Protein AF-0000000087152005 (afdb_homodimer)

InterPro domains:
  IPR026888 Acetyl-CoA hydrolase/transferase, C-terminal domain [PF13336] (336-499)
  IPR037171 NagB/RpiA transferase-like [SSF100950] (225-525)
  IPR038460 Acetyl-CoA hydrolase/transferase, C-terminal domain superfamily [G3DSA:3.40.1080.20] (370-511)
  IPR046433 Acetyl-CoA hydrolase/transferase [PTHR21432] (14-505)

Radius of gyration: 32.98 Å; Cα contacts (8 Å, |Δi|>4): 2683; chains: 2; bounding box: 74×102×93 Å

Nearest PDB structures (foldseek):
  2oas-assembly1_A  TM=8.549E-01  e=1.086E-26  Shewanella oneidensis MR-1
  4n8j-assembly4_D  TM=8.643E-01  e=1.025E-24  Yersinia pestis
  3eh7-assembly1_A-2  TM=8.574E-01  e=2.125E-23  Porphyromonas gingivalis
  4eu9-assembly1_A  TM=6.964E-01  e=1.014E-20  Acetobacter aceti
  4eu8-assembly1_B  TM=6.775E-01  e=1.069E-20  Acetobacter aceti

Secondary structure (DSSP, 8-state):
-PEEESSHHHHHHHHHHHH-SEEEEEPPSGGGB-HHHHHHHHHHHHH-TTSEEEEEESS--------SHHHHHHHHHHHHHHHTTSPP-HHHHHHHHT---TTEEEEESSPPTTTTTT-HHHHHH----BHHHHHHHHHHTT--EEEEEEEEEEETTEEEEE-TTB-TTHHHHHHHHHTTS---EEEEEE-TTS----STTEEEGGG-SEEE--GGG--PPP-PPPPPPPHHHHHHHHHHHTTPPTT-EEEE-SSHHHHHHHHHHHHHHH-HHHHHHHHHHHSTT---TT---S--SS-BEEEEEEE-HHHHHHHHTT-B---BTTBSEEEEEE---HHHHHHHHHS-HHHHTTEEE--HHHHT-SSTTHHHHHHHSTTEEEEEE-SEEETTS-EE-SB-TTS-BSS--BTHHHHHHHHHHSTT-EEEEE--SEEEETTEEEESEES--S--SB-GGG--EEEETTEEEE-TT--HHHHHHHHHHTS-HHHHHHHHHHHHHTTSS-TT----GGGS---HHHHHHHHHHHHHTTSS-SSTT--SS-HHHHHHHHHHHHHHHHTT-HHHHHHHHHHHHHS---HHHHHHHHHTT-SS--SHHHHHHHHHHHHHHHHHS--/-PEEESSHHHHHHHHHHHH-SEEEEEPPSGGGB-HHHHHHHHHHHHH-TTSEEEEEESS--------SHHHHHHHHHHHHHHHTTSPP-HHHHHHHHT---TTEEEEESSPPTTTTTT-HHHHHH----BHHHHHHHHHHTT--EEEEEEEEEEETTEEEEE-TTB-TTHHHHHHHHHTTS---EEEEEE-TTS----STTEEEGGG-SEEE--GGG--PPP-PPPPPPPHHHHHHHHHHHTTPPTT-EEEE-SSHHHHHHHHHHHHHHH-HHHHHHHHHHHSTT---TT---S--SS-BEEEEEEE-HHHHHHHHTT-B---BTTBSEEEEEE---HHHHHHHHHS-HHHHTTEEE--HHHHS-SSTTHHHHHHHSTTEEEEEE-SEEETTS-EE-SB-TTS-BSS--BTHHHHHHHHHHSTT-EEEEE--SEEEETTEEEESEES--S--SB-GGG--EEEETTEEEE-TT--HHHHHHHHHHTS-HHHHHHHHHHHHHTTSS-TT----GGGS---HHHHHHHHHHHHHTTSS-SSTT--SS-HHHHHHHHHHHHHHHHTT-HHHHHHHHHHHHHS---HHHHHHHHHTT-SS--SHHHHHHHHHHHHHHHHHS--

Sequence (1238 aa):
MPNIFTDPEGIAEHVIRDVGTSLVVGLPLGLGKANHIVNALYARAVADRSIKLTLFSALTLEKPKPKSLLEQRFIGPVIDRLFGGYPDLVYADALRAGALPPNIDVIEFFFLAGQWLYRPVAQQNFISANYTHAASYLLSRGLNVVPQLVAKRVVDGATRYSLSCNTDTTLDVLRARAQGRASFKLIGQVNSELPFMPGAGDLPADEFAAVLDSPDTDFPLFAPPSEPISDTKYAIGLHAAGLVRDGGTLQIGIGQVGDALAQGLIVRHRDNAQFHGIMKRLAPGTEPAAAETAPFEKGLYGVSEMVFEAFLGLIDAGILKRDVDGVILHGAFFLGPQSFYRALREMPADQLARIRMMPVSFTNEIFADADSKRRARVDARFVNNAMMATLLGAAISDGLENGQVVSGVGGQYNFVAQAFALEGARSVLALEATRPSGKRRQSNIRWSYGHETIPRHLRDIFVTEYGVADVRGKSDADVIAAMLQVADSRFQSELMRQAKDAGKLPRNYELPAAYRENFPERIRDALKPAREAGLLPLFPFGSDFTDVEQRLIPALQILQQAQATPLQLASLLWQGMRHPPDVASRECLARLDLDKPTHFCERAYRALVNAALQRARPGMPNIFTDPEGIAEHVIRDVGTSLVVGLPLGLGKANHIVNALYARAVADRSIKLTLFSALTLEKPKPKSLLEQRFIGPVIDRLFGGYPDLVYADALRAGALPPNIDVIEFFFLAGQWLYRPVAQQNFISANYTHAASYLLSRGLNVVPQLVAKRVVDGATRYSLSCNTDTTLDVLRARAQGRASFKLIGQVNSELPFMPGAGDLPADEFAAVLDSPDTDFPLFAPPSEPISDTKYAIGLHAAGLVRDGGTLQIGIGQVGDALAQGLIVRHRDNAQFHGIMKRLAPGTEPAAAETAPFEKGLYGVSEMVFEAFLGLIDAGILKRDVDGVILHGAFFLGPQSFYRALREMPADQLARIRMMPVSFTNEIFADADSKRRARVDARFVNNAMMATLLGAAISDGLENGQVVSGVGGQYNFVAQAFALEGARSVLALEATRPSGKRRQSNIRWSYGHETIPRHLRDIFVTEYGVADVRGKSDADVIAAMLQVADSRFQSELMRQAKDAGKLPRNYELPAAYRENFPERIRDALKPAREAGLLPLFPFGSDFTDVEQRLIPALQILQQAQATPLQLASLLWQGMRHPPDVASRECLARLDLDKPTHFCERAYRALVNAALQRARPG

Organism: NCBI:txid2511166

Structure (mmCIF, N/CA/C/O backbone):
data_AF-0000000087152005-model_v1
#
loop_
_entity.id
_entity.type
_entity.pdbx_description
1 polymer 'Acetyl-CoA hydrolase/transferase C-terminal domain-containing protein'
#
loop_
_atom_site.group_PDB
_atom_site.id
_atom_site.type_symbol
_atom_site.label_atom_id
_atom_site.label_alt_id
_atom_site.label_comp_id
_atom_site.label_asym_id
_atom_site.label_entity_id
_atom_site.label_seq_id
_atom_site.pdbx_PDB_ins_code
_atom_site.Cartn_x
_atom_site.Cartn_y
_atom_site.Cartn_z
_atom_site.occupancy
_atom_site.B_iso_or_equiv
_atom_site.auth_seq_id
_atom_site.auth_comp_id
_atom_site.auth_asym_id
_atom_site.auth_atom_id
_atom_site.pdbx_PDB_model_num
ATOM 1 N N . MET A 1 1 ? 23.094 -12.352 -36.312 1 86.88 1 MET A N 1
ATOM 2 C CA . MET A 1 1 ? 22.609 -13.68 -35.969 1 86.88 1 MET A CA 1
ATOM 3 C C . MET A 1 1 ? 23.25 -14.18 -34.688 1 86.88 1 MET A C 1
ATOM 5 O O . MET A 1 1 ? 24.422 -13.891 -34.438 1 86.88 1 MET A O 1
ATOM 9 N N . PRO A 1 2 ? 22.469 -14.852 -33.844 1 96.06 2 PRO A N 1
ATOM 10 C CA . PRO A 1 2 ? 23.062 -15.359 -32.594 1 96.06 2 PRO A CA 1
ATOM 11 C C . PRO A 1 2 ? 24.062 -16.484 -32.844 1 96.06 2 PRO A C 1
ATOM 13 O O . PRO A 1 2 ? 24 -17.156 -33.875 1 96.06 2 PRO A O 1
ATOM 16 N N . ASN A 1 3 ? 25.031 -16.594 -31.953 1 97.75 3 ASN A N 1
ATOM 17 C CA . ASN A 1 3 ? 25.844 -17.797 -31.906 1 97.75 3 ASN A CA 1
ATOM 18 C C . ASN A 1 3 ? 25.031 -19.016 -31.469 1 97.75 3 ASN A C 1
ATOM 20 O O . ASN A 1 3 ? 24.391 -19 -30.422 1 97.75 3 ASN A O 1
ATOM 24 N N . ILE A 1 4 ? 25.062 -20.047 -32.312 1 98.31 4 ILE A N 1
ATOM 25 C CA . ILE A 1 4 ? 24.25 -21.234 -32.031 1 98.31 4 ILE A CA 1
ATOM 26 C C . ILE A 1 4 ? 25.141 -22.297 -31.375 1 98.31 4 ILE A C 1
ATOM 28 O O . ILE A 1 4 ? 26.234 -22.578 -31.859 1 98.31 4 ILE A O 1
ATOM 32 N N . PHE A 1 5 ? 24.641 -22.875 -30.328 1 98.69 5 PHE A N 1
ATOM 33 C CA . PHE A 1 5 ? 25.344 -23.922 -29.609 1 98.69 5 PHE A CA 1
ATOM 34 C C . PHE A 1 5 ? 24.484 -25.172 -29.453 1 98.69 5 PHE A C 1
ATOM 36 O O . PHE A 1 5 ? 23.25 -25.078 -29.484 1 98.69 5 PHE A O 1
ATOM 43 N N . THR A 1 6 ? 25.141 -26.375 -29.203 1 98.12 6 THR A N 1
ATOM 44 C CA . THR A 1 6 ? 24.406 -27.625 -29.031 1 98.12 6 THR A CA 1
ATOM 45 C C . THR A 1 6 ? 24.656 -28.203 -27.641 1 98.12 6 THR A C 1
ATOM 47 O O . THR A 1 6 ? 24 -29.172 -27.25 1 98.12 6 THR A O 1
ATOM 50 N N . ASP A 1 7 ? 25.5 -27.641 -26.938 1 97.5 7 ASP A N 1
ATOM 51 C CA . ASP A 1 7 ? 25.781 -28.156 -25.594 1 97.5 7 ASP A CA 1
ATOM 52 C C . ASP A 1 7 ? 25.797 -27.016 -24.578 1 97.5 7 ASP A C 1
ATOM 54 O O . ASP A 1 7 ? 26.312 -25.938 -24.859 1 97.5 7 ASP A O 1
ATOM 58 N N . PRO A 1 8 ? 25.359 -27.312 -23.391 1 98.5 8 PRO A N 1
ATOM 59 C CA . PRO A 1 8 ? 25.25 -26.297 -22.344 1 98.5 8 PRO A CA 1
ATOM 60 C C . PRO A 1 8 ? 26.609 -25.75 -21.891 1 98.5 8 PRO A C 1
ATOM 62 O O . PRO A 1 8 ? 26.75 -24.562 -21.594 1 98.5 8 PRO A O 1
ATOM 65 N N . GLU A 1 9 ? 27.641 -26.531 -21.859 1 98.19 9 GLU A N 1
ATOM 66 C CA . GLU A 1 9 ? 28.969 -26.094 -21.422 1 98.19 9 GLU A CA 1
ATOM 67 C C . GLU A 1 9 ? 29.547 -25.062 -22.391 1 98.19 9 GLU A C 1
ATOM 69 O O . GLU A 1 9 ? 30.156 -24.078 -21.969 1 98.19 9 GLU A O 1
ATOM 74 N N . GLY A 1 10 ? 29.391 -25.375 -23.656 1 98.31 10 GLY A N 1
ATOM 75 C CA . GLY A 1 10 ? 29.906 -24.469 -24.672 1 98.31 10 GLY A CA 1
ATOM 76 C C . GLY A 1 10 ? 29.281 -23.094 -24.609 1 98.31 10 GLY A C 1
ATOM 77 O O . GLY A 1 10 ? 29.984 -22.078 -24.719 1 98.31 10 GLY A O 1
ATOM 78 N N . ILE A 1 11 ? 28.016 -23.031 -24.453 1 98.62 11 ILE A N 1
ATOM 79 C CA . ILE A 1 11 ? 27.344 -21.734 -24.422 1 98.62 11 ILE A CA 1
ATOM 80 C C . ILE A 1 11 ? 27.688 -21 -23.125 1 98.62 11 ILE A C 1
ATOM 82 O O . ILE A 1 11 ? 27.812 -19.781 -23.125 1 98.62 11 ILE A O 1
ATOM 86 N N . ALA A 1 12 ? 27.812 -21.703 -22.031 1 98.75 12 ALA A N 1
ATOM 87 C CA . ALA A 1 12 ? 28.203 -21.078 -20.781 1 98.75 12 ALA A CA 1
ATOM 88 C C . ALA A 1 12 ? 29.594 -20.453 -20.891 1 98.75 12 ALA A C 1
ATOM 90 O O . ALA A 1 12 ? 29.828 -19.328 -20.438 1 98.75 12 ALA A O 1
ATOM 91 N N . GLU A 1 13 ? 30.516 -21.172 -21.5 1 98.25 13 GLU A N 1
ATOM 92 C CA . GLU A 1 13 ? 31.875 -20.672 -21.719 1 98.25 13 GLU A CA 1
ATOM 93 C C . GLU A 1 13 ? 31.844 -19.406 -22.594 1 98.25 13 GLU A C 1
ATOM 95 O O . GLU A 1 13 ? 32.562 -18.453 -22.328 1 98.25 13 GLU A O 1
ATOM 100 N N . HIS A 1 14 ? 31.078 -19.5 -23.594 1 98.5 14 HIS A N 1
ATOM 101 C CA . HIS A 1 14 ? 30.938 -18.344 -24.484 1 98.5 14 HIS A CA 1
ATOM 102 C C . HIS A 1 14 ? 30.422 -17.125 -23.75 1 98.5 14 HIS A C 1
ATOM 104 O O . HIS A 1 14 ? 30.953 -16.016 -23.906 1 98.5 14 HIS A O 1
ATOM 110 N N . VAL A 1 15 ? 29.391 -17.281 -22.906 1 98.56 15 VAL A N 1
ATOM 111 C CA . VAL A 1 15 ? 28.797 -16.188 -22.141 1 98.56 15 VAL A CA 1
ATOM 112 C C . VAL A 1 15 ? 29.844 -15.578 -21.203 1 98.56 15 VAL A C 1
ATOM 114 O O . VAL A 1 15 ? 29.984 -14.352 -21.141 1 98.56 15 VAL A O 1
ATOM 117 N N . ILE A 1 16 ? 30.578 -16.422 -20.531 1 98.56 16 ILE A N 1
ATOM 118 C CA . ILE A 1 16 ? 31.578 -15.945 -19.578 1 98.56 16 ILE A CA 1
ATOM 119 C C . ILE A 1 16 ? 32.688 -15.188 -20.328 1 98.56 16 ILE A C 1
ATOM 121 O O . ILE A 1 16 ? 33.156 -14.156 -19.844 1 98.56 16 ILE A O 1
ATOM 125 N N . ARG A 1 17 ? 33.094 -15.664 -21.484 1 97.81 17 ARG A N 1
ATOM 126 C CA . ARG A 1 17 ? 34.094 -15 -22.281 1 97.81 17 ARG A CA 1
ATOM 127 C C . ARG A 1 17 ? 33.594 -13.648 -22.781 1 97.81 17 ARG A C 1
ATOM 129 O O . ARG A 1 17 ? 34.375 -12.672 -22.828 1 97.81 17 ARG A O 1
ATOM 136 N N . ASP A 1 18 ? 32.406 -13.633 -23.141 1 97.62 18 ASP A N 1
ATOM 137 C CA . ASP A 1 18 ? 31.812 -12.453 -23.75 1 97.62 18 ASP A CA 1
ATOM 138 C C . ASP A 1 18 ? 31.5 -11.391 -22.719 1 97.62 18 ASP A C 1
ATOM 140 O O . ASP A 1 18 ? 31.766 -10.203 -22.922 1 97.62 18 ASP A O 1
ATOM 144 N N . VAL A 1 19 ? 30.922 -11.742 -21.562 1 97.5 19 VAL A N 1
ATOM 145 C CA . VAL A 1 19 ? 30.391 -10.82 -20.578 1 97.5 19 VAL A CA 1
ATOM 146 C C . VAL A 1 19 ? 31.422 -10.555 -19.484 1 97.5 19 VAL A C 1
ATOM 148 O O . VAL A 1 19 ? 31.453 -9.469 -18.906 1 97.5 19 VAL A O 1
ATOM 151 N N . GLY A 1 20 ? 32.219 -11.523 -19.188 1 97.56 20 GLY A N 1
ATOM 152 C CA . GLY A 1 20 ? 33.188 -11.438 -18.109 1 97.56 20 GLY A CA 1
ATOM 153 C C . GLY A 1 20 ? 32.875 -12.359 -16.953 1 97.56 20 GLY A C 1
ATOM 154 O O . GLY A 1 20 ? 31.906 -13.133 -17 1 97.56 20 GLY A O 1
ATOM 155 N N . THR A 1 21 ? 33.688 -12.289 -15.906 1 98.19 21 THR A N 1
ATOM 156 C CA . THR A 1 21 ? 33.594 -13.25 -14.812 1 98.19 21 THR A CA 1
ATOM 157 C C . THR A 1 21 ? 32.688 -12.742 -13.703 1 98.19 21 THR A C 1
ATOM 159 O O . THR A 1 21 ? 32.438 -13.438 -12.711 1 98.19 21 THR A O 1
ATOM 162 N N . SER A 1 22 ? 32.188 -11.523 -13.781 1 98.5 22 SER A N 1
ATOM 163 C CA . SER A 1 22 ? 31.156 -11.023 -12.875 1 98.5 22 SER A CA 1
ATOM 164 C C . SER A 1 22 ? 29.766 -11.109 -13.5 1 98.5 22 SER A C 1
ATOM 166 O O . SER A 1 22 ? 29.328 -10.18 -14.172 1 98.5 22 SER A O 1
ATOM 168 N N . LEU A 1 23 ? 29.109 -12.188 -13.219 1 98.69 23 LEU A N 1
ATOM 169 C CA . LEU A 1 23 ? 27.828 -12.469 -13.852 1 98.69 23 LEU A CA 1
ATOM 170 C C . LEU A 1 23 ? 26.672 -12.094 -12.938 1 98.69 23 LEU A C 1
ATOM 172 O O . LEU A 1 23 ? 26.578 -12.594 -11.812 1 98.69 23 LEU A O 1
ATOM 176 N N . VAL A 1 24 ? 25.844 -11.164 -13.312 1 98.69 24 VAL A N 1
ATOM 177 C CA . VAL A 1 24 ? 24.562 -10.836 -12.703 1 98.69 24 VAL A CA 1
ATOM 178 C C . VAL A 1 24 ? 23.422 -11.297 -13.609 1 98.69 24 VAL A C 1
ATOM 180 O O . VAL A 1 24 ? 23.031 -10.586 -14.539 1 98.69 24 VAL A O 1
ATOM 183 N N . VAL A 1 25 ? 22.859 -12.461 -13.266 1 98.81 25 VAL A N 1
ATOM 184 C CA . VAL A 1 25 ? 21.984 -13.211 -14.164 1 98.81 25 VAL A CA 1
ATOM 185 C C . VAL A 1 25 ? 20.531 -13.055 -13.727 1 98.81 25 VAL A C 1
ATOM 187 O O . VAL A 1 25 ? 20.188 -13.352 -12.586 1 98.81 25 VAL A O 1
ATOM 190 N N . GLY A 1 26 ? 19.703 -12.508 -14.617 1 98.56 26 GLY A N 1
ATOM 191 C CA . GLY A 1 26 ? 18.266 -12.453 -14.383 1 98.56 26 GLY A CA 1
ATOM 192 C C . GLY A 1 26 ? 17.531 -13.641 -14.969 1 98.56 26 GLY A C 1
ATOM 193 O O . GLY A 1 26 ? 17.516 -13.836 -16.188 1 98.56 26 GLY A O 1
ATOM 194 N N . LEU A 1 27 ? 16.938 -14.406 -14.102 1 98.31 27 LEU A N 1
ATOM 195 C CA . LEU A 1 27 ? 16.156 -15.57 -14.531 1 98.31 27 LEU A CA 1
ATOM 196 C C . LEU A 1 27 ? 14.672 -15.25 -14.57 1 98.31 27 LEU A C 1
ATOM 198 O O . LEU A 1 27 ? 14.141 -14.625 -13.648 1 98.31 27 LEU A O 1
ATOM 202 N N . PRO A 1 28 ? 13.977 -15.711 -15.664 1 96.88 28 PRO A N 1
ATOM 203 C CA . PRO A 1 28 ? 12.523 -15.562 -15.688 1 96.88 28 PRO A CA 1
ATOM 204 C C . PRO A 1 28 ? 11.836 -16.312 -14.539 1 96.88 28 PRO A C 1
ATOM 206 O O . PRO A 1 28 ? 12.422 -17.219 -13.953 1 96.88 28 PRO A O 1
ATOM 209 N N . LEU A 1 29 ? 10.648 -15.922 -14.32 1 95.62 29 LEU A N 1
ATOM 210 C CA . LEU A 1 29 ? 9.836 -16.547 -13.281 1 95.62 29 LEU A CA 1
ATOM 211 C C . LEU A 1 29 ? 9.391 -17.938 -13.703 1 95.62 29 LEU A C 1
ATOM 213 O O . LEU A 1 29 ? 8.969 -18.141 -14.844 1 95.62 29 LEU A O 1
ATOM 217 N N . GLY A 1 30 ? 9.516 -18.891 -12.797 1 95.69 30 GLY A N 1
ATOM 218 C CA . GLY A 1 30 ? 8.906 -20.188 -12.969 1 95.69 30 GLY A CA 1
ATOM 219 C C . GLY A 1 30 ? 9.43 -20.953 -14.172 1 95.69 30 GLY A C 1
ATOM 220 O O . GLY A 1 30 ? 10.633 -21.188 -14.297 1 95.69 30 GLY A O 1
ATOM 221 N N . LEU A 1 31 ? 8.648 -21.141 -15.172 1 96.94 31 LEU A N 1
ATOM 222 C CA . LEU A 1 31 ? 8.82 -22.078 -16.266 1 96.94 31 LEU A CA 1
ATOM 223 C C . LEU A 1 31 ? 9.836 -21.562 -17.281 1 96.94 31 LEU A C 1
ATOM 225 O O . LEU A 1 31 ? 10.492 -22.344 -17.969 1 96.94 31 LEU A O 1
ATOM 229 N N . GLY A 1 32 ? 10.062 -20.312 -17.312 1 97.94 32 GLY A N 1
ATOM 230 C CA . GLY A 1 32 ? 10.797 -19.688 -18.406 1 97.94 32 GLY A CA 1
ATOM 231 C C . GLY A 1 32 ? 12.305 -19.797 -18.25 1 97.94 32 GLY A C 1
ATOM 232 O O . GLY A 1 32 ? 13.055 -19.312 -19.094 1 97.94 32 GLY A O 1
ATOM 233 N N . LYS A 1 33 ? 12.828 -20.516 -17.266 1 98.44 33 LYS A N 1
ATOM 234 C CA . LYS A 1 33 ? 14.258 -20.594 -16.984 1 98.44 33 LYS A CA 1
ATOM 235 C C . LYS A 1 33 ? 14.961 -21.547 -17.938 1 98.44 33 LYS A C 1
ATOM 237 O O . LYS A 1 33 ? 14.461 -22.641 -18.234 1 98.44 33 LYS A O 1
ATOM 242 N N . ALA A 1 34 ? 16.094 -21.094 -18.453 1 98.69 34 ALA A N 1
ATOM 243 C CA . ALA A 1 34 ? 16.969 -21.938 -19.266 1 98.69 34 ALA A CA 1
ATOM 244 C C . ALA A 1 34 ? 17.812 -22.859 -18.375 1 98.69 34 ALA A C 1
ATOM 246 O O . ALA A 1 34 ? 19.031 -22.641 -18.25 1 98.69 34 ALA A O 1
ATOM 247 N N . ASN A 1 35 ? 17.234 -23.891 -17.906 1 98.56 35 ASN A N 1
ATOM 248 C CA . ASN A 1 35 ? 17.781 -24.688 -16.828 1 98.56 35 ASN A CA 1
ATOM 249 C C . ASN A 1 35 ? 19.172 -25.219 -17.156 1 98.56 35 ASN A C 1
ATOM 251 O O . ASN A 1 35 ? 20.062 -25.203 -16.328 1 98.56 35 ASN A O 1
ATOM 255 N N . HIS A 1 36 ? 19.359 -25.719 -18.422 1 98.75 36 HIS A N 1
ATOM 256 C CA . HIS A 1 36 ? 20.656 -26.281 -18.797 1 98.75 36 HIS A CA 1
ATOM 257 C C . HIS A 1 36 ? 21.734 -25.219 -18.797 1 98.75 36 HIS A C 1
ATOM 259 O O . HIS A 1 36 ? 22.859 -25.469 -18.359 1 98.75 36 HIS A O 1
ATOM 265 N N . ILE A 1 37 ? 21.422 -24.062 -19.281 1 98.88 37 ILE A N 1
ATOM 266 C CA . ILE A 1 37 ? 22.391 -22.969 -19.328 1 98.88 37 ILE A CA 1
ATOM 267 C C . ILE A 1 37 ? 22.703 -22.516 -17.922 1 98.88 37 ILE A C 1
ATOM 269 O O . ILE A 1 37 ? 23.875 -22.312 -17.562 1 98.88 37 ILE A O 1
ATOM 273 N N . VAL A 1 38 ? 21.672 -22.359 -17.078 1 98.81 38 VAL A N 1
ATOM 274 C CA . VAL A 1 38 ? 21.828 -21.906 -15.703 1 98.81 38 VAL A CA 1
ATOM 275 C C . VAL A 1 38 ? 22.703 -22.906 -14.938 1 98.81 38 VAL A C 1
ATOM 277 O O . VAL A 1 38 ? 23.609 -22.5 -14.195 1 98.81 38 VAL A O 1
ATOM 280 N N . ASN A 1 39 ? 22.391 -24.172 -15.117 1 98.75 39 ASN A N 1
ATOM 281 C CA . ASN A 1 39 ? 23.172 -25.219 -14.453 1 98.75 39 ASN A CA 1
ATOM 282 C C . ASN A 1 39 ? 24.625 -25.203 -14.914 1 98.75 39 ASN A C 1
ATOM 284 O O . ASN A 1 39 ? 25.531 -25.422 -14.109 1 98.75 39 ASN A O 1
ATOM 288 N N . ALA A 1 40 ? 24.828 -24.969 -16.203 1 98.81 40 ALA A N 1
ATOM 289 C CA . ALA A 1 40 ? 26.188 -24.922 -16.734 1 98.81 40 ALA A CA 1
ATOM 290 C C . ALA A 1 40 ? 26.953 -23.719 -16.156 1 98.81 40 ALA A C 1
ATOM 292 O O . ALA A 1 40 ? 28.125 -23.828 -15.805 1 98.81 40 ALA A O 1
ATOM 293 N N . LEU A 1 41 ? 26.328 -22.531 -16.125 1 98.81 41 LEU A N 1
ATOM 294 C CA . LEU A 1 41 ? 26.938 -21.359 -15.523 1 98.81 41 LEU A CA 1
ATOM 295 C C . LEU A 1 41 ? 27.266 -21.609 -14.055 1 98.81 41 LEU A C 1
ATOM 297 O O . LEU A 1 41 ? 28.344 -21.234 -13.586 1 98.81 41 LEU A O 1
ATOM 301 N N . TYR A 1 42 ? 26.328 -22.234 -13.336 1 98.69 42 TYR A N 1
ATOM 302 C CA . TYR A 1 42 ? 26.531 -22.578 -11.938 1 98.69 42 TYR A CA 1
ATOM 303 C C . TYR A 1 42 ? 27.734 -23.5 -11.773 1 98.69 42 TYR A C 1
ATOM 305 O O . TYR A 1 42 ? 28.578 -23.281 -10.906 1 98.69 42 TYR A O 1
ATOM 313 N N . ALA A 1 43 ? 27.781 -24.516 -12.617 1 98.56 43 ALA A N 1
ATOM 314 C CA . ALA A 1 43 ? 28.875 -25.484 -12.562 1 98.56 43 ALA A CA 1
ATOM 315 C C . ALA A 1 43 ? 30.219 -24.797 -12.805 1 98.56 43 ALA A C 1
ATOM 317 O O . ALA A 1 43 ? 31.203 -25.125 -12.156 1 98.56 43 ALA A O 1
ATOM 318 N N . ARG A 1 44 ? 30.266 -23.938 -13.742 1 98.56 44 ARG A N 1
ATOM 319 C CA . ARG A 1 44 ? 31.484 -23.203 -14.039 1 98.56 44 ARG A CA 1
ATOM 320 C C . ARG A 1 44 ? 31.922 -22.375 -12.844 1 98.56 44 ARG A C 1
ATOM 322 O O . ARG A 1 44 ? 33.125 -22.312 -12.523 1 98.56 44 ARG A O 1
ATOM 329 N N . ALA A 1 45 ? 31 -21.703 -12.188 1 98.62 45 ALA A N 1
ATOM 330 C CA . ALA A 1 45 ? 31.312 -20.844 -11.047 1 98.62 45 ALA A CA 1
ATOM 331 C C . ALA A 1 45 ? 31.766 -21.688 -9.852 1 98.62 45 ALA A C 1
ATOM 333 O O . ALA A 1 45 ? 32.594 -21.234 -9.062 1 98.62 45 ALA A O 1
ATOM 334 N N . VAL A 1 46 ? 31.156 -22.875 -9.68 1 98.38 46 VAL A N 1
ATOM 335 C CA . VAL A 1 46 ? 31.578 -23.797 -8.617 1 98.38 46 VAL A CA 1
ATOM 336 C C . VAL A 1 46 ? 33 -24.234 -8.859 1 98.38 46 VAL A C 1
ATOM 338 O O . VAL A 1 46 ? 33.812 -24.312 -7.922 1 98.38 46 VAL A O 1
ATOM 341 N N . ALA A 1 47 ? 33.312 -24.469 -10.094 1 98 47 ALA A N 1
ATOM 342 C CA . ALA A 1 47 ? 34.625 -25.016 -10.453 1 98 47 ALA A CA 1
ATOM 343 C C . ALA A 1 47 ? 35.719 -23.922 -10.422 1 98 47 ALA A C 1
ATOM 345 O O . ALA A 1 47 ? 36.875 -24.203 -10.203 1 98 47 ALA A O 1
ATOM 346 N N . ASP A 1 48 ? 35.375 -22.672 -10.672 1 98 48 ASP A N 1
ATOM 347 C CA . ASP A 1 48 ? 36.312 -21.531 -10.742 1 98 48 ASP A CA 1
ATOM 348 C C . ASP A 1 48 ? 35.781 -20.375 -9.898 1 98 48 ASP A C 1
ATOM 350 O O . ASP A 1 48 ? 34.969 -19.578 -10.352 1 98 48 ASP A O 1
ATOM 354 N N . ARG A 1 49 ? 36.469 -20.141 -8.844 1 97.19 49 ARG A N 1
ATOM 355 C CA . ARG A 1 49 ? 36 -19.172 -7.848 1 97.19 49 ARG A CA 1
ATOM 356 C C . ARG A 1 49 ? 36.219 -17.734 -8.32 1 97.19 49 ARG A C 1
ATOM 358 O O . ARG A 1 49 ? 35.688 -16.797 -7.754 1 97.19 49 ARG A O 1
ATOM 365 N N . SER A 1 50 ? 36.938 -17.594 -9.367 1 97.75 50 SER A N 1
ATOM 366 C CA . SER A 1 50 ? 37.094 -16.25 -9.914 1 97.75 50 SER A CA 1
ATOM 367 C C . SER A 1 50 ? 35.844 -15.766 -10.625 1 97.75 50 SER A C 1
ATOM 369 O O . SER A 1 50 ? 35.719 -14.57 -10.898 1 97.75 50 SER A O 1
ATOM 371 N N . ILE A 1 51 ? 35 -16.719 -10.906 1 98.56 51 ILE A N 1
ATOM 372 C CA . ILE A 1 51 ? 33.719 -16.375 -11.5 1 98.56 51 ILE A CA 1
ATOM 373 C C . ILE A 1 51 ? 32.719 -16.031 -10.406 1 98.56 51 ILE A C 1
ATOM 375 O O . ILE A 1 51 ? 32.344 -16.875 -9.586 1 98.56 51 ILE A O 1
ATOM 379 N N . LYS A 1 52 ? 32.312 -14.781 -10.32 1 98.62 52 LYS A N 1
ATOM 380 C CA . LYS A 1 52 ? 31.266 -14.344 -9.406 1 98.62 52 LYS A CA 1
ATOM 381 C C . LYS A 1 52 ? 29.891 -14.461 -10.062 1 98.62 52 LYS A C 1
ATOM 383 O O . LYS A 1 52 ? 29.641 -13.852 -11.109 1 98.62 52 LYS A O 1
ATOM 388 N N . LEU A 1 53 ? 29.016 -15.266 -9.492 1 98.75 53 LEU A N 1
ATOM 389 C CA . LEU A 1 53 ? 27.703 -15.539 -10.078 1 98.75 53 LEU A CA 1
ATOM 390 C C . LEU A 1 53 ? 26.594 -15.102 -9.133 1 98.75 53 LEU A C 1
ATOM 392 O O . LEU A 1 53 ? 26.469 -15.617 -8.023 1 98.75 53 LEU A O 1
ATOM 396 N N . THR A 1 54 ? 25.859 -14.102 -9.477 1 98.69 54 THR A N 1
ATOM 397 C CA . THR A 1 54 ? 24.641 -13.719 -8.781 1 98.69 54 THR A CA 1
ATOM 398 C C . THR A 1 54 ? 23.406 -14.086 -9.617 1 98.69 54 THR A C 1
ATOM 400 O O . THR A 1 54 ? 23.25 -13.602 -10.734 1 98.69 54 THR A O 1
ATOM 403 N N . LEU A 1 55 ? 22.578 -14.953 -9.102 1 98.69 55 LEU A N 1
ATOM 404 C CA . LEU A 1 55 ? 21.328 -15.336 -9.75 1 98.69 55 LEU A CA 1
ATOM 405 C C . LEU A 1 55 ? 20.156 -14.594 -9.133 1 98.69 55 LEU A C 1
ATOM 407 O O . LEU A 1 55 ? 19.891 -14.719 -7.938 1 98.69 55 LEU A O 1
ATOM 411 N N . PHE A 1 56 ? 19.516 -13.781 -9.93 1 98.25 56 PHE A N 1
ATOM 412 C CA . PHE A 1 56 ? 18.219 -13.227 -9.562 1 98.25 56 PHE A CA 1
ATOM 413 C C . PHE A 1 56 ? 17.078 -14.078 -10.125 1 98.25 56 PHE A C 1
ATOM 415 O O . PHE A 1 56 ? 17 -14.281 -11.344 1 98.25 56 PHE A O 1
ATOM 422 N N . SER A 1 57 ? 16.234 -14.547 -9.273 1 96.81 57 SER A N 1
ATOM 423 C CA . SER A 1 57 ? 15.211 -15.5 -9.695 1 96.81 57 SER A CA 1
ATOM 424 C C . SER A 1 57 ? 13.867 -15.203 -9.023 1 96.81 57 SER A C 1
ATOM 426 O O . SER A 1 57 ? 13.727 -14.195 -8.336 1 96.81 57 SER A O 1
ATOM 428 N N . ALA A 1 58 ? 12.844 -15.938 -9.398 1 96.75 58 ALA A N 1
ATOM 429 C CA . ALA A 1 58 ? 11.516 -15.953 -8.805 1 96.75 58 ALA A CA 1
ATOM 430 C C . ALA A 1 58 ? 10.812 -17.281 -9.078 1 96.75 58 ALA A C 1
ATOM 432 O O . ALA A 1 58 ? 10.82 -17.766 -10.211 1 96.75 58 ALA A O 1
ATOM 433 N N . LEU A 1 59 ? 10.281 -17.875 -7.996 1 95.69 59 LEU A N 1
ATOM 434 C CA . LEU A 1 59 ? 9.531 -19.125 -8.141 1 95.69 59 LEU A CA 1
ATOM 435 C C . LEU A 1 59 ? 10.398 -20.203 -8.758 1 95.69 59 LEU A C 1
ATOM 437 O O . LEU A 1 59 ? 10.07 -20.75 -9.812 1 95.69 59 LEU A O 1
ATOM 441 N N . THR A 1 60 ? 11.492 -20.531 -8.07 1 97.12 60 THR A N 1
ATOM 442 C CA . THR A 1 60 ? 12.32 -21.672 -8.477 1 97.12 60 THR A CA 1
ATOM 443 C C . THR A 1 60 ? 11.539 -22.969 -8.367 1 97.12 60 THR A C 1
ATOM 445 O O . THR A 1 60 ? 11.156 -23.391 -7.27 1 97.12 60 THR A O 1
ATOM 448 N N . LEU A 1 61 ? 11.312 -23.547 -9.508 1 95 61 LEU A N 1
ATOM 449 C CA . LEU A 1 61 ? 10.5 -24.75 -9.547 1 95 61 LEU A CA 1
ATOM 450 C C . LEU A 1 61 ? 11.305 -25.969 -9.094 1 95 61 LEU A C 1
ATOM 452 O O . LEU A 1 61 ? 12.422 -26.188 -9.57 1 95 61 LEU A O 1
ATOM 456 N N . GLU A 1 62 ? 10.758 -26.641 -8.156 1 92.62 62 GLU A N 1
ATOM 457 C CA . GLU A 1 62 ? 11.344 -27.875 -7.641 1 92.62 62 GLU A CA 1
ATOM 458 C C . GLU A 1 62 ? 10.336 -29.016 -7.672 1 92.62 62 GLU A C 1
ATOM 460 O O . GLU A 1 62 ? 9.148 -28.812 -7.387 1 92.62 62 GLU A O 1
ATOM 465 N N . LYS A 1 63 ? 10.852 -30.156 -8.047 1 89.56 63 LYS A N 1
ATOM 466 C CA . LYS A 1 63 ? 10 -31.344 -7.961 1 89.56 63 LYS A CA 1
ATOM 467 C C . LYS A 1 63 ? 9.594 -31.625 -6.52 1 89.56 63 LYS A C 1
ATOM 469 O O . LYS A 1 63 ? 10.383 -31.453 -5.598 1 89.56 63 LYS A O 1
ATOM 474 N N . PRO A 1 64 ? 8.297 -32 -6.418 1 85.31 64 PRO A N 1
ATOM 475 C CA . PRO A 1 64 ? 7.883 -32.344 -5.055 1 85.31 64 PRO A CA 1
ATOM 476 C C . PRO A 1 64 ? 8.688 -33.5 -4.461 1 85.31 64 PRO A C 1
ATOM 478 O O . PRO A 1 64 ? 9.07 -34.406 -5.18 1 85.31 64 PRO A O 1
ATOM 481 N N . LYS A 1 65 ? 8.984 -33.312 -3.186 1 83.06 65 LYS A N 1
ATOM 482 C CA . LYS A 1 65 ? 9.664 -34.406 -2.459 1 83.06 65 LYS A CA 1
ATOM 483 C C . LYS A 1 65 ? 8.766 -35 -1.388 1 83.06 65 LYS A C 1
ATOM 485 O O . LYS A 1 65 ? 8.461 -34.344 -0.385 1 83.06 65 LYS A O 1
ATOM 490 N N . PRO A 1 66 ? 8.297 -36.219 -1.652 1 82.38 66 PRO A N 1
ATOM 491 C CA . PRO A 1 66 ? 7.434 -36.844 -0.65 1 82.38 66 PRO A CA 1
ATOM 492 C C . PRO A 1 66 ? 8.148 -37.094 0.68 1 82.38 66 PRO A C 1
ATOM 494 O O . PRO A 1 66 ? 9.352 -37.375 0.7 1 82.38 66 PRO A O 1
ATOM 497 N N . LYS A 1 67 ? 7.477 -37.031 1.804 1 74.19 67 LYS A N 1
ATOM 498 C CA . LYS A 1 67 ? 8.07 -37.125 3.137 1 74.19 67 LYS A CA 1
ATOM 499 C C . LYS A 1 67 ? 7.816 -38.5 3.76 1 74.19 67 LYS A C 1
ATOM 501 O O . LYS A 1 67 ? 8.672 -39.031 4.469 1 74.19 67 LYS A O 1
ATOM 506 N N . SER A 1 68 ? 6.527 -39.062 3.557 1 76.81 68 SER A N 1
ATOM 507 C CA . SER A 1 68 ? 6.148 -40.344 4.133 1 76.81 68 SER A CA 1
ATOM 508 C C . SER A 1 68 ? 6.137 -41.438 3.076 1 76.81 68 SER A C 1
ATOM 510 O O . SER A 1 68 ? 6.121 -41.156 1.877 1 76.81 68 SER A O 1
ATOM 512 N N . LEU A 1 69 ? 6.227 -42.594 3.621 1 78.19 69 LEU A N 1
ATOM 513 C CA . LEU A 1 69 ? 6.207 -43.75 2.719 1 78.19 69 LEU A CA 1
ATOM 514 C C . LEU A 1 69 ? 4.93 -43.75 1.884 1 78.19 69 LEU A C 1
ATOM 516 O O . LEU A 1 69 ? 4.977 -44 0.677 1 78.19 69 LEU A O 1
ATOM 520 N N . LEU A 1 70 ? 3.82 -43.562 2.553 1 78.94 70 LEU A N 1
ATOM 521 C CA . LEU A 1 70 ? 2.539 -43.562 1.856 1 78.94 70 LEU A CA 1
ATOM 522 C C . LEU A 1 70 ? 2.494 -42.469 0.8 1 78.94 70 LEU A C 1
ATOM 524 O O . LEU A 1 70 ? 2.014 -42.688 -0.313 1 78.94 70 LEU A O 1
ATOM 528 N N . GLU A 1 71 ? 3.01 -41.312 1.146 1 79.5 71 GLU A N 1
ATOM 529 C CA . GLU A 1 71 ? 3.059 -40.219 0.192 1 79.5 71 GLU A CA 1
ATOM 530 C C . GLU A 1 71 ? 3.977 -40.531 -0.983 1 79.5 71 GLU A C 1
ATOM 532 O O . GLU A 1 71 ? 3.664 -40.219 -2.129 1 79.5 71 GLU A O 1
ATOM 537 N N . GLN A 1 72 ? 5.039 -41.156 -0.621 1 82.44 72 GLN A N 1
ATOM 538 C CA . GLN A 1 72 ? 5.992 -41.562 -1.654 1 82.44 72 GLN A CA 1
ATOM 539 C C . GLN A 1 72 ? 5.352 -42.531 -2.643 1 82.44 72 GLN A C 1
ATOM 541 O O . GLN A 1 72 ? 5.531 -42.406 -3.855 1 82.44 72 GLN A O 1
ATOM 546 N N . ARG A 1 73 ? 4.656 -43.406 -2.119 1 83 73 ARG A N 1
ATOM 547 C CA . ARG A 1 73 ? 4.043 -44.438 -2.971 1 83 73 ARG A CA 1
ATOM 548 C C . ARG A 1 73 ? 2.908 -43.844 -3.799 1 83 73 ARG A C 1
ATOM 550 O O . ARG A 1 73 ? 2.645 -44.281 -4.918 1 83 73 ARG A O 1
ATOM 557 N N . PHE A 1 74 ? 2.328 -42.906 -3.248 1 81.19 74 PHE A N 1
ATOM 558 C CA . PHE A 1 74 ? 1.259 -42.25 -3.994 1 81.19 74 PHE A CA 1
ATOM 559 C C . PHE A 1 74 ? 1.83 -41.281 -5.027 1 81.19 74 PHE A C 1
ATOM 561 O O . PHE A 1 74 ? 1.531 -41.406 -6.215 1 81.19 74 PHE A O 1
ATOM 568 N N . ILE A 1 75 ? 2.688 -40.375 -4.531 1 80.88 75 ILE A N 1
ATOM 569 C CA . ILE A 1 75 ? 3.029 -39.219 -5.379 1 80.88 75 ILE A CA 1
ATOM 570 C C . ILE A 1 75 ? 4.246 -39.562 -6.234 1 80.88 75 ILE A C 1
ATOM 572 O O . ILE A 1 75 ? 4.5 -38.906 -7.25 1 80.88 75 ILE A O 1
ATOM 576 N N . GLY A 1 76 ? 5.027 -40.531 -5.879 1 82.25 76 GLY A N 1
ATOM 577 C CA . GLY A 1 76 ? 6.223 -40.906 -6.613 1 82.25 76 GLY A CA 1
ATOM 578 C C . GLY A 1 76 ? 5.977 -41.094 -8.102 1 82.25 76 GLY A C 1
ATOM 579 O O . GLY A 1 76 ? 6.551 -40.375 -8.922 1 82.25 76 GLY A O 1
ATOM 580 N N . PRO A 1 77 ? 5.082 -42.031 -8.391 1 83.56 77 PRO A N 1
ATOM 581 C CA . PRO A 1 77 ? 4.777 -42.25 -9.805 1 83.56 77 PRO A CA 1
ATOM 582 C C . PRO A 1 77 ? 4.227 -41 -10.492 1 83.56 77 PRO A C 1
ATOM 584 O O . PRO A 1 77 ? 4.461 -40.781 -11.688 1 83.56 77 PRO A O 1
ATOM 587 N N . VAL A 1 78 ? 3.49 -40.281 -9.773 1 84.44 78 VAL A N 1
ATOM 588 C CA . VAL A 1 78 ? 2.949 -39.031 -10.32 1 84.44 78 VAL A CA 1
ATOM 589 C C . VAL A 1 78 ? 4.09 -38.062 -10.641 1 84.44 78 VAL A C 1
ATOM 591 O O . VAL A 1 78 ? 4.098 -37.438 -11.703 1 84.44 78 VAL A O 1
ATOM 594 N N . ILE A 1 79 ? 5.023 -37.969 -9.766 1 87 79 ILE A N 1
ATOM 595 C CA . ILE A 1 79 ? 6.188 -37.125 -9.945 1 87 79 ILE A CA 1
ATOM 596 C C . ILE A 1 79 ? 6.977 -37.562 -11.172 1 87 79 ILE A C 1
ATOM 598 O O . ILE A 1 79 ? 7.379 -36.75 -12 1 87 79 ILE A O 1
ATOM 602 N N . ASP A 1 80 ? 7.121 -38.844 -11.281 1 86.69 80 ASP A N 1
ATOM 603 C CA . ASP A 1 80 ? 7.867 -39.375 -12.414 1 86.69 80 ASP A CA 1
ATOM 604 C C . ASP A 1 80 ? 7.172 -39.062 -13.734 1 86.69 80 ASP A C 1
ATOM 606 O O . ASP A 1 80 ? 7.828 -38.719 -14.727 1 86.69 80 ASP A O 1
ATOM 610 N N . ARG A 1 81 ? 5.934 -39.156 -13.703 1 85.56 81 ARG A N 1
ATOM 611 C CA . ARG A 1 81 ? 5.156 -38.938 -14.914 1 85.56 81 ARG A CA 1
ATOM 612 C C . ARG A 1 81 ? 5.117 -37.469 -15.281 1 85.56 81 ARG A C 1
ATOM 614 O O . ARG A 1 81 ? 5.234 -37.094 -16.453 1 85.56 81 ARG A O 1
ATOM 621 N N . LEU A 1 82 ? 5.02 -36.656 -14.305 1 85.19 82 LEU A N 1
ATOM 622 C CA . LEU A 1 82 ? 4.742 -35.25 -14.57 1 85.19 82 LEU A CA 1
ATOM 623 C C . LEU A 1 82 ? 6.031 -34.438 -14.594 1 85.19 82 LEU A C 1
ATOM 625 O O . LEU A 1 82 ? 6.109 -33.406 -15.266 1 85.19 82 LEU A O 1
ATOM 629 N N . PHE A 1 83 ? 7.07 -34.906 -13.867 1 88.06 83 PHE A N 1
ATOM 630 C CA . PHE A 1 83 ? 8.25 -34.062 -13.695 1 88.06 83 PHE A CA 1
ATOM 631 C C . PHE A 1 83 ? 9.508 -34.812 -14.125 1 88.06 83 PHE A C 1
ATOM 633 O O . PHE A 1 83 ? 10.602 -34.25 -14.133 1 88.06 83 PHE A O 1
ATOM 640 N N . GLY A 1 84 ? 9.469 -36.094 -14.398 1 83.38 84 GLY A N 1
ATOM 641 C CA . GLY A 1 84 ? 10.625 -36.938 -14.609 1 83.38 84 GLY A CA 1
ATOM 642 C C . GLY A 1 84 ? 11.609 -36.375 -15.617 1 83.38 84 GLY A C 1
ATOM 643 O O . GLY A 1 84 ? 12.82 -36.469 -15.422 1 83.38 84 GLY A O 1
ATOM 644 N N . GLY A 1 85 ? 11.242 -35.781 -16.656 1 90.69 85 GLY A N 1
ATOM 645 C CA . GLY A 1 85 ? 12.141 -35.281 -17.688 1 90.69 85 GLY A CA 1
ATOM 646 C C . GLY A 1 85 ? 12.531 -33.844 -17.5 1 90.69 85 GLY A C 1
ATOM 647 O O . GLY A 1 85 ? 13.352 -33.312 -18.234 1 90.69 85 GLY A O 1
ATOM 648 N N . TYR A 1 86 ? 12.062 -33.188 -16.5 1 94.88 86 TYR A N 1
ATOM 649 C CA . TYR A 1 86 ? 12.367 -31.781 -16.234 1 94.88 86 TYR A CA 1
ATOM 650 C C . TYR A 1 86 ? 13.719 -31.641 -15.547 1 94.88 86 TYR A C 1
ATOM 652 O O . TYR A 1 86 ? 13.961 -32.25 -14.492 1 94.88 86 TYR A O 1
ATOM 660 N N . PRO A 1 87 ? 14.641 -30.906 -16.125 1 96.62 87 PRO A N 1
ATOM 661 C CA . PRO A 1 87 ? 15.953 -30.719 -15.492 1 96.62 87 PRO A CA 1
ATOM 662 C C . PRO A 1 87 ? 15.891 -29.875 -14.227 1 96.62 87 PRO A C 1
ATOM 664 O O . PRO A 1 87 ? 15.453 -28.734 -14.266 1 96.62 87 PRO A O 1
ATOM 667 N N . ASP A 1 88 ? 16.391 -30.438 -13.141 1 95.94 88 ASP A N 1
ATOM 668 C CA . ASP A 1 88 ? 16.406 -29.719 -11.875 1 95.94 88 ASP A CA 1
ATOM 669 C C . ASP A 1 88 ? 17.391 -28.531 -11.922 1 95.94 88 ASP A C 1
ATOM 671 O O . ASP A 1 88 ? 18.344 -28.547 -12.688 1 95.94 88 ASP A O 1
ATOM 675 N N . LEU A 1 89 ? 17.094 -27.516 -11.195 1 97.56 89 LEU A N 1
ATOM 676 C CA . LEU A 1 89 ? 18.047 -26.422 -10.984 1 97.56 89 LEU A CA 1
ATOM 677 C C . LEU A 1 89 ? 18.984 -26.734 -9.836 1 97.56 89 LEU A C 1
ATOM 679 O O . LEU A 1 89 ? 18.594 -26.688 -8.664 1 97.56 89 LEU A O 1
ATOM 683 N N . VAL A 1 90 ? 20.203 -26.891 -10.094 1 97.5 90 VAL A N 1
ATOM 684 C CA . VAL A 1 90 ? 21.188 -27.438 -9.164 1 97.5 90 VAL A CA 1
ATOM 685 C C . VAL A 1 90 ? 21.422 -26.438 -8.031 1 97.5 90 VAL A C 1
ATOM 687 O O . VAL A 1 90 ? 21.672 -26.844 -6.891 1 97.5 90 VAL A O 1
ATOM 690 N N . TYR A 1 91 ? 21.328 -25.172 -8.352 1 97.88 91 TYR A N 1
ATOM 691 C CA . TYR A 1 91 ? 21.578 -24.172 -7.316 1 97.88 91 TYR A CA 1
ATOM 692 C C . TYR A 1 91 ? 20.547 -24.266 -6.199 1 97.88 91 TYR A C 1
ATOM 694 O O . TYR A 1 91 ? 20.812 -23.875 -5.066 1 97.88 91 TYR A O 1
ATOM 702 N N . ALA A 1 92 ? 19.312 -24.75 -6.504 1 97.06 92 ALA A N 1
ATOM 703 C CA . ALA A 1 92 ? 18.25 -24.875 -5.504 1 97.06 92 ALA A CA 1
ATOM 704 C C . ALA A 1 92 ? 18.625 -25.875 -4.422 1 97.06 92 ALA A C 1
ATOM 706 O O . ALA A 1 92 ? 18.391 -25.656 -3.236 1 97.06 92 ALA A O 1
ATOM 707 N N . ASP A 1 93 ? 19.203 -26.969 -4.836 1 95.06 93 ASP A N 1
ATOM 708 C CA . ASP A 1 93 ? 19.656 -27.969 -3.891 1 95.06 93 ASP A CA 1
ATOM 709 C C . ASP A 1 93 ? 20.766 -27.422 -2.996 1 95.06 93 ASP A C 1
ATOM 711 O O . ASP A 1 93 ? 20.766 -27.672 -1.786 1 95.06 93 ASP A O 1
ATOM 715 N N . ALA A 1 94 ? 21.688 -26.75 -3.637 1 96.44 94 ALA A N 1
ATOM 716 C CA . ALA A 1 94 ? 22.797 -26.156 -2.887 1 96.44 94 ALA A CA 1
ATOM 717 C C . ALA A 1 94 ? 22.281 -25.109 -1.901 1 96.44 94 ALA A C 1
ATOM 719 O O . ALA A 1 94 ? 22.766 -25.031 -0.77 1 96.44 94 ALA A O 1
ATOM 720 N N . LEU A 1 95 ? 21.344 -24.312 -2.354 1 96.25 95 LEU A N 1
ATOM 721 C CA . LEU A 1 95 ? 20.734 -23.297 -1.507 1 96.25 95 LEU A CA 1
ATOM 722 C C . LEU A 1 95 ? 20.047 -23.922 -0.298 1 96.25 95 LEU A C 1
ATOM 724 O O . LEU A 1 95 ? 20.234 -23.453 0.831 1 96.25 95 LEU A O 1
ATOM 728 N N . ARG A 1 96 ? 19.297 -24.953 -0.499 1 93.81 96 ARG A N 1
ATOM 729 C CA . ARG A 1 96 ? 18.562 -25.641 0.563 1 93.81 96 ARG A CA 1
ATOM 730 C C . ARG A 1 96 ? 19.531 -26.234 1.58 1 93.81 96 ARG A C 1
ATOM 732 O O . ARG A 1 96 ? 19.25 -26.25 2.781 1 93.81 96 ARG A O 1
ATOM 739 N N . ALA A 1 97 ? 20.656 -26.703 1.078 1 93.81 97 ALA A N 1
ATOM 740 C CA . ALA A 1 97 ? 21.641 -27.375 1.928 1 93.81 97 ALA A CA 1
ATOM 741 C C . ALA A 1 97 ? 22.547 -26.344 2.605 1 93.81 97 ALA A C 1
ATOM 743 O O . ALA A 1 97 ? 23.359 -26.703 3.461 1 93.81 97 ALA A O 1
ATOM 744 N N . GLY A 1 98 ? 22.391 -25.109 2.242 1 92.06 98 GLY A N 1
ATOM 745 C CA . GLY A 1 98 ? 23.297 -24.094 2.758 1 92.06 98 GLY A CA 1
ATOM 746 C C . GLY A 1 98 ? 24.719 -24.266 2.275 1 92.06 98 GLY A C 1
ATOM 747 O O . GLY A 1 98 ? 25.672 -24 3.018 1 92.06 98 GLY A O 1
ATOM 748 N N . ALA A 1 99 ? 24.875 -24.781 1.012 1 94.44 99 ALA A N 1
ATOM 749 C CA . ALA A 1 99 ? 26.188 -25.188 0.51 1 94.44 99 ALA A CA 1
ATOM 750 C C . ALA A 1 99 ? 26.578 -24.344 -0.699 1 94.44 99 ALA A C 1
ATOM 752 O O . ALA A 1 99 ? 27.453 -24.75 -1.482 1 94.44 99 ALA A O 1
ATOM 753 N N . LEU A 1 100 ? 25.969 -23.234 -0.899 1 96.56 100 LEU A N 1
ATOM 754 C CA . LEU A 1 100 ? 26.375 -22.359 -1.987 1 96.56 100 LEU A CA 1
ATOM 755 C C . LEU A 1 100 ? 27.781 -21.812 -1.749 1 96.56 100 LEU A C 1
ATOM 757 O O . LEU A 1 100 ? 28.094 -21.344 -0.654 1 96.56 100 LEU A O 1
ATOM 761 N N . PRO A 1 101 ? 28.656 -21.891 -2.723 1 96.94 101 PRO A N 1
ATOM 762 C CA . PRO A 1 101 ? 29.969 -21.25 -2.574 1 96.94 101 PRO A CA 1
ATOM 763 C C . PRO A 1 101 ? 29.859 -19.734 -2.367 1 96.94 101 PRO A C 1
ATOM 765 O O . PRO A 1 101 ? 28.891 -19.125 -2.801 1 96.94 101 PRO A O 1
ATOM 768 N N . PRO A 1 102 ? 30.859 -19.125 -1.75 1 96.12 102 PRO A N 1
ATOM 769 C CA . PRO A 1 102 ? 30.797 -17.703 -1.396 1 96.12 102 PRO A CA 1
ATOM 770 C C . PRO A 1 102 ? 30.719 -16.797 -2.621 1 96.12 102 PRO A C 1
ATOM 772 O O . PRO A 1 102 ? 30.312 -15.633 -2.512 1 96.12 102 PRO A O 1
ATOM 775 N N . ASN A 1 103 ? 31.203 -17.328 -3.822 1 98.25 103 ASN A N 1
ATOM 776 C CA . ASN A 1 103 ? 31.188 -16.516 -5.031 1 98.25 103 ASN A CA 1
ATOM 777 C C . ASN A 1 103 ? 29.859 -16.625 -5.766 1 98.25 103 ASN A C 1
ATOM 779 O O . ASN A 1 103 ? 29.719 -16.094 -6.871 1 98.25 103 ASN A O 1
ATOM 783 N N . ILE A 1 104 ? 28.875 -17.328 -5.168 1 98.5 104 ILE A N 1
ATOM 784 C CA . ILE A 1 104 ? 27.562 -17.5 -5.805 1 98.5 104 ILE A CA 1
ATOM 785 C C . ILE A 1 104 ? 26.469 -17.016 -4.871 1 98.5 104 ILE A C 1
ATOM 787 O O . ILE A 1 104 ? 26.375 -17.438 -3.721 1 98.5 104 ILE A O 1
ATOM 791 N N . ASP A 1 105 ? 25.688 -16.078 -5.285 1 97.88 105 ASP A N 1
ATOM 792 C CA . ASP A 1 105 ? 24.516 -15.586 -4.57 1 97.88 105 ASP A CA 1
ATOM 793 C C . ASP A 1 105 ? 23.234 -15.906 -5.328 1 97.88 105 ASP A C 1
ATOM 795 O O . ASP A 1 105 ? 23.188 -15.805 -6.559 1 97.88 105 ASP A O 1
ATOM 799 N N . VAL A 1 106 ? 22.234 -16.328 -4.605 1 98.31 106 VAL A N 1
ATOM 800 C CA . VAL A 1 106 ? 20.906 -16.531 -5.156 1 98.31 106 VAL A CA 1
ATOM 801 C C . VAL A 1 106 ? 19.906 -15.617 -4.465 1 98.31 106 VAL A C 1
ATOM 803 O O . VAL A 1 106 ? 19.719 -15.695 -3.25 1 98.31 106 VAL A O 1
ATOM 806 N N . ILE A 1 107 ? 19.297 -14.75 -5.203 1 97.88 107 ILE A N 1
ATOM 807 C CA . ILE A 1 107 ? 18.344 -13.758 -4.723 1 97.88 107 ILE A CA 1
ATOM 808 C C . ILE A 1 107 ? 16.984 -13.969 -5.406 1 97.88 107 ILE A C 1
ATOM 810 O O . ILE A 1 107 ? 16.906 -14.031 -6.637 1 97.88 107 ILE A O 1
ATOM 814 N N . GLU A 1 108 ? 15.938 -14.086 -4.621 1 97.25 108 GLU A N 1
ATOM 815 C CA . GLU A 1 108 ? 14.617 -14.273 -5.219 1 97.25 108 GLU A CA 1
ATOM 816 C C . GLU A 1 108 ? 13.656 -13.156 -4.816 1 97.25 108 GLU A C 1
ATOM 818 O O . GLU A 1 108 ? 13.75 -12.625 -3.707 1 97.25 108 GLU A O 1
ATOM 823 N N . PHE A 1 109 ? 12.703 -12.883 -5.742 1 96.81 109 PHE A N 1
ATOM 824 C CA . PHE A 1 109 ? 11.672 -11.883 -5.531 1 96.81 109 PHE A CA 1
ATOM 825 C C . PHE A 1 109 ? 10.359 -12.539 -5.117 1 96.81 109 PHE A C 1
ATOM 827 O O . PHE A 1 109 ? 9.453 -11.867 -4.613 1 96.81 109 PHE A O 1
ATOM 834 N N . PHE A 1 110 ? 10.203 -13.789 -5.355 1 96.56 110 PHE A N 1
ATOM 835 C CA . PHE A 1 110 ? 9 -14.562 -5.09 1 96.56 110 PHE A CA 1
ATOM 836 C C . PHE A 1 110 ? 9.344 -16.031 -4.871 1 96.56 110 PHE A C 1
ATOM 838 O O . PHE A 1 110 ? 10 -16.656 -5.707 1 96.56 110 PHE A O 1
ATOM 845 N N . PHE A 1 111 ? 8.922 -16.578 -3.736 1 96.69 111 PHE A N 1
ATOM 846 C CA . PHE A 1 111 ? 9.203 -17.969 -3.396 1 96.69 111 PHE A CA 1
ATOM 847 C C . PHE A 1 111 ? 8.055 -18.875 -3.82 1 96.69 111 PHE A C 1
ATOM 849 O O . PHE A 1 111 ? 6.898 -18.438 -3.854 1 96.69 111 PHE A O 1
ATOM 856 N N . LEU A 1 112 ? 8.422 -20.047 -4.203 1 91.62 112 LEU A N 1
ATOM 857 C CA . LEU A 1 112 ? 7.402 -21.094 -4.109 1 91.62 112 LEU A CA 1
ATOM 858 C C . LEU A 1 112 ? 6.902 -21.234 -2.676 1 91.62 112 LEU A C 1
ATOM 860 O O . LEU A 1 112 ? 7.695 -21.406 -1.75 1 91.62 112 LEU A O 1
ATOM 864 N N . ALA A 1 113 ? 5.656 -21.125 -2.49 1 89.5 113 ALA A N 1
ATOM 865 C CA . ALA A 1 113 ? 5.047 -20.953 -1.176 1 89.5 113 ALA A CA 1
ATOM 866 C C . ALA A 1 113 ? 5.523 -22.016 -0.196 1 89.5 113 ALA A C 1
ATOM 868 O O . ALA A 1 113 ? 5.363 -23.219 -0.444 1 89.5 113 ALA A O 1
ATOM 869 N N . GLY A 1 114 ? 6.098 -21.578 0.853 1 91.38 114 GLY A N 1
ATOM 870 C CA . GLY A 1 114 ? 6.465 -22.391 2.002 1 91.38 114 GLY A CA 1
ATOM 871 C C . GLY A 1 114 ? 7.789 -23.109 1.824 1 91.38 114 GLY A C 1
ATOM 872 O O . GLY A 1 114 ? 8.367 -23.609 2.793 1 91.38 114 GLY A O 1
ATOM 873 N N . GLN A 1 115 ? 8.344 -23.047 0.599 1 91.38 115 GLN A N 1
ATOM 874 C CA . GLN A 1 115 ? 9.477 -23.906 0.26 1 91.38 115 GLN A CA 1
ATOM 875 C C . GLN A 1 115 ? 10.75 -23.438 0.952 1 91.38 115 GLN A C 1
ATOM 877 O O . GLN A 1 115 ? 11.648 -24.234 1.228 1 91.38 115 GLN A O 1
ATOM 882 N N . TRP A 1 116 ? 10.781 -22.172 1.214 1 95.62 116 TRP A N 1
ATOM 883 C CA . TRP A 1 116 ? 12.039 -21.625 1.724 1 95.62 116 TRP A CA 1
ATOM 884 C C . TRP A 1 116 ? 11.875 -21.125 3.158 1 95.62 116 TRP A C 1
ATOM 886 O O . TRP A 1 116 ? 12.719 -20.375 3.662 1 95.62 116 TRP A O 1
ATOM 896 N N . LEU A 1 117 ? 10.766 -21.5 3.822 1 95 117 LEU A N 1
ATOM 897 C CA . LEU A 1 117 ? 10.617 -21.172 5.238 1 95 117 LEU A CA 1
ATOM 898 C C . LEU A 1 117 ? 11.75 -21.781 6.059 1 95 117 LEU A C 1
ATOM 900 O O . LEU A 1 117 ? 12.172 -22.906 5.812 1 95 117 LEU A O 1
ATOM 904 N N . TYR A 1 118 ? 12.336 -21.031 6.953 1 93.25 118 TYR A N 1
ATOM 905 C CA . TYR A 1 118 ? 13.352 -21.422 7.922 1 93.25 118 TYR A CA 1
ATOM 906 C C . TYR A 1 118 ? 14.656 -21.766 7.227 1 93.25 118 TYR A C 1
ATOM 908 O O . TYR A 1 118 ? 15.461 -22.547 7.746 1 93.25 118 TYR A O 1
ATOM 916 N N . ARG A 1 119 ? 14.82 -21.297 6.016 1 96.06 119 ARG A N 1
ATOM 917 C CA . ARG A 1 119 ? 16.094 -21.359 5.316 1 96.06 119 ARG A CA 1
ATOM 918 C C . ARG A 1 119 ? 16.781 -20 5.328 1 96.06 119 ARG A C 1
ATOM 920 O O . ARG A 1 119 ? 16.547 -19.156 4.453 1 96.06 119 ARG A O 1
ATOM 927 N N . PRO A 1 120 ? 17.703 -19.828 6.227 1 95.62 120 PRO A N 1
ATOM 928 C CA . PRO A 1 120 ? 18.219 -18.5 6.52 1 95.62 120 PRO A CA 1
ATOM 929 C C . PRO A 1 120 ? 18.797 -17.797 5.289 1 95.62 120 PRO A C 1
ATOM 931 O O . PRO A 1 120 ? 18.5 -16.625 5.039 1 95.62 120 PRO A O 1
ATOM 934 N N . VAL A 1 121 ? 19.594 -18.516 4.461 1 96.44 121 VAL A N 1
ATOM 935 C CA . VAL A 1 121 ? 20.25 -17.875 3.328 1 96.44 121 VAL A CA 1
ATOM 936 C C . VAL A 1 121 ? 19.188 -17.359 2.35 1 96.44 121 VAL A C 1
ATOM 938 O O . VAL A 1 121 ? 19.281 -16.219 1.878 1 96.44 121 VAL A O 1
ATOM 941 N N . ALA A 1 122 ? 18.188 -18.156 2.057 1 97.56 122 ALA A N 1
ATOM 942 C CA . ALA A 1 122 ? 17.109 -17.75 1.164 1 97.56 122 ALA A CA 1
ATOM 943 C C . ALA A 1 122 ? 16.328 -16.578 1.752 1 97.56 122 ALA A C 1
ATOM 945 O O . ALA A 1 122 ? 16.031 -15.602 1.048 1 97.56 122 ALA A O 1
ATOM 946 N N . GLN A 1 123 ? 16.047 -16.688 3.059 1 98.12 123 GLN A N 1
ATOM 947 C CA . GLN A 1 123 ? 15.273 -15.648 3.748 1 98.12 123 GLN A CA 1
ATOM 948 C C . GLN A 1 123 ? 16.047 -14.336 3.801 1 98.12 123 GLN A C 1
ATOM 950 O O . GLN A 1 123 ? 15.469 -13.266 3.594 1 98.12 123 GLN A O 1
ATOM 955 N N . GLN A 1 124 ? 17.344 -14.406 4.062 1 98.25 124 GLN A N 1
ATOM 956 C CA . GLN A 1 124 ? 18.203 -13.234 4.188 1 98.25 124 GLN A CA 1
ATOM 957 C C . GLN A 1 124 ? 18.391 -12.539 2.844 1 98.25 124 GLN A C 1
ATOM 959 O O . GLN A 1 124 ? 18.438 -11.305 2.777 1 98.25 124 GLN A O 1
ATOM 964 N N . ASN A 1 125 ? 18.422 -13.266 1.74 1 98 125 ASN A N 1
ATOM 965 C CA . ASN A 1 125 ? 18.734 -12.727 0.421 1 98 125 ASN A CA 1
ATOM 966 C C . ASN A 1 125 ? 17.469 -12.336 -0.337 1 98 125 ASN A C 1
ATOM 968 O O . ASN A 1 125 ? 17.547 -11.812 -1.449 1 98 125 ASN A O 1
ATOM 972 N N . PHE A 1 126 ? 16.344 -12.508 0.285 1 98.25 126 PHE A N 1
ATOM 973 C CA . PHE A 1 126 ? 15.078 -12.195 -0.366 1 98.25 126 PHE A CA 1
ATOM 974 C C . PHE A 1 126 ? 14.93 -10.688 -0.559 1 98.25 126 PHE A C 1
ATOM 976 O O . PHE A 1 126 ? 15.242 -9.906 0.34 1 98.25 126 PHE A O 1
ATOM 983 N N . ILE A 1 127 ? 14.469 -10.227 -1.729 1 98.19 127 ILE A N 1
ATOM 984 C CA . ILE A 1 127 ? 14.102 -8.836 -1.984 1 98.19 127 ILE A CA 1
ATOM 985 C C . ILE A 1 127 ? 12.586 -8.719 -2.105 1 98.19 127 ILE A C 1
ATOM 987 O O . ILE A 1 127 ? 11.977 -9.297 -3.008 1 98.19 127 ILE A O 1
ATOM 991 N N . SER A 1 128 ? 11.969 -8.07 -1.171 1 97.88 128 SER A N 1
ATOM 992 C CA . SER A 1 128 ? 10.531 -7.824 -1.227 1 97.88 128 SER A CA 1
ATOM 993 C C . SER A 1 128 ? 10.188 -6.82 -2.318 1 97.88 128 SER A C 1
ATOM 995 O O . SER A 1 128 ? 10.602 -5.66 -2.262 1 97.88 128 SER A O 1
ATOM 997 N N . ALA A 1 129 ? 9.453 -7.266 -3.305 1 96.88 129 ALA A N 1
ATOM 998 C CA . ALA A 1 129 ? 9.133 -6.414 -4.445 1 96.88 129 ALA A CA 1
ATOM 999 C C . ALA A 1 129 ? 7.742 -6.719 -4.988 1 96.88 129 ALA A C 1
ATOM 1001 O O . ALA A 1 129 ? 7.305 -7.871 -4.984 1 96.88 129 ALA A O 1
ATOM 1002 N N . ASN A 1 130 ? 7.035 -5.609 -5.336 1 97.5 130 ASN A N 1
ATOM 1003 C CA . ASN A 1 130 ? 5.93 -5.836 -6.262 1 97.5 130 ASN A CA 1
ATOM 1004 C C . ASN A 1 130 ? 6.43 -6.297 -7.629 1 97.5 130 ASN A C 1
ATOM 1006 O O . ASN A 1 130 ? 7.523 -5.93 -8.055 1 97.5 130 ASN A O 1
ATOM 1010 N N . TYR A 1 131 ? 5.641 -7.047 -8.289 1 96.44 131 TYR A N 1
ATOM 1011 C CA . TYR A 1 131 ? 6.078 -7.68 -9.531 1 96.44 131 TYR A CA 1
ATOM 1012 C C . TYR A 1 131 ? 6.582 -6.641 -10.523 1 96.44 131 TYR A C 1
ATOM 1014 O O . TYR A 1 131 ? 7.605 -6.844 -11.18 1 96.44 131 TYR A O 1
ATOM 1022 N N . THR A 1 132 ? 5.992 -5.488 -10.648 1 95.5 132 THR A N 1
ATOM 1023 C CA . THR A 1 132 ? 6.312 -4.461 -11.641 1 95.5 132 THR A CA 1
ATOM 1024 C C . THR A 1 132 ? 7.605 -3.74 -11.266 1 95.5 132 THR A C 1
ATOM 1026 O O . THR A 1 132 ? 8.188 -3.029 -12.086 1 95.5 132 THR A O 1
ATOM 1029 N N . HIS A 1 133 ? 8.086 -3.941 -10.031 1 96.19 133 HIS A N 1
ATOM 1030 C CA . HIS A 1 133 ? 9.305 -3.283 -9.586 1 96.19 133 HIS A CA 1
ATOM 1031 C C . HIS A 1 133 ? 10.523 -4.188 -9.789 1 96.19 133 HIS A C 1
ATOM 1033 O O . HIS A 1 133 ? 11.656 -3.717 -9.758 1 96.19 133 HIS A O 1
ATOM 1039 N N . ALA A 1 134 ? 10.297 -5.445 -10.023 1 95.88 134 ALA A N 1
ATOM 1040 C CA . ALA A 1 134 ? 11.367 -6.434 -10.086 1 95.88 134 ALA A CA 1
ATOM 1041 C C . ALA A 1 134 ? 12.359 -6.09 -11.195 1 95.88 134 ALA A C 1
ATOM 1043 O O . ALA A 1 134 ? 13.578 -6.156 -10.984 1 95.88 134 ALA A O 1
ATOM 1044 N N . ALA A 1 135 ? 11.906 -5.707 -12.375 1 95.19 135 ALA A N 1
ATOM 1045 C CA . ALA A 1 135 ? 12.781 -5.398 -13.492 1 95.19 135 ALA A CA 1
ATOM 1046 C C . ALA A 1 135 ? 13.719 -4.238 -13.156 1 95.19 135 ALA A C 1
ATOM 1048 O O . ALA A 1 135 ? 14.906 -4.281 -13.477 1 95.19 135 ALA A O 1
ATOM 1049 N N . SER A 1 136 ? 13.141 -3.24 -12.516 1 95.06 136 SER A N 1
ATOM 1050 C CA . SER A 1 136 ? 13.953 -2.084 -12.141 1 95.06 136 SER A CA 1
ATOM 1051 C C . SER A 1 136 ? 15.031 -2.463 -11.133 1 95.06 136 SER A C 1
ATOM 1053 O O . SER A 1 136 ? 16.156 -1.951 -11.18 1 95.06 136 SER A O 1
ATOM 1055 N N . TYR A 1 137 ? 14.688 -3.338 -10.195 1 96.62 137 TYR A N 1
ATOM 1056 C CA . TYR A 1 137 ? 15.656 -3.779 -9.195 1 96.62 137 TYR A CA 1
ATOM 1057 C C . TYR A 1 137 ? 16.766 -4.59 -9.844 1 96.62 137 TYR A C 1
ATOM 1059 O O . TYR A 1 137 ? 17.938 -4.473 -9.453 1 96.62 137 TYR A O 1
ATOM 1067 N N . LEU A 1 138 ? 16.391 -5.367 -10.867 1 96 138 LEU A N 1
ATOM 1068 C CA . LEU A 1 138 ? 17.391 -6.137 -11.609 1 96 138 LEU A CA 1
ATOM 1069 C C . LEU A 1 138 ? 18.359 -5.211 -12.328 1 96 138 LEU A C 1
ATOM 1071 O O . LEU A 1 138 ? 19.578 -5.41 -12.266 1 96 138 LEU A O 1
ATOM 1075 N N . LEU A 1 139 ? 17.859 -4.254 -12.961 1 96.25 139 LEU A N 1
ATOM 1076 C CA . LEU A 1 139 ? 18.672 -3.33 -13.742 1 96.25 139 LEU A CA 1
ATOM 1077 C C . LEU A 1 139 ? 19.609 -2.533 -12.836 1 96.25 139 LEU A C 1
ATOM 1079 O O . LEU A 1 139 ? 20.781 -2.35 -13.156 1 96.25 139 LEU A O 1
ATOM 1083 N N . SER A 1 140 ? 19.078 -2.131 -11.703 1 93.62 140 SER A N 1
ATOM 1084 C CA . SER A 1 140 ? 19.859 -1.318 -10.789 1 93.62 140 SER A CA 1
ATOM 1085 C C . SER A 1 140 ? 21 -2.131 -10.172 1 93.62 140 SER A C 1
ATOM 1087 O O . SER A 1 140 ? 21.969 -1.563 -9.664 1 93.62 140 SER A O 1
ATOM 1089 N N . ARG A 1 141 ? 20.938 -3.451 -10.258 1 94.75 141 ARG A N 1
ATOM 1090 C CA . ARG A 1 141 ? 21.953 -4.312 -9.656 1 94.75 141 ARG A CA 1
ATOM 1091 C C . ARG A 1 141 ? 22.953 -4.801 -10.703 1 94.75 141 ARG A C 1
ATOM 1093 O O . ARG A 1 141 ? 23.75 -5.695 -10.43 1 94.75 141 ARG A O 1
ATOM 1100 N N . GLY A 1 142 ? 22.844 -4.328 -11.898 1 96.25 142 GLY A N 1
ATOM 1101 C CA . GLY A 1 142 ? 23.859 -4.582 -12.914 1 96.25 142 GLY A CA 1
ATOM 1102 C C . GLY A 1 142 ? 23.578 -5.82 -13.742 1 96.25 142 GLY A C 1
ATOM 1103 O O . GLY A 1 142 ? 24.5 -6.527 -14.156 1 96.25 142 GLY A O 1
ATOM 1104 N N . LEU A 1 143 ? 22.328 -6.086 -13.977 1 98 143 LEU A N 1
ATOM 1105 C CA . LEU A 1 143 ? 21.938 -7.188 -14.852 1 98 143 LEU A CA 1
ATOM 1106 C C . LEU A 1 143 ? 22.781 -7.203 -16.125 1 98 143 LEU A C 1
ATOM 1108 O O . LEU A 1 143 ? 22.906 -6.184 -16.797 1 98 143 LEU A O 1
ATOM 1112 N N . ASN A 1 144 ? 23.391 -8.422 -16.391 1 98.5 144 ASN A N 1
ATOM 1113 C CA . ASN A 1 144 ? 24.203 -8.406 -17.609 1 98.5 144 ASN A CA 1
ATOM 1114 C C . ASN A 1 144 ? 23.953 -9.656 -18.453 1 98.5 144 ASN A C 1
ATOM 1116 O O . ASN A 1 144 ? 24.375 -9.719 -19.609 1 98.5 144 ASN A O 1
ATOM 1120 N N . VAL A 1 145 ? 23.25 -10.664 -17.953 1 98.75 145 VAL A N 1
ATOM 1121 C CA . VAL A 1 145 ? 22.891 -11.844 -18.719 1 98.75 145 VAL A CA 1
ATOM 1122 C C . VAL A 1 145 ? 21.453 -12.25 -18.406 1 98.75 145 VAL A C 1
ATOM 1124 O O . VAL A 1 145 ? 21.031 -12.266 -17.25 1 98.75 145 VAL A O 1
ATOM 1127 N N . VAL A 1 146 ? 20.609 -12.586 -19.391 1 98.75 146 VAL A N 1
ATOM 1128 C CA . VAL A 1 146 ? 19.25 -13.102 -19.219 1 98.75 146 VAL A CA 1
ATOM 1129 C C . VAL A 1 146 ? 19.078 -14.375 -20.047 1 98.75 146 VAL A C 1
ATOM 1131 O O . VAL A 1 146 ? 18.75 -14.32 -21.234 1 98.75 146 VAL A O 1
ATOM 1134 N N . PRO A 1 147 ? 19.312 -15.523 -19.438 1 98.75 147 PRO A N 1
ATOM 1135 C CA . PRO A 1 147 ? 18.969 -16.781 -20.109 1 98.75 147 PRO A CA 1
ATOM 1136 C C . PRO A 1 147 ? 17.484 -17.109 -20.047 1 98.75 147 PRO A C 1
ATOM 1138 O O . PRO A 1 147 ? 16.875 -17.078 -18.969 1 98.75 147 PRO A O 1
ATOM 1141 N N . GLN A 1 148 ? 16.953 -17.469 -21.094 1 98.44 148 GLN A N 1
ATOM 1142 C CA . GLN A 1 148 ? 15.5 -17.672 -21.141 1 98.44 148 GLN A CA 1
ATOM 1143 C C . GLN A 1 148 ? 15.141 -18.859 -22.031 1 98.44 148 GLN A C 1
ATOM 1145 O O . GLN A 1 148 ? 15.75 -19.062 -23.094 1 98.44 148 GLN A O 1
ATOM 1150 N N . LEU A 1 149 ? 14.141 -19.625 -21.594 1 98.75 149 LEU A N 1
ATOM 1151 C CA . LEU A 1 149 ? 13.531 -20.688 -22.406 1 98.75 149 LEU A CA 1
ATOM 1152 C C . LEU A 1 149 ? 12.672 -20.078 -23.516 1 98.75 149 LEU A C 1
ATOM 1154 O O . LEU A 1 149 ? 11.883 -19.172 -23.266 1 98.75 149 LEU A O 1
ATOM 1158 N N . VAL A 1 150 ? 12.836 -20.594 -24.781 1 98.81 150 VAL A N 1
ATOM 1159 C CA . VAL A 1 150 ? 12.117 -19.984 -25.891 1 98.81 150 VAL A CA 1
ATOM 1160 C C . VAL A 1 150 ? 11.562 -21.062 -26.812 1 98.81 150 VAL A C 1
ATOM 1162 O O . VAL A 1 150 ? 12.062 -22.203 -26.828 1 98.81 150 VAL A O 1
ATOM 1165 N N . ALA A 1 151 ? 10.484 -20.766 -27.484 1 98.75 151 ALA A N 1
ATOM 1166 C CA . ALA A 1 151 ? 9.984 -21.562 -28.594 1 98.75 151 ALA A CA 1
ATOM 1167 C C . ALA A 1 151 ? 10.531 -21.047 -29.922 1 98.75 151 ALA A C 1
ATOM 1169 O O . ALA A 1 151 ? 10.727 -19.844 -30.109 1 98.75 151 ALA A O 1
ATOM 1170 N N . LYS A 1 152 ? 10.781 -21.938 -30.844 1 98.44 152 LYS A N 1
ATOM 1171 C CA . LYS A 1 152 ? 11.391 -21.594 -32.125 1 98.44 152 LYS A CA 1
ATOM 1172 C C . LYS A 1 152 ? 10.43 -21.875 -33.281 1 98.44 152 LYS A C 1
ATOM 1174 O O . LYS A 1 152 ? 9.719 -22.875 -33.281 1 98.44 152 LYS A O 1
ATOM 1179 N N . ARG A 1 153 ? 10.406 -20.891 -34.125 1 97 153 ARG A N 1
ATOM 1180 C CA . ARG A 1 153 ? 9.719 -21.062 -35.406 1 97 153 ARG A CA 1
ATOM 1181 C C . ARG A 1 153 ? 10.5 -20.406 -36.531 1 97 153 ARG A C 1
ATOM 1183 O O . ARG A 1 153 ? 11.203 -19.422 -36.312 1 97 153 ARG A O 1
ATOM 1190 N N . VAL A 1 154 ? 10.414 -21 -37.75 1 95.94 154 VAL A N 1
ATOM 1191 C CA . VAL A 1 154 ? 10.992 -20.391 -38.938 1 95.94 154 VAL A CA 1
ATOM 1192 C C . VAL A 1 154 ? 9.883 -19.828 -39.844 1 95.94 154 VAL A C 1
ATOM 1194 O O . VAL A 1 154 ? 8.969 -20.562 -40.219 1 95.94 154 VAL A O 1
ATOM 1197 N N . VAL A 1 155 ? 9.953 -18.609 -40.031 1 91.94 155 VAL A N 1
ATOM 1198 C CA . VAL A 1 155 ? 8.992 -17.922 -40.875 1 91.94 155 VAL A CA 1
ATOM 1199 C C . VAL A 1 155 ? 9.703 -17.297 -42.062 1 91.94 155 VAL A C 1
ATOM 1201 O O . VAL A 1 155 ? 10.586 -16.453 -41.906 1 91.94 155 VAL A O 1
ATOM 1204 N N . ASP A 1 156 ? 9.297 -17.672 -43.312 1 93 156 ASP A N 1
ATOM 1205 C CA . ASP A 1 156 ? 9.875 -17.172 -44.562 1 93 156 ASP A CA 1
ATOM 1206 C C . ASP A 1 156 ? 11.398 -17.266 -44.531 1 93 156 ASP A C 1
ATOM 1208 O O . ASP A 1 156 ? 12.094 -16.312 -44.844 1 93 156 ASP A O 1
ATOM 1212 N N . GLY A 1 157 ? 11.914 -18.297 -43.969 1 93.12 157 GLY A N 1
ATOM 1213 C CA . GLY A 1 157 ? 13.336 -18.578 -43.938 1 93.12 157 GLY A CA 1
ATOM 1214 C C . GLY A 1 157 ? 14.062 -17.906 -42.781 1 93.12 157 GLY A C 1
ATOM 1215 O O . GLY A 1 157 ? 15.258 -18.125 -42.594 1 93.12 157 GLY A O 1
ATOM 1216 N N . ALA A 1 158 ? 13.375 -17.141 -42.094 1 95.25 158 ALA A N 1
ATOM 1217 C CA . ALA A 1 158 ? 13.984 -16.453 -40.938 1 95.25 158 ALA A CA 1
ATOM 1218 C C . ALA A 1 158 ? 13.578 -17.094 -39.625 1 95.25 158 ALA A C 1
ATOM 1220 O O . ALA A 1 158 ? 12.414 -17.438 -39.438 1 95.25 158 ALA A O 1
ATOM 1221 N N . THR A 1 159 ? 14.562 -17.328 -38.75 1 97.31 159 THR A N 1
ATOM 1222 C CA . THR A 1 159 ? 14.297 -17.906 -37.438 1 97.31 159 THR A CA 1
ATOM 1223 C C . THR A 1 159 ? 13.773 -16.844 -36.469 1 97.31 159 THR A C 1
ATOM 1225 O O . THR A 1 159 ? 14.289 -15.734 -36.438 1 97.31 159 THR A O 1
ATOM 1228 N N . ARG A 1 160 ? 12.719 -17.219 -35.781 1 97.88 160 ARG A N 1
ATOM 1229 C CA . ARG A 1 160 ? 12.141 -16.391 -34.719 1 97.88 160 ARG A CA 1
ATOM 1230 C C . ARG A 1 160 ? 12.031 -17.172 -33.438 1 97.88 160 ARG A C 1
ATOM 1232 O O . ARG A 1 160 ? 11.891 -18.391 -33.438 1 97.88 160 ARG A O 1
ATOM 1239 N N . TYR A 1 161 ? 12.219 -16.516 -32.344 1 98.56 161 TYR A N 1
ATOM 1240 C CA . TYR A 1 161 ? 12.086 -17.109 -31.016 1 98.56 161 TYR A CA 1
ATOM 1241 C C . TYR A 1 161 ? 10.992 -16.422 -30.219 1 98.56 161 TYR A C 1
ATOM 1243 O O . TYR A 1 161 ? 10.961 -15.188 -30.109 1 98.56 161 TYR A O 1
ATOM 1251 N N . SER A 1 162 ? 10.039 -17.219 -29.719 1 98.69 162 SER A N 1
ATOM 1252 C CA . SER A 1 162 ? 9 -16.719 -28.828 1 98.69 162 SER A CA 1
ATOM 1253 C C . SER A 1 162 ? 9.414 -16.844 -27.375 1 98.69 162 SER A C 1
ATOM 1255 O O . SER A 1 162 ? 9.883 -17.906 -26.953 1 98.69 162 SER A O 1
ATOM 1257 N N . LEU A 1 163 ? 9.195 -15.734 -26.609 1 98.81 163 LEU A N 1
ATOM 1258 C CA . LEU A 1 163 ? 9.406 -15.797 -25.172 1 98.81 163 LEU A CA 1
ATOM 1259 C C . LEU A 1 163 ? 8.344 -16.672 -24.516 1 98.81 163 LEU A C 1
ATOM 1261 O O . LEU A 1 163 ? 8.484 -17.047 -23.344 1 98.81 163 LEU A O 1
ATOM 1265 N N . SER A 1 164 ? 7.305 -17.031 -25.219 1 98.44 164 SER A N 1
ATOM 1266 C CA . SER A 1 164 ? 6.273 -18 -24.906 1 98.44 164 SER A CA 1
ATOM 1267 C C . SER A 1 164 ? 5.723 -17.781 -23.5 1 98.44 164 SER A C 1
ATOM 1269 O O . SER A 1 164 ? 5.023 -16.797 -23.25 1 98.44 164 SER A O 1
ATOM 1271 N N . CYS A 1 165 ? 6.152 -18.531 -22.516 1 98.25 165 CYS A N 1
ATOM 1272 C CA . CYS A 1 165 ? 5.52 -18.625 -21.203 1 98.25 165 CYS A CA 1
ATOM 1273 C C . CYS A 1 165 ? 5.91 -17.453 -20.312 1 98.25 165 CYS A C 1
ATOM 1275 O O . CYS A 1 165 ? 5.273 -17.203 -19.297 1 98.25 165 CYS A O 1
ATOM 1277 N N . ASN A 1 166 ? 6.961 -16.672 -20.703 1 98.31 166 ASN A N 1
ATOM 1278 C CA . ASN A 1 166 ? 7.449 -15.648 -19.797 1 98.31 166 ASN A CA 1
ATOM 1279 C C . ASN A 1 166 ? 7.871 -14.391 -20.547 1 98.31 166 ASN A C 1
ATOM 1281 O O . ASN A 1 166 ? 9.062 -14.148 -20.75 1 98.31 166 ASN A O 1
ATOM 1285 N N . THR A 1 167 ? 6.926 -13.555 -20.812 1 98.25 167 THR A N 1
ATOM 1286 C CA . THR A 1 167 ? 7.203 -12.227 -21.344 1 98.25 167 THR A CA 1
ATOM 1287 C C . THR A 1 167 ? 7.309 -11.203 -20.219 1 98.25 167 THR A C 1
ATOM 1289 O O . THR A 1 167 ? 7.727 -10.062 -20.438 1 98.25 167 THR A O 1
ATOM 1292 N N . ASP A 1 168 ? 7.004 -11.562 -19.031 1 96.12 168 ASP A N 1
ATOM 1293 C CA . ASP A 1 168 ? 6.695 -10.75 -17.859 1 96.12 168 ASP A CA 1
ATOM 1294 C C . ASP A 1 168 ? 7.801 -9.727 -17.594 1 96.12 168 ASP A C 1
ATOM 1296 O O . ASP A 1 168 ? 7.586 -8.523 -17.734 1 96.12 168 ASP A O 1
ATOM 1300 N N . THR A 1 169 ? 9.016 -10.109 -17.281 1 97.06 169 THR A N 1
ATOM 1301 C CA . THR A 1 169 ? 10.078 -9.164 -16.953 1 97.06 169 THR A CA 1
ATOM 1302 C C . THR A 1 169 ? 11.016 -8.969 -18.141 1 97.06 169 THR A C 1
ATOM 1304 O O . THR A 1 169 ? 11.617 -7.906 -18.297 1 97.06 169 THR A O 1
ATOM 1307 N N . THR A 1 170 ? 11.117 -9.938 -19.031 1 98.25 170 THR A N 1
ATOM 1308 C CA . THR A 1 170 ? 12.07 -9.898 -20.125 1 98.25 170 THR A CA 1
ATOM 1309 C C . THR A 1 170 ? 11.742 -8.758 -21.094 1 98.25 170 THR A C 1
ATOM 1311 O O . THR A 1 170 ? 12.641 -8.016 -21.516 1 98.25 170 THR A O 1
ATOM 1314 N N . LEU A 1 171 ? 10.484 -8.586 -21.453 1 98 171 LEU A N 1
ATOM 1315 C CA . LEU A 1 171 ? 10.117 -7.508 -22.359 1 98 171 LEU A CA 1
ATOM 1316 C C . LEU A 1 171 ? 10.398 -6.145 -21.734 1 98 171 LEU A C 1
ATOM 1318 O O . LEU A 1 171 ? 10.758 -5.195 -22.438 1 98 171 LEU A O 1
ATOM 1322 N N . ASP A 1 172 ? 10.234 -6.02 -20.406 1 96.94 172 ASP A N 1
ATOM 1323 C CA . ASP A 1 172 ? 10.508 -4.762 -19.719 1 96.94 172 ASP A CA 1
ATOM 1324 C C . ASP A 1 172 ? 12 -4.426 -19.766 1 96.94 172 ASP A C 1
ATOM 1326 O O . ASP A 1 172 ? 12.375 -3.285 -20.031 1 96.94 172 ASP A O 1
ATOM 1330 N N . VAL A 1 173 ? 12.883 -5.422 -19.5 1 97.75 173 VAL A N 1
ATOM 1331 C CA . VAL A 1 173 ? 14.312 -5.133 -19.5 1 97.75 173 VAL A CA 1
ATOM 1332 C C . VAL A 1 173 ? 14.805 -4.93 -20.922 1 97.75 173 VAL A C 1
ATOM 1334 O O . VAL A 1 173 ? 15.711 -4.133 -21.172 1 97.75 173 VAL A O 1
ATOM 1337 N N . LEU A 1 174 ? 14.172 -5.605 -21.938 1 98.19 174 LEU A N 1
ATOM 1338 C CA . LEU A 1 174 ? 14.508 -5.379 -23.344 1 98.19 174 LEU A CA 1
ATOM 1339 C C . LEU A 1 174 ? 14.164 -3.955 -23.75 1 98.19 174 LEU A C 1
ATOM 1341 O O . LEU A 1 174 ? 14.898 -3.334 -24.531 1 98.19 174 LEU A O 1
ATOM 1345 N N . ARG A 1 175 ? 13.031 -3.518 -23.266 1 96.75 175 ARG A N 1
ATOM 1346 C CA . ARG A 1 175 ? 12.656 -2.131 -23.531 1 96.75 175 ARG A CA 1
ATOM 1347 C C . ARG A 1 175 ? 13.711 -1.169 -23 1 96.75 175 ARG A C 1
ATOM 1349 O O . ARG A 1 175 ? 14.094 -0.211 -23.672 1 96.75 175 ARG A O 1
ATOM 1356 N N . ALA A 1 176 ? 14.133 -1.426 -21.766 1 96.5 176 ALA A N 1
ATOM 1357 C CA . ALA A 1 176 ? 15.172 -0.592 -21.172 1 96.5 176 ALA A CA 1
ATOM 1358 C C . ALA A 1 176 ? 16.453 -0.632 -22 1 96.5 176 ALA A C 1
ATOM 1360 O O . ALA A 1 176 ? 17.109 0.394 -22.188 1 96.5 176 ALA A O 1
ATOM 1361 N N . ARG A 1 177 ? 16.844 -1.79 -22.469 1 97.38 177 ARG A N 1
ATOM 1362 C CA . ARG A 1 177 ? 18.016 -1.94 -23.328 1 97.38 177 ARG A CA 1
ATOM 1363 C C . ARG A 1 177 ? 17.859 -1.155 -24.625 1 97.38 177 ARG A C 1
ATOM 1365 O O . ARG A 1 177 ? 18.781 -0.46 -25.047 1 97.38 177 ARG A O 1
ATOM 1372 N N . ALA A 1 178 ? 16.719 -1.291 -25.219 1 97 178 ALA A N 1
ATOM 1373 C CA . ALA A 1 178 ? 16.438 -0.588 -26.469 1 97 178 ALA A CA 1
ATOM 1374 C C . ALA A 1 178 ? 16.531 0.923 -26.281 1 97 178 ALA A C 1
ATOM 1376 O O . ALA A 1 178 ? 16.922 1.648 -27.203 1 97 178 ALA A O 1
ATOM 1377 N N . GLN A 1 179 ? 16.219 1.386 -25.109 1 95.31 179 GLN A N 1
ATOM 1378 C CA . GLN A 1 179 ? 16.234 2.811 -24.781 1 95.31 179 GLN A CA 1
ATOM 1379 C C . GLN A 1 179 ? 17.625 3.258 -24.359 1 95.31 179 GLN A C 1
ATOM 1381 O O . GLN A 1 179 ? 17.844 4.426 -24.031 1 95.31 179 GLN A O 1
ATOM 1386 N N . GLY A 1 180 ? 18.578 2.383 -24.281 1 95.88 180 GLY A N 1
ATOM 1387 C CA . GLY A 1 180 ? 19.953 2.711 -23.906 1 95.88 180 GLY A CA 1
ATOM 1388 C C . GLY A 1 180 ? 20.156 2.787 -22.406 1 95.88 180 GLY A C 1
ATOM 1389 O O . GLY A 1 180 ? 21.188 3.27 -21.938 1 95.88 180 GLY A O 1
ATOM 1390 N N . ARG A 1 181 ? 19.188 2.236 -21.641 1 93.25 181 ARG A N 1
ATOM 1391 C CA . ARG A 1 181 ? 19.25 2.344 -20.188 1 93.25 181 ARG A CA 1
ATOM 1392 C C . ARG A 1 181 ? 19.781 1.062 -19.562 1 93.25 181 ARG A C 1
ATOM 1394 O O . ARG A 1 181 ? 20 0.999 -18.359 1 93.25 181 ARG A O 1
ATOM 1401 N N . ALA A 1 182 ? 20.094 0.044 -20.375 1 95.62 182 ALA A N 1
ATOM 1402 C CA . ALA A 1 182 ? 20.594 -1.238 -19.906 1 95.62 182 ALA A CA 1
ATOM 1403 C C . ALA A 1 182 ? 21.5 -1.899 -20.938 1 95.62 182 ALA A C 1
ATOM 1405 O O . ALA A 1 182 ? 21.391 -1.608 -22.125 1 95.62 182 ALA A O 1
ATOM 1406 N N . SER A 1 183 ? 22.375 -2.664 -20.469 1 96.88 183 SER A N 1
ATOM 1407 C CA . SER A 1 183 ? 23.266 -3.459 -21.312 1 96.88 183 SER A CA 1
ATOM 1408 C C . SER A 1 183 ? 23.406 -4.883 -20.797 1 96.88 183 SER A C 1
ATOM 1410 O O . SER A 1 183 ? 23.969 -5.098 -19.719 1 96.88 183 SER A O 1
ATOM 1412 N N . PHE A 1 184 ? 22.812 -5.789 -21.453 1 98.06 184 PHE A N 1
ATOM 1413 C CA . PHE A 1 184 ? 22.875 -7.195 -21.078 1 98.06 184 PHE A CA 1
ATOM 1414 C C . PHE A 1 184 ? 22.734 -8.086 -22.312 1 98.06 184 PHE A C 1
ATOM 1416 O O . PHE A 1 184 ? 22.344 -7.625 -23.375 1 98.06 184 PHE A O 1
ATOM 1423 N N . LYS A 1 185 ? 23.141 -9.359 -22.188 1 98.5 185 LYS A N 1
ATOM 1424 C CA . LYS A 1 185 ? 22.984 -10.352 -23.25 1 98.5 185 LYS A CA 1
ATOM 1425 C C . LYS A 1 185 ? 21.766 -11.234 -23.016 1 98.5 185 LYS A C 1
ATOM 1427 O O . LYS A 1 185 ? 21.625 -11.852 -21.953 1 98.5 185 LYS A O 1
ATOM 1432 N N . LEU A 1 186 ? 20.875 -11.227 -24 1 98.75 186 LEU A N 1
ATOM 1433 C CA . LEU A 1 186 ? 19.797 -12.195 -24 1 98.75 186 LEU A CA 1
ATOM 1434 C C . LEU A 1 186 ? 20.234 -13.523 -24.609 1 98.75 186 LEU A C 1
ATOM 1436 O O . LEU A 1 186 ? 20.766 -13.547 -25.719 1 98.75 186 LEU A O 1
ATOM 1440 N N . ILE A 1 187 ? 20.109 -14.609 -23.797 1 98.81 187 ILE A N 1
ATOM 1441 C CA . ILE A 1 187 ? 20.531 -15.938 -24.203 1 98.81 187 ILE A CA 1
ATOM 1442 C C . ILE A 1 187 ? 19.328 -16.875 -24.266 1 98.81 187 ILE A C 1
ATOM 1444 O O . ILE A 1 187 ? 18.547 -16.953 -23.312 1 98.81 187 ILE A O 1
ATOM 1448 N N . GLY A 1 188 ? 19.156 -17.609 -25.375 1 98.81 188 GLY A N 1
ATOM 1449 C CA . GLY A 1 188 ? 17.984 -18.469 -25.516 1 98.81 188 GLY A CA 1
ATOM 1450 C C . GLY A 1 188 ? 18.328 -19.938 -25.391 1 98.81 188 GLY A C 1
ATOM 1451 O O . GLY A 1 188 ? 19.391 -20.375 -25.828 1 98.81 188 GLY A O 1
ATOM 1452 N N . GLN A 1 189 ? 17.484 -20.656 -24.766 1 98.88 189 GLN A N 1
ATOM 1453 C CA . GLN A 1 189 ? 17.438 -22.125 -24.859 1 98.88 189 GLN A CA 1
ATOM 1454 C C . GLN A 1 189 ? 16.156 -22.594 -25.531 1 98.88 189 GLN A C 1
ATOM 1456 O O . GLN A 1 189 ? 15.062 -22.391 -25 1 98.88 189 GLN A O 1
ATOM 1461 N N . VAL A 1 190 ? 16.297 -23.266 -26.594 1 98.81 190 VAL A N 1
ATOM 1462 C CA . VAL A 1 190 ? 15.133 -23.703 -27.359 1 98.81 190 VAL A CA 1
ATOM 1463 C C . VAL A 1 190 ? 14.531 -24.953 -26.719 1 98.81 190 VAL A C 1
ATOM 1465 O O . VAL A 1 190 ? 15.258 -25.859 -26.312 1 98.81 190 VAL A O 1
ATOM 1468 N N . ASN A 1 191 ? 13.281 -24.953 -26.547 1 98.56 191 ASN A N 1
ATOM 1469 C CA . ASN A 1 191 ? 12.531 -26.141 -26.156 1 98.56 191 ASN A CA 1
ATOM 1470 C C . ASN A 1 191 ? 11.32 -26.375 -27.047 1 98.56 191 ASN A C 1
ATOM 1472 O O . ASN A 1 191 ? 10.453 -25.5 -27.156 1 98.56 191 ASN A O 1
ATOM 1476 N N . SER A 1 192 ? 11.242 -27.516 -27.594 1 97 192 SER A N 1
ATOM 1477 C CA . SER A 1 192 ? 10.227 -27.812 -28.609 1 97 192 SER A CA 1
ATOM 1478 C C . SER A 1 192 ? 8.852 -28 -27.969 1 97 192 SER A C 1
ATOM 1480 O O . SER A 1 192 ? 7.828 -27.922 -28.656 1 97 192 SER A O 1
ATOM 1482 N N . GLU A 1 193 ? 8.789 -28.234 -26.688 1 96 193 GLU A N 1
ATOM 1483 C CA . GLU A 1 193 ? 7.516 -28.438 -26 1 96 193 GLU A CA 1
ATOM 1484 C C . GLU A 1 193 ? 6.844 -27.109 -25.656 1 96 193 GLU A C 1
ATOM 1486 O O . GLU A 1 193 ? 5.656 -27.078 -25.328 1 96 193 GLU A O 1
ATOM 1491 N N . LEU A 1 194 ? 7.508 -26.047 -25.781 1 97.75 194 LEU A N 1
ATOM 1492 C CA . LEU A 1 194 ? 6.957 -24.734 -25.469 1 97.75 194 LEU A CA 1
ATOM 1493 C C . LEU A 1 194 ? 6.039 -24.25 -26.578 1 97.75 194 LEU A C 1
ATOM 1495 O O . LEU A 1 194 ? 6.406 -24.281 -27.766 1 97.75 194 LEU A O 1
ATOM 1499 N N . PRO A 1 195 ? 4.828 -23.781 -26.234 1 97.88 195 PRO A N 1
ATOM 1500 C CA . PRO A 1 195 ? 3.99 -23.172 -27.266 1 97.88 195 PRO A CA 1
ATOM 1501 C C . PRO A 1 195 ? 4.602 -21.906 -27.844 1 97.88 195 PRO A C 1
ATOM 1503 O O . PRO A 1 195 ? 5.145 -21.078 -27.109 1 97.88 195 PRO A O 1
ATOM 1506 N N . PHE A 1 196 ? 4.637 -21.797 -29.172 1 98.25 196 PHE A N 1
ATOM 1507 C CA . PHE A 1 196 ? 5.055 -20.531 -29.781 1 98.25 196 PHE A CA 1
ATOM 1508 C C . PHE A 1 196 ? 3.934 -19.5 -29.719 1 98.25 196 PHE A C 1
ATOM 1510 O O . PHE A 1 196 ? 2.957 -19.594 -30.469 1 98.25 196 PHE A O 1
ATOM 1517 N N . MET A 1 197 ? 3.994 -18.594 -28.828 1 98.5 197 MET A N 1
ATOM 1518 C CA . MET A 1 197 ? 2.996 -17.531 -28.672 1 98.5 197 MET A CA 1
ATOM 1519 C C . MET A 1 197 ? 3.336 -16.328 -29.562 1 98.5 197 MET A C 1
ATOM 1521 O O . MET A 1 197 ? 4.434 -15.773 -29.453 1 98.5 197 MET A O 1
ATOM 1525 N N . PRO A 1 198 ? 2.438 -15.883 -30.391 1 96.56 198 PRO A N 1
ATOM 1526 C CA . PRO A 1 19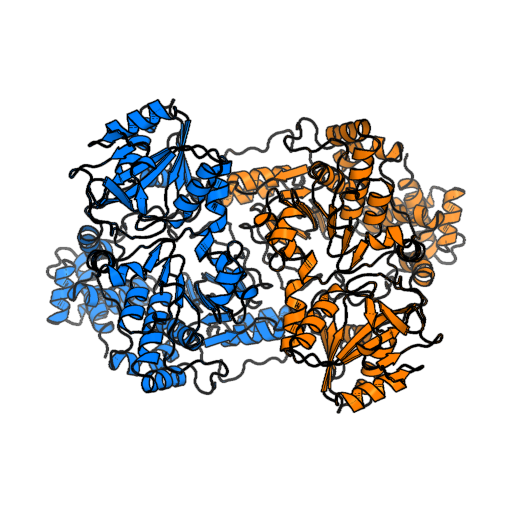8 ? 2.684 -14.68 -31.188 1 96.56 198 PRO A CA 1
ATOM 1527 C C . PRO A 1 198 ? 2.564 -13.391 -30.375 1 96.56 198 PRO A C 1
ATOM 1529 O O . PRO A 1 198 ? 2.121 -13.43 -29.219 1 96.56 198 PRO A O 1
ATOM 1532 N N . GLY A 1 199 ? 2.959 -12.289 -30.969 1 96.19 199 GLY A N 1
ATOM 1533 C CA . GLY A 1 199 ? 2.783 -11 -30.312 1 96.19 199 GLY A CA 1
ATOM 1534 C C . GLY A 1 199 ? 4.094 -10.367 -29.891 1 96.19 199 GLY A C 1
ATOM 1535 O O . GLY A 1 199 ? 5.113 -10.508 -30.562 1 96.19 199 GLY A O 1
ATOM 1536 N N . ALA A 1 200 ? 4.066 -9.664 -28.75 1 96.31 200 ALA A N 1
ATOM 1537 C CA . ALA A 1 200 ? 5.172 -8.82 -28.312 1 96.31 200 ALA A CA 1
ATOM 1538 C C . ALA A 1 200 ? 6.406 -9.656 -27.984 1 96.31 200 ALA A C 1
ATOM 1540 O O . ALA A 1 200 ? 7.539 -9.188 -28.141 1 96.31 200 ALA A O 1
ATOM 1541 N N . GLY A 1 201 ? 6.23 -10.938 -27.625 1 98 201 GLY A N 1
ATOM 1542 C CA . GLY A 1 201 ? 7.34 -11.805 -27.234 1 98 201 GLY A CA 1
ATOM 1543 C C . GLY A 1 201 ? 7.918 -12.586 -28.391 1 98 201 GLY A C 1
ATOM 1544 O O . GLY A 1 201 ? 8.852 -13.375 -28.219 1 98 201 GLY A O 1
ATOM 1545 N N . ASP A 1 202 ? 7.293 -12.461 -29.547 1 98.19 202 ASP A N 1
ATOM 1546 C CA . ASP A 1 202 ? 7.816 -13.031 -30.781 1 98.19 202 ASP A CA 1
ATOM 1547 C C . ASP A 1 202 ? 8.977 -12.195 -31.328 1 98.19 202 ASP A C 1
ATOM 1549 O O . ASP A 1 202 ? 8.758 -11.164 -31.969 1 98.19 202 ASP A O 1
ATOM 1553 N N . LEU A 1 203 ? 10.219 -12.68 -31.125 1 98.38 203 LEU A N 1
ATOM 1554 C CA . LEU A 1 203 ? 11.406 -11.867 -31.344 1 98.38 203 LEU A CA 1
ATOM 1555 C C . LEU A 1 203 ? 12.211 -12.383 -32.531 1 98.38 203 LEU A C 1
ATOM 1557 O O . LEU A 1 203 ? 12.297 -13.594 -32.75 1 98.38 203 LEU A O 1
ATOM 1561 N N . PRO A 1 204 ? 12.836 -11.445 -33.25 1 97.88 204 PRO A N 1
ATOM 1562 C CA . PRO A 1 204 ? 13.805 -11.898 -34.25 1 97.88 204 PRO A CA 1
ATOM 1563 C C . PRO A 1 204 ? 15.062 -12.508 -33.625 1 97.88 204 PRO A C 1
ATOM 1565 O O . PRO A 1 204 ? 15.43 -12.156 -32.5 1 97.88 204 PRO A O 1
ATOM 1568 N N . ALA A 1 205 ? 15.68 -13.359 -34.344 1 98 205 ALA A N 1
ATOM 1569 C CA . ALA A 1 205 ? 16.844 -14.094 -33.875 1 98 205 ALA A CA 1
ATOM 1570 C C . ALA A 1 205 ? 17.953 -13.148 -33.438 1 98 205 ALA A C 1
ATOM 1572 O O . ALA A 1 205 ? 18.703 -13.438 -32.5 1 98 205 ALA A O 1
ATOM 1573 N N . ASP A 1 206 ? 18.047 -12 -34.031 1 96.88 206 ASP A N 1
ATOM 1574 C CA . ASP A 1 206 ? 19.172 -11.094 -33.781 1 96.88 206 ASP A CA 1
ATOM 1575 C C . ASP A 1 206 ? 19.047 -10.43 -32.406 1 96.88 206 ASP A C 1
ATOM 1577 O O . ASP A 1 206 ? 20 -9.797 -31.953 1 96.88 206 ASP A O 1
ATOM 1581 N N . GLU A 1 207 ? 17.875 -10.547 -31.734 1 97.94 207 GLU A N 1
ATOM 1582 C CA . GLU A 1 207 ? 17.734 -10.055 -30.375 1 97.94 207 GLU A CA 1
ATOM 1583 C C . GLU A 1 207 ? 18.578 -10.883 -29.391 1 97.94 207 GLU A C 1
ATOM 1585 O O . GLU A 1 207 ? 18.859 -10.438 -28.281 1 97.94 207 GLU A O 1
ATOM 1590 N N . PHE A 1 208 ? 18.938 -12.07 -29.781 1 98.69 208 PHE A N 1
ATOM 1591 C CA . PHE A 1 208 ? 19.672 -13 -28.922 1 98.69 208 PHE A CA 1
ATOM 1592 C C . PHE A 1 208 ? 21.156 -12.992 -29.25 1 98.69 208 PHE A C 1
ATOM 1594 O O . PHE A 1 208 ? 21.547 -12.93 -30.422 1 98.69 208 PHE A O 1
ATOM 1601 N N . ALA A 1 209 ? 21.953 -13.016 -28.203 1 98.56 209 ALA A N 1
ATOM 1602 C CA . ALA A 1 209 ? 23.406 -13.078 -28.406 1 98.56 209 ALA A CA 1
ATOM 1603 C C . ALA A 1 209 ? 23.859 -14.508 -28.703 1 98.56 209 ALA A C 1
ATOM 1605 O O . ALA A 1 209 ? 24.781 -14.719 -29.5 1 98.56 209 ALA A O 1
ATOM 1606 N N . ALA A 1 210 ? 23.281 -15.43 -28.078 1 98.75 210 ALA A N 1
ATOM 1607 C CA . ALA A 1 210 ? 23.562 -16.844 -28.25 1 98.75 210 ALA A CA 1
ATOM 1608 C C . ALA A 1 210 ? 22.312 -17.688 -27.969 1 98.75 210 ALA A C 1
ATOM 1610 O O . ALA A 1 210 ? 21.422 -17.266 -27.25 1 98.75 210 ALA A O 1
ATOM 1611 N N . VAL A 1 211 ? 22.266 -18.859 -28.625 1 98.81 211 VAL A N 1
ATOM 1612 C CA . VAL A 1 211 ? 21.109 -19.75 -28.453 1 98.81 211 VAL A CA 1
ATOM 1613 C C . VAL A 1 211 ? 21.578 -21.188 -28.344 1 98.81 211 VAL A C 1
ATOM 1615 O O . VAL A 1 211 ? 22.438 -21.641 -29.109 1 98.81 211 VAL A O 1
ATOM 1618 N N . LEU A 1 212 ? 21.125 -21.844 -27.297 1 98.88 212 LEU A N 1
ATOM 1619 C CA . LEU A 1 212 ? 21.266 -23.297 -27.188 1 98.88 212 LEU A CA 1
ATOM 1620 C C . LEU A 1 212 ? 20.125 -24.016 -27.891 1 98.88 212 LEU A C 1
ATOM 1622 O O . LEU A 1 212 ? 18.969 -23.906 -27.469 1 98.88 212 LEU A O 1
ATOM 1626 N N . ASP A 1 213 ? 20.422 -24.719 -28.938 1 98.38 213 ASP A N 1
ATOM 1627 C CA . ASP A 1 213 ? 19.422 -25.406 -29.766 1 98.38 213 ASP A CA 1
ATOM 1628 C C . ASP A 1 213 ? 19.891 -26.812 -30.125 1 98.38 213 ASP A C 1
ATOM 1630 O O . ASP A 1 213 ? 20.672 -27 -31.047 1 98.38 213 ASP A O 1
ATOM 1634 N N . SER A 1 214 ? 19.406 -27.766 -29.312 1 97.31 214 SER A N 1
ATOM 1635 C CA . SER A 1 214 ? 19.797 -29.156 -29.5 1 97.31 214 SER A CA 1
ATOM 1636 C C . SER A 1 214 ? 18.688 -30.109 -29.047 1 97.31 214 SER A C 1
ATOM 1638 O O . SER A 1 214 ? 18.047 -29.875 -28.016 1 97.31 214 SER A O 1
ATOM 1640 N N . PRO A 1 215 ? 18.469 -31.25 -29.797 1 95.81 215 PRO A N 1
ATOM 1641 C CA . PRO A 1 215 ? 17.516 -32.25 -29.312 1 95.81 215 PRO A CA 1
ATOM 1642 C C . PRO A 1 215 ? 17.922 -32.844 -27.969 1 95.81 215 PRO A C 1
ATOM 1644 O O . PRO A 1 215 ? 17.062 -33.25 -27.188 1 95.81 215 PRO A O 1
ATOM 1647 N N . ASP A 1 216 ? 19.172 -32.75 -27.672 1 96.12 216 ASP A N 1
ATOM 1648 C CA . ASP A 1 216 ? 19.703 -33.344 -26.438 1 96.12 216 ASP A CA 1
ATOM 1649 C C . ASP A 1 216 ? 19.312 -32.469 -25.234 1 96.12 216 ASP A C 1
ATOM 1651 O O . ASP A 1 216 ? 19.406 -32.938 -24.094 1 96.12 216 ASP A O 1
ATOM 1655 N N . THR A 1 217 ? 18.922 -31.281 -25.484 1 96.94 217 THR A N 1
ATOM 1656 C CA . THR A 1 217 ? 18.594 -30.391 -24.375 1 96.94 217 THR A CA 1
ATOM 1657 C C . THR A 1 217 ? 17.094 -30.094 -24.359 1 96.94 217 THR A C 1
ATOM 1659 O O . THR A 1 217 ? 16.641 -29.203 -23.641 1 96.94 217 THR A O 1
ATOM 1662 N N . ASP A 1 218 ? 16.359 -30.781 -25.203 1 96.81 218 ASP A N 1
ATOM 1663 C CA . ASP A 1 218 ? 14.906 -30.719 -25.141 1 96.81 218 ASP A CA 1
ATOM 1664 C C . ASP A 1 218 ? 14.375 -31.5 -23.938 1 96.81 218 ASP A C 1
ATOM 1666 O O . ASP A 1 218 ? 14.969 -32.5 -23.516 1 96.81 218 ASP A O 1
ATOM 1670 N N . PHE A 1 219 ? 13.328 -31.062 -23.344 1 96.62 219 PHE A N 1
ATOM 1671 C CA . PHE A 1 219 ? 12.797 -31.734 -22.172 1 96.62 219 PHE A CA 1
ATOM 1672 C C . PHE A 1 219 ? 11.312 -31.422 -22 1 96.62 219 PHE A C 1
ATOM 1674 O O . PHE A 1 219 ? 10.82 -30.406 -22.5 1 96.62 219 PHE A O 1
ATOM 1681 N N . PRO A 1 220 ? 10.547 -32.375 -21.297 1 95.06 220 PRO A N 1
ATOM 1682 C CA . PRO A 1 220 ? 9.164 -32.031 -20.938 1 95.06 220 PRO A CA 1
ATOM 1683 C C . PRO A 1 220 ? 9.062 -30.875 -19.969 1 95.06 220 PRO A C 1
ATOM 1685 O O . PRO A 1 220 ? 9.883 -30.75 -19.047 1 95.06 220 PRO A O 1
ATOM 1688 N N . LEU A 1 221 ? 8.102 -30.016 -20.234 1 96.38 221 LEU A N 1
ATOM 1689 C CA . LEU A 1 221 ? 7.922 -28.828 -19.406 1 96.38 221 LEU A CA 1
ATOM 1690 C C . LEU A 1 221 ? 7.438 -29.203 -18 1 96.38 22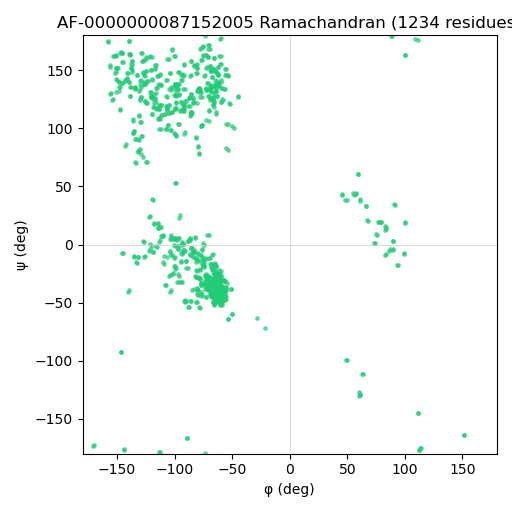1 LEU A C 1
ATOM 1692 O O . LEU A 1 221 ? 6.77 -30.219 -17.828 1 96.38 221 LEU A O 1
ATOM 1696 N N . PHE A 1 222 ? 7.852 -28.344 -16.984 1 95.38 222 PHE A N 1
ATOM 1697 C CA . PHE A 1 222 ? 7.328 -28.484 -15.633 1 95.38 222 PHE A CA 1
ATOM 1698 C C . PHE A 1 222 ? 5.812 -28.328 -15.617 1 95.38 222 PHE A C 1
ATOM 1700 O O . PHE A 1 222 ? 5.285 -27.312 -16.062 1 95.38 222 PHE A O 1
ATOM 1707 N N . ALA A 1 223 ? 5.113 -29.359 -15.109 1 92.44 223 ALA A N 1
ATOM 1708 C CA . ALA A 1 223 ? 3.652 -29.359 -15.18 1 92.44 223 ALA A CA 1
ATOM 1709 C C . ALA A 1 223 ? 3.045 -29.719 -13.82 1 92.44 223 ALA A C 1
ATOM 1711 O O . ALA A 1 223 ? 2.773 -30.875 -13.539 1 92.44 223 ALA A O 1
ATOM 1712 N N . PRO A 1 224 ? 2.795 -28.625 -13.008 1 88.88 224 PRO A N 1
ATOM 1713 C CA . PRO A 1 224 ? 2.102 -28.953 -11.758 1 88.88 224 PRO A CA 1
ATOM 1714 C C . PRO A 1 224 ? 0.715 -29.547 -11.992 1 88.88 224 PRO A C 1
ATOM 1716 O O . PRO A 1 224 ? -0.022 -29.094 -12.859 1 88.88 224 PRO A O 1
ATOM 1719 N N . PRO A 1 225 ? 0.453 -30.594 -11.188 1 85.12 225 PRO A N 1
ATOM 1720 C CA . PRO A 1 225 ? -0.883 -31.172 -11.359 1 85.12 225 PRO A CA 1
ATOM 1721 C C . PRO A 1 225 ? -1.986 -30.281 -10.797 1 85.12 225 PRO A C 1
ATOM 1723 O O . PRO A 1 225 ? -1.742 -29.5 -9.883 1 85.12 225 PRO A O 1
ATOM 1726 N N . SER A 1 226 ? -3.145 -30.422 -11.391 1 87.38 226 SER A N 1
ATOM 1727 C CA . SER A 1 226 ? -4.301 -29.719 -10.836 1 87.38 226 SER A CA 1
ATOM 1728 C C . SER A 1 226 ? -4.605 -30.188 -9.422 1 87.38 226 SER A C 1
ATOM 1730 O O . SER A 1 226 ? -4.375 -31.359 -9.086 1 87.38 226 SER A O 1
ATOM 1732 N N . GLU A 1 227 ? -5.051 -29.328 -8.625 1 86.38 227 GLU A N 1
ATOM 1733 C CA . GLU A 1 227 ? -5.469 -29.672 -7.27 1 86.38 227 GLU A CA 1
ATOM 1734 C C . GLU A 1 227 ? -6.984 -29.844 -7.188 1 86.38 227 GLU A C 1
ATOM 1736 O O . GLU A 1 227 ? -7.734 -29.109 -7.824 1 86.38 227 GLU A O 1
ATOM 1741 N N . PRO A 1 228 ? -7.367 -30.938 -6.41 1 91.44 228 PRO A N 1
ATOM 1742 C CA . PRO A 1 228 ? -8.812 -31.062 -6.23 1 91.44 228 PRO A CA 1
ATOM 1743 C C . PRO A 1 228 ? -9.422 -29.906 -5.449 1 91.44 228 PRO A C 1
ATOM 1745 O O . PRO A 1 228 ? -8.828 -29.438 -4.473 1 91.44 228 PRO A O 1
ATOM 1748 N N . ILE A 1 229 ? -10.586 -29.5 -5.848 1 95.62 229 ILE A N 1
ATOM 1749 C CA . ILE A 1 229 ? -11.227 -28.344 -5.227 1 95.62 229 ILE A CA 1
ATOM 1750 C C . ILE A 1 229 ? -12.141 -28.797 -4.094 1 95.62 229 ILE A C 1
ATOM 1752 O O . ILE A 1 229 ? -13.023 -29.641 -4.301 1 95.62 229 ILE A O 1
ATOM 1756 N N . SER A 1 230 ? -11.906 -28.359 -2.9 1 93.56 230 SER A N 1
ATOM 1757 C CA . SER A 1 230 ? -12.734 -28.688 -1.742 1 93.56 230 SER A CA 1
ATOM 1758 C C . SER A 1 230 ? -14.031 -27.891 -1.738 1 93.56 230 SER A C 1
ATOM 1760 O O . SER A 1 230 ? -14.18 -26.938 -2.512 1 93.56 230 SER A O 1
ATOM 1762 N N . ASP A 1 231 ? -14.938 -28.281 -0.868 1 96.81 231 ASP A N 1
ATOM 1763 C CA . ASP A 1 231 ? -16.188 -27.531 -0.708 1 96.81 231 ASP A CA 1
ATOM 1764 C C . ASP A 1 231 ? -15.922 -26.109 -0.242 1 96.81 231 ASP A C 1
ATOM 1766 O O . ASP A 1 231 ? -16.578 -25.172 -0.704 1 96.81 231 ASP A O 1
ATOM 1770 N N . THR A 1 232 ? -14.961 -25.969 0.652 1 97.19 232 THR A N 1
ATOM 1771 C CA . THR A 1 232 ? -14.586 -24.656 1.159 1 97.19 232 THR A CA 1
ATOM 1772 C C . THR A 1 232 ? -14.164 -23.734 0.018 1 97.19 232 THR A C 1
ATOM 1774 O O . THR A 1 232 ? -14.641 -22.609 -0.092 1 97.19 232 THR A O 1
ATOM 1777 N N . LYS A 1 233 ? -13.297 -24.266 -0.852 1 97.94 233 LYS A N 1
ATOM 1778 C CA . LYS A 1 233 ? -12.773 -23.469 -1.958 1 97.94 233 LYS A CA 1
ATOM 1779 C C . LYS A 1 233 ? -13.859 -23.203 -2.998 1 97.94 233 LYS A C 1
ATOM 1781 O O . LYS A 1 233 ? -13.891 -22.125 -3.596 1 97.94 233 LYS A O 1
ATOM 1786 N N . TYR A 1 234 ? -14.711 -24.141 -3.213 1 98.44 234 TYR A N 1
ATOM 1787 C CA . TYR A 1 234 ? -15.82 -23.891 -4.129 1 98.44 234 TYR A CA 1
ATOM 1788 C C . TYR A 1 234 ? -16.734 -22.812 -3.6 1 98.44 234 TYR A C 1
ATOM 1790 O O . TYR A 1 234 ? -17.203 -21.953 -4.359 1 98.44 234 TYR A O 1
ATOM 1798 N N . ALA A 1 235 ? -17.062 -22.875 -2.275 1 98.62 235 ALA A N 1
ATOM 1799 C CA . ALA A 1 235 ? -17.906 -21.828 -1.709 1 98.62 235 ALA A CA 1
ATOM 1800 C C . ALA A 1 235 ? -17.297 -20.453 -1.937 1 98.62 235 ALA A C 1
ATOM 1802 O O . ALA A 1 235 ? -18 -19.516 -2.328 1 98.62 235 ALA A O 1
ATOM 1803 N N . ILE A 1 236 ? -16.031 -20.312 -1.695 1 98.56 236 ILE A N 1
ATOM 1804 C CA . ILE A 1 236 ? -15.312 -19.062 -1.91 1 98.56 236 ILE A CA 1
ATOM 1805 C C . ILE A 1 236 ? -15.422 -18.656 -3.377 1 98.56 236 ILE A C 1
ATOM 1807 O O . ILE A 1 236 ? -15.781 -17.516 -3.684 1 98.56 236 ILE A O 1
ATOM 1811 N N . GLY A 1 237 ? -15.117 -19.609 -4.285 1 98.25 237 GLY A N 1
ATOM 1812 C CA . GLY A 1 237 ? -15.172 -19.328 -5.711 1 98.25 237 GLY A CA 1
ATOM 1813 C C . GLY A 1 237 ? -16.547 -18.922 -6.191 1 98.25 237 GLY A C 1
ATOM 1814 O O . GLY A 1 237 ? -16.672 -18.016 -7.027 1 98.25 237 GLY A O 1
ATOM 1815 N N . LEU A 1 238 ? -17.578 -19.562 -5.652 1 97.88 238 LEU A N 1
ATOM 1816 C CA . LEU A 1 238 ? -18.953 -19.266 -6.039 1 97.88 238 LEU A CA 1
ATOM 1817 C C . LEU A 1 238 ? -19.375 -17.875 -5.559 1 97.88 238 LEU A C 1
ATOM 1819 O O . LEU A 1 238 ? -20.016 -17.125 -6.297 1 97.88 238 LEU A O 1
ATOM 1823 N N . HIS A 1 239 ? -19 -17.531 -4.312 1 97.25 239 HIS A N 1
ATOM 1824 C CA . HIS A 1 239 ? -19.25 -16.172 -3.848 1 97.25 239 HIS A CA 1
ATOM 1825 C C . HIS A 1 239 ? -18.562 -15.148 -4.746 1 97.25 239 HIS A C 1
ATOM 1827 O O . HIS A 1 239 ? -19.156 -14.133 -5.102 1 97.25 239 HIS A O 1
ATOM 1833 N N . ALA A 1 240 ? -17.344 -15.398 -5.109 1 97.69 240 ALA A N 1
ATOM 1834 C CA . ALA A 1 240 ? -16.609 -14.5 -5.98 1 97.69 240 ALA A CA 1
ATOM 1835 C C . ALA A 1 240 ? -17.25 -14.406 -7.359 1 97.69 240 ALA A C 1
ATOM 1837 O O . ALA A 1 240 ? -17.266 -13.336 -7.973 1 97.69 240 ALA A O 1
ATOM 1838 N N . ALA A 1 241 ? -17.703 -15.523 -7.844 1 97.88 241 ALA A N 1
ATOM 1839 C CA . ALA A 1 241 ? -18.359 -15.547 -9.148 1 97.88 241 ALA A CA 1
ATOM 1840 C C . ALA A 1 241 ? -19.578 -14.617 -9.172 1 97.88 241 ALA A C 1
ATOM 1842 O O . ALA A 1 241 ? -19.891 -14.031 -10.211 1 97.88 241 ALA A O 1
ATOM 1843 N N . GLY A 1 242 ? -20.188 -14.477 -8.008 1 96.56 242 GLY A N 1
ATOM 1844 C CA . GLY A 1 242 ? -21.344 -13.609 -7.883 1 96.56 242 GLY A CA 1
ATOM 1845 C C . GLY A 1 242 ? -20.984 -12.133 -7.887 1 96.56 242 GLY A C 1
ATOM 1846 O O . GLY A 1 242 ? -21.875 -11.273 -7.855 1 96.56 242 GLY A O 1
ATOM 1847 N N . LEU A 1 243 ? -19.734 -11.812 -7.996 1 97.25 243 LEU A N 1
ATOM 1848 C CA . LEU A 1 243 ? -19.281 -10.422 -7.961 1 97.25 243 LEU A CA 1
ATOM 1849 C C . LEU A 1 243 ? -18.859 -9.961 -9.352 1 97.25 243 LEU A C 1
ATOM 1851 O O . LEU A 1 243 ? -18.625 -8.766 -9.562 1 97.25 243 LEU A O 1
ATOM 1855 N N . VAL A 1 244 ? -18.734 -10.891 -10.336 1 98.06 244 VAL A N 1
ATOM 1856 C CA . VAL A 1 244 ? -18.188 -10.578 -11.648 1 98.06 244 VAL A CA 1
ATOM 1857 C C . VAL A 1 244 ? -19.297 -10.039 -12.555 1 98.06 244 VAL A C 1
ATOM 1859 O O . VAL A 1 244 ? -20.328 -10.68 -12.727 1 98.06 244 VAL A O 1
ATOM 1862 N N . ARG A 1 245 ? -19.062 -8.93 -13.188 1 97.19 245 ARG A N 1
ATOM 1863 C CA . ARG A 1 245 ? -20.062 -8.273 -14.008 1 97.19 245 ARG A CA 1
ATOM 1864 C C . ARG A 1 245 ? -19.891 -8.633 -15.484 1 97.19 245 ARG A C 1
ATOM 1866 O O . ARG A 1 245 ? -18.766 -8.609 -16 1 97.19 245 ARG A O 1
ATOM 1873 N N . ASP A 1 246 ? -21.047 -8.977 -16.156 1 97.94 246 ASP A N 1
ATOM 1874 C CA . ASP A 1 246 ? -21.016 -9.164 -17.594 1 97.94 246 ASP A CA 1
ATOM 1875 C C . ASP A 1 246 ? -20.5 -7.91 -18.297 1 97.94 246 ASP A C 1
ATOM 1877 O O . ASP A 1 246 ? -20.859 -6.793 -17.938 1 97.94 246 ASP A O 1
ATOM 1881 N N . GLY A 1 247 ? -19.625 -8.133 -19.203 1 97.88 247 GLY A N 1
ATOM 1882 C CA . GLY A 1 247 ? -19.031 -7.016 -19.922 1 97.88 247 GLY A CA 1
ATOM 1883 C C . GLY A 1 247 ? -17.781 -6.469 -19.266 1 97.88 247 GLY A C 1
ATOM 1884 O O . GLY A 1 247 ? -17.109 -5.582 -19.797 1 97.88 247 GLY A O 1
ATOM 1885 N N . GLY A 1 248 ? -17.453 -6.996 -18.109 1 98.19 248 GLY A N 1
ATOM 1886 C CA . GLY A 1 248 ? -16.344 -6.484 -17.328 1 98.19 248 GLY A CA 1
ATOM 1887 C C . GLY A 1 248 ? -15.016 -7.148 -17.672 1 98.19 248 GLY A C 1
ATOM 1888 O O . GLY A 1 248 ? -14.852 -7.688 -18.766 1 98.19 248 GLY A O 1
ATOM 1889 N N . THR A 1 249 ? -14.023 -6.945 -16.828 1 98.56 249 THR A N 1
ATOM 1890 C CA . THR A 1 249 ? -12.672 -7.48 -16.938 1 98.56 249 THR A CA 1
ATOM 1891 C C . THR A 1 249 ? -12.375 -8.43 -15.781 1 98.56 249 THR A C 1
ATOM 1893 O O . THR A 1 249 ? -12.82 -8.203 -14.656 1 98.56 249 THR A O 1
ATOM 1896 N N . LEU A 1 250 ? -11.594 -9.477 -16.078 1 98.69 250 LEU A N 1
ATOM 1897 C CA . LEU A 1 250 ? -11.352 -10.484 -15.055 1 98.69 250 LEU A CA 1
ATOM 1898 C C . LEU A 1 250 ? -9.867 -10.758 -14.898 1 98.69 250 LEU A C 1
ATOM 1900 O O . LEU A 1 250 ? -9.156 -10.953 -15.891 1 98.69 250 LEU A O 1
ATOM 1904 N N . GLN A 1 251 ? -9.391 -10.68 -13.75 1 98.5 251 GLN A N 1
ATOM 1905 C CA . GLN A 1 251 ? -8.102 -11.211 -13.312 1 98.5 251 GLN A CA 1
ATOM 1906 C C . GLN A 1 251 ? -8.281 -12.227 -12.188 1 98.5 251 GLN A C 1
ATOM 1908 O O . GLN A 1 251 ? -9 -11.961 -11.219 1 98.5 251 GLN A O 1
ATOM 1913 N N . ILE A 1 252 ? -7.715 -13.445 -12.258 1 95.75 252 ILE A N 1
ATOM 1914 C CA . ILE A 1 252 ? -7.852 -14.453 -11.211 1 95.75 252 ILE A CA 1
ATOM 1915 C C . ILE A 1 252 ? -6.477 -14.992 -10.836 1 95.75 252 ILE A C 1
ATOM 1917 O O . ILE A 1 252 ? -5.617 -15.188 -11.695 1 95.75 252 ILE A O 1
ATOM 1921 N N . GLY A 1 253 ? -6.293 -15.141 -9.523 1 88.69 253 GLY A N 1
ATOM 1922 C CA . GLY A 1 253 ? -5.086 -15.805 -9.047 1 88.69 253 GLY A CA 1
ATOM 1923 C C . GLY A 1 253 ? -5.129 -17.312 -9.227 1 88.69 253 GLY A C 1
ATOM 1924 O O . GLY A 1 253 ? -6.203 -17.891 -9.406 1 88.69 253 GLY A O 1
ATOM 1925 N N . ILE A 1 254 ? -4.055 -17.891 -9.156 1 80.81 254 ILE A N 1
ATOM 1926 C CA . ILE A 1 254 ? -3.908 -19.328 -9.383 1 80.81 254 ILE A CA 1
ATOM 1927 C C . ILE A 1 254 ? -4.398 -20.094 -8.156 1 80.81 254 ILE A C 1
ATOM 1929 O O . ILE A 1 254 ? -4.582 -19.516 -7.086 1 80.81 254 ILE A O 1
ATOM 1933 N N . GLY A 1 255 ? -4.734 -21.359 -8.375 1 86.06 255 GLY A N 1
ATOM 1934 C CA . GLY A 1 255 ? -5.078 -22.234 -7.266 1 86.06 255 GLY A CA 1
ATOM 1935 C C . GLY A 1 255 ? -6.535 -22.656 -7.262 1 86.06 255 GLY A C 1
ATOM 1936 O O . GLY A 1 255 ? -7.281 -22.344 -8.195 1 86.06 255 GLY A O 1
ATOM 1937 N N . GLN A 1 256 ? -6.84 -23.328 -6.234 1 93.44 256 GLN A N 1
ATOM 1938 C CA . GLN A 1 256 ? -8.164 -23.922 -6.09 1 93.44 256 GLN A CA 1
ATOM 1939 C C . GLN A 1 256 ? -9.25 -22.844 -6.172 1 93.44 256 GLN A C 1
ATOM 1941 O O . GLN A 1 256 ? -10.297 -23.047 -6.793 1 93.44 256 GLN A O 1
ATOM 1946 N N . VAL A 1 257 ? -8.969 -21.719 -5.621 1 95.88 257 VAL A N 1
ATOM 1947 C CA . VAL A 1 257 ? -9.977 -20.656 -5.598 1 95.88 257 VAL A CA 1
ATOM 1948 C C . VAL A 1 257 ? -10.195 -20.141 -7.016 1 95.88 257 VAL A C 1
ATOM 1950 O O . VAL A 1 257 ? -11.336 -19.875 -7.414 1 95.88 257 VAL A O 1
ATOM 1953 N N . GLY A 1 258 ? -9.102 -19.938 -7.766 1 96.62 258 GLY A N 1
ATOM 1954 C CA . GLY A 1 258 ? -9.227 -19.5 -9.148 1 96.62 258 GLY A CA 1
ATOM 1955 C C . GLY A 1 258 ? -10.023 -20.484 -10.008 1 96.62 258 GLY A C 1
ATOM 1956 O O . GLY A 1 258 ? -10.891 -20.078 -10.773 1 96.62 258 GLY A O 1
ATOM 1957 N N . ASP A 1 259 ? -9.758 -21.766 -9.82 1 97.25 259 ASP A N 1
ATOM 1958 C CA . ASP A 1 259 ? -10.484 -22.797 -10.547 1 97.25 259 ASP A CA 1
ATOM 1959 C C . ASP A 1 259 ? -11.953 -22.828 -10.148 1 97.25 259 ASP A C 1
ATOM 1961 O O . ASP A 1 259 ? -12.836 -22.984 -11 1 97.25 259 ASP A O 1
ATOM 1965 N N . ALA A 1 260 ? -12.125 -22.719 -8.836 1 98.38 260 ALA A N 1
ATOM 1966 C CA . ALA A 1 260 ? -13.492 -22.719 -8.328 1 98.38 260 ALA A CA 1
ATOM 1967 C C . ALA A 1 260 ? -14.281 -21.531 -8.883 1 98.38 260 ALA A C 1
ATOM 1969 O O . ALA A 1 260 ? -15.453 -21.672 -9.234 1 98.38 260 ALA A O 1
ATOM 1970 N N . LEU A 1 261 ? -13.664 -20.391 -8.898 1 98.38 261 LEU A N 1
ATOM 1971 C CA . LEU A 1 261 ? -14.297 -19.203 -9.453 1 98.38 261 LEU A CA 1
ATOM 1972 C C . LEU A 1 261 ? -14.664 -19.406 -10.914 1 98.38 261 LEU A C 1
ATOM 1974 O O . LEU A 1 261 ? -15.797 -19.141 -11.32 1 98.38 261 LEU A O 1
ATOM 1978 N N . ALA A 1 262 ? -13.734 -19.891 -11.719 1 98.5 262 ALA A N 1
ATOM 1979 C CA . ALA A 1 262 ? -13.984 -20.109 -13.141 1 98.5 262 ALA A CA 1
ATOM 1980 C C . ALA A 1 262 ? -15.125 -21.094 -13.352 1 98.5 262 ALA A C 1
ATOM 1982 O O . ALA A 1 262 ? -16.016 -20.859 -14.18 1 98.5 262 ALA A O 1
ATOM 1983 N N . GLN A 1 263 ? -15.102 -22.188 -12.609 1 98.56 263 GLN A N 1
ATOM 1984 C CA . GLN A 1 263 ? -16.188 -23.172 -12.703 1 98.56 263 GLN A CA 1
ATOM 1985 C C . GLN A 1 263 ? -17.516 -22.547 -12.273 1 98.56 263 GLN A C 1
ATOM 1987 O O . GLN A 1 263 ? -18.562 -22.844 -12.867 1 98.56 263 GLN A O 1
ATOM 1992 N N . GLY A 1 264 ? -17.469 -21.75 -11.195 1 98.5 264 GLY A N 1
ATOM 1993 C CA . GLY A 1 264 ? -18.656 -21.016 -10.797 1 98.5 264 GLY A CA 1
ATOM 1994 C C . GLY A 1 264 ? -19.219 -20.141 -11.898 1 98.5 264 GLY A C 1
ATOM 1995 O O . GLY A 1 264 ? -20.422 -20.078 -12.094 1 98.5 264 GLY A O 1
ATOM 1996 N N . LEU A 1 265 ? -18.375 -19.422 -12.602 1 98.75 265 LEU A N 1
ATOM 1997 C CA . LEU A 1 265 ? -18.797 -18.594 -13.719 1 98.75 265 LEU A CA 1
ATOM 1998 C C . LEU A 1 265 ? -19.422 -19.438 -14.82 1 98.75 265 LEU A C 1
ATOM 2000 O O . LEU A 1 265 ? -20.391 -19 -15.469 1 98.75 265 LEU A O 1
ATOM 2004 N N . ILE A 1 266 ? -18.875 -20.625 -15.078 1 98.81 266 ILE A N 1
ATOM 2005 C CA . ILE A 1 266 ? -19.391 -21.516 -16.109 1 98.81 266 ILE A CA 1
ATOM 2006 C C . ILE A 1 266 ? -20.781 -22 -15.727 1 98.81 266 ILE A C 1
ATOM 2008 O O . ILE A 1 266 ? -21.703 -22 -16.547 1 98.81 266 ILE A O 1
ATOM 2012 N N . VAL A 1 267 ? -20.938 -22.406 -14.43 1 98.56 267 VAL A N 1
ATOM 2013 C CA . VAL A 1 267 ? -22.266 -22.812 -13.961 1 98.56 267 VAL A CA 1
ATOM 2014 C C . VAL A 1 267 ? -23.25 -21.641 -14.109 1 98.56 267 VAL A C 1
ATOM 2016 O O . VAL A 1 267 ? -24.359 -21.828 -14.594 1 98.56 267 VAL A O 1
ATOM 2019 N N . ARG A 1 268 ? -22.828 -20.469 -13.703 1 98.12 268 ARG A N 1
ATOM 2020 C CA . ARG A 1 268 ? -23.641 -19.266 -13.82 1 98.12 268 ARG A CA 1
ATOM 2021 C C . ARG A 1 268 ? -24.078 -19.031 -15.266 1 98.12 268 ARG A C 1
ATOM 2023 O O . ARG A 1 268 ? -25.219 -18.672 -15.531 1 98.12 268 ARG A O 1
ATOM 2030 N N . HIS A 1 269 ? -23.203 -19.266 -16.188 1 98.5 269 HIS A N 1
ATOM 2031 C CA . HIS A 1 269 ? -23.438 -18.969 -17.594 1 98.5 269 HIS A CA 1
ATOM 2032 C C . HIS A 1 269 ? -24.281 -20.062 -18.25 1 98.5 269 HIS A C 1
ATOM 2034 O O . HIS A 1 269 ? -25.234 -19.766 -18.984 1 98.5 269 HIS A O 1
ATOM 2040 N N . ARG A 1 270 ? -24.031 -21.359 -17.984 1 98.06 270 ARG A N 1
ATOM 2041 C CA . ARG A 1 270 ? -24.641 -22.484 -18.703 1 98.06 270 ARG A CA 1
ATOM 2042 C C . ARG A 1 270 ? -25.891 -22.984 -18 1 98.06 270 ARG A C 1
ATOM 2044 O O . ARG A 1 270 ? -26.812 -23.5 -18.641 1 98.06 270 ARG A O 1
ATOM 2051 N N . ASP A 1 271 ? -25.906 -22.891 -16.656 1 97.31 271 ASP A N 1
ATOM 2052 C CA . ASP A 1 271 ? -27.016 -23.359 -15.82 1 97.31 271 ASP A CA 1
ATOM 2053 C C . ASP A 1 271 ? -27.391 -22.312 -14.766 1 97.31 271 ASP A C 1
ATOM 2055 O O . ASP A 1 271 ? -27.266 -22.578 -13.562 1 97.31 271 ASP A O 1
ATOM 2059 N N . ASN A 1 272 ? -27.938 -21.297 -15.227 1 97.06 272 ASN A N 1
ATOM 2060 C CA . ASN A 1 272 ? -28.141 -20.109 -14.398 1 97.06 272 ASN A CA 1
ATOM 2061 C C . ASN A 1 272 ? -29.094 -20.391 -13.227 1 97.06 272 ASN A C 1
ATOM 2063 O O . ASN A 1 272 ? -28.891 -19.875 -12.125 1 97.06 272 ASN A O 1
ATOM 2067 N N . ALA A 1 273 ? -30.094 -21.172 -13.477 1 96 273 ALA A N 1
ATOM 2068 C CA . ALA A 1 273 ? -31.047 -21.531 -12.422 1 96 273 ALA A CA 1
ATOM 2069 C C . ALA A 1 273 ? -30.344 -22.281 -11.297 1 96 273 ALA A C 1
ATOM 2071 O O . ALA A 1 273 ? -30.609 -22.047 -10.117 1 96 273 ALA A O 1
ATOM 2072 N N . GLN A 1 274 ? -29.469 -23.219 -11.734 1 96.38 274 GLN A N 1
ATOM 2073 C CA . GLN A 1 274 ? -28.734 -23.984 -10.742 1 96.38 274 GLN A CA 1
ATOM 2074 C C . GLN A 1 274 ? -27.781 -23.078 -9.961 1 96.38 274 GLN A C 1
ATOM 2076 O O . GLN A 1 274 ? -27.594 -23.25 -8.75 1 96.38 274 GLN A O 1
ATOM 2081 N N . PHE A 1 275 ? -27.188 -22.172 -10.656 1 96.75 275 PHE A N 1
ATOM 2082 C CA . PHE A 1 275 ? -26.328 -21.219 -9.969 1 96.75 275 PHE A CA 1
ATOM 2083 C C . PHE A 1 275 ? -27.094 -20.484 -8.883 1 96.75 275 PHE A C 1
ATOM 2085 O O . PHE A 1 275 ? -26.625 -20.375 -7.746 1 96.75 275 PHE A O 1
ATOM 2092 N N . HIS A 1 276 ? -28.266 -20 -9.18 1 95.12 276 HIS A N 1
ATOM 2093 C CA . HIS A 1 276 ? -29.109 -19.297 -8.211 1 95.12 276 HIS A CA 1
ATOM 2094 C C . HIS A 1 276 ? -29.453 -20.188 -7.023 1 95.12 276 HIS A C 1
ATOM 2096 O O . HIS A 1 276 ? -29.438 -19.734 -5.879 1 95.12 276 HIS A O 1
ATOM 2102 N N . GLY A 1 277 ? -29.766 -21.422 -7.363 1 94.69 277 GLY A N 1
ATOM 2103 C CA . GLY A 1 277 ? -30.062 -22.375 -6.293 1 94.69 277 GLY A CA 1
ATOM 2104 C C . GLY A 1 277 ? -28.906 -22.578 -5.34 1 94.69 277 GLY A C 1
ATOM 2105 O O . GLY A 1 277 ? -29.094 -22.625 -4.125 1 94.69 277 GLY A O 1
ATOM 2106 N N . ILE A 1 278 ? -27.719 -22.719 -5.906 1 96.31 278 ILE A N 1
ATOM 2107 C CA . ILE A 1 278 ? -26.5 -22.906 -5.105 1 96.31 278 ILE A CA 1
ATOM 2108 C C . ILE A 1 278 ? -26.297 -21.688 -4.207 1 96.31 278 ILE A C 1
ATOM 2110 O O . ILE A 1 278 ? -26.062 -21.828 -3.002 1 96.31 278 ILE A O 1
ATOM 2114 N N . MET A 1 279 ? -26.406 -20.484 -4.785 1 95.44 279 MET A N 1
ATOM 2115 C CA . MET A 1 279 ? -26.141 -19.25 -4.047 1 95.44 279 MET A CA 1
ATOM 2116 C C . MET A 1 279 ? -27.156 -19.047 -2.93 1 95.44 279 MET A C 1
ATOM 2118 O O . MET A 1 279 ? -26.812 -18.562 -1.853 1 95.44 279 MET A O 1
ATOM 2122 N N . LYS A 1 280 ? -28.359 -19.391 -3.166 1 93.56 280 LYS A N 1
ATOM 2123 C CA . LYS A 1 280 ? -29.406 -19.297 -2.148 1 93.56 280 LYS A CA 1
ATOM 2124 C C . LYS A 1 280 ? -29.094 -20.188 -0.956 1 93.56 280 LYS A C 1
ATOM 2126 O O . LYS A 1 280 ? -29.328 -19.812 0.194 1 93.56 280 LYS A O 1
ATOM 2131 N N . ARG A 1 281 ? -28.594 -21.391 -1.261 1 94.69 281 ARG A N 1
ATOM 2132 C CA . ARG A 1 281 ? -28.25 -22.312 -0.184 1 94.69 281 ARG A CA 1
ATOM 2133 C C . ARG A 1 281 ? -27.016 -21.844 0.579 1 94.69 281 ARG A C 1
ATOM 2135 O O . ARG A 1 281 ? -26.922 -22.047 1.791 1 94.69 281 ARG A O 1
ATOM 2142 N N . LEU A 1 282 ? -26.078 -21.266 -0.11 1 94.06 282 LEU A N 1
ATOM 2143 C CA . LEU A 1 282 ? -24.844 -20.797 0.507 1 94.06 282 LEU A CA 1
ATOM 2144 C C . LEU A 1 282 ? -25.094 -19.594 1.404 1 94.06 282 LEU A C 1
ATOM 2146 O O . LEU A 1 282 ? -24.406 -19.406 2.41 1 94.06 282 LEU A O 1
ATOM 2150 N N . ALA A 1 283 ? -25.938 -18.781 1.055 1 87.56 283 ALA A N 1
ATOM 2151 C CA . ALA A 1 283 ? -26.25 -17.578 1.819 1 87.56 283 ALA A CA 1
ATOM 2152 C C . ALA A 1 283 ? -27.75 -17.406 1.995 1 87.56 283 ALA A C 1
ATOM 2154 O O . ALA A 1 283 ? -28.359 -16.5 1.411 1 87.56 283 ALA A O 1
ATOM 2155 N N . PRO A 1 284 ? -28.219 -18.25 3.059 1 75.44 284 PRO A N 1
ATOM 2156 C CA . PRO A 1 284 ? -29.672 -18.172 3.238 1 75.44 284 PRO A CA 1
ATOM 2157 C C . PRO A 1 284 ? -30.125 -16.844 3.814 1 75.44 284 PRO A C 1
ATOM 2159 O O . PRO A 1 284 ? -29.453 -16.281 4.684 1 75.44 284 PRO A O 1
ATOM 2162 N N . GLY A 1 285 ? -31.141 -16.125 3.139 1 64.81 285 GLY A N 1
ATOM 2163 C CA . GLY A 1 285 ? -31.781 -14.914 3.656 1 64.81 285 GLY A CA 1
ATOM 2164 C C . GLY A 1 285 ? -31.125 -13.641 3.17 1 64.81 285 GLY A C 1
ATOM 2165 O O . GLY A 1 285 ? -31.547 -12.539 3.539 1 64.81 285 GLY A O 1
ATOM 2166 N N . THR A 1 286 ? -29.969 -13.859 2.719 1 63.19 286 THR A N 1
ATOM 2167 C CA . THR A 1 286 ? -29.328 -12.641 2.254 1 63.19 286 THR A CA 1
ATOM 2168 C C . THR A 1 286 ? -29.609 -12.414 0.768 1 63.19 286 THR A C 1
ATOM 2170 O O . THR A 1 286 ? -29.5 -13.352 -0.031 1 63.19 286 THR A O 1
ATOM 2173 N N . GLU A 1 287 ? -30.562 -11.641 0.514 1 56.56 287 GLU A N 1
ATOM 2174 C CA . GLU A 1 287 ? -30.594 -11.289 -0.901 1 56.56 287 GLU A CA 1
ATOM 2175 C C . GLU A 1 287 ? -29.266 -10.703 -1.361 1 56.56 287 GLU A C 1
ATOM 2177 O O . GLU A 1 287 ? -28.75 -9.75 -0.758 1 56.56 287 GLU A O 1
ATOM 2182 N N . PRO A 1 288 ? -28.609 -11.477 -1.998 1 53.25 288 PRO A N 1
ATOM 2183 C CA . PRO A 1 288 ? -27.297 -10.914 -2.301 1 53.25 288 PRO A CA 1
ATOM 2184 C C . PRO A 1 288 ? -27.375 -9.562 -3.004 1 53.25 288 PRO A C 1
ATOM 2186 O O . PRO A 1 288 ? -28.016 -9.445 -4.051 1 53.25 288 PRO A O 1
ATOM 2189 N N . ALA A 1 289 ? -27.531 -8.477 -2.416 1 47.41 289 ALA A N 1
ATOM 2190 C CA . ALA A 1 289 ? -27.625 -7.117 -2.941 1 47.41 289 ALA A CA 1
ATOM 2191 C C . ALA A 1 289 ? -26.859 -6.98 -4.25 1 47.41 289 ALA A C 1
ATOM 2193 O O . ALA A 1 289 ? -27.328 -6.344 -5.195 1 47.41 289 ALA A O 1
ATOM 2194 N N . ALA A 1 290 ? -25.594 -7.145 -4.316 1 55.5 290 ALA A N 1
ATOM 2195 C CA . ALA A 1 290 ? -24.641 -6.781 -5.355 1 55.5 290 ALA A CA 1
ATOM 2196 C C . ALA A 1 290 ? -24.359 -7.965 -6.277 1 55.5 290 ALA A C 1
ATOM 2198 O O . ALA A 1 290 ? -23.422 -7.922 -7.086 1 55.5 290 ALA A O 1
ATOM 2199 N N . ALA A 1 291 ? -25.391 -8.898 -6.258 1 64.62 291 ALA A N 1
ATOM 2200 C CA . ALA A 1 291 ? -24.953 -10.117 -6.934 1 64.62 291 ALA A CA 1
ATOM 2201 C C . ALA A 1 291 ? -25.312 -10.078 -8.414 1 64.62 291 ALA A C 1
ATOM 2203 O O . ALA A 1 291 ? -26.438 -9.766 -8.781 1 64.62 291 ALA A O 1
ATOM 2204 N N . GLU A 1 292 ? -24.172 -10.062 -9.109 1 78.19 292 GLU A N 1
ATOM 2205 C CA . GLU A 1 292 ? -24.281 -10.305 -10.547 1 78.19 292 GLU A CA 1
ATOM 2206 C C . GLU A 1 292 ? -24.594 -11.766 -10.836 1 78.19 292 GLU A C 1
ATOM 2208 O O . GLU A 1 292 ? -23.766 -12.648 -10.602 1 78.19 292 GLU A O 1
ATOM 2213 N N . THR A 1 293 ? -25.812 -12.086 -11.242 1 87.31 293 THR A N 1
ATOM 2214 C CA . THR A 1 293 ? -26.172 -13.492 -11.336 1 87.31 293 THR A CA 1
ATOM 2215 C C . THR A 1 293 ? -26.562 -13.859 -12.766 1 87.31 293 THR A C 1
ATOM 2217 O O . THR A 1 293 ? -26.766 -15.031 -13.078 1 87.31 293 THR A O 1
ATOM 2220 N N . ALA A 1 294 ? -26.516 -12.883 -13.578 1 94.31 294 ALA A N 1
ATOM 2221 C CA . ALA A 1 294 ? -26.953 -13.172 -14.945 1 94.31 294 ALA A CA 1
ATOM 2222 C C . ALA A 1 294 ? -25.844 -13.859 -15.734 1 94.31 294 ALA A C 1
ATOM 2224 O O . ALA A 1 294 ? -24.672 -13.789 -15.367 1 94.31 294 ALA A O 1
ATOM 2225 N N . PRO A 1 295 ? -26.203 -14.625 -16.766 1 97.44 295 PRO A N 1
ATOM 2226 C CA . PRO A 1 295 ? -25.188 -15.18 -17.656 1 97.44 295 PRO A CA 1
ATOM 2227 C C . PRO A 1 295 ? -24.359 -14.102 -18.344 1 97.44 295 PRO A C 1
ATOM 2229 O O . PRO A 1 295 ? -24.656 -12.914 -18.234 1 97.44 295 PRO A O 1
ATOM 2232 N N . PHE A 1 296 ? -23.406 -14.531 -19.094 1 98.25 296 PHE A N 1
ATOM 2233 C CA . PHE A 1 296 ? -22.5 -13.609 -19.781 1 98.25 296 PHE A CA 1
ATOM 2234 C C . PHE A 1 296 ? -22.906 -13.438 -21.234 1 98.25 296 PHE A C 1
ATOM 2236 O O . PHE A 1 296 ? -22.5 -14.227 -22.094 1 98.25 296 PHE A O 1
ATOM 2243 N N . GLU A 1 297 ? -23.672 -12.414 -21.484 1 97.88 297 GLU A N 1
ATOM 2244 C CA . GLU A 1 297 ? -24.062 -12.086 -22.844 1 97.88 297 GLU A CA 1
ATOM 2245 C C . GLU A 1 297 ? -22.969 -11.328 -23.578 1 97.88 297 GLU A C 1
ATOM 2247 O O . GLU A 1 297 ? -22.625 -11.664 -24.719 1 97.88 297 GLU A O 1
ATOM 2252 N N . LYS A 1 298 ? -22.438 -10.312 -22.984 1 97.81 298 LYS A N 1
ATOM 2253 C CA . LYS A 1 298 ? -21.359 -9.516 -23.562 1 97.81 298 LYS A CA 1
ATOM 2254 C C . LYS A 1 298 ? -20.016 -10.242 -23.438 1 97.81 298 LYS A C 1
ATOM 2256 O O . LYS A 1 298 ? -19.172 -10.141 -24.312 1 97.81 298 LYS A O 1
ATOM 2261 N N . GLY A 1 299 ? -19.875 -11 -22.328 1 98.5 299 GLY A N 1
ATOM 2262 C CA . GLY A 1 299 ? -18.641 -11.703 -22.047 1 98.5 299 GLY A CA 1
ATOM 2263 C C . GLY A 1 299 ? -17.641 -10.867 -21.266 1 98.5 299 GLY A C 1
ATOM 2264 O O . GLY A 1 299 ? -17.938 -9.727 -20.906 1 98.5 299 GLY A O 1
ATOM 2265 N N . LEU A 1 300 ? -16.531 -11.461 -20.984 1 98.75 300 LEU A N 1
ATOM 2266 C CA . LEU A 1 300 ? -15.477 -10.844 -20.188 1 98.75 300 LEU A CA 1
ATOM 2267 C C . LEU A 1 300 ? -14.195 -10.68 -21 1 98.75 300 LEU A C 1
ATOM 2269 O O . LEU A 1 300 ? -13.992 -11.391 -21.984 1 98.75 300 LEU A O 1
ATOM 2273 N N . TYR A 1 301 ? -13.43 -9.711 -20.672 1 98.75 301 TYR A N 1
ATOM 2274 C CA . TYR A 1 301 ? -12.039 -9.555 -21.078 1 98.75 301 TYR A CA 1
ATOM 2275 C C . TYR A 1 301 ? -11.086 -10.008 -19.984 1 98.75 301 TYR A C 1
ATOM 2277 O O . TYR A 1 301 ? -11.281 -9.688 -18.812 1 98.75 301 TYR A O 1
ATOM 2285 N N . GLY A 1 302 ? -10.141 -10.875 -20.391 1 98.62 302 GLY A N 1
ATOM 2286 C CA . GLY A 1 302 ? -9.164 -11.344 -19.422 1 98.62 302 GLY A CA 1
ATOM 2287 C C . GLY A 1 302 ? -7.867 -10.562 -19.453 1 98.62 302 GLY A C 1
ATOM 2288 O O . GLY A 1 302 ? -7.293 -10.344 -20.516 1 98.62 302 GLY A O 1
ATOM 2289 N N . VAL A 1 303 ? -7.391 -10.07 -18.312 1 98.25 303 VAL A N 1
ATOM 2290 C CA . VAL A 1 303 ? -6.051 -9.531 -18.125 1 98.25 303 VAL A CA 1
ATOM 2291 C C . VAL A 1 303 ? -5.453 -10.062 -16.828 1 98.25 303 VAL A C 1
ATOM 2293 O O . VAL A 1 303 ? -5.727 -9.531 -15.742 1 98.25 303 VAL A O 1
ATOM 2296 N N . SER A 1 304 ? -4.695 -11.039 -16.938 1 96.69 304 SER A N 1
ATOM 2297 C CA . SER A 1 304 ? -4.199 -11.742 -15.766 1 96.69 304 SER A CA 1
ATOM 2298 C C . SER A 1 304 ? -2.682 -11.898 -15.82 1 96.69 304 SER A C 1
ATOM 2300 O O . SER A 1 304 ? -2.113 -12.141 -16.891 1 96.69 304 SER A O 1
ATOM 2302 N N . GLU A 1 305 ? -2.09 -11.758 -14.641 1 96.12 305 GLU A N 1
ATOM 2303 C CA . GLU A 1 305 ? -0.651 -11.977 -14.531 1 96.12 305 GLU A CA 1
ATOM 2304 C C . GLU A 1 305 ? -0.277 -13.398 -14.938 1 96.12 305 GLU A C 1
ATOM 2306 O O . GLU A 1 305 ? 0.58 -13.602 -15.797 1 96.12 305 GLU A O 1
ATOM 2311 N N . MET A 1 306 ? -0.901 -14.32 -14.398 1 96 306 MET A N 1
ATOM 2312 C CA . MET A 1 306 ? -0.693 -15.734 -14.719 1 96 306 MET A CA 1
ATOM 2313 C C . MET A 1 306 ? -1.864 -16.281 -15.523 1 96 306 MET A C 1
ATOM 2315 O O . MET A 1 306 ? -3.023 -16.094 -15.148 1 96 306 MET A O 1
ATOM 2319 N N . VAL A 1 307 ? -1.542 -16.875 -16.625 1 96.81 307 VAL A N 1
ATOM 2320 C CA . VAL A 1 307 ? -2.523 -17.578 -17.438 1 96.81 307 VAL A CA 1
ATOM 2321 C C . VAL A 1 307 ? -2.438 -19.078 -17.156 1 96.81 307 VAL A C 1
ATOM 2323 O O . VAL A 1 307 ? -1.35 -19.656 -17.172 1 96.81 307 VAL A O 1
ATOM 2326 N N . PHE A 1 308 ? -3.512 -19.656 -16.875 1 94.56 308 PHE A N 1
ATOM 2327 C CA . PHE A 1 308 ? -3.547 -21.094 -16.594 1 94.56 308 PHE A CA 1
ATOM 2328 C C . PHE A 1 308 ? -4.828 -21.719 -17.141 1 94.56 308 PHE A C 1
ATOM 2330 O O . PHE A 1 308 ? -5.582 -21.062 -17.875 1 94.56 308 PHE A O 1
ATOM 2337 N N . GLU A 1 309 ? -5.098 -22.922 -16.953 1 94.81 309 GLU A N 1
ATOM 2338 C CA . GLU A 1 309 ? -6.062 -23.75 -17.688 1 94.81 309 GLU A CA 1
ATOM 2339 C C . GLU A 1 309 ? -7.484 -23.234 -17.484 1 94.81 309 GLU A C 1
ATOM 2341 O O . GLU A 1 309 ? -8.336 -23.375 -18.359 1 94.81 309 GLU A O 1
ATOM 2346 N N . ALA A 1 310 ? -7.734 -22.594 -16.359 1 96.5 310 ALA A N 1
ATOM 2347 C CA . ALA A 1 310 ? -9.078 -22.094 -16.094 1 96.5 310 ALA A CA 1
ATOM 2348 C C . ALA A 1 310 ? -9.5 -21.062 -17.141 1 96.5 310 ALA A C 1
ATOM 2350 O O . ALA A 1 310 ? -10.68 -21 -17.5 1 96.5 310 ALA A O 1
ATOM 2351 N N . PHE A 1 311 ? -8.594 -20.281 -17.656 1 97.75 311 PHE A N 1
ATOM 2352 C CA . PHE A 1 311 ? -8.906 -19.297 -18.672 1 97.75 311 PHE A CA 1
ATOM 2353 C C . PHE A 1 311 ? -9.32 -19.969 -19.969 1 97.75 311 PHE A C 1
ATOM 2355 O O . PHE A 1 311 ? -10.195 -19.484 -20.688 1 97.75 311 PHE A O 1
ATOM 2362 N N . LEU A 1 312 ? -8.648 -21.062 -20.344 1 97.25 312 LEU A N 1
ATOM 2363 C CA . LEU A 1 312 ? -9.047 -21.797 -21.531 1 97.25 312 LEU A CA 1
ATOM 2364 C C . LEU A 1 312 ? -10.461 -22.359 -21.375 1 97.25 312 LEU A C 1
ATOM 2366 O O . LEU A 1 312 ? -11.227 -22.406 -22.328 1 97.25 312 LEU A O 1
ATOM 2370 N N . GLY A 1 313 ? -10.727 -22.812 -20.109 1 97.38 313 GLY A N 1
ATOM 2371 C CA . GLY A 1 313 ? -12.086 -23.25 -19.828 1 97.38 313 GLY A CA 1
ATOM 2372 C C . GLY A 1 313 ? -13.117 -22.156 -20.047 1 97.38 313 GLY A C 1
ATOM 2373 O O . GLY A 1 313 ? -14.195 -22.422 -20.594 1 97.38 313 GLY A O 1
ATOM 2374 N N . LEU A 1 314 ? -12.797 -20.953 -19.641 1 98.62 314 LEU A N 1
ATOM 2375 C CA . LEU A 1 314 ? -13.711 -19.828 -19.781 1 98.62 314 LEU A CA 1
ATOM 2376 C C . LEU A 1 314 ? -13.875 -19.453 -21.25 1 98.62 314 LEU A C 1
ATOM 2378 O O . LEU A 1 314 ? -14.953 -19.047 -21.688 1 98.62 314 LEU A O 1
ATOM 2382 N N . ILE A 1 315 ? -12.797 -19.531 -22.047 1 98.31 315 ILE A N 1
ATOM 2383 C CA . ILE A 1 315 ? -12.859 -19.297 -23.484 1 98.31 315 ILE A CA 1
ATOM 2384 C C . ILE A 1 315 ? -13.773 -20.328 -24.141 1 98.31 315 ILE A C 1
ATOM 2386 O O . ILE A 1 315 ? -14.664 -19.969 -24.906 1 98.31 315 ILE A O 1
ATOM 2390 N N . ASP A 1 316 ? -13.555 -21.625 -23.797 1 97.56 316 ASP A N 1
ATOM 2391 C CA . ASP A 1 316 ? -14.336 -22.719 -24.359 1 97.56 316 ASP A CA 1
ATOM 2392 C C . ASP A 1 316 ? -15.82 -22.562 -24.016 1 97.56 316 ASP A C 1
ATOM 2394 O O . ASP A 1 316 ? -16.688 -22.922 -24.828 1 97.56 316 ASP A O 1
ATOM 2398 N N . ALA A 1 317 ? -16.062 -22.016 -22.828 1 98.19 317 ALA A N 1
ATOM 2399 C CA . ALA A 1 317 ? -17.438 -21.859 -22.375 1 98.19 317 ALA A CA 1
ATOM 2400 C C . ALA A 1 317 ? -18.094 -20.641 -23 1 98.19 317 ALA A C 1
ATOM 2402 O O . ALA A 1 317 ? -19.281 -20.391 -22.812 1 98.19 317 ALA A O 1
ATOM 2403 N N . GLY A 1 318 ? -17.328 -19.828 -23.719 1 98.06 318 GLY A N 1
ATOM 2404 C CA . GLY A 1 318 ? -17.875 -18.641 -24.344 1 98.06 318 GLY A CA 1
ATOM 2405 C C . GLY A 1 318 ? -18.047 -17.484 -23.375 1 98.06 318 GLY A C 1
ATOM 2406 O O . GLY A 1 318 ? -18.875 -16.609 -23.594 1 98.06 318 GLY A O 1
ATOM 2407 N N . ILE A 1 319 ? -17.391 -17.5 -22.266 1 98.69 319 ILE A N 1
ATOM 2408 C CA . ILE A 1 319 ? -17.469 -16.453 -21.266 1 98.69 319 ILE A CA 1
ATOM 2409 C C . ILE A 1 319 ? -16.406 -15.398 -21.531 1 98.69 319 ILE A C 1
ATOM 2411 O O . ILE A 1 319 ? -16.688 -14.195 -21.516 1 98.69 319 ILE A O 1
ATOM 2415 N N . LEU A 1 320 ? -15.188 -15.805 -21.75 1 98.31 320 LEU A N 1
ATOM 2416 C CA . LEU A 1 320 ? -14.117 -14.906 -22.172 1 98.31 320 LEU A CA 1
ATOM 2417 C C . LEU A 1 320 ? -14.18 -14.648 -23.672 1 98.31 320 LEU A C 1
ATOM 2419 O O . LEU A 1 320 ? -13.547 -15.367 -24.453 1 98.31 320 LEU A O 1
ATOM 2423 N N . LYS A 1 321 ? -14.867 -13.602 -24.047 1 98.25 321 LYS A N 1
ATOM 2424 C CA . LYS A 1 321 ? -15.062 -13.367 -25.484 1 98.25 321 LYS A CA 1
ATOM 2425 C C . LYS A 1 321 ? -15.078 -11.875 -25.797 1 98.25 321 LYS A C 1
ATOM 2427 O O . LYS A 1 321 ? -15.141 -11.477 -26.953 1 98.25 321 LYS A O 1
ATOM 2432 N N . ARG A 1 322 ? -15.062 -11.039 -24.734 1 98.44 322 ARG A N 1
ATOM 2433 C CA . ARG A 1 322 ? -15.008 -9.609 -25 1 98.44 322 ARG A CA 1
ATOM 2434 C C . ARG A 1 322 ? -13.68 -9.227 -25.641 1 98.44 322 ARG A C 1
ATOM 2436 O O . ARG A 1 322 ? -12.617 -9.422 -25.047 1 98.44 322 ARG A O 1
ATOM 2443 N N . ASP A 1 323 ? -13.789 -8.664 -26.797 1 97.44 323 ASP A N 1
ATOM 2444 C CA . ASP A 1 323 ? -12.648 -8.383 -27.672 1 97.44 323 ASP A CA 1
ATOM 2445 C C . ASP A 1 323 ? -12.102 -6.973 -27.422 1 97.44 323 ASP A C 1
ATOM 2447 O O . ASP A 1 323 ? -12.844 -5.992 -27.531 1 97.44 323 ASP A O 1
ATOM 2451 N N . VAL A 1 324 ? -10.859 -6.844 -26.984 1 97.06 324 VAL A N 1
ATOM 2452 C CA . VAL A 1 324 ? -10.141 -5.578 -26.859 1 97.06 324 VAL A CA 1
ATOM 2453 C C . VAL A 1 324 ? -9 -5.527 -27.875 1 97.06 324 VAL A C 1
ATOM 2455 O O . VAL A 1 324 ? -7.906 -6.035 -27.609 1 97.06 324 VAL A O 1
ATOM 2458 N N . ASP A 1 325 ? -9.172 -4.867 -28.984 1 95.62 325 ASP A N 1
ATOM 2459 C CA . ASP A 1 325 ? -8.195 -4.715 -30.062 1 95.62 325 ASP A CA 1
ATOM 2460 C C . ASP A 1 325 ? -7.699 -6.074 -30.547 1 95.62 325 ASP A C 1
ATOM 2462 O O . ASP A 1 325 ? -6.492 -6.305 -30.641 1 95.62 325 ASP A O 1
ATOM 2466 N N . GLY A 1 326 ? -8.641 -7.016 -30.719 1 97.19 326 GLY A N 1
ATOM 2467 C CA . GLY A 1 326 ? -8.336 -8.312 -31.297 1 97.19 326 GLY A CA 1
ATOM 2468 C C . GLY A 1 326 ? -7.922 -9.344 -30.25 1 97.19 326 GLY A C 1
ATOM 2469 O O . GLY A 1 326 ? -7.609 -10.484 -30.609 1 97.19 326 GLY A O 1
ATOM 2470 N N . VAL A 1 327 ? -7.934 -9 -28.969 1 98.38 327 VAL A N 1
ATOM 2471 C CA . VAL A 1 327 ? -7.426 -9.883 -27.922 1 98.38 327 VAL A CA 1
ATOM 2472 C C . VAL A 1 327 ? -8.5 -10.094 -26.859 1 98.38 327 VAL A C 1
ATOM 2474 O O . VAL A 1 327 ? -9.195 -9.148 -26.469 1 98.38 327 VAL A O 1
ATOM 2477 N N . ILE A 1 328 ? -8.656 -11.312 -26.391 1 98.69 328 ILE A N 1
ATOM 2478 C CA . ILE A 1 328 ? -9.648 -11.602 -25.359 1 98.69 328 ILE A CA 1
ATOM 2479 C C . ILE A 1 328 ? -8.953 -11.906 -24.031 1 98.69 328 ILE A C 1
ATOM 2481 O O . ILE A 1 328 ? -9.586 -11.883 -22.969 1 98.69 328 ILE A O 1
ATOM 2485 N N . LEU A 1 329 ? -7.641 -12.195 -24.094 1 98.69 329 LEU A N 1
ATOM 2486 C CA . LEU A 1 329 ? -6.879 -12.547 -22.906 1 98.69 329 LEU A CA 1
ATOM 2487 C C . LEU A 1 329 ? -5.441 -12.055 -23.016 1 98.69 329 LEU A C 1
ATOM 2489 O O . LEU A 1 329 ? -4.723 -12.422 -23.953 1 98.69 329 LEU A O 1
ATOM 2493 N N . HIS A 1 330 ? -5.066 -11.148 -22.156 1 98.44 330 HIS A N 1
ATOM 2494 C CA . HIS A 1 330 ? -3.67 -10.758 -21.984 1 98.44 330 HIS A CA 1
ATOM 2495 C C . HIS A 1 330 ? -3.062 -11.406 -20.734 1 98.44 330 HIS A C 1
ATOM 2497 O O . HIS A 1 330 ? -3.705 -11.469 -19.688 1 98.44 330 HIS A O 1
ATOM 2503 N N . GLY A 1 331 ? -1.888 -11.945 -20.797 1 97.94 331 GLY A N 1
ATOM 2504 C CA . GLY A 1 331 ? -1.168 -12.547 -19.688 1 97.94 331 GLY A CA 1
ATOM 2505 C C . GLY A 1 331 ? 0.312 -12.211 -19.688 1 97.94 331 GLY A C 1
ATOM 2506 O O . GLY A 1 331 ? 0.849 -11.734 -20.688 1 97.94 331 GLY A O 1
ATOM 2507 N N . ALA A 1 332 ? 0.952 -12.43 -18.516 1 97.75 332 ALA A N 1
ATOM 2508 C CA . ALA A 1 332 ? 2.369 -12.094 -18.406 1 97.75 332 ALA A CA 1
ATOM 2509 C C . ALA A 1 332 ? 3.23 -13.359 -18.375 1 97.75 332 ALA A C 1
ATOM 2511 O O . ALA A 1 332 ? 4.387 -13.336 -18.797 1 97.75 332 ALA A O 1
ATOM 2512 N N . PHE A 1 333 ? 2.719 -14.398 -17.76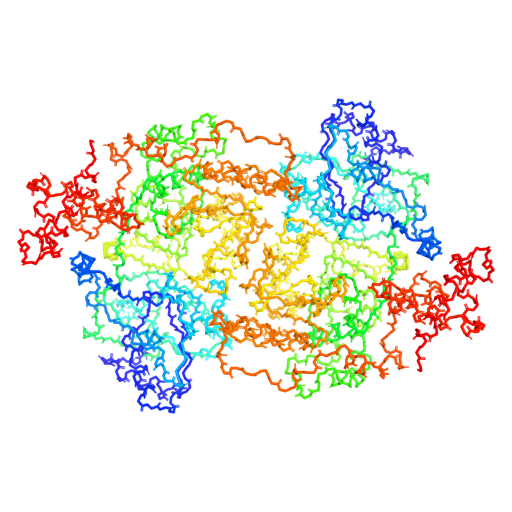6 1 97.75 333 PHE A N 1
ATOM 2513 C CA . PHE A 1 333 ? 3.371 -15.703 -17.797 1 97.75 333 PHE A CA 1
ATOM 2514 C C . PHE A 1 333 ? 2.35 -16.828 -17.625 1 97.75 333 PHE A C 1
ATOM 2516 O O . PHE A 1 333 ? 1.185 -16.562 -17.312 1 97.75 333 PHE A O 1
ATOM 2523 N N . PHE A 1 334 ? 2.699 -18.016 -17.969 1 97.44 334 PHE A N 1
ATOM 2524 C CA . PHE A 1 334 ? 1.774 -19.125 -17.734 1 97.44 334 PHE A CA 1
ATOM 2525 C C . PHE A 1 334 ? 2.51 -20.344 -17.188 1 97.44 334 PHE A C 1
ATOM 2527 O O . PHE A 1 334 ? 3.727 -20.453 -17.328 1 97.44 334 PHE A O 1
ATOM 2534 N N . LEU A 1 335 ? 1.896 -21.047 -16.453 1 95.06 335 LEU A N 1
ATOM 2535 C CA . LEU A 1 335 ? 2.275 -22.328 -15.859 1 95.06 335 LEU A CA 1
ATOM 2536 C C . LEU A 1 335 ? 1.054 -23.219 -15.648 1 95.06 335 LEU A C 1
ATOM 2538 O O . LEU A 1 335 ? 0 -22.75 -15.219 1 95.06 335 LEU A O 1
ATOM 2542 N N . GLY A 1 336 ? 1.113 -24.438 -16.031 1 92.5 336 GLY A N 1
ATOM 2543 C CA . GLY A 1 336 ? -0.016 -25.328 -15.867 1 92.5 336 GLY A CA 1
ATOM 2544 C C . GLY A 1 336 ? 0.325 -26.781 -16.172 1 92.5 336 GLY A C 1
ATOM 2545 O O . GLY A 1 336 ? 1.497 -27.125 -16.328 1 92.5 336 GLY A O 1
ATOM 2546 N N . PRO A 1 337 ? -0.663 -27.562 -16.172 1 91.62 337 PRO A N 1
ATOM 2547 C CA . PRO A 1 337 ? -0.453 -28.984 -16.484 1 91.62 337 PRO A CA 1
ATOM 2548 C C . PRO A 1 337 ? -0.111 -29.219 -17.953 1 91.62 337 PRO A C 1
ATOM 2550 O O . PRO A 1 337 ? -0.208 -28.312 -18.766 1 91.62 337 PRO A O 1
ATOM 2553 N N . GLN A 1 338 ? 0.257 -30.453 -18.266 1 91.25 338 GLN A N 1
ATOM 2554 C CA . GLN A 1 338 ? 0.662 -30.828 -19.609 1 91.25 338 GLN A CA 1
ATOM 2555 C C . GLN A 1 338 ? -0.462 -30.562 -20.609 1 91.25 338 GLN A C 1
ATOM 2557 O O . GLN A 1 338 ? -0.208 -30.156 -21.75 1 91.25 338 GLN A O 1
ATOM 2562 N N . SER A 1 339 ? -1.696 -30.844 -20.156 1 91.5 339 SER A N 1
ATOM 2563 C CA . SER A 1 339 ? -2.846 -30.656 -21.031 1 91.5 339 SER A CA 1
ATOM 2564 C C . SER A 1 339 ? -2.998 -29.188 -21.438 1 91.5 339 SER A C 1
ATOM 2566 O O . SER A 1 339 ? -3.412 -28.891 -22.547 1 91.5 339 SER A O 1
ATOM 2568 N N . PHE A 1 340 ? -2.664 -28.328 -20.625 1 95.12 340 PHE A N 1
ATOM 2569 C CA . PHE A 1 340 ? -2.719 -26.891 -20.875 1 95.12 340 PHE A CA 1
ATOM 2570 C C . PHE A 1 340 ? -1.715 -26.5 -21.953 1 95.12 340 PHE A C 1
ATOM 2572 O O . PHE A 1 340 ? -2.062 -25.797 -22.906 1 95.12 340 PHE A O 1
ATOM 2579 N N . TYR A 1 341 ? -0.443 -26.953 -21.828 1 96.19 341 TYR A N 1
ATOM 2580 C CA . TYR A 1 341 ? 0.581 -26.656 -22.828 1 96.19 341 TYR A CA 1
ATOM 2581 C C . TYR A 1 341 ? 0.184 -27.203 -24.203 1 96.19 341 TYR A C 1
ATOM 2583 O O . TYR A 1 341 ? 0.352 -26.531 -25.219 1 96.19 341 TYR A O 1
ATOM 2591 N N . ARG A 1 342 ? -0.345 -28.406 -24.156 1 95.12 342 ARG A N 1
ATOM 2592 C CA . ARG A 1 342 ? -0.773 -29.047 -25.391 1 95.12 342 ARG A CA 1
ATOM 2593 C C . ARG A 1 342 ? -1.886 -28.25 -26.062 1 95.12 342 ARG A C 1
ATOM 2595 O O . ARG A 1 342 ? -1.87 -28.062 -27.281 1 95.12 342 ARG A O 1
ATOM 2602 N N . ALA A 1 343 ? -2.795 -27.844 -25.25 1 96.5 343 ALA A N 1
ATOM 2603 C CA . ALA A 1 343 ? -3.908 -27.062 -25.781 1 96.5 343 ALA A CA 1
ATOM 2604 C C . ALA A 1 343 ? -3.406 -25.812 -26.484 1 96.5 343 ALA A C 1
ATOM 2606 O O . ALA A 1 343 ? -3.904 -25.453 -27.562 1 96.5 343 ALA A O 1
ATOM 2607 N N . LEU A 1 344 ? -2.449 -25.125 -25.953 1 98.06 344 LEU A N 1
ATOM 2608 C CA . LEU A 1 344 ? -1.898 -23.922 -26.562 1 98.06 344 LEU A CA 1
ATOM 2609 C C . LEU A 1 344 ? -1.129 -24.266 -27.828 1 98.06 344 LEU A C 1
ATOM 2611 O O . LEU A 1 344 ? -1.231 -23.547 -28.828 1 98.06 344 LEU A O 1
ATOM 2615 N N . ARG A 1 345 ? -0.39 -25.359 -27.844 1 97.38 345 ARG A N 1
ATOM 2616 C CA . ARG A 1 345 ? 0.397 -25.75 -29 1 97.38 345 ARG A CA 1
ATOM 2617 C C . ARG A 1 345 ? -0.506 -26.125 -30.172 1 97.38 345 ARG A C 1
ATOM 2619 O O . ARG A 1 345 ? -0.173 -25.859 -31.328 1 97.38 345 ARG A O 1
ATOM 2626 N N . GLU A 1 346 ? -1.607 -26.688 -29.828 1 97.31 346 GLU A N 1
ATOM 2627 C CA . GLU A 1 346 ? -2.475 -27.25 -30.859 1 97.31 346 GLU A CA 1
ATOM 2628 C C . GLU A 1 346 ? -3.586 -26.281 -31.234 1 97.31 346 GLU A C 1
ATOM 2630 O O . GLU A 1 346 ? -4.336 -26.516 -32.188 1 97.31 346 GLU A O 1
ATOM 2635 N N . MET A 1 347 ? -3.652 -25.219 -30.594 1 97.31 347 MET A N 1
ATOM 2636 C CA . MET A 1 347 ? -4.699 -24.234 -30.844 1 97.31 347 MET A CA 1
ATOM 2637 C C . MET A 1 347 ? -4.566 -23.641 -32.25 1 97.31 347 MET A C 1
ATOM 2639 O O . MET A 1 347 ? -3.457 -23.328 -32.688 1 97.31 347 MET A O 1
ATOM 2643 N N . PRO A 1 348 ? -5.715 -23.484 -32.938 1 97.38 348 PRO A N 1
ATOM 2644 C CA . PRO A 1 348 ? -5.652 -22.797 -34.219 1 97.38 348 PRO A CA 1
ATOM 2645 C C . PRO A 1 348 ? -5.043 -21.406 -34.125 1 97.38 348 PRO A C 1
ATOM 2647 O O . PRO A 1 348 ? -5.293 -20.688 -33.156 1 97.38 348 PRO A O 1
ATOM 2650 N N . ALA A 1 349 ? -4.352 -21.031 -35.156 1 96.12 349 ALA A N 1
ATOM 2651 C CA . ALA A 1 349 ? -3.557 -19.812 -35.156 1 96.12 349 ALA A CA 1
ATOM 2652 C C . ALA A 1 349 ? -4.43 -18.578 -34.906 1 96.12 349 ALA A C 1
ATOM 2654 O O . ALA A 1 349 ? -4.008 -17.656 -34.219 1 96.12 349 ALA A O 1
ATOM 2655 N N . ASP A 1 350 ? -5.598 -18.562 -35.469 1 96.25 350 ASP A N 1
ATOM 2656 C CA . ASP A 1 350 ? -6.488 -17.422 -35.344 1 96.25 350 ASP A CA 1
ATOM 2657 C C . ASP A 1 350 ? -6.98 -17.297 -33.906 1 96.25 350 ASP A C 1
ATOM 2659 O O . ASP A 1 350 ? -7.16 -16.188 -33.375 1 96.25 350 ASP A O 1
ATOM 2663 N N . GLN A 1 351 ? -7.152 -18.438 -33.25 1 96.94 351 GLN A N 1
ATOM 2664 C CA . GLN A 1 351 ? -7.562 -18.422 -31.844 1 96.94 351 GLN A CA 1
ATOM 2665 C C . GLN A 1 351 ? -6.391 -18.078 -30.922 1 96.94 351 GLN A C 1
ATOM 2667 O O . GLN A 1 351 ? -6.551 -17.312 -29.969 1 96.94 351 GLN A O 1
ATOM 2672 N N . LEU A 1 352 ? -5.289 -18.641 -31.25 1 98 352 LEU A N 1
ATOM 2673 C CA . LEU A 1 352 ? -4.098 -18.375 -30.438 1 98 352 LEU A CA 1
ATOM 2674 C C . LEU A 1 352 ? -3.727 -16.906 -30.469 1 98 352 LEU A C 1
ATOM 2676 O O . LEU A 1 352 ? -3.234 -16.359 -29.484 1 98 352 LEU A O 1
ATOM 2680 N N . ALA A 1 353 ? -4.012 -16.234 -31.578 1 97 353 ALA A N 1
ATOM 2681 C CA . ALA A 1 353 ? -3.68 -14.82 -31.75 1 97 353 ALA A CA 1
ATOM 2682 C C . ALA A 1 353 ? -4.5 -13.945 -30.812 1 97 353 ALA A C 1
ATOM 2684 O O . ALA A 1 353 ? -4.152 -12.781 -30.578 1 97 353 ALA A O 1
ATOM 2685 N N . ARG A 1 354 ? -5.586 -14.484 -30.266 1 98 354 ARG A N 1
ATOM 2686 C CA . ARG A 1 354 ? -6.457 -13.727 -29.375 1 98 354 ARG A CA 1
ATOM 2687 C C . ARG A 1 354 ? -5.957 -13.797 -27.922 1 98 354 ARG A C 1
ATOM 2689 O O . ARG A 1 354 ? -6.5 -13.133 -27.047 1 98 354 ARG A O 1
ATOM 2696 N N . ILE A 1 355 ? -4.98 -14.617 -27.641 1 98.44 355 ILE A N 1
ATOM 2697 C CA . ILE A 1 355 ? -4.266 -14.695 -26.375 1 98.44 355 ILE A CA 1
ATOM 2698 C C . ILE A 1 355 ? -2.871 -14.102 -26.531 1 98.44 355 ILE A C 1
ATOM 2700 O O . ILE A 1 355 ? -2.037 -14.641 -27.266 1 98.44 355 ILE A O 1
ATOM 2704 N N . ARG A 1 356 ? -2.594 -13.023 -25.844 1 98.25 356 ARG A N 1
ATOM 2705 C CA . ARG A 1 356 ? -1.323 -12.328 -26.031 1 98.25 356 ARG A CA 1
ATOM 2706 C C . ARG A 1 356 ? -0.532 -12.273 -24.734 1 98.25 356 ARG A C 1
ATOM 2708 O O . ARG A 1 356 ? -1.066 -11.875 -23.688 1 98.25 356 ARG A O 1
ATOM 2715 N N . MET A 1 357 ? 0.675 -12.719 -24.812 1 98.44 357 MET A N 1
ATOM 2716 C CA . MET A 1 357 ? 1.6 -12.578 -23.688 1 98.44 357 MET A CA 1
ATOM 2717 C C . MET A 1 357 ? 2.266 -11.211 -23.688 1 98.44 357 MET A C 1
ATOM 2719 O O . MET A 1 357 ? 2.777 -10.766 -24.719 1 98.44 357 MET A O 1
ATOM 2723 N N . MET A 1 358 ? 2.18 -10.5 -22.578 1 98.06 358 MET A N 1
ATOM 2724 C CA . MET A 1 358 ? 2.602 -9.109 -22.453 1 98.06 358 MET A CA 1
ATOM 2725 C C . MET A 1 358 ? 3.543 -8.938 -21.266 1 98.06 358 MET A C 1
ATOM 2727 O O . MET A 1 358 ? 3.607 -9.797 -20.375 1 98.06 358 MET A O 1
ATOM 2731 N N . PRO A 1 359 ? 4.379 -7.859 -21.25 1 97.62 359 PRO A N 1
ATOM 2732 C CA . PRO A 1 359 ? 5.16 -7.59 -20.031 1 97.62 359 PRO A CA 1
ATOM 2733 C C . PRO A 1 359 ? 4.281 -7.301 -18.828 1 97.62 359 PRO A C 1
ATOM 2735 O O . PRO A 1 359 ? 3.146 -6.84 -18.969 1 97.62 359 PRO A O 1
ATOM 2738 N N . VAL A 1 360 ? 4.777 -7.59 -17.656 1 96.75 360 VAL A N 1
ATOM 2739 C CA . VAL A 1 360 ? 4.023 -7.391 -16.422 1 96.75 360 VAL A CA 1
ATOM 2740 C C . VAL A 1 360 ? 3.678 -5.914 -16.25 1 96.75 360 VAL A C 1
ATOM 2742 O O . VAL A 1 360 ? 2.654 -5.574 -15.656 1 96.75 360 VAL A O 1
ATOM 2745 N N . SER A 1 361 ? 4.453 -4.953 -16.844 1 95.94 361 SER A N 1
ATOM 2746 C CA . SER A 1 361 ? 4.148 -3.525 -16.797 1 95.94 361 SER A CA 1
ATOM 2747 C C . SER A 1 361 ? 2.854 -3.213 -17.547 1 95.94 361 SER A C 1
ATOM 2749 O O . SER A 1 361 ? 2.266 -2.146 -17.344 1 95.94 361 SER A O 1
ATOM 2751 N N . PHE A 1 362 ? 2.443 -4.137 -18.375 1 97.06 362 PHE A N 1
ATOM 2752 C CA . PHE A 1 362 ? 1.155 -3.99 -19.047 1 97.06 362 PHE A CA 1
ATOM 2753 C C . PHE A 1 362 ? 0.036 -4.59 -18.203 1 97.06 362 PHE A C 1
ATOM 2755 O O . PHE A 1 362 ? -0.955 -3.918 -17.906 1 97.06 362 PHE A O 1
ATOM 2762 N N . THR A 1 363 ? 0.163 -5.801 -17.812 1 97.44 363 THR A N 1
ATOM 2763 C CA . THR A 1 363 ? -0.924 -6.523 -17.156 1 97.44 363 THR A CA 1
ATOM 2764 C C . THR A 1 363 ? -1.16 -5.988 -15.742 1 97.44 363 THR A C 1
ATOM 2766 O O . THR A 1 363 ? -2.305 -5.891 -15.297 1 97.44 363 THR A O 1
ATOM 2769 N N . ASN A 1 364 ? -0.083 -5.617 -15.055 1 97.38 364 ASN A N 1
ATOM 2770 C CA . ASN A 1 364 ? -0.168 -5.387 -13.617 1 97.38 364 ASN A CA 1
ATOM 2771 C C . ASN A 1 364 ? -0.181 -3.898 -13.289 1 97.38 364 ASN A C 1
ATOM 2773 O O . ASN A 1 364 ? -0.152 -3.518 -12.117 1 97.38 364 ASN A O 1
ATOM 2777 N N . GLU A 1 365 ? -0.222 -2.98 -14.273 1 93.62 365 GLU A N 1
ATOM 2778 C CA . GLU A 1 365 ? -0.253 -1.547 -14.008 1 93.62 365 GLU A CA 1
ATOM 2779 C C . GLU A 1 365 ? -1.061 -0.805 -15.07 1 93.62 365 GLU A C 1
ATOM 2781 O O . GLU A 1 365 ? -1.294 -1.332 -16.156 1 93.62 365 GLU A O 1
ATOM 2786 N N . ILE A 1 366 ? -1.424 0.437 -14.797 1 92.62 366 ILE A N 1
ATOM 2787 C CA . ILE A 1 366 ? -2.254 1.188 -15.734 1 92.62 366 ILE A CA 1
ATOM 2788 C C . ILE A 1 366 ? -1.475 2.389 -16.266 1 92.62 366 ILE A C 1
ATOM 2790 O O . ILE A 1 366 ? -1.98 3.146 -17.094 1 92.62 366 ILE A O 1
ATOM 2794 N N . PHE A 1 367 ? -0.229 2.699 -15.898 1 86.06 367 PHE A N 1
ATOM 2795 C CA . PHE A 1 367 ? 0.501 3.938 -16.141 1 86.06 367 PHE A CA 1
ATOM 2796 C C . PHE A 1 367 ? 0.76 4.137 -17.625 1 86.06 367 PHE A C 1
ATOM 2798 O O . PHE A 1 367 ? 0.468 5.199 -18.172 1 86.06 367 PHE A O 1
ATOM 2805 N N . ALA A 1 368 ? 1.315 3.117 -18.281 1 82.31 368 ALA A N 1
ATOM 2806 C CA . ALA A 1 368 ? 1.527 3.236 -19.719 1 82.31 368 ALA A CA 1
ATOM 2807 C C . ALA A 1 368 ? 0.238 2.965 -20.5 1 82.31 368 ALA A C 1
ATOM 2809 O O . ALA A 1 368 ? -0.503 2.035 -20.172 1 82.31 368 ALA A O 1
ATOM 2810 N N . ASP A 1 369 ? -0.079 3.805 -21.453 1 87.44 369 ASP A N 1
ATOM 2811 C CA . ASP A 1 369 ? -1.298 3.66 -22.25 1 87.44 369 ASP A CA 1
ATOM 2812 C C . ASP A 1 369 ? -2.535 3.646 -21.344 1 87.44 369 ASP A C 1
ATOM 2814 O O . ASP A 1 369 ? -3.398 2.777 -21.484 1 87.44 369 ASP A O 1
ATOM 2818 N N . ALA A 1 370 ? -2.52 4.539 -20.422 1 89.44 370 ALA A N 1
ATOM 2819 C CA . ALA A 1 370 ? -3.52 4.535 -19.359 1 89.44 370 ALA A CA 1
ATOM 2820 C C . ALA A 1 370 ? -4.93 4.664 -19.922 1 89.44 370 ALA A C 1
ATOM 2822 O O . ALA A 1 370 ? -5.852 3.979 -19.484 1 89.44 370 ALA A O 1
ATOM 2823 N N . ASP A 1 371 ? -5.102 5.512 -20.922 1 90.25 371 ASP A N 1
ATOM 2824 C CA . ASP A 1 371 ? -6.434 5.742 -21.469 1 90.25 371 ASP A CA 1
ATOM 2825 C C . ASP A 1 371 ? -6.996 4.469 -22.094 1 90.25 371 ASP A C 1
ATOM 2827 O O . ASP A 1 371 ? -8.156 4.113 -21.859 1 90.25 371 ASP A O 1
ATOM 2831 N N . SER A 1 372 ? -6.176 3.812 -22.891 1 93.81 372 SER A N 1
ATOM 2832 C CA . SER A 1 372 ? -6.609 2.572 -23.516 1 93.81 372 SER A CA 1
ATOM 2833 C C . SER A 1 372 ? -6.898 1.49 -22.484 1 93.81 372 SER A C 1
ATOM 2835 O O . SER A 1 372 ? -7.879 0.752 -22.609 1 93.81 372 SER A O 1
ATOM 2837 N N . LYS A 1 373 ? -6.09 1.423 -21.5 1 95.5 373 LYS A N 1
ATOM 2838 C CA . LYS A 1 373 ? -6.273 0.421 -20.453 1 95.5 373 LYS A CA 1
ATOM 2839 C C . LYS A 1 373 ? -7.531 0.702 -19.641 1 95.5 373 LYS A C 1
ATOM 2841 O O . LYS A 1 373 ? -8.25 -0.224 -19.266 1 95.5 373 LYS A O 1
ATOM 2846 N N . ARG A 1 374 ? -7.812 1.957 -19.422 1 94.94 374 ARG A N 1
ATOM 2847 C CA . ARG A 1 374 ? -9.008 2.336 -18.688 1 94.94 374 ARG A CA 1
ATOM 2848 C C . ARG A 1 374 ? -10.273 1.974 -19.453 1 94.94 374 ARG A C 1
ATOM 2850 O O . ARG A 1 374 ? -11.266 1.552 -18.859 1 94.94 374 ARG A O 1
ATOM 2857 N N . ARG A 1 375 ? -10.203 2.145 -20.734 1 95.56 375 ARG A N 1
ATOM 2858 C CA . ARG A 1 375 ? -11.344 1.792 -21.562 1 95.56 375 ARG A CA 1
ATOM 2859 C C . ARG A 1 375 ? -11.547 0.28 -21.609 1 95.56 375 ARG A C 1
ATOM 2861 O O . ARG A 1 375 ? -12.68 -0.203 -21.656 1 95.56 375 ARG A O 1
ATOM 2868 N N . ALA A 1 376 ? -10.492 -0.41 -21.562 1 97.31 376 ALA A N 1
ATOM 2869 C CA . ALA A 1 376 ? -10.539 -1.865 -21.672 1 97.31 376 ALA A CA 1
ATOM 2870 C C . ALA A 1 376 ? -10.914 -2.51 -20.344 1 97.31 376 ALA A C 1
ATOM 2872 O O . ALA A 1 376 ? -11.656 -3.496 -20.312 1 97.31 376 ALA A O 1
ATOM 2873 N N . ARG A 1 377 ? -10.406 -1.97 -19.266 1 98.12 377 ARG A N 1
ATOM 2874 C CA . ARG A 1 377 ? -10.492 -2.627 -17.969 1 98.12 377 ARG A CA 1
ATOM 2875 C C . ARG A 1 377 ? -11.641 -2.062 -17.141 1 98.12 377 ARG A C 1
ATOM 2877 O O . ARG A 1 377 ? -11.469 -1.721 -15.969 1 98.12 377 ARG A O 1
ATOM 2884 N N . VAL A 1 378 ? -12.797 -2.027 -17.672 1 97.19 378 VAL A N 1
ATOM 2885 C CA . VAL A 1 378 ? -13.992 -1.521 -17 1 97.19 378 VAL A CA 1
ATOM 2886 C C . VAL A 1 378 ? -14.57 -2.6 -16.094 1 97.19 378 VAL A C 1
ATOM 2888 O O . VAL A 1 378 ? -14.422 -3.793 -16.359 1 97.19 378 VAL A O 1
ATOM 2891 N N . ASP A 1 379 ? -15.172 -2.215 -14.992 1 97.56 379 ASP A N 1
ATOM 2892 C CA . ASP A 1 379 ? -15.836 -3.111 -14.047 1 97.56 379 ASP A CA 1
ATOM 2893 C C . ASP A 1 379 ? -14.969 -4.332 -13.75 1 97.56 379 ASP A C 1
ATOM 2895 O O . ASP A 1 379 ? -15.445 -5.465 -13.781 1 97.56 379 ASP A O 1
ATOM 2899 N N . ALA A 1 380 ? -13.68 -4.023 -13.562 1 98.56 380 ALA A N 1
ATOM 2900 C CA . ALA A 1 380 ? -12.727 -5.105 -13.375 1 98.56 380 ALA A CA 1
ATOM 2901 C C . ALA A 1 380 ? -12.906 -5.762 -12.008 1 98.56 380 ALA A C 1
ATOM 2903 O O . ALA A 1 380 ? -13.195 -5.082 -11.023 1 98.56 380 ALA A O 1
ATOM 2904 N N . ARG A 1 381 ? -12.828 -7.039 -11.961 1 98.62 381 ARG A N 1
ATOM 2905 C CA . ARG A 1 381 ? -12.719 -7.82 -10.734 1 98.62 381 ARG A CA 1
ATOM 2906 C C . ARG A 1 381 ? -11.367 -8.523 -10.648 1 98.62 381 ARG A C 1
ATOM 2908 O O . ARG A 1 381 ? -11.086 -9.43 -11.438 1 98.62 381 ARG A O 1
ATOM 2915 N N . PHE A 1 382 ? -10.57 -8.031 -9.758 1 98.62 382 PHE A N 1
ATOM 2916 C CA . PHE A 1 382 ? -9.266 -8.625 -9.484 1 98.62 382 PHE A CA 1
ATOM 2917 C C . PHE A 1 382 ? -9.336 -9.562 -8.281 1 98.62 382 PHE A C 1
ATOM 2919 O O . PHE A 1 382 ? -9.336 -9.102 -7.137 1 98.62 382 PHE A O 1
ATOM 2926 N N . VAL A 1 383 ? -9.352 -10.867 -8.508 1 98.56 383 VAL A N 1
ATOM 2927 C CA . VAL A 1 383 ? -9.578 -11.852 -7.461 1 98.56 383 VAL A CA 1
ATOM 2928 C C . VAL A 1 383 ? -8.266 -12.531 -7.094 1 98.56 383 VAL A C 1
ATOM 2930 O O . VAL A 1 383 ? -7.668 -13.227 -7.922 1 98.56 383 VAL A O 1
ATOM 2933 N N . ASN A 1 384 ? -7.777 -12.32 -5.934 1 97.62 384 ASN A N 1
ATOM 2934 C CA . ASN A 1 384 ? -6.551 -12.914 -5.422 1 97.62 384 ASN A CA 1
ATOM 2935 C C . ASN A 1 384 ? -6.77 -13.562 -4.055 1 97.62 384 ASN A C 1
ATOM 2937 O O . ASN A 1 384 ? -7.789 -13.32 -3.406 1 97.62 384 ASN A O 1
ATOM 2941 N N . ASN A 1 385 ? -5.84 -14.352 -3.674 1 97.12 385 ASN A N 1
ATOM 2942 C CA . ASN A 1 385 ? -5.906 -15.016 -2.379 1 97.12 385 ASN A CA 1
ATOM 2943 C C . ASN A 1 385 ? -5.105 -14.266 -1.319 1 97.12 385 ASN A C 1
ATOM 2945 O O . ASN A 1 385 ? -4.125 -13.586 -1.641 1 97.12 385 ASN A O 1
ATOM 2949 N N . ALA A 1 386 ? -5.531 -14.328 -0.133 1 97.88 386 ALA A N 1
ATOM 2950 C CA . ALA A 1 386 ? -4.781 -13.867 1.036 1 97.88 386 ALA A CA 1
ATOM 2951 C C . ALA A 1 386 ? -4.652 -14.984 2.07 1 97.88 386 ALA A C 1
ATOM 2953 O O . ALA A 1 386 ? -5.527 -15.852 2.176 1 97.88 386 ALA A O 1
ATOM 2954 N N . MET A 1 387 ? -3.555 -15 2.85 1 97.56 387 MET A N 1
ATOM 2955 C CA . MET A 1 387 ? -3.379 -15.969 3.93 1 97.56 387 MET A CA 1
ATOM 2956 C C . MET A 1 387 ? -4.301 -15.641 5.102 1 97.56 387 MET A C 1
ATOM 2958 O O . MET A 1 387 ? -4.902 -16.547 5.691 1 97.56 387 MET A O 1
ATOM 2962 N N . MET A 1 388 ? -4.336 -14.391 5.457 1 98.56 388 MET A N 1
ATOM 2963 C CA . MET A 1 388 ? -5.129 -13.891 6.578 1 98.56 388 MET A CA 1
ATOM 2964 C C . MET A 1 388 ? -5.656 -12.492 6.285 1 98.56 388 MET A C 1
ATOM 2966 O O . MET A 1 388 ? -5.199 -11.836 5.348 1 98.56 388 MET A O 1
ATOM 2970 N N . ALA A 1 389 ? -6.605 -12.078 7.055 1 98.81 389 ALA A N 1
ATOM 2971 C CA . ALA A 1 389 ? -7.09 -10.703 7.109 1 98.81 389 ALA A CA 1
ATOM 2972 C C . ALA A 1 389 ? -7.312 -10.25 8.555 1 98.81 389 ALA A C 1
ATOM 2974 O O . ALA A 1 389 ? -7.387 -11.086 9.461 1 98.81 389 ALA A O 1
ATOM 2975 N N . THR A 1 390 ? -7.309 -8.984 8.805 1 98.69 390 THR A N 1
ATOM 2976 C CA . THR A 1 390 ? -7.648 -8.484 10.125 1 98.69 390 THR A CA 1
ATOM 2977 C C . THR A 1 390 ? -9.094 -7.984 10.164 1 98.69 390 THR A C 1
ATOM 2979 O O . THR A 1 390 ? -9.664 -7.66 9.125 1 98.69 390 THR A O 1
ATOM 2982 N N . LEU A 1 391 ? -9.641 -7.852 11.312 1 98.5 391 LEU A N 1
ATOM 2983 C CA . LEU A 1 391 ? -11.008 -7.375 11.492 1 98.5 391 LEU A CA 1
ATOM 2984 C C . LEU A 1 391 ? -11.148 -5.938 11.008 1 98.5 391 LEU A C 1
ATOM 2986 O O . LEU A 1 391 ? -12.258 -5.484 10.711 1 98.5 391 LEU A O 1
ATOM 2990 N N . LEU A 1 392 ? -10.07 -5.242 10.867 1 98.5 392 LEU A N 1
ATOM 2991 C CA . LEU A 1 392 ? -10.109 -3.85 10.43 1 98.5 392 LEU A CA 1
ATOM 2992 C C . LEU A 1 392 ? -9.852 -3.744 8.93 1 98.5 392 LEU A C 1
ATOM 2994 O O . LEU A 1 392 ? -9.852 -2.645 8.367 1 98.5 392 LEU A O 1
ATOM 2998 N N . GLY A 1 393 ? -9.609 -4.867 8.289 1 98.56 393 GLY A N 1
ATOM 2999 C CA . GLY A 1 393 ? -9.617 -4.883 6.836 1 98.56 393 GLY A CA 1
ATOM 3000 C C . GLY A 1 393 ? -8.234 -4.836 6.23 1 98.56 393 GLY A C 1
ATOM 3001 O O . GLY A 1 393 ? -8.062 -4.418 5.082 1 98.56 393 GLY A O 1
ATOM 3002 N N . ALA A 1 394 ? -7.133 -5.164 6.961 1 98.69 394 ALA A N 1
ATOM 3003 C CA . ALA A 1 394 ? -5.836 -5.41 6.34 1 98.69 394 ALA A CA 1
ATOM 3004 C C . ALA A 1 394 ? -5.711 -6.863 5.883 1 98.69 394 ALA A C 1
ATOM 3006 O O . ALA A 1 394 ? -6.434 -7.734 6.363 1 98.69 394 ALA A O 1
ATOM 3007 N N . ALA A 1 395 ? -4.793 -7.109 4.906 1 98.81 395 ALA A N 1
ATOM 3008 C CA . ALA A 1 395 ? -4.582 -8.469 4.422 1 98.81 395 ALA A CA 1
ATOM 3009 C C . ALA A 1 395 ? -3.121 -8.883 4.562 1 98.81 395 ALA A C 1
ATOM 3011 O O . ALA A 1 395 ? -2.219 -8.062 4.395 1 98.81 395 ALA A O 1
ATOM 3012 N N . ILE A 1 396 ? -2.83 -10.125 4.941 1 98.62 396 ILE A N 1
ATOM 3013 C CA . ILE A 1 396 ? -1.522 -10.766 5.004 1 98.62 396 ILE A CA 1
ATOM 3014 C C . ILE A 1 396 ? -1.432 -11.859 3.945 1 98.62 396 ILE A C 1
ATOM 3016 O O . ILE A 1 396 ? -2.209 -12.812 3.965 1 98.62 396 ILE A O 1
ATOM 3020 N N . SER A 1 397 ? -0.491 -11.695 3.076 1 98.06 397 SER A N 1
ATOM 3021 C CA . SER A 1 397 ? -0.521 -12.602 1.927 1 98.06 397 SER A CA 1
ATOM 3022 C C . SER A 1 397 ? 0.852 -13.211 1.668 1 98.06 397 SER A C 1
ATOM 3024 O O . SER A 1 397 ? 0.969 -14.203 0.949 1 98.06 397 SER A O 1
ATOM 3026 N N . ASP A 1 398 ? 1.952 -12.688 2.34 1 97.56 398 ASP A N 1
ATOM 3027 C CA . ASP A 1 398 ? 3.248 -13.07 1.787 1 97.56 398 ASP A CA 1
ATOM 3028 C C . ASP A 1 398 ? 4.195 -13.547 2.887 1 97.56 398 ASP A C 1
ATOM 3030 O O . ASP A 1 398 ? 5.23 -14.156 2.602 1 97.56 398 ASP A O 1
ATOM 3034 N N . GLY A 1 399 ? 3.871 -13.266 4.094 1 96.56 399 GLY A N 1
ATOM 3035 C CA . GLY A 1 399 ? 4.852 -13.578 5.125 1 96.56 399 GLY A CA 1
ATOM 3036 C C . GLY A 1 399 ? 4.242 -13.719 6.504 1 96.56 399 GLY A C 1
ATOM 3037 O O . GLY A 1 399 ? 3.055 -13.445 6.699 1 96.56 399 GLY A O 1
ATOM 3038 N N . LEU A 1 400 ? 5.105 -14.109 7.465 1 96.56 400 LEU A N 1
ATOM 3039 C CA . LEU A 1 400 ? 4.723 -14.344 8.852 1 96.56 400 LEU A CA 1
ATOM 3040 C C . LEU A 1 400 ? 5.137 -13.172 9.734 1 96.56 400 LEU A C 1
ATOM 3042 O O . LEU A 1 400 ? 5.867 -12.281 9.289 1 96.56 400 LEU A O 1
ATOM 3046 N N . GLU A 1 401 ? 4.641 -13.148 10.945 1 93.88 401 GLU A N 1
ATOM 3047 C CA . GLU A 1 401 ? 4.875 -12.023 11.852 1 93.88 401 GLU A CA 1
ATOM 3048 C C . GLU A 1 401 ? 6.344 -11.938 12.25 1 93.88 401 GLU A C 1
ATOM 3050 O O . GLU A 1 401 ? 6.84 -10.852 12.562 1 93.88 401 GLU A O 1
ATOM 3055 N N . ASN A 1 402 ? 7.094 -13.047 12.156 1 93.88 402 ASN A N 1
ATOM 3056 C CA . ASN A 1 402 ? 8.508 -13.031 12.516 1 93.88 402 ASN A CA 1
ATOM 3057 C C . ASN A 1 402 ? 9.383 -12.633 11.336 1 93.88 402 ASN A C 1
ATOM 3059 O O . ASN A 1 402 ? 10.609 -12.75 11.398 1 93.88 402 ASN A O 1
ATOM 3063 N N . GLY A 1 403 ? 8.75 -12.305 10.25 1 95.38 403 GLY A N 1
ATOM 3064 C CA . GLY A 1 403 ? 9.484 -11.773 9.109 1 95.38 403 GLY A CA 1
ATOM 3065 C C . GLY A 1 403 ? 9.773 -12.812 8.047 1 95.38 403 GLY A C 1
ATOM 3066 O O . GLY A 1 403 ? 10.211 -12.477 6.945 1 95.38 403 GLY A O 1
ATOM 3067 N N . GLN A 1 404 ? 9.508 -14.07 8.297 1 96.88 404 GLN A N 1
ATOM 3068 C CA . GLN A 1 404 ? 9.742 -15.109 7.309 1 96.88 404 GLN A CA 1
ATOM 3069 C C . GLN A 1 404 ? 8.789 -14.977 6.125 1 96.88 404 GLN A C 1
ATOM 3071 O O . GLN A 1 404 ? 7.582 -14.812 6.312 1 96.88 404 GLN A O 1
ATOM 3076 N N . VAL A 1 405 ? 9.383 -15.047 4.953 1 98.06 405 VAL A N 1
ATOM 3077 C CA . VAL A 1 405 ? 8.617 -14.93 3.719 1 98.06 405 VAL A CA 1
ATOM 3078 C C . VAL A 1 405 ? 8.07 -16.297 3.311 1 98.06 405 VAL A C 1
ATOM 3080 O O . VAL A 1 405 ? 8.82 -17.266 3.23 1 98.06 405 VAL A O 1
ATOM 3083 N N . VAL A 1 406 ? 6.805 -16.328 3.104 1 97.44 406 VAL A N 1
ATOM 3084 C CA . VAL A 1 406 ? 6.164 -17.562 2.654 1 97.44 406 VAL A CA 1
ATOM 3085 C C . VAL A 1 406 ? 6.234 -17.656 1.131 1 97.44 406 VAL A C 1
ATOM 3087 O O . VAL A 1 406 ? 6.676 -18.672 0.585 1 97.44 406 VAL A O 1
ATOM 3090 N N . SER A 1 407 ? 5.879 -16.641 0.392 1 95.19 407 SER A N 1
ATOM 3091 C CA . SER A 1 407 ? 5.918 -16.672 -1.066 1 95.19 407 SER A CA 1
ATOM 3092 C C . SER A 1 407 ? 6.422 -15.352 -1.631 1 95.19 407 SER A C 1
ATOM 3094 O O . SER A 1 407 ? 7.113 -15.328 -2.652 1 95.19 407 SER A O 1
ATOM 3096 N N . GLY A 1 408 ? 6.039 -14.164 -1.048 1 95.88 408 GLY A N 1
ATOM 3097 C CA . GLY A 1 408 ? 6.227 -12.828 -1.583 1 95.88 408 GLY A CA 1
ATOM 3098 C C . GLY A 1 408 ? 4.93 -12.188 -2.051 1 95.88 408 GLY A C 1
ATOM 3099 O O . GLY A 1 408 ? 3.875 -12.828 -2.029 1 95.88 408 GLY A O 1
ATOM 3100 N N . VAL A 1 409 ? 5.02 -10.945 -2.486 1 96.38 409 VAL A N 1
ATOM 3101 C CA . VAL A 1 409 ? 3.832 -10.148 -2.781 1 96.38 409 VAL A CA 1
ATOM 3102 C C . VAL A 1 409 ? 3.352 -10.445 -4.199 1 96.38 409 VAL A C 1
ATOM 3104 O O . VAL A 1 409 ? 2.146 -10.539 -4.449 1 96.38 409 VAL A O 1
ATOM 3107 N N . GLY A 1 410 ? 4.344 -10.609 -5.129 1 94.5 410 GLY A N 1
ATOM 3108 C CA . GLY A 1 410 ? 3.986 -10.773 -6.527 1 94.5 410 GLY A CA 1
ATOM 3109 C C . GLY A 1 410 ? 3.244 -9.578 -7.098 1 94.5 410 GLY A C 1
ATOM 3110 O O . GLY A 1 410 ? 3.705 -8.445 -6.977 1 94.5 410 GLY A O 1
ATOM 3111 N N . GLY A 1 411 ? 2.088 -9.906 -7.742 1 96.62 411 GLY A N 1
ATOM 3112 C CA . GLY A 1 411 ? 1.318 -8.844 -8.375 1 96.62 411 GLY A CA 1
ATOM 3113 C C . GLY A 1 411 ? 0.131 -8.391 -7.551 1 96.62 411 GLY A C 1
ATOM 3114 O O . GLY A 1 411 ? -0.624 -7.512 -7.973 1 96.62 411 GLY A O 1
ATOM 3115 N N . GLN A 1 412 ? -0.027 -8.906 -6.332 1 97.62 412 GLN A N 1
ATOM 3116 C CA . GLN A 1 412 ? -1.252 -8.648 -5.582 1 97.62 412 GLN A CA 1
ATOM 3117 C C . GLN A 1 412 ? -1.453 -7.148 -5.359 1 97.62 412 GLN A C 1
ATOM 3119 O O . GLN A 1 412 ? -2.531 -6.613 -5.633 1 97.62 412 GLN A O 1
ATOM 3124 N N . TYR A 1 413 ? -0.398 -6.418 -4.871 1 98.25 413 TYR A N 1
ATOM 3125 C CA . TYR A 1 413 ? -0.498 -4.98 -4.652 1 98.25 413 TYR A CA 1
ATOM 3126 C C . TYR A 1 413 ? -0.887 -4.258 -5.934 1 98.25 413 TYR A C 1
ATOM 3128 O O . TYR A 1 413 ? -1.713 -3.342 -5.914 1 98.25 413 TYR A O 1
ATOM 3136 N N . ASN A 1 414 ? -0.314 -4.633 -7.082 1 97.81 414 ASN A N 1
ATOM 3137 C CA . ASN A 1 414 ? -0.584 -3.99 -8.367 1 97.81 414 ASN A CA 1
ATOM 3138 C C . ASN A 1 414 ? -2.068 -4.043 -8.719 1 97.81 414 ASN A C 1
ATOM 3140 O O . ASN A 1 414 ? -2.645 -3.045 -9.148 1 97.81 414 ASN A O 1
ATOM 3144 N N . PHE A 1 415 ? -2.641 -5.137 -8.461 1 98.25 415 PHE A N 1
ATOM 3145 C CA . PHE A 1 415 ? -4.043 -5.293 -8.828 1 98.25 415 PHE A CA 1
ATOM 3146 C C . PHE A 1 415 ? -4.945 -4.562 -7.84 1 98.25 415 PHE A C 1
ATOM 3148 O O . PHE A 1 415 ? -5.996 -4.039 -8.219 1 98.25 415 PHE A O 1
ATOM 3155 N N . VAL A 1 416 ? -4.566 -4.539 -6.535 1 98.5 416 VAL A N 1
ATOM 3156 C CA . VAL A 1 416 ? -5.301 -3.736 -5.562 1 98.5 416 VAL A CA 1
ATOM 3157 C C . VAL A 1 416 ? -5.25 -2.264 -5.961 1 98.5 416 VAL A C 1
ATOM 3159 O O . VAL A 1 416 ? -6.27 -1.574 -5.949 1 98.5 416 VAL A O 1
ATOM 3162 N N . ALA A 1 417 ? -4.059 -1.782 -6.316 1 97.12 417 ALA A N 1
ATOM 3163 C CA . ALA A 1 417 ? -3.9 -0.392 -6.738 1 97.12 417 ALA A CA 1
ATOM 3164 C C . ALA A 1 417 ? -4.766 -0.085 -7.953 1 97.12 417 ALA A C 1
ATOM 3166 O O . ALA A 1 417 ? -5.379 0.983 -8.039 1 97.12 417 ALA A O 1
ATOM 3167 N N . GLN A 1 418 ? -4.879 -0.995 -8.922 1 96.94 418 GLN A N 1
ATOM 3168 C CA . GLN A 1 418 ? -5.711 -0.809 -10.109 1 96.94 418 GLN A CA 1
ATOM 3169 C C . GLN A 1 418 ? -7.191 -0.725 -9.734 1 96.94 418 GLN A C 1
ATOM 3171 O O . GLN A 1 418 ? -7.945 0.034 -10.344 1 96.94 418 GLN A O 1
ATOM 3176 N N . ALA A 1 419 ? -7.594 -1.566 -8.758 1 98 419 ALA A N 1
ATOM 3177 C CA . ALA A 1 419 ? -8.992 -1.568 -8.328 1 98 419 ALA A CA 1
ATOM 3178 C C . ALA A 1 419 ? -9.422 -0.18 -7.863 1 98 419 ALA A C 1
ATOM 3180 O O . ALA A 1 419 ? -10.586 0.204 -8.039 1 98 419 ALA A O 1
ATOM 3181 N N . PHE A 1 420 ? -8.516 0.597 -7.316 1 96.06 420 PHE A N 1
ATOM 3182 C CA . PHE A 1 420 ? -8.836 1.922 -6.801 1 96.06 420 PHE A CA 1
ATOM 3183 C C . PHE A 1 420 ? -8.664 2.982 -7.879 1 96.06 420 PHE A C 1
ATOM 3185 O O . PHE A 1 420 ? -9.172 4.098 -7.746 1 96.06 420 PHE A O 1
ATOM 3192 N N . ALA A 1 421 ? -8.008 2.637 -8.969 1 93.94 421 ALA A N 1
ATOM 3193 C CA . ALA A 1 421 ? -7.707 3.623 -10.008 1 93.94 421 ALA A CA 1
ATOM 3194 C C . ALA A 1 421 ? -8.703 3.529 -11.156 1 93.94 421 ALA A C 1
ATOM 3196 O O . ALA A 1 421 ? -8.891 4.488 -11.914 1 93.94 421 ALA A O 1
ATOM 3197 N N . LEU A 1 422 ? -9.375 2.35 -11.273 1 95.25 422 LEU A N 1
ATOM 3198 C CA . LEU A 1 422 ? -10.211 2.082 -12.445 1 95.25 422 LEU A CA 1
ATOM 3199 C C . LEU A 1 422 ? -11.688 2.236 -12.102 1 95.25 422 LEU A C 1
ATOM 3201 O O . LEU A 1 422 ? -12.117 1.87 -11.008 1 95.25 422 LEU A O 1
ATOM 3205 N N . GLU A 1 423 ? -12.422 2.646 -13.031 1 90.5 423 GLU A N 1
ATOM 3206 C CA . GLU A 1 423 ? -13.852 2.863 -12.836 1 90.5 423 GLU A CA 1
ATOM 3207 C C . GLU A 1 423 ? -14.586 1.545 -12.617 1 90.5 423 GLU A C 1
ATOM 3209 O O . GLU A 1 423 ? -14.469 0.618 -13.422 1 90.5 423 GLU A O 1
ATOM 3214 N N . GLY A 1 424 ? -15.281 1.486 -11.586 1 94.75 424 GLY A N 1
ATOM 3215 C CA . GLY A 1 424 ? -16.125 0.337 -11.305 1 94.75 424 GLY A CA 1
ATOM 3216 C C . GLY A 1 424 ? -15.344 -0.89 -10.883 1 94.75 424 GLY A C 1
ATOM 3217 O O . GLY A 1 424 ? -15.93 -1.941 -10.609 1 94.75 424 GLY A O 1
ATOM 3218 N N . ALA A 1 425 ? -14.047 -0.772 -10.789 1 97.88 425 ALA A N 1
ATOM 3219 C CA . ALA A 1 425 ? -13.203 -1.925 -10.477 1 97.88 425 ALA A CA 1
ATOM 3220 C C . ALA A 1 425 ? -13.203 -2.213 -8.977 1 97.88 425 ALA A C 1
ATOM 3222 O O . ALA A 1 425 ? -13.445 -1.316 -8.164 1 97.88 425 ALA A O 1
ATOM 3223 N N . ARG A 1 426 ? -13 -3.488 -8.609 1 98.38 426 ARG A N 1
ATOM 3224 C CA . ARG A 1 426 ? -12.945 -3.938 -7.223 1 98.38 426 ARG A CA 1
ATOM 3225 C C . ARG A 1 426 ? -11.844 -4.973 -7.031 1 98.38 426 ARG A C 1
ATOM 3227 O O . ARG A 1 426 ? -11.586 -5.785 -7.922 1 98.38 426 ARG A O 1
ATOM 3234 N N . SER A 1 427 ? -11.148 -4.883 -5.934 1 98.69 427 SER A N 1
ATOM 3235 C CA . SER A 1 427 ? -10.234 -5.926 -5.48 1 98.69 427 SER A CA 1
ATOM 3236 C C . SER A 1 427 ? -10.945 -6.922 -4.57 1 98.69 427 SER A C 1
ATOM 3238 O O . SER A 1 427 ? -11.57 -6.531 -3.584 1 98.69 427 SER A O 1
ATOM 3240 N N . VAL A 1 428 ? -10.906 -8.172 -4.91 1 98.62 428 VAL A N 1
ATOM 3241 C CA . VAL A 1 428 ? -11.5 -9.258 -4.129 1 98.62 428 VAL A CA 1
ATOM 3242 C C . VAL A 1 428 ? -10.398 -10.133 -3.543 1 98.62 428 VAL A C 1
ATOM 3244 O O . VAL A 1 428 ? -9.688 -10.82 -4.281 1 98.62 428 VAL A O 1
ATOM 3247 N N . LEU A 1 429 ? -10.234 -10.094 -2.26 1 98.81 429 LEU A N 1
ATOM 3248 C CA . LEU A 1 429 ? -9.266 -10.945 -1.585 1 98.81 429 LEU A CA 1
ATOM 3249 C C . LEU A 1 429 ? -9.961 -12.125 -0.905 1 98.81 429 LEU A C 1
ATOM 3251 O O . LEU A 1 429 ? -10.734 -11.93 0.036 1 98.81 429 LEU A O 1
ATOM 3255 N N . ALA A 1 430 ? -9.664 -13.305 -1.4 1 98.62 430 ALA A N 1
ATOM 3256 C CA . ALA A 1 430 ? -10.289 -14.531 -0.918 1 98.62 430 ALA A CA 1
ATOM 3257 C C . ALA A 1 430 ? -9.406 -15.227 0.115 1 98.62 430 ALA A C 1
ATOM 3259 O O . ALA A 1 430 ? -8.18 -15.258 -0.028 1 98.62 430 ALA A O 1
ATOM 3260 N N . LEU A 1 431 ? -9.984 -15.727 1.152 1 98.5 431 LEU A N 1
ATOM 3261 C CA . LEU A 1 431 ? -9.273 -16.5 2.152 1 98.5 431 LEU A CA 1
ATOM 3262 C C . LEU A 1 431 ? -10.203 -17.5 2.832 1 98.5 431 LEU A C 1
ATOM 3264 O O . LEU A 1 431 ? -11.406 -17.266 2.945 1 98.5 431 LEU A O 1
ATOM 3268 N N . GLU A 1 432 ? -9.68 -18.625 3.223 1 98.19 432 GLU A N 1
ATOM 3269 C CA . GLU A 1 432 ? -10.43 -19.516 4.105 1 98.19 432 GLU A CA 1
ATOM 3270 C C . GLU A 1 432 ? -10.602 -18.891 5.488 1 98.19 432 GLU A C 1
ATOM 3272 O O . GLU A 1 432 ? -9.688 -18.25 6.012 1 98.19 432 GLU A O 1
ATOM 3277 N N . ALA A 1 433 ? -11.703 -19.109 6.109 1 98.56 433 ALA A N 1
ATOM 3278 C CA . ALA A 1 433 ? -11.992 -18.469 7.387 1 98.56 433 ALA A CA 1
ATOM 3279 C C . ALA A 1 433 ? -11.102 -19.016 8.492 1 98.56 433 ALA A C 1
ATOM 3281 O O . ALA A 1 433 ? -10.836 -18.344 9.484 1 98.56 433 ALA A O 1
ATOM 3282 N N . THR A 1 434 ? -10.68 -20.281 8.32 1 97.88 434 THR A N 1
ATOM 3283 C CA . THR A 1 434 ? -9.852 -20.922 9.336 1 97.88 434 THR A CA 1
ATOM 3284 C C . THR A 1 434 ? -8.742 -21.734 8.695 1 97.88 434 THR A C 1
ATOM 3286 O O . THR A 1 434 ? -8.742 -21.969 7.484 1 97.88 434 THR A O 1
ATOM 3289 N N . ARG A 1 435 ? -7.781 -22.094 9.398 1 94.31 435 ARG A N 1
ATOM 3290 C CA . ARG A 1 435 ? -6.711 -23.016 9.008 1 94.31 435 ARG A CA 1
ATOM 3291 C C . ARG A 1 435 ? -6.391 -23.984 10.133 1 94.31 435 ARG A C 1
ATOM 3293 O O . ARG A 1 435 ? -6.617 -23.688 11.305 1 94.31 435 ARG A O 1
ATOM 3300 N N . PRO A 1 436 ? -5.863 -25.109 9.734 1 85.94 436 PRO A N 1
ATOM 3301 C CA . PRO A 1 436 ? -5.395 -26.016 10.781 1 85.94 436 PRO A CA 1
ATOM 3302 C C . PRO A 1 436 ? -4.152 -25.484 11.5 1 85.94 436 PRO A C 1
ATOM 3304 O O . PRO A 1 436 ? -3.277 -24.891 10.875 1 85.94 436 PRO A O 1
ATOM 3307 N N . SER A 1 437 ? -4.137 -25.531 12.688 1 80.62 437 SER A N 1
ATOM 3308 C CA . SER A 1 437 ? -2.992 -25.203 13.531 1 80.62 437 SER A CA 1
ATOM 3309 C C . SER A 1 437 ? -2.777 -26.25 14.617 1 80.62 437 SER A C 1
ATOM 3311 O O . SER A 1 437 ? -3.219 -26.078 15.75 1 80.62 437 SER A O 1
ATOM 3313 N N . GLY A 1 438 ? -1.982 -27.219 14.289 1 69.81 438 GLY A N 1
ATOM 3314 C CA . GLY A 1 438 ? -1.827 -28.344 15.188 1 69.81 438 GLY A CA 1
ATOM 3315 C C . GLY A 1 438 ? -3.125 -29.094 15.445 1 69.81 438 GLY A C 1
ATOM 3316 O O . GLY A 1 438 ? -3.805 -29.5 14.5 1 69.81 438 GLY A O 1
ATOM 3317 N N . LYS A 1 439 ? -3.387 -29.266 16.781 1 66.56 439 LYS A N 1
ATOM 3318 C CA . LYS A 1 439 ? -4.602 -29.969 17.172 1 66.56 439 LYS A CA 1
ATOM 3319 C C . LYS A 1 439 ? -5.805 -29.031 17.188 1 66.56 439 LYS A C 1
ATOM 3321 O O . LYS A 1 439 ? -6.93 -29.453 17.438 1 66.56 439 LYS A O 1
ATOM 3326 N N . ARG A 1 440 ? -5.496 -27.812 16.953 1 83.69 440 ARG A N 1
ATOM 3327 C CA . ARG A 1 440 ? -6.566 -26.828 17.031 1 83.69 440 ARG A CA 1
ATOM 3328 C C . ARG A 1 440 ? -6.715 -26.078 15.711 1 83.69 440 ARG A C 1
ATOM 3330 O O . ARG A 1 440 ? -5.945 -26.297 14.773 1 83.69 440 ARG A O 1
ATOM 3337 N N . ARG A 1 441 ? -7.852 -25.453 15.508 1 90.25 441 ARG A N 1
ATOM 3338 C CA . ARG A 1 441 ? -8.125 -24.547 14.398 1 90.25 441 ARG A CA 1
ATOM 3339 C C . ARG A 1 441 ? -7.855 -23.094 14.805 1 90.25 441 ARG A C 1
ATOM 3341 O O . ARG A 1 441 ? -8.016 -22.734 15.969 1 90.25 441 ARG A O 1
ATOM 3348 N N . GLN A 1 442 ? -7.305 -22.391 13.852 1 95.38 442 GLN A N 1
ATOM 3349 C CA . GLN A 1 442 ? -7.09 -20.969 14.07 1 95.38 442 GLN A CA 1
ATOM 3350 C C . GLN A 1 442 ? -7.855 -20.125 13.047 1 95.38 442 GLN A C 1
ATOM 3352 O O . GLN A 1 442 ? -7.984 -20.531 11.891 1 95.38 442 GLN A O 1
ATOM 3357 N N . SER A 1 443 ? -8.398 -19.016 13.5 1 98.19 443 SER A N 1
ATOM 3358 C CA . SER A 1 443 ? -9.078 -18.094 12.594 1 98.19 443 SER A CA 1
ATOM 3359 C C . SER A 1 443 ? -8.086 -17.406 11.664 1 98.19 443 SER A C 1
ATOM 3361 O O . SER A 1 443 ? -7.008 -16.984 12.094 1 98.19 443 SER A O 1
ATOM 3363 N N . ASN A 1 444 ? -8.398 -17.344 10.391 1 98.56 444 ASN A N 1
ATOM 3364 C CA . ASN A 1 444 ? -7.602 -16.562 9.453 1 98.56 444 ASN A CA 1
ATOM 3365 C C . ASN A 1 444 ? -8.031 -15.102 9.43 1 98.56 444 ASN A C 1
ATOM 3367 O O . ASN A 1 444 ? -7.395 -14.273 8.773 1 98.56 444 ASN A O 1
ATOM 3371 N N . ILE A 1 445 ? -9.117 -14.773 10.062 1 98.81 445 ILE A N 1
ATOM 3372 C CA . ILE A 1 445 ? -9.477 -13.398 10.391 1 98.81 445 ILE A CA 1
ATOM 3373 C C . ILE A 1 445 ? -9.031 -13.07 11.812 1 98.81 445 ILE A C 1
ATOM 3375 O O . ILE A 1 445 ? -9.484 -13.695 12.773 1 98.81 445 ILE A O 1
ATOM 3379 N N . ARG A 1 446 ? -8.094 -12.133 11.883 1 98.25 446 ARG A N 1
ATOM 3380 C CA . ARG A 1 446 ? -7.441 -11.805 13.148 1 98.25 446 ARG A CA 1
ATOM 3381 C C . ARG A 1 446 ? -7.734 -10.367 13.562 1 98.25 446 ARG A C 1
ATOM 3383 O O . ARG A 1 446 ? -8.102 -9.539 12.727 1 98.25 446 ARG A O 1
ATOM 3390 N N . TRP A 1 447 ? -7.652 -10.156 14.891 1 97.81 447 TRP A N 1
ATOM 3391 C CA . TRP A 1 447 ? -7.746 -8.766 15.328 1 97.81 447 TRP A CA 1
ATOM 3392 C C . TRP A 1 447 ? -6.555 -7.953 14.82 1 97.81 447 TRP A C 1
ATOM 3394 O O . TRP A 1 447 ? -6.723 -6.855 14.281 1 97.81 447 TRP A O 1
ATOM 3404 N N . SER A 1 448 ? -5.383 -8.453 15.031 1 96.5 448 SER A N 1
ATOM 3405 C CA . SER A 1 448 ? -4.133 -7.844 14.578 1 96.5 448 SER A CA 1
ATOM 3406 C C . SER A 1 448 ? -3.104 -8.906 14.211 1 96.5 448 SER A C 1
ATOM 3408 O O . SER A 1 448 ? -3.24 -10.07 14.602 1 96.5 448 SER A O 1
ATOM 3410 N N . TYR A 1 449 ? -2.131 -8.57 13.375 1 97.31 449 TYR A N 1
ATOM 3411 C CA . TYR A 1 449 ? -1.023 -9.43 12.977 1 97.31 449 TYR A CA 1
ATOM 3412 C C . TYR A 1 449 ? 0.234 -8.609 12.703 1 97.31 449 TYR A C 1
ATOM 3414 O O . TYR A 1 449 ? 0.159 -7.504 12.172 1 97.31 449 TYR A O 1
ATOM 3422 N N . GLY A 1 450 ? 1.413 -9.055 13.102 1 96.69 450 GLY A N 1
ATOM 3423 C CA . GLY A 1 450 ? 2.668 -8.32 13.086 1 96.69 450 GLY A CA 1
ATOM 3424 C C . GLY A 1 450 ? 3.209 -8.086 11.688 1 96.69 450 GLY A C 1
ATOM 3425 O O . GLY A 1 450 ? 4.348 -7.645 11.523 1 96.69 450 GLY A O 1
ATOM 3426 N N . HIS A 1 451 ? 2.492 -8.391 10.664 1 95.94 451 HIS A N 1
ATOM 3427 C CA . HIS A 1 451 ? 2.826 -8.211 9.25 1 95.94 451 HIS A CA 1
ATOM 3428 C C . HIS A 1 451 ? 1.578 -7.941 8.422 1 95.94 451 HIS A C 1
ATOM 3430 O O . HIS A 1 451 ? 0.536 -8.562 8.633 1 95.94 451 HIS A O 1
ATOM 3436 N N . GLU A 1 452 ? 1.667 -6.934 7.488 1 97.69 452 GLU A N 1
ATOM 3437 C CA . GLU A 1 452 ? 0.558 -6.652 6.582 1 97.69 452 GLU A CA 1
ATOM 3438 C C . GLU A 1 452 ? 1.05 -6.461 5.148 1 97.69 452 GLU A C 1
ATOM 3440 O O . GLU A 1 452 ? 2.055 -5.785 4.918 1 97.69 452 GLU A O 1
ATOM 3445 N N . THR A 1 453 ? 0.372 -7.086 4.176 1 98.5 453 THR A N 1
ATOM 3446 C CA . THR A 1 453 ? 0.68 -6.941 2.758 1 98.5 453 THR A CA 1
ATOM 3447 C C . THR A 1 453 ? -0.131 -5.805 2.141 1 98.5 453 THR A C 1
ATOM 3449 O O . THR A 1 453 ? 0.416 -4.961 1.426 1 98.5 453 THR A O 1
ATOM 3452 N N . ILE A 1 454 ? -1.43 -5.816 2.396 1 98.81 454 ILE A N 1
ATOM 3453 C CA . ILE A 1 454 ? -2.328 -4.746 1.982 1 98.81 454 ILE A CA 1
ATOM 3454 C C . ILE A 1 454 ? -2.869 -4.023 3.215 1 98.81 454 ILE A C 1
ATOM 3456 O O . ILE A 1 454 ? -3.578 -4.617 4.027 1 98.81 454 ILE A O 1
ATOM 3460 N N . PRO A 1 455 ? -2.561 -2.77 3.363 1 98.44 455 PRO A N 1
ATOM 3461 C CA . PRO A 1 455 ? -3.031 -2.043 4.547 1 98.44 455 PRO A CA 1
ATOM 3462 C C . PRO A 1 455 ? -4.527 -1.745 4.496 1 98.44 455 PRO A C 1
ATOM 3464 O O . PRO A 1 455 ? -5.145 -1.833 3.43 1 98.44 455 PRO A O 1
ATOM 3467 N N . ARG A 1 456 ? -5.105 -1.415 5.629 1 98 456 ARG A N 1
ATOM 3468 C CA . ARG A 1 456 ? -6.555 -1.306 5.781 1 98 456 ARG A CA 1
ATOM 3469 C C . ARG A 1 456 ? -7.102 -0.131 4.977 1 98 456 ARG A C 1
ATOM 3471 O O . ARG A 1 456 ? -8.289 -0.085 4.668 1 98 456 ARG A O 1
ATOM 3478 N N . HIS A 1 457 ? -6.219 0.889 4.621 1 98.31 457 HIS A N 1
ATOM 3479 C CA . HIS A 1 457 ? -6.73 2.006 3.838 1 98.31 457 HIS A CA 1
ATOM 3480 C C . HIS A 1 457 ? -6.922 1.612 2.377 1 98.31 457 HIS A C 1
ATOM 3482 O O . HIS A 1 457 ? -7.496 2.373 1.594 1 98.31 457 HIS A O 1
ATOM 3488 N N . LEU A 1 458 ? -6.52 0.367 2.014 1 98.62 458 LEU A N 1
ATOM 3489 C CA . LEU A 1 458 ? -6.742 -0.193 0.685 1 98.62 458 LEU A CA 1
ATOM 3490 C C . LEU A 1 458 ? -7.688 -1.389 0.75 1 98.62 458 LEU A C 1
ATOM 3492 O O . LEU A 1 458 ? -7.691 -2.23 -0.151 1 98.62 458 LEU A O 1
ATOM 3496 N N . ARG A 1 459 ? -8.398 -1.495 1.831 1 98.75 459 ARG A N 1
ATOM 3497 C CA . ARG A 1 459 ? -9.391 -2.555 1.963 1 98.75 459 ARG A CA 1
ATOM 3498 C C . ARG A 1 459 ? -10.5 -2.393 0.932 1 98.75 459 ARG A C 1
ATOM 3500 O O . ARG A 1 459 ? -10.867 -1.271 0.575 1 98.75 459 ARG A O 1
ATOM 3507 N N . ASP A 1 460 ? -11.094 -3.547 0.461 1 98.69 460 ASP A N 1
ATOM 3508 C CA . ASP A 1 460 ? -12.148 -3.523 -0.545 1 98.69 460 ASP A CA 1
ATOM 3509 C C . ASP A 1 460 ? -13.148 -4.656 -0.317 1 98.69 460 ASP A C 1
ATOM 3511 O O . ASP A 1 460 ? -13.984 -4.582 0.587 1 98.69 460 ASP A O 1
ATOM 3515 N N . ILE A 1 461 ? -12.969 -5.805 -0.939 1 98.75 461 ILE A N 1
ATOM 3516 C CA . ILE A 1 461 ? -13.875 -6.93 -0.721 1 98.75 461 ILE A CA 1
ATOM 3517 C C . ILE A 1 461 ? -13.094 -8.125 -0.187 1 98.75 461 ILE A C 1
ATOM 3519 O O . ILE A 1 461 ? -12.016 -8.445 -0.69 1 98.75 461 ILE A O 1
ATOM 3523 N N . PHE A 1 462 ? -13.594 -8.719 0.871 1 98.88 462 PHE A N 1
ATOM 3524 C CA . PHE A 1 462 ? -13.086 -9.992 1.366 1 98.88 462 PHE A CA 1
ATOM 3525 C C . PHE A 1 462 ? -14.117 -11.102 1.181 1 98.88 462 PHE A C 1
ATOM 3527 O O . PHE A 1 462 ? -15.312 -10.883 1.395 1 98.88 462 PHE A O 1
ATOM 3534 N N . VAL A 1 463 ? -13.641 -12.266 0.735 1 98.5 463 VAL A N 1
ATOM 3535 C CA . VAL A 1 463 ? -14.539 -13.398 0.532 1 98.5 463 VAL A CA 1
ATOM 3536 C C . VAL A 1 463 ? -14.023 -14.609 1.306 1 98.5 463 VAL A C 1
ATOM 3538 O O . VAL A 1 463 ? -12.852 -14.984 1.181 1 98.5 463 VAL A O 1
ATOM 3541 N N . THR A 1 464 ? -14.805 -15.195 2.176 1 98.62 464 THR A N 1
ATOM 3542 C CA . THR A 1 464 ? -14.578 -16.516 2.748 1 98.62 464 THR A CA 1
ATOM 3543 C C . THR A 1 464 ? -15.641 -17.5 2.268 1 98.62 464 THR A C 1
ATOM 3545 O O . THR A 1 464 ? -16.484 -17.156 1.441 1 98.62 464 THR A O 1
ATOM 3548 N N . GLU A 1 465 ? -15.562 -18.75 2.76 1 98.44 465 GLU A N 1
ATOM 3549 C CA . GLU A 1 465 ? -16.562 -19.75 2.369 1 98.44 465 GLU A CA 1
ATOM 3550 C C . GLU A 1 465 ? -17.938 -19.391 2.924 1 98.44 465 GLU A C 1
ATOM 3552 O O . GLU A 1 465 ? -18.953 -19.938 2.486 1 98.44 465 GLU A O 1
ATOM 3557 N N . TYR A 1 466 ? -17.984 -18.359 3.811 1 97.94 466 TYR A N 1
ATOM 3558 C CA . TYR A 1 466 ? -19.234 -18.031 4.484 1 97.94 466 TYR A CA 1
ATOM 3559 C C . TYR A 1 466 ? -19.906 -16.812 3.852 1 97.94 466 TYR A C 1
ATOM 3561 O O . TYR A 1 466 ? -21.016 -16.453 4.215 1 97.94 466 TYR A O 1
ATOM 3569 N N . GLY A 1 467 ? -19.188 -16.141 2.943 1 96.94 467 GLY A N 1
ATOM 3570 C CA . GLY A 1 467 ? -19.844 -15.031 2.287 1 96.94 467 GLY A CA 1
ATOM 3571 C C . GLY A 1 467 ? -18.891 -13.938 1.845 1 96.94 467 GLY A C 1
ATOM 3572 O O . GLY A 1 467 ? -17.688 -14.188 1.666 1 96.94 467 GLY A O 1
ATOM 3573 N N . VAL A 1 468 ? -19.484 -12.758 1.552 1 97.44 468 VAL A N 1
ATOM 3574 C CA . VAL A 1 468 ? -18.781 -11.609 1.005 1 97.44 468 VAL A CA 1
ATOM 3575 C C . VAL A 1 468 ? -18.844 -10.445 1.992 1 97.44 468 VAL A C 1
ATOM 3577 O O . VAL A 1 468 ? -19.938 -10.086 2.463 1 97.44 468 VAL A O 1
ATOM 3580 N N . ALA A 1 469 ? -17.719 -9.906 2.369 1 98.31 469 ALA A N 1
ATOM 3581 C CA . ALA A 1 469 ? -17.641 -8.656 3.129 1 98.31 469 ALA A CA 1
ATOM 3582 C C . ALA A 1 469 ? -17.172 -7.508 2.244 1 98.31 469 ALA A C 1
ATOM 3584 O O . ALA A 1 469 ? -15.992 -7.414 1.904 1 98.31 469 ALA A O 1
ATOM 3585 N N . ASP A 1 470 ? -18.047 -6.656 1.817 1 97.88 470 ASP A N 1
ATOM 3586 C CA . ASP A 1 470 ? -17.734 -5.418 1.11 1 97.88 470 ASP A CA 1
ATOM 3587 C C . ASP A 1 470 ? -17.438 -4.285 2.092 1 97.88 470 ASP A C 1
ATOM 3589 O O . ASP A 1 470 ? -18.344 -3.775 2.752 1 97.88 470 ASP A O 1
ATOM 3593 N N . VAL A 1 471 ? -16.141 -3.822 2.131 1 98.44 471 VAL A N 1
ATOM 3594 C CA . VAL A 1 471 ? -15.773 -2.979 3.262 1 98.44 471 VAL A CA 1
ATOM 3595 C C . VAL A 1 471 ? -15.164 -1.672 2.756 1 98.44 471 VAL A C 1
ATOM 3597 O O . VAL A 1 471 ? -14.75 -0.826 3.551 1 98.44 471 VAL A O 1
ATOM 3600 N N . ARG A 1 472 ? -15.086 -1.428 1.446 1 97.81 472 ARG A N 1
ATOM 3601 C CA . ARG A 1 472 ? -14.516 -0.203 0.901 1 97.81 472 ARG A CA 1
ATOM 3602 C C . ARG A 1 472 ? -15.32 1.019 1.324 1 97.81 472 ARG A C 1
ATOM 3604 O O . ARG A 1 472 ? -16.547 1.047 1.164 1 97.81 472 ARG A O 1
ATOM 3611 N N . GLY A 1 473 ? -14.672 2.012 1.878 1 97.06 473 GLY A N 1
ATOM 3612 C CA . GLY A 1 473 ? -15.305 3.275 2.221 1 97.06 473 GLY A CA 1
ATOM 3613 C C . GLY A 1 473 ? -16.172 3.189 3.455 1 97.06 473 GLY A C 1
ATOM 3614 O O . GLY A 1 473 ? -16.906 4.129 3.771 1 97.06 473 GLY A O 1
ATOM 3615 N N . LYS A 1 474 ? -16.141 2.062 4.184 1 97.94 474 LYS A N 1
ATOM 3616 C CA . LYS A 1 474 ? -16.953 1.888 5.379 1 97.94 474 LYS A CA 1
ATOM 3617 C C . LYS A 1 474 ? -16.203 2.328 6.629 1 97.94 474 LYS A C 1
ATOM 3619 O O . LYS A 1 474 ? -14.977 2.381 6.637 1 97.94 474 LYS A O 1
ATOM 3624 N N . SER A 1 475 ? -17 2.715 7.676 1 98.12 475 SER A N 1
ATOM 3625 C CA . SER A 1 475 ? -16.406 3.039 8.969 1 98.12 475 SER A CA 1
ATOM 3626 C C . SER A 1 475 ? -15.766 1.812 9.609 1 98.12 475 SER A C 1
ATOM 3628 O O . SER A 1 475 ? -16.062 0.68 9.219 1 98.12 475 SER A O 1
ATOM 3630 N N . ASP A 1 476 ? -14.867 2.008 10.562 1 98.56 476 ASP A N 1
ATOM 3631 C CA . ASP A 1 476 ? -14.195 0.896 11.227 1 98.56 476 ASP A CA 1
ATOM 3632 C C . ASP A 1 476 ? -15.211 -0.054 11.859 1 98.56 476 ASP A C 1
ATOM 3634 O O . ASP A 1 476 ? -15.07 -1.275 11.766 1 98.56 476 ASP A O 1
ATOM 3638 N N . ALA A 1 477 ? -16.203 0.486 12.484 1 98.69 477 ALA A N 1
ATOM 3639 C CA . ALA A 1 477 ? -17.203 -0.378 13.109 1 98.69 477 ALA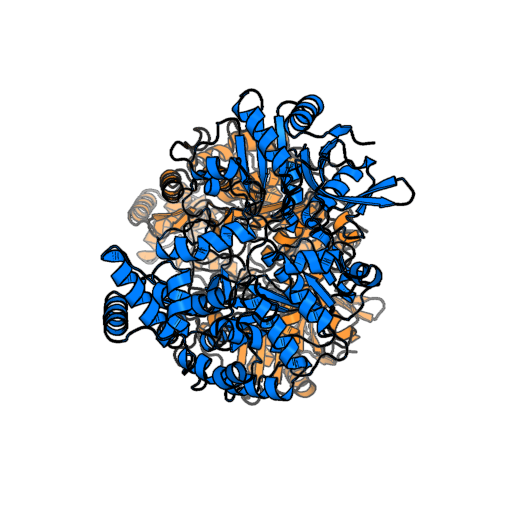 A CA 1
ATOM 3640 C C . ALA A 1 477 ? -17.938 -1.207 12.062 1 98.69 477 ALA A C 1
ATOM 3642 O O . ALA A 1 477 ? -18.203 -2.395 12.273 1 98.69 477 ALA A O 1
ATOM 3643 N N . ASP A 1 478 ? -18.281 -0.555 10.961 1 98.5 478 ASP A N 1
ATOM 3644 C CA . ASP A 1 478 ? -18.984 -1.261 9.898 1 98.5 478 ASP A CA 1
ATOM 3645 C C . ASP A 1 478 ? -18.094 -2.326 9.258 1 98.5 478 ASP A C 1
ATOM 3647 O O . ASP A 1 478 ? -18.578 -3.389 8.859 1 98.5 478 ASP A O 1
ATOM 3651 N N . VAL A 1 479 ? -16.844 -2.02 9.102 1 98.81 479 VAL A N 1
ATOM 3652 C CA . VAL A 1 479 ? -15.891 -2.99 8.57 1 98.81 479 VAL A CA 1
ATOM 3653 C C . VAL A 1 479 ? -15.82 -4.203 9.5 1 98.81 479 VAL A C 1
ATOM 3655 O O . VAL A 1 479 ? -15.898 -5.348 9.039 1 98.81 479 VAL A O 1
ATOM 3658 N N . ILE A 1 480 ? -15.68 -3.916 10.797 1 98.88 480 ILE A N 1
ATOM 3659 C CA . ILE A 1 480 ? -15.609 -4.98 11.789 1 98.88 480 ILE A CA 1
ATOM 3660 C C . ILE A 1 480 ? -16.859 -5.848 11.719 1 98.88 480 ILE A C 1
ATOM 3662 O O . ILE A 1 480 ? -16.781 -7.078 11.695 1 98.88 480 ILE A O 1
ATOM 3666 N N . ALA A 1 481 ? -18 -5.215 11.625 1 98.81 481 ALA A N 1
ATOM 3667 C CA . ALA A 1 481 ? -19.266 -5.941 11.531 1 98.81 481 ALA A CA 1
ATOM 3668 C C . ALA A 1 481 ? -19.297 -6.832 10.297 1 98.81 481 ALA A C 1
ATOM 3670 O O . ALA A 1 481 ? -19.672 -8.008 10.375 1 98.81 481 ALA A O 1
ATOM 3671 N N . ALA A 1 482 ? -18.906 -6.285 9.148 1 98.62 482 ALA A N 1
ATOM 3672 C CA . ALA A 1 482 ? -18.906 -7.035 7.898 1 98.62 482 ALA A CA 1
ATOM 3673 C C . ALA A 1 482 ? -17.953 -8.219 7.961 1 98.62 482 ALA A C 1
ATOM 3675 O O . ALA A 1 482 ? -18.266 -9.312 7.504 1 98.62 482 ALA A O 1
ATOM 3676 N N . MET A 1 483 ? -16.781 -7.988 8.539 1 98.88 483 MET A N 1
ATOM 3677 C CA . MET A 1 483 ? -15.773 -9.039 8.625 1 98.88 483 MET A CA 1
ATOM 3678 C C . MET A 1 483 ? -16.234 -10.148 9.57 1 98.88 483 MET A C 1
ATOM 3680 O O . MET A 1 483 ? -15.961 -11.328 9.32 1 98.88 483 MET A O 1
ATOM 3684 N N . LEU A 1 484 ? -16.891 -9.75 10.648 1 98.81 484 LEU A N 1
ATOM 3685 C CA . LEU A 1 484 ? -17.422 -10.742 11.57 1 98.81 484 LEU A CA 1
ATOM 3686 C C . LEU A 1 484 ? -18.438 -11.648 10.867 1 98.81 484 LEU A C 1
ATOM 3688 O O . LEU A 1 484 ? -18.5 -12.844 11.148 1 98.81 484 LEU A O 1
ATOM 3692 N N . GLN A 1 485 ? -19.172 -11.133 9.969 1 98 485 GLN A N 1
ATOM 3693 C CA . GLN A 1 485 ? -20.219 -11.875 9.273 1 98 485 GLN A CA 1
ATOM 3694 C C . GLN A 1 485 ? -19.625 -12.992 8.422 1 98 485 GLN A C 1
ATOM 3696 O O . GLN A 1 485 ? -20.297 -13.977 8.125 1 98 485 GLN A O 1
ATOM 3701 N N . VAL A 1 486 ? -18.391 -12.867 8.023 1 98.38 486 VAL A N 1
ATOM 3702 C CA . VAL A 1 486 ? -17.812 -13.875 7.137 1 98.38 486 VAL A CA 1
ATOM 3703 C C . VAL A 1 486 ? -16.766 -14.695 7.895 1 98.38 486 VAL A C 1
ATOM 3705 O O . VAL A 1 486 ? -15.984 -15.43 7.285 1 98.38 486 VAL A O 1
ATOM 3708 N N . ALA A 1 487 ? -16.641 -14.5 9.188 1 98.75 487 ALA A N 1
ATOM 3709 C CA . ALA A 1 487 ? -15.766 -15.297 10.039 1 98.75 487 ALA A CA 1
ATOM 3710 C C . ALA A 1 487 ? -16.438 -16.594 10.461 1 98.75 487 ALA A C 1
ATOM 3712 O O . ALA A 1 487 ? -17.672 -16.703 10.43 1 98.75 487 ALA A O 1
ATOM 3713 N N . ASP A 1 488 ? -15.633 -17.625 10.766 1 98.5 488 ASP A N 1
ATOM 3714 C CA . ASP A 1 488 ? -16.141 -18.875 11.328 1 98.5 488 ASP A CA 1
ATOM 3715 C C . ASP A 1 488 ? -16.766 -18.641 12.703 1 98.5 488 ASP A C 1
ATOM 3717 O O . ASP A 1 488 ? -16.203 -17.938 13.539 1 98.5 488 ASP A O 1
ATOM 3721 N N . SER A 1 489 ? -17.906 -19.234 12.906 1 98.19 489 SER A N 1
ATOM 3722 C CA . SER A 1 489 ? -18.703 -18.969 14.102 1 98.19 489 SER A CA 1
ATOM 3723 C C . SER A 1 489 ? -17.969 -19.359 15.367 1 98.19 489 SER A C 1
ATOM 3725 O O . SER A 1 489 ? -18.234 -18.812 16.438 1 98.19 489 SER A O 1
ATOM 3727 N N . ARG A 1 490 ? -17.062 -20.281 15.289 1 97.5 490 ARG A N 1
ATOM 3728 C CA . ARG A 1 490 ? -16.297 -20.719 16.453 1 97.5 490 ARG A CA 1
ATOM 3729 C C . ARG A 1 490 ? -15.414 -19.594 16.984 1 97.5 490 ARG A C 1
ATOM 3731 O O . ARG A 1 490 ? -14.977 -19.641 18.141 1 97.5 490 ARG A O 1
ATOM 3738 N N . PHE A 1 491 ? -15.148 -18.516 16.188 1 98.5 491 PHE A N 1
ATOM 3739 C CA . PHE A 1 491 ? -14.18 -17.484 16.578 1 98.5 491 PHE A CA 1
ATOM 3740 C C . PHE A 1 491 ? -14.836 -16.125 16.641 1 98.5 491 PHE A C 1
ATOM 3742 O O . PHE A 1 491 ? -14.219 -15.148 17.094 1 98.5 491 PHE A O 1
ATOM 3749 N N . GLN A 1 492 ? -16.109 -15.969 16.281 1 98.69 492 GLN A N 1
ATOM 3750 C CA . GLN A 1 492 ? -16.812 -14.688 16.188 1 98.69 492 GLN A CA 1
ATOM 3751 C C . GLN A 1 492 ? -16.891 -13.992 17.547 1 98.69 492 GLN A C 1
ATOM 3753 O O . GLN A 1 492 ? -16.656 -12.789 17.641 1 98.69 492 GLN A O 1
ATOM 3758 N N . SER A 1 493 ? -17.172 -14.719 18.547 1 98.38 493 SER A N 1
ATOM 3759 C CA . SER A 1 493 ? -17.344 -14.141 19.875 1 98.38 493 SER A CA 1
ATOM 3760 C C . SER A 1 493 ? -16.047 -13.516 20.375 1 98.38 493 SER A C 1
ATOM 3762 O O . SER A 1 493 ? -16.047 -12.398 20.891 1 98.38 493 SER A O 1
ATOM 3764 N N . GLU A 1 494 ? -14.969 -14.266 20.25 1 98.31 494 GLU A N 1
ATOM 3765 C CA . GLU A 1 494 ? -13.672 -13.758 20.688 1 98.31 494 GLU A CA 1
ATOM 3766 C C . GLU A 1 494 ? -13.266 -12.523 19.875 1 98.31 494 GLU A C 1
ATOM 3768 O O . GLU A 1 494 ? -12.773 -11.547 20.453 1 98.31 494 GLU A O 1
ATOM 3773 N N . LEU A 1 495 ? -13.422 -12.57 18.625 1 98.56 495 LEU A N 1
ATOM 3774 C CA . LEU A 1 495 ? -13.109 -11.43 17.766 1 98.56 495 LEU A CA 1
ATOM 3775 C C . LEU A 1 495 ? -13.938 -10.211 18.141 1 98.56 495 LEU A C 1
ATOM 3777 O O . LEU A 1 495 ? -13.414 -9.094 18.203 1 98.56 495 LEU A O 1
ATOM 3781 N N . MET A 1 496 ? -15.227 -10.43 18.391 1 98.38 496 MET A N 1
ATOM 3782 C CA . MET A 1 496 ? -16.125 -9.352 18.797 1 98.38 496 MET A CA 1
ATOM 3783 C C . MET A 1 496 ? -15.664 -8.727 20.109 1 98.38 496 MET A C 1
ATOM 3785 O O . MET A 1 496 ? -15.672 -7.504 20.25 1 98.38 496 MET A O 1
ATOM 3789 N N . ARG A 1 497 ? -15.312 -9.57 21.031 1 98.38 497 ARG A N 1
ATOM 3790 C CA . ARG A 1 497 ? -14.836 -9.094 22.328 1 98.38 497 ARG A CA 1
ATOM 3791 C C . ARG A 1 497 ? -13.602 -8.219 22.172 1 98.38 497 ARG A C 1
ATOM 3793 O O . ARG A 1 497 ? -13.5 -7.152 22.781 1 98.38 497 ARG A O 1
ATOM 3800 N N . GLN A 1 498 ? -12.633 -8.641 21.375 1 98.25 498 GLN A N 1
ATOM 3801 C CA . GLN A 1 498 ? -11.414 -7.879 21.125 1 98.25 498 GLN A CA 1
ATOM 3802 C C . GLN A 1 498 ? -11.734 -6.508 20.531 1 98.25 498 GLN A C 1
ATOM 3804 O O . GLN A 1 498 ? -11.148 -5.5 20.938 1 98.25 498 GLN A O 1
ATOM 3809 N N . ALA A 1 499 ? -12.633 -6.449 19.578 1 98.44 499 ALA A N 1
ATOM 3810 C CA . ALA A 1 499 ? -13.016 -5.191 18.938 1 98.44 499 ALA A CA 1
ATOM 3811 C C . ALA A 1 499 ? -13.672 -4.246 19.938 1 98.44 499 ALA A C 1
ATOM 3813 O O . ALA A 1 499 ? -13.391 -3.045 19.953 1 98.44 499 ALA A O 1
ATOM 3814 N N . LYS A 1 500 ? -14.602 -4.836 20.781 1 98.25 500 LYS A N 1
ATOM 3815 C CA . LYS A 1 500 ? -15.266 -4.043 21.812 1 98.25 500 LYS A CA 1
ATOM 3816 C C . LYS A 1 500 ? -14.273 -3.512 22.844 1 98.25 500 LYS A C 1
ATOM 3818 O O . LYS A 1 500 ? -14.328 -2.342 23.219 1 98.25 500 LYS A O 1
ATOM 3823 N N . ASP A 1 501 ? -13.344 -4.348 23.234 1 97.81 501 ASP A N 1
ATOM 3824 C CA . ASP A 1 501 ? -12.328 -3.955 24.203 1 97.81 501 ASP A CA 1
ATOM 3825 C C . ASP A 1 501 ? -11.461 -2.822 23.656 1 97.81 501 ASP A C 1
ATOM 3827 O O . ASP A 1 501 ? -10.992 -1.97 24.422 1 97.81 501 ASP A O 1
ATOM 3831 N N . ALA A 1 502 ? -11.281 -2.789 22.406 1 97.5 502 ALA A N 1
ATOM 3832 C CA . ALA A 1 502 ? -10.461 -1.764 21.766 1 97.5 502 ALA A CA 1
ATOM 3833 C C . ALA A 1 502 ? -11.266 -0.492 21.516 1 97.5 502 ALA A C 1
ATOM 3835 O O . ALA A 1 502 ? -10.719 0.519 21.078 1 97.5 502 ALA A O 1
ATOM 3836 N N . GLY A 1 503 ? -12.547 -0.515 21.766 1 97.38 503 GLY A N 1
ATOM 3837 C CA . GLY A 1 503 ? -13.406 0.635 21.562 1 97.38 503 GLY A CA 1
ATOM 3838 C C . GLY A 1 503 ? -13.758 0.852 20.094 1 97.38 503 GLY A C 1
ATOM 3839 O O . GLY A 1 503 ? -14.164 1.95 19.703 1 97.38 503 GLY A O 1
ATOM 3840 N N . LYS A 1 504 ? -13.617 -0.153 19.266 1 98.38 504 LYS A N 1
ATOM 3841 C CA . LYS A 1 504 ? -13.797 -0.009 17.828 1 98.38 504 LYS A CA 1
ATOM 3842 C C . LYS A 1 504 ? -15.133 -0.595 17.375 1 98.38 504 LYS A C 1
ATOM 3844 O O . LYS A 1 504 ? -15.5 -0.489 16.203 1 98.38 504 LYS A O 1
ATOM 3849 N N . LEU A 1 505 ? -15.812 -1.201 18.25 1 98.5 505 LEU A N 1
ATOM 3850 C CA . LEU A 1 505 ? -17.156 -1.735 18.047 1 98.5 505 LEU A CA 1
ATOM 3851 C C . LEU A 1 505 ? -18.062 -1.38 19.219 1 98.5 505 LEU A C 1
ATOM 3853 O O . LEU A 1 505 ? -17.641 -1.455 20.375 1 98.5 505 LEU A O 1
ATOM 3857 N N . PRO A 1 506 ? -19.281 -0.919 18.906 1 97.69 506 PRO A N 1
ATOM 3858 C CA . PRO A 1 506 ? -20.172 -0.606 20.031 1 97.69 506 PRO A CA 1
ATOM 3859 C C . PRO A 1 506 ? -20.344 -1.773 21 1 97.69 506 PRO A C 1
ATOM 3861 O O . PRO A 1 506 ? -20.422 -2.928 20.578 1 97.69 506 PRO A O 1
ATOM 3864 N N . ARG A 1 507 ? -20.484 -1.459 22.234 1 97 507 ARG A N 1
ATOM 3865 C CA . ARG A 1 507 ? -20.578 -2.48 23.281 1 97 507 ARG A CA 1
ATOM 3866 C C . ARG A 1 507 ? -21.859 -3.305 23.109 1 97 507 ARG A C 1
ATOM 3868 O O . ARG A 1 507 ? -21.875 -4.496 23.422 1 97 507 ARG A O 1
ATOM 3875 N N . ASN A 1 508 ? -22.859 -2.748 22.562 1 97.06 508 ASN A N 1
ATOM 3876 C CA . ASN A 1 508 ? -24.141 -3.426 22.453 1 97.06 508 ASN A CA 1
ATOM 3877 C C . ASN A 1 508 ? -24.312 -4.082 21.078 1 97.06 508 ASN A C 1
ATOM 3879 O O . ASN A 1 508 ? -25.406 -4.562 20.75 1 97.06 508 ASN A O 1
ATOM 3883 N N . TYR A 1 509 ? -23.297 -4.031 20.312 1 97.94 509 TYR A N 1
ATOM 3884 C CA . TYR A 1 509 ? -23.375 -4.684 19.016 1 97.94 509 TYR A CA 1
ATOM 3885 C C . TYR A 1 509 ? -23.609 -6.18 19.172 1 97.94 509 TYR A C 1
ATOM 3887 O O . TYR A 1 509 ? -23.016 -6.82 20.031 1 97.94 509 TYR A O 1
ATOM 3895 N N . GLU A 1 510 ? -24.484 -6.699 18.359 1 97.88 510 GLU A N 1
ATOM 3896 C CA . GLU A 1 510 ? -24.734 -8.133 18.25 1 97.88 510 GLU A CA 1
ATOM 3897 C C . GLU A 1 510 ? -24.719 -8.594 16.797 1 97.88 510 GLU A C 1
ATOM 3899 O O . GLU A 1 510 ? -25.297 -7.941 15.922 1 97.88 510 GLU A O 1
ATOM 3904 N N . LEU A 1 511 ? -24.031 -9.625 16.578 1 97.38 511 LEU A N 1
ATOM 3905 C CA . LEU A 1 511 ? -24 -10.211 15.242 1 97.38 511 LEU A CA 1
ATOM 3906 C C . LEU A 1 511 ? -25.375 -10.75 14.859 1 97.38 511 LEU A C 1
ATOM 3908 O O . LEU A 1 511 ? -26 -11.5 15.617 1 97.38 511 LEU A O 1
ATOM 3912 N N . PRO A 1 512 ? -25.891 -10.352 13.742 1 95.69 512 PRO A N 1
ATOM 3913 C CA . PRO A 1 512 ? -27.203 -10.867 13.336 1 95.69 512 PRO A CA 1
ATOM 3914 C C . PRO A 1 512 ? -27.25 -12.391 13.281 1 95.69 512 PRO A C 1
ATOM 3916 O O . PRO A 1 512 ? -26.25 -13.031 12.898 1 95.69 512 PRO A O 1
ATOM 3919 N N . ALA A 1 513 ? -28.375 -12.961 13.5 1 94.56 513 ALA A N 1
ATOM 3920 C CA . ALA A 1 513 ? -28.578 -14.398 13.641 1 94.56 513 ALA A CA 1
ATOM 3921 C C . ALA A 1 513 ? -28.203 -15.133 12.352 1 94.56 513 ALA A C 1
ATOM 3923 O O . ALA A 1 513 ? -27.688 -16.25 12.391 1 94.56 513 ALA A O 1
ATOM 3924 N N . ALA A 1 514 ? -28.422 -14.492 11.273 1 92.81 514 ALA A N 1
ATOM 3925 C CA . ALA A 1 514 ? -28.219 -15.109 9.969 1 92.81 514 ALA A CA 1
ATOM 3926 C C . ALA A 1 514 ? -26.734 -15.445 9.758 1 92.81 514 ALA A C 1
ATOM 3928 O O . ALA A 1 514 ? -26.406 -16.266 8.906 1 92.81 514 ALA A O 1
ATOM 3929 N N . TYR A 1 515 ? -25.844 -14.828 10.531 1 95.88 515 TYR A N 1
ATOM 3930 C CA . TYR A 1 515 ? -24.406 -14.984 10.312 1 95.88 515 TYR A CA 1
ATOM 3931 C C . TYR A 1 515 ? -23.766 -15.758 11.453 1 95.88 515 TYR A C 1
ATOM 3933 O O . TYR A 1 515 ? -22.531 -15.781 11.578 1 95.88 515 TYR A O 1
ATOM 3941 N N . ARG A 1 516 ? -24.562 -16.422 12.273 1 96.25 516 ARG A N 1
ATOM 3942 C CA . ARG A 1 516 ? -24.047 -17.109 13.461 1 96.25 516 ARG A CA 1
ATOM 3943 C C . ARG A 1 516 ? -23.953 -18.609 13.234 1 96.25 516 ARG A C 1
ATOM 3945 O O . ARG A 1 516 ? -23.688 -19.359 14.172 1 96.25 516 ARG A O 1
ATOM 3952 N N . GLU A 1 517 ? -24.203 -19.078 12 1 95.25 517 GLU A N 1
ATOM 3953 C CA . GLU A 1 517 ? -24.141 -20.5 11.664 1 95.25 517 GLU A CA 1
ATOM 3954 C C . GLU A 1 517 ? -23.078 -20.766 10.594 1 95.25 517 GLU A C 1
ATOM 3956 O O . GLU A 1 517 ? -23.328 -21.5 9.633 1 95.25 517 GLU A O 1
ATOM 3961 N N . ASN A 1 518 ? -22 -20.047 10.734 1 97.62 518 ASN A N 1
ATOM 3962 C CA . ASN A 1 518 ? -20.875 -20.25 9.828 1 97.62 518 ASN A CA 1
ATOM 3963 C C . ASN A 1 518 ? -20.047 -21.469 10.242 1 97.62 518 ASN A C 1
ATOM 3965 O O . ASN A 1 518 ? -19.047 -21.328 10.945 1 97.62 518 ASN A O 1
ATOM 3969 N N . PHE A 1 519 ? -20.453 -22.625 9.82 1 97.06 519 PHE A N 1
ATOM 3970 C CA . PHE A 1 519 ? -19.781 -23.875 10.117 1 97.06 519 PHE A CA 1
ATOM 3971 C C . PHE A 1 519 ? -19.5 -24.656 8.844 1 97.06 519 PHE A C 1
ATOM 3973 O O . PHE A 1 519 ? -20.25 -24.547 7.867 1 97.06 519 PHE A O 1
ATOM 3980 N N . PRO A 1 520 ? -18.406 -25.406 8.789 1 95.06 520 PRO A N 1
ATOM 3981 C CA . PRO A 1 520 ? -18.078 -26.188 7.59 1 95.06 520 PRO A CA 1
ATOM 3982 C C . PRO A 1 520 ? -19.203 -27.109 7.16 1 95.06 520 PRO A C 1
ATOM 3984 O O . PRO A 1 520 ? -19.391 -27.344 5.961 1 95.06 520 PRO A O 1
ATOM 3987 N N . GLU A 1 521 ? -19.969 -27.625 8.125 1 95.88 521 GLU A N 1
ATOM 3988 C CA . GLU A 1 521 ? -21.062 -28.547 7.816 1 95.88 521 GLU A CA 1
ATOM 3989 C C . GLU A 1 521 ? -22.141 -27.859 6.984 1 95.88 521 GLU A C 1
ATOM 3991 O O . GLU A 1 521 ? -22.719 -28.469 6.082 1 95.88 521 GLU A O 1
ATOM 3996 N N . ARG A 1 522 ? -22.375 -26.641 7.32 1 95.88 522 ARG A N 1
ATOM 3997 C CA . ARG A 1 522 ? -23.359 -25.891 6.562 1 95.88 522 ARG A CA 1
ATOM 3998 C C . ARG A 1 522 ? -22.938 -25.734 5.105 1 95.88 522 ARG A C 1
ATOM 4000 O O . ARG A 1 522 ? -23.766 -25.797 4.199 1 95.88 522 ARG A O 1
ATOM 4007 N N . ILE A 1 523 ? -21.703 -25.531 4.863 1 97.75 523 ILE A N 1
ATOM 4008 C CA . ILE A 1 523 ? -21.156 -25.359 3.52 1 97.75 523 ILE A CA 1
ATOM 4009 C C . ILE A 1 523 ? -21.266 -26.672 2.748 1 97.75 523 ILE A C 1
ATOM 4011 O O . ILE A 1 523 ? -21.719 -26.688 1.597 1 97.75 523 ILE A O 1
ATOM 4015 N N . ARG A 1 524 ? -20.906 -27.766 3.385 1 96.5 524 ARG A N 1
ATOM 4016 C CA . ARG A 1 524 ? -21 -29.078 2.762 1 96.5 524 ARG A CA 1
ATOM 4017 C C . ARG A 1 524 ? -22.438 -29.391 2.355 1 96.5 524 ARG A C 1
ATOM 4019 O O . ARG A 1 524 ? -22.688 -29.844 1.241 1 96.5 524 ARG A O 1
ATOM 4026 N N . ASP A 1 525 ? -23.328 -29.078 3.275 1 96.88 525 ASP A N 1
ATOM 4027 C CA . ASP A 1 525 ? -24.75 -29.344 3.021 1 96.88 525 ASP A CA 1
ATOM 4028 C C . ASP A 1 525 ? -25.266 -28.484 1.879 1 96.88 525 ASP A C 1
ATOM 4030 O O . ASP A 1 525 ? -26.047 -28.953 1.041 1 96.88 525 ASP A O 1
ATOM 4034 N N . ALA A 1 526 ? -24.844 -27.25 1.865 1 97.25 526 ALA A N 1
ATOM 4035 C CA . ALA A 1 526 ? -25.312 -26.312 0.852 1 97.25 526 ALA A CA 1
ATOM 4036 C C . ALA A 1 526 ? -24.844 -26.734 -0.54 1 97.25 526 ALA A C 1
ATOM 4038 O O . ALA A 1 526 ? -25.531 -26.5 -1.53 1 97.25 526 ALA A O 1
ATOM 4039 N N . LEU A 1 527 ? -23.703 -27.406 -0.679 1 98.25 527 LEU A N 1
ATOM 4040 C CA . LEU A 1 527 ? -23.109 -27.672 -1.982 1 98.25 527 LEU A CA 1
ATOM 4041 C C . LEU A 1 527 ? -23.406 -29.094 -2.439 1 98.25 527 LEU A C 1
ATOM 4043 O O . LEU A 1 527 ? -23.219 -29.422 -3.611 1 98.25 527 LEU A O 1
ATOM 4047 N N . LYS A 1 528 ? -23.922 -29.938 -1.536 1 97.38 528 LYS A N 1
ATOM 4048 C CA . LYS A 1 528 ? -24.109 -31.359 -1.788 1 97.38 528 LYS A CA 1
ATOM 4049 C C . LYS A 1 528 ? -24.953 -31.594 -3.043 1 97.38 528 LYS A C 1
ATOM 4051 O O . LYS A 1 528 ? -24.547 -32.344 -3.928 1 97.38 528 LYS A O 1
ATOM 4056 N N . PRO A 1 529 ? -26.094 -30.906 -3.242 1 97.31 529 PRO A N 1
ATOM 4057 C CA . PRO A 1 529 ? -26.891 -31.156 -4.449 1 97.31 529 PRO A CA 1
ATOM 4058 C C . PRO A 1 529 ? -26.125 -30.844 -5.73 1 97.31 529 PRO A C 1
ATOM 4060 O O . PRO A 1 529 ? -26.25 -31.562 -6.723 1 97.31 529 PRO A O 1
ATOM 4063 N N . ALA A 1 530 ? -25.406 -29.766 -5.707 1 97.88 530 ALA A N 1
ATOM 4064 C CA . ALA A 1 530 ? -24.641 -29.359 -6.891 1 97.88 530 ALA A CA 1
ATOM 4065 C C . ALA A 1 530 ? -23.5 -30.328 -7.172 1 97.88 530 ALA A C 1
ATOM 4067 O O . ALA A 1 530 ? -23.188 -30.609 -8.328 1 97.88 530 ALA A O 1
ATOM 4068 N N . ARG A 1 531 ? -22.844 -30.812 -6.086 1 96.31 531 ARG A N 1
ATOM 4069 C CA . ARG A 1 531 ? -21.812 -31.828 -6.227 1 96.31 531 ARG A CA 1
ATOM 4070 C C . ARG A 1 531 ? -22.359 -33.094 -6.859 1 96.31 531 ARG A C 1
ATOM 4072 O O . ARG A 1 531 ? -21.766 -33.656 -7.785 1 96.31 531 ARG A O 1
ATOM 4079 N N . GLU A 1 532 ? -23.5 -33.5 -6.414 1 95.69 532 GLU A N 1
ATOM 4080 C CA . GLU A 1 532 ? -24.156 -34.719 -6.883 1 95.69 532 GLU A CA 1
ATOM 4081 C C . GLU A 1 532 ? -24.625 -34.594 -8.328 1 95.69 532 GLU A C 1
ATOM 4083 O O . GLU A 1 532 ? -24.609 -35.562 -9.086 1 95.69 532 GLU A O 1
ATOM 4088 N N . ALA A 1 533 ? -24.938 -33.344 -8.703 1 97.19 533 ALA A N 1
ATOM 4089 C CA . ALA A 1 533 ? -25.391 -33.062 -10.062 1 97.19 533 ALA A CA 1
ATOM 4090 C C . ALA A 1 533 ? -24.219 -32.938 -11.023 1 97.19 533 ALA A C 1
ATOM 4092 O O . ALA A 1 533 ? -24.406 -32.781 -12.234 1 97.19 533 ALA A O 1
ATOM 4093 N N . GLY A 1 534 ? -22.984 -32.938 -10.523 1 96.44 534 GLY A N 1
ATOM 4094 C CA . GLY A 1 534 ? -21.797 -32.875 -11.359 1 96.44 534 GLY A CA 1
ATOM 4095 C C . GLY A 1 534 ? -21.422 -31.469 -11.758 1 96.44 534 GLY A C 1
ATOM 4096 O O . GLY A 1 534 ? -20.578 -31.266 -12.625 1 96.44 534 GLY A O 1
ATOM 4097 N N . LEU A 1 535 ? -22.016 -30.484 -11.117 1 98.19 535 LEU A N 1
ATOM 4098 C CA . LEU A 1 535 ? -21.781 -29.078 -11.469 1 98.19 535 LEU A CA 1
ATOM 4099 C C . LEU A 1 535 ? -20.484 -28.578 -10.836 1 98.19 535 LEU A C 1
ATOM 4101 O O . LEU A 1 535 ? -19.922 -27.578 -11.281 1 98.19 535 LEU A O 1
ATOM 4105 N N . LEU A 1 536 ? -20.031 -29.25 -9.766 1 98.25 536 LEU A N 1
ATOM 4106 C CA . LEU A 1 536 ? -18.844 -28.875 -9.023 1 98.25 536 LEU A CA 1
ATOM 4107 C C . LEU A 1 536 ? -17.859 -30.047 -8.938 1 98.25 536 LEU A C 1
ATOM 4109 O O . LEU A 1 536 ? -17.609 -30.578 -7.852 1 98.25 536 LEU A O 1
ATOM 4113 N N . PRO A 1 537 ? -17.266 -30.344 -10.055 1 95.69 537 PRO A N 1
ATOM 4114 C CA . PRO A 1 537 ? -16.344 -31.5 -10.055 1 95.69 537 PRO A CA 1
ATOM 4115 C C . PRO A 1 537 ? -15.062 -31.219 -9.281 1 95.69 537 PRO A C 1
ATOM 4117 O O . PRO A 1 537 ? -14.695 -30.062 -9.07 1 95.69 537 PRO A O 1
ATOM 4120 N N . LEU A 1 538 ? -14.344 -32.281 -8.891 1 93.38 538 LEU A N 1
ATOM 4121 C CA . LEU A 1 538 ? -13.078 -32.156 -8.172 1 93.38 538 LEU A CA 1
ATOM 4122 C C . LEU A 1 538 ? -12.031 -31.453 -9.039 1 93.38 538 LEU A C 1
ATOM 4124 O O . LEU A 1 538 ? -11.188 -30.719 -8.516 1 93.38 538 LEU A O 1
ATOM 4128 N N . PHE A 1 539 ? -12.039 -31.734 -10.344 1 94.44 539 PHE A N 1
ATOM 4129 C CA . PHE A 1 539 ? -11.117 -31.172 -11.32 1 94.44 539 PHE A CA 1
ATOM 4130 C C . PHE A 1 539 ? -11.867 -30.609 -12.516 1 94.44 539 PHE A C 1
ATOM 4132 O O . PHE A 1 539 ? -11.914 -31.234 -13.578 1 94.44 539 PHE A O 1
ATOM 4139 N N . PRO A 1 540 ? -12.359 -29.422 -12.406 1 95.31 540 PRO A N 1
ATOM 4140 C CA . PRO A 1 540 ? -13.242 -28.891 -13.453 1 95.31 540 PRO A CA 1
ATOM 4141 C C . PRO A 1 540 ? -12.516 -28.688 -14.781 1 95.31 540 PRO A C 1
ATOM 4143 O O . PRO A 1 540 ? -13.148 -28.641 -15.836 1 95.31 540 PRO A O 1
ATOM 4146 N N . PHE A 1 541 ? -11.234 -28.609 -14.797 1 94.5 541 PHE A N 1
ATOM 4147 C CA . PHE A 1 541 ? -10.508 -28.312 -16.031 1 94.5 541 PHE A CA 1
ATOM 4148 C C . PHE A 1 541 ? -9.523 -29.422 -16.375 1 94.5 541 PHE A C 1
ATOM 4150 O O . PHE A 1 541 ? -8.477 -29.172 -16.969 1 94.5 541 PHE A O 1
ATOM 4157 N N . GLY A 1 542 ? -9.859 -30.562 -15.852 1 88.56 542 GLY A N 1
ATOM 4158 C CA . GLY A 1 542 ? -9.078 -31.75 -16.172 1 88.56 542 GLY A CA 1
ATOM 4159 C C . GLY A 1 542 ? -8.078 -32.125 -15.086 1 88.56 542 GLY A C 1
ATOM 4160 O O . GLY A 1 542 ? -7.871 -31.344 -14.148 1 88.56 542 GLY A O 1
ATOM 4161 N N . SER A 1 543 ? -7.605 -33.344 -15.148 1 88.5 543 SER A N 1
ATOM 4162 C CA . SER A 1 543 ? -6.629 -33.844 -14.18 1 88.5 543 SER A CA 1
ATOM 4163 C C . SER A 1 543 ? -5.598 -34.719 -14.859 1 88.5 543 SER A C 1
ATOM 4165 O O . SER A 1 543 ? -5.906 -35.406 -15.836 1 88.5 543 SER A O 1
ATOM 4167 N N . ASP A 1 544 ? -4.414 -34.562 -14.336 1 85.12 544 ASP A N 1
ATOM 4168 C CA . ASP A 1 544 ? -3.357 -35.469 -14.812 1 85.12 544 ASP A CA 1
ATOM 4169 C C . ASP A 1 544 ? -3.305 -36.75 -14 1 85.12 544 ASP A C 1
ATOM 4171 O O . ASP A 1 544 ? -2.496 -37.625 -14.281 1 85.12 544 ASP A O 1
ATOM 4175 N N . PHE A 1 545 ? -4.234 -36.875 -13.062 1 86.69 545 PHE A N 1
ATOM 4176 C CA . PHE A 1 545 ? -4.305 -38.094 -12.242 1 86.69 545 PHE A CA 1
ATOM 4177 C C . PHE A 1 545 ? -5.141 -39.156 -12.938 1 86.69 545 PHE A C 1
ATOM 4179 O O . PHE A 1 545 ? -6.141 -38.844 -13.594 1 86.69 545 PHE A O 1
ATOM 4186 N N . THR A 1 546 ? -4.695 -40.344 -12.727 1 87.56 546 THR A N 1
ATOM 4187 C CA . THR A 1 546 ? -5.508 -41.469 -13.203 1 87.56 546 THR A CA 1
ATOM 4188 C C . THR A 1 546 ? -6.789 -41.594 -12.383 1 87.56 546 THR A C 1
ATOM 4190 O O . THR A 1 546 ? -6.922 -40.969 -11.328 1 87.56 546 THR A O 1
ATOM 4193 N N . ASP A 1 547 ? -7.625 -42.375 -12.867 1 88.06 547 ASP A N 1
ATOM 4194 C CA . ASP A 1 547 ? -8.875 -42.594 -12.156 1 88.06 547 ASP A CA 1
ATOM 4195 C C . ASP A 1 547 ? -8.625 -43.156 -10.758 1 88.06 547 ASP A C 1
ATOM 4197 O O . ASP A 1 547 ? -9.266 -42.719 -9.789 1 88.06 547 ASP A O 1
ATOM 4201 N N . VAL A 1 548 ? -7.734 -44.062 -10.711 1 88.94 548 VAL A N 1
ATOM 4202 C CA . VAL A 1 548 ? -7.406 -44.688 -9.43 1 88.94 548 VAL A CA 1
ATOM 4203 C C . VAL A 1 548 ? -6.785 -43.625 -8.5 1 88.94 548 VAL A C 1
ATOM 4205 O O . VAL A 1 548 ? -7.094 -43.594 -7.305 1 88.94 548 VAL A O 1
ATOM 4208 N N . GLU A 1 549 ? -5.941 -42.844 -9.07 1 88.44 549 GLU A N 1
ATOM 4209 C CA . GLU A 1 549 ? -5.293 -41.781 -8.273 1 88.44 549 GLU A CA 1
ATOM 4210 C C . GLU A 1 549 ? -6.305 -40.75 -7.781 1 88.44 549 GLU A C 1
ATOM 4212 O O . GLU A 1 549 ? -6.219 -40.312 -6.641 1 88.44 549 GLU A O 1
ATOM 4217 N N . GLN A 1 550 ? -7.203 -40.469 -8.609 1 88.12 550 GLN A N 1
ATOM 4218 C CA . GLN A 1 550 ? -8.242 -39.531 -8.234 1 88.12 550 GLN A CA 1
ATOM 4219 C C . GLN A 1 550 ? -9.086 -40.062 -7.086 1 88.12 550 GLN A C 1
ATOM 4221 O O . GLN A 1 550 ? -9.531 -39.281 -6.227 1 88.12 550 GLN A O 1
ATOM 4226 N N . ARG A 1 551 ? -9.281 -41.312 -7.059 1 86.56 551 ARG A N 1
ATOM 4227 C CA . ARG A 1 551 ? -10.039 -41.969 -5.98 1 86.56 551 ARG A CA 1
ATOM 4228 C C . ARG A 1 551 ? -9.234 -41.969 -4.68 1 86.56 551 ARG A C 1
ATOM 4230 O O . ARG A 1 551 ? -9.812 -41.875 -3.594 1 86.56 551 ARG A O 1
ATOM 4237 N N . LEU A 1 552 ? -7.969 -41.969 -4.82 1 88.31 552 LEU A N 1
ATOM 4238 C CA . LEU A 1 552 ? -7.082 -42.062 -3.664 1 88.31 552 LEU A CA 1
ATOM 4239 C C . LEU A 1 552 ? -6.918 -40.688 -2.998 1 88.31 552 LEU A C 1
ATOM 4241 O O . LEU A 1 552 ? -6.691 -40.625 -1.789 1 88.31 552 LEU A O 1
ATOM 4245 N N . ILE A 1 553 ? -7.055 -39.625 -3.777 1 86.12 553 ILE A N 1
ATOM 4246 C CA . ILE A 1 553 ? -6.723 -38.281 -3.309 1 86.12 553 ILE A CA 1
ATOM 4247 C C . ILE A 1 553 ? -7.602 -37.938 -2.113 1 86.12 553 ILE A C 1
ATOM 4249 O O . ILE A 1 553 ? -7.09 -37.594 -1.04 1 86.12 553 ILE A O 1
ATOM 4253 N N . PRO A 1 554 ? -8.891 -38.062 -2.188 1 82.5 554 PRO A N 1
ATOM 4254 C CA . PRO A 1 554 ? -9.711 -37.719 -1.016 1 82.5 554 PRO A CA 1
ATOM 4255 C C . PRO A 1 554 ? -9.383 -38.625 0.19 1 82.5 554 PRO A C 1
ATOM 4257 O O . PRO A 1 554 ? -9.422 -38.156 1.33 1 82.5 554 PRO A O 1
ATOM 4260 N N . ALA A 1 555 ? -9.086 -39.844 -0.059 1 84.19 555 ALA A N 1
ATOM 4261 C CA . ALA A 1 555 ? -8.742 -40.781 1.014 1 84.19 555 ALA A CA 1
ATOM 4262 C C . ALA A 1 555 ? -7.465 -40.344 1.729 1 84.19 555 ALA A C 1
ATOM 4264 O O . ALA A 1 555 ? -7.391 -40.375 2.959 1 84.19 555 ALA A O 1
ATOM 4265 N N . LEU A 1 556 ? -6.578 -39.938 0.921 1 83.62 556 LEU A N 1
ATOM 4266 C CA . LEU A 1 556 ? -5.301 -39.531 1.49 1 83.62 556 LEU A CA 1
ATOM 4267 C C . LEU A 1 556 ? -5.453 -38.219 2.268 1 83.62 556 LEU A C 1
ATOM 4269 O O . LEU A 1 556 ? -4.758 -38 3.26 1 83.62 556 LEU A O 1
ATOM 4273 N N . GLN A 1 557 ? -6.293 -37.375 1.758 1 78.75 557 GLN A N 1
ATOM 4274 C CA . GLN A 1 557 ? -6.582 -36.156 2.484 1 78.75 557 GLN A CA 1
ATOM 4275 C C . GLN A 1 557 ? -7.188 -36.438 3.852 1 78.75 557 GLN A C 1
ATOM 4277 O O . GLN A 1 557 ? -6.852 -35.781 4.84 1 78.75 557 GLN A O 1
ATOM 4282 N N . ILE A 1 558 ? -8.07 -37.375 3.891 1 80.56 558 ILE A N 1
ATOM 4283 C CA . ILE A 1 558 ? -8.68 -37.812 5.141 1 80.56 558 ILE A CA 1
ATOM 4284 C C . ILE A 1 558 ? -7.605 -38.344 6.086 1 80.56 558 ILE A C 1
ATOM 4286 O O . ILE A 1 558 ? -7.602 -38.031 7.277 1 80.56 558 ILE A O 1
ATOM 4290 N N . LEU A 1 559 ? -6.727 -39.125 5.535 1 81.75 559 LEU A N 1
ATOM 4291 C CA . LEU A 1 559 ? -5.648 -39.688 6.324 1 81.75 559 LEU A CA 1
ATOM 4292 C C . LEU A 1 559 ? -4.727 -38.625 6.867 1 81.75 559 LEU A C 1
ATOM 4294 O O . LEU A 1 559 ? -4.27 -38.688 8.008 1 81.75 559 LEU A O 1
ATOM 4298 N N . GLN A 1 560 ? -4.434 -37.656 5.996 1 76.31 560 GLN A N 1
ATOM 4299 C CA . GLN A 1 560 ? -3.57 -36.531 6.406 1 76.31 560 GLN A CA 1
ATOM 4300 C C . GLN A 1 560 ? -4.191 -35.75 7.559 1 76.31 560 GLN A C 1
ATOM 4302 O O . GLN A 1 560 ? -3.492 -35.375 8.5 1 76.31 560 GLN A O 1
ATOM 4307 N N . GLN A 1 561 ? -5.43 -35.562 7.469 1 74 561 GLN A N 1
ATOM 4308 C CA . GLN A 1 561 ? -6.141 -34.844 8.531 1 74 561 GLN A CA 1
ATOM 4309 C C . GLN A 1 561 ? -6.156 -35.656 9.82 1 74 561 GLN A C 1
ATOM 4311 O O . GLN A 1 561 ? -6.047 -35.094 10.914 1 74 561 GLN A O 1
ATOM 4316 N N . ALA A 1 562 ? -6.273 -36.938 9.656 1 76.75 562 ALA A N 1
ATOM 4317 C CA . ALA A 1 562 ? -6.371 -37.844 10.805 1 76.75 562 ALA A CA 1
ATOM 4318 C C . ALA A 1 562 ? -5.031 -37.969 11.523 1 76.75 562 ALA A C 1
ATOM 4320 O O . ALA A 1 562 ? -4.98 -38.281 12.711 1 76.75 562 ALA A O 1
ATOM 4321 N N . GLN A 1 563 ? -4.012 -37.75 10.773 1 74.12 563 GLN A N 1
ATOM 4322 C CA . GLN A 1 563 ? -2.678 -37.844 11.352 1 74.12 563 GLN A CA 1
ATOM 4323 C C . GLN A 1 563 ? -2.484 -36.812 12.477 1 74.12 563 GLN A C 1
ATOM 4325 O O . GLN A 1 563 ? -1.656 -37.031 13.367 1 74.12 563 GLN A O 1
ATOM 4330 N N . ALA A 1 564 ? -3.256 -35.781 12.391 1 69.06 564 ALA A N 1
ATOM 4331 C CA . ALA A 1 564 ? -3.123 -34.719 13.391 1 69.06 564 ALA A CA 1
ATOM 4332 C C . ALA A 1 564 ? -3.842 -35.094 14.68 1 69.06 564 ALA A C 1
ATOM 4334 O O . ALA A 1 564 ? -3.633 -34.469 15.719 1 69.06 564 ALA A O 1
ATOM 4335 N N . THR A 1 565 ? -4.719 -36.156 14.703 1 76.31 565 THR A N 1
ATOM 4336 C CA . THR A 1 565 ? -5.504 -36.562 15.859 1 76.31 565 THR A CA 1
ATOM 4337 C C . THR A 1 565 ? -5.355 -38.062 16.109 1 76.31 565 THR A C 1
ATOM 4339 O O . THR A 1 565 ? -6.023 -38.875 15.461 1 76.31 565 THR A O 1
ATOM 4342 N N . PRO A 1 566 ? -4.605 -38.438 17.109 1 76.5 566 PRO A N 1
ATOM 4343 C CA . PRO A 1 566 ? -4.332 -39.875 17.359 1 76.5 566 PRO A CA 1
ATOM 4344 C C . PRO A 1 566 ? -5.605 -40.688 17.5 1 76.5 566 PRO A C 1
ATOM 4346 O O . PRO A 1 566 ? -5.656 -41.844 17.031 1 76.5 566 PRO A O 1
ATOM 4349 N N . LEU A 1 567 ? -6.555 -40.094 18.109 1 77.69 567 LEU A N 1
ATOM 4350 C CA . LEU A 1 567 ? -7.801 -40.844 18.281 1 77.69 567 LEU A CA 1
ATOM 4351 C C . LEU A 1 567 ? -8.445 -41.125 16.938 1 77.69 567 LEU A C 1
ATOM 4353 O O . LEU A 1 567 ? -9.016 -42.219 16.75 1 77.69 567 LEU A O 1
ATOM 4357 N N . GLN A 1 568 ? -8.336 -40.25 16.031 1 80.69 568 GLN A N 1
ATOM 4358 C CA . GLN A 1 568 ? -8.898 -40.438 14.703 1 80.69 568 GLN A CA 1
ATOM 4359 C C . GLN A 1 568 ? -8.117 -41.5 13.922 1 80.69 568 GLN A C 1
ATOM 4361 O O . GLN A 1 568 ? -8.703 -42.281 13.18 1 80.69 568 GLN A O 1
ATOM 4366 N N . LEU A 1 569 ? -6.895 -41.438 14.109 1 84.62 569 LEU A N 1
ATOM 4367 C CA . LEU A 1 569 ? -6.055 -42.406 13.422 1 84.62 569 LEU A CA 1
ATOM 4368 C C . LEU A 1 569 ? -6.348 -43.844 13.914 1 84.62 569 LEU A C 1
ATOM 4370 O O . LEU A 1 569 ? -6.418 -44.781 13.117 1 84.62 569 LEU A O 1
ATOM 4374 N N . ALA A 1 570 ? -6.516 -43.938 15.227 1 85.38 570 ALA A N 1
ATOM 4375 C CA . ALA A 1 570 ? -6.82 -45.219 15.82 1 85.38 570 ALA A CA 1
ATOM 4376 C C . ALA A 1 570 ? -8.172 -45.75 15.344 1 85.38 570 ALA A C 1
ATOM 4378 O O . ALA A 1 570 ? -8.336 -46.938 15.094 1 85.38 570 ALA A O 1
ATOM 4379 N N . SER A 1 571 ? -9.055 -44.844 15.25 1 88.44 571 SER A N 1
ATOM 4380 C CA . SER A 1 571 ? -10.383 -45.188 14.766 1 88.44 571 SER A CA 1
ATOM 4381 C C . SER A 1 571 ? -10.336 -45.688 13.32 1 88.44 571 SER A C 1
ATOM 4383 O O . SER A 1 571 ? -11.008 -46.656 12.969 1 88.44 571 SER A O 1
ATOM 4385 N N . LEU A 1 572 ? -9.609 -45 12.508 1 88.56 572 LEU A N 1
ATOM 4386 C CA . LEU A 1 572 ? -9.477 -45.406 11.117 1 88.56 572 LEU A CA 1
ATOM 4387 C C . LEU A 1 572 ? -8.805 -46.781 11 1 88.56 572 LEU A C 1
ATOM 4389 O O . LEU A 1 572 ? -9.203 -47.594 10.172 1 88.56 572 LEU A O 1
ATOM 4393 N N . LEU A 1 573 ? -7.828 -46.938 11.797 1 88.44 573 LEU A N 1
ATOM 4394 C CA . LEU A 1 573 ? -7.117 -48.219 11.789 1 88.44 573 LEU A CA 1
ATOM 4395 C C . LEU A 1 573 ? -8.055 -49.375 12.141 1 88.44 573 LEU A C 1
ATOM 4397 O O . LEU A 1 573 ? -8.055 -50.406 11.469 1 88.44 573 LEU A O 1
ATOM 4401 N N . TRP A 1 574 ? -8.828 -49.094 13.148 1 87.94 574 TRP A N 1
ATOM 4402 C CA . TRP A 1 574 ? -9.773 -50.094 13.609 1 87.94 574 TRP A CA 1
ATOM 4403 C C . TRP A 1 574 ? -10.805 -50.406 12.531 1 87.94 574 TRP A C 1
ATOM 4405 O O . TRP A 1 574 ? -11.109 -51.562 12.258 1 87.94 574 TRP A O 1
ATOM 4415 N N . GLN A 1 575 ? -11.273 -49.438 11.922 1 89.12 575 GLN A N 1
ATOM 4416 C CA . GLN A 1 575 ? -12.266 -49.594 10.867 1 89.12 575 GLN A CA 1
ATOM 4417 C C . GLN A 1 575 ? -11.695 -50.344 9.672 1 89.12 575 GLN A C 1
ATOM 4419 O O . GLN A 1 575 ? -12.367 -51.188 9.086 1 89.12 575 GLN A O 1
ATOM 4424 N N . GLY A 1 576 ? -10.562 -50.062 9.328 1 89.69 576 GLY A N 1
ATOM 4425 C CA . GLY A 1 576 ? -9.914 -50.688 8.188 1 89.69 576 GLY A CA 1
ATOM 4426 C C . GLY A 1 576 ? -9.602 -52.156 8.414 1 89.69 576 GLY A C 1
ATOM 4427 O O . GLY A 1 576 ? -9.578 -52.969 7.469 1 89.69 576 GLY A O 1
ATOM 4428 N N . MET A 1 577 ? -9.375 -52.469 9.633 1 87.31 577 MET A N 1
ATOM 4429 C CA . MET A 1 577 ? -9.062 -53.844 9.977 1 87.31 577 MET A CA 1
ATOM 4430 C C . MET A 1 577 ? -10.328 -54.688 10.016 1 87.31 577 MET A C 1
ATOM 4432 O O . MET A 1 577 ? -10.281 -55.875 9.734 1 87.31 577 MET A O 1
ATOM 4436 N N . ARG A 1 578 ? -11.359 -54 10.328 1 88.19 578 ARG A N 1
ATOM 4437 C CA . ARG A 1 578 ? -12.609 -54.719 10.516 1 88.19 578 ARG A CA 1
ATOM 4438 C C . ARG A 1 578 ? -13.289 -55 9.172 1 88.19 578 ARG A C 1
ATOM 4440 O O . ARG A 1 578 ? -14.086 -55.938 9.055 1 88.19 578 ARG A O 1
ATOM 4447 N N . HIS A 1 579 ? -13.07 -54.219 8.266 1 87.62 579 HIS A N 1
ATOM 4448 C CA . HIS A 1 579 ? -13.758 -54.312 6.988 1 87.62 579 HIS A CA 1
ATOM 4449 C C . HIS A 1 579 ? -12.781 -54.625 5.859 1 87.62 579 HIS A C 1
ATOM 4451 O O . HIS A 1 579 ? -11.906 -53.812 5.555 1 87.62 579 HIS A O 1
ATOM 4457 N N . PRO A 1 580 ? -13.031 -55.812 5.289 1 84.94 580 PRO A N 1
ATOM 4458 C CA . PRO A 1 580 ? -12.164 -56.125 4.148 1 84.94 580 PRO A CA 1
ATOM 4459 C C . PRO A 1 580 ? -12.359 -55.156 2.984 1 84.94 580 PRO A C 1
ATOM 4461 O O . PRO A 1 580 ? -13.469 -54.625 2.783 1 84.94 580 PRO A O 1
ATOM 4464 N N . PRO A 1 581 ? -11.32 -54.875 2.186 1 88.62 581 PRO A N 1
ATOM 4465 C CA . PRO A 1 581 ? -11.438 -53.938 1.052 1 88.62 581 PRO A CA 1
ATOM 4466 C C . PRO A 1 581 ? -12.305 -54.5 -0.076 1 88.62 581 PRO A C 1
ATOM 4468 O O . PRO A 1 581 ? -12.258 -55.688 -0.361 1 88.62 581 PRO A O 1
ATOM 4471 N N . ASP A 1 582 ? -13.211 -53.75 -0.611 1 86.38 582 ASP A N 1
ATOM 4472 C CA . ASP A 1 582 ? -13.969 -54.125 -1.799 1 86.38 582 ASP A CA 1
ATOM 4473 C C . ASP A 1 582 ? -13.109 -54.031 -3.057 1 86.38 582 ASP A C 1
ATOM 4475 O O . ASP A 1 582 ? -11.922 -53.719 -2.977 1 86.38 582 ASP A O 1
ATOM 4479 N N . VAL A 1 583 ? -13.703 -54.344 -4.172 1 84 583 VAL A N 1
ATOM 4480 C CA . VAL A 1 583 ? -12.961 -54.406 -5.426 1 84 583 VAL A CA 1
ATOM 4481 C C . VAL A 1 583 ? -12.328 -53.062 -5.742 1 84 583 VAL A C 1
ATOM 4483 O O . VAL A 1 583 ? -11.156 -52.969 -6.105 1 84 583 VAL A O 1
ATOM 4486 N N . ALA A 1 584 ? -13.109 -52 -5.617 1 82.56 584 ALA A N 1
ATOM 4487 C CA . ALA A 1 584 ? -12.617 -50.656 -5.906 1 82.56 584 ALA A CA 1
ATOM 4488 C C . ALA A 1 584 ? -11.484 -50.281 -4.965 1 82.56 584 ALA A C 1
ATOM 4490 O O . ALA A 1 584 ? -10.508 -49.656 -5.383 1 82.56 584 ALA A O 1
ATOM 4491 N N . SER A 1 585 ? -11.602 -50.688 -3.805 1 89.69 585 SER A N 1
ATOM 4492 C CA . SER A 1 585 ? -10.57 -50.375 -2.818 1 89.69 585 SER A CA 1
ATOM 4493 C C . SER A 1 585 ? -9.297 -51.188 -3.088 1 89.69 585 SER A C 1
ATOM 4495 O O . SER A 1 585 ? -8.195 -50.688 -2.82 1 89.69 585 SER A O 1
ATOM 4497 N N . ARG A 1 586 ? -9.477 -52.344 -3.596 1 89.5 586 ARG A N 1
ATOM 4498 C CA . ARG A 1 586 ? -8.32 -53.188 -3.869 1 89.5 586 ARG A CA 1
ATOM 4499 C C . ARG A 1 586 ? -7.438 -52.562 -4.949 1 89.5 586 ARG A C 1
ATOM 4501 O O . ARG A 1 586 ? -6.211 -52.656 -4.879 1 89.5 586 ARG A O 1
ATOM 4508 N N . GLU A 1 587 ? -8.078 -52.031 -5.922 1 91.06 587 GLU A N 1
ATOM 4509 C CA . GLU A 1 587 ? -7.316 -51.344 -6.969 1 91.06 587 GLU A CA 1
ATOM 4510 C C . GLU A 1 587 ? -6.496 -50.188 -6.398 1 91.06 587 GLU A C 1
ATOM 4512 O O . GLU A 1 587 ? -5.344 -50 -6.781 1 91.06 587 GLU A O 1
ATOM 4517 N N . CYS A 1 588 ? -7.098 -49.438 -5.547 1 91.69 588 CYS A N 1
ATOM 4518 C CA . CYS A 1 588 ? -6.426 -48.312 -4.906 1 91.69 588 CYS A CA 1
ATOM 4519 C C . CYS A 1 588 ? -5.277 -48.781 -4.027 1 91.69 588 CYS A C 1
ATOM 4521 O O . CYS A 1 588 ? -4.203 -48.188 -4.02 1 91.69 588 CYS A O 1
ATOM 4523 N N . LEU A 1 589 ? -5.527 -49.844 -3.279 1 91.56 589 LEU A N 1
ATOM 4524 C CA . LEU A 1 589 ? -4.496 -50.438 -2.418 1 91.56 589 LEU A CA 1
ATOM 4525 C C . LEU A 1 589 ? -3.334 -50.969 -3.244 1 91.56 589 LEU A C 1
ATOM 4527 O O . LEU A 1 589 ? -2.172 -50.812 -2.85 1 91.56 589 LEU A O 1
ATOM 4531 N N . ALA A 1 590 ? -3.662 -51.562 -4.344 1 91.06 590 ALA A N 1
ATOM 4532 C CA . ALA A 1 590 ? -2.625 -52.062 -5.246 1 91.06 590 ALA A CA 1
ATOM 4533 C C . ALA A 1 590 ? -1.771 -50.906 -5.781 1 91.06 590 ALA A C 1
ATOM 4535 O O . ALA A 1 590 ? -0.552 -51.031 -5.918 1 91.06 590 ALA A O 1
ATOM 4536 N N . ARG A 1 591 ? -2.471 -49.812 -6.094 1 91.06 591 ARG A N 1
ATOM 4537 C CA . ARG A 1 591 ? -1.774 -48.625 -6.594 1 91.06 591 ARG A CA 1
ATOM 4538 C C . ARG A 1 591 ? -0.768 -48.125 -5.57 1 91.06 591 ARG A C 1
ATOM 4540 O O . ARG A 1 591 ? 0.277 -47.562 -5.938 1 91.06 591 ARG A O 1
ATOM 4547 N N . LEU A 1 592 ? -1.019 -48.406 -4.277 1 90.88 592 LEU A N 1
ATOM 4548 C CA . LEU A 1 592 ? -0.142 -47.969 -3.197 1 90.88 592 LEU A CA 1
ATOM 4549 C C . LEU A 1 592 ? 0.776 -49.094 -2.75 1 90.88 592 LEU A C 1
ATOM 4551 O O . LEU A 1 592 ? 1.45 -49 -1.724 1 90.88 592 LEU A O 1
ATOM 4555 N N . ASP A 1 593 ? 0.732 -50.219 -3.424 1 89.38 593 ASP A N 1
ATOM 4556 C CA . ASP A 1 593 ? 1.489 -51.406 -3.098 1 89.38 593 ASP A CA 1
ATOM 4557 C C . ASP A 1 593 ? 1.118 -51.938 -1.713 1 89.38 593 ASP A C 1
ATOM 4559 O O . ASP A 1 593 ? 1.992 -52.344 -0.936 1 89.38 593 ASP A O 1
ATOM 4563 N N . LEU A 1 594 ? -0.157 -51.812 -1.438 1 89.75 594 LEU A N 1
ATOM 4564 C CA . LEU A 1 594 ? -0.619 -52.281 -0.129 1 89.75 594 LEU A CA 1
ATOM 4565 C C . LEU A 1 594 ? -1.531 -53.5 -0.262 1 89.75 594 LEU A C 1
ATOM 4567 O O . LEU A 1 594 ? -2.113 -53.938 0.725 1 89.75 594 LEU A O 1
ATOM 4571 N N . ASP A 1 595 ? -1.691 -53.969 -1.431 1 87.44 595 ASP A N 1
ATOM 4572 C CA . ASP A 1 595 ? -2.551 -55.125 -1.657 1 87.44 595 ASP A CA 1
ATOM 4573 C C . ASP A 1 595 ? -1.939 -56.375 -1.058 1 87.44 595 ASP A C 1
ATOM 4575 O O . ASP A 1 595 ? -2.66 -57.312 -0.672 1 87.44 595 ASP A O 1
ATOM 4579 N N . LYS A 1 596 ? -0.628 -56.469 -1.032 1 87.69 596 LYS A N 1
ATOM 4580 C CA . LYS A 1 596 ? 0.088 -57.562 -0.42 1 87.69 596 LYS A CA 1
ATOM 4581 C C . LYS A 1 596 ? 1.131 -57.094 0.577 1 87.69 596 LYS A C 1
ATOM 4583 O O . LYS A 1 596 ? 2.334 -57.156 0.322 1 87.69 596 LYS A O 1
ATOM 4588 N N . PRO A 1 597 ? 0.588 -56.688 1.711 1 86.75 597 PRO A N 1
ATOM 4589 C CA . PRO A 1 597 ? 1.525 -56.125 2.689 1 86.75 597 PRO A CA 1
ATOM 4590 C C . PRO A 1 597 ? 2.492 -57.156 3.24 1 86.75 597 PRO A C 1
ATOM 4592 O O . PRO A 1 597 ? 2.096 -58.312 3.492 1 86.75 597 PRO A O 1
ATOM 4595 N N . THR A 1 598 ? 3.719 -56.844 3.338 1 84.19 598 THR A N 1
ATOM 4596 C CA . THR A 1 598 ? 4.742 -57.781 3.797 1 84.19 598 THR A CA 1
ATOM 4597 C C . THR A 1 598 ? 5.152 -57.469 5.234 1 84.19 598 THR A C 1
ATOM 4599 O O . THR A 1 598 ? 5.715 -58.312 5.922 1 84.19 598 THR A O 1
ATOM 4602 N N . HIS A 1 599 ? 4.996 -56.219 5.648 1 85.56 599 HIS A N 1
ATOM 4603 C CA . HIS A 1 599 ? 5.398 -55.812 6.984 1 85.56 599 HIS A CA 1
ATOM 4604 C C . HIS A 1 599 ? 4.215 -55.25 7.773 1 85.56 599 HIS A C 1
ATOM 4606 O O . HIS A 1 599 ? 3.178 -54.906 7.191 1 85.56 599 HIS A O 1
ATOM 4612 N N . PHE A 1 600 ? 4.363 -55.188 9.047 1 84.06 600 PHE A N 1
ATOM 4613 C CA . PHE A 1 600 ? 3.311 -54.75 9.953 1 84.06 600 PHE A CA 1
ATOM 4614 C C . PHE A 1 600 ? 2.9 -53.312 9.641 1 84.06 600 PHE A C 1
ATOM 4616 O O . PHE A 1 600 ? 1.715 -52.969 9.68 1 84.06 600 PHE A O 1
ATOM 4623 N N . CYS A 1 601 ? 3.896 -52.531 9.242 1 84.31 601 CYS A N 1
ATOM 4624 C CA . CYS A 1 601 ? 3.611 -51.125 8.93 1 84.31 601 CYS A CA 1
ATOM 4625 C C . CYS A 1 601 ? 2.732 -51 7.691 1 84.31 601 CYS A C 1
ATOM 4627 O O . CYS A 1 601 ? 1.84 -50.156 7.633 1 84.31 601 CYS A O 1
ATOM 4629 N N . GLU A 1 602 ? 2.918 -51.875 6.793 1 88.5 602 GLU A N 1
ATOM 4630 C CA . GLU A 1 602 ? 2.123 -51.875 5.566 1 88.5 602 GLU A CA 1
ATOM 4631 C C . GLU A 1 602 ? 0.698 -52.344 5.832 1 88.5 602 GLU A C 1
ATOM 4633 O O . GLU A 1 602 ? -0.249 -51.875 5.199 1 88.5 602 GLU A O 1
ATOM 4638 N N . ARG A 1 603 ? 0.586 -53.281 6.738 1 88.25 603 ARG A N 1
ATOM 4639 C CA . ARG A 1 603 ? -0.745 -53.75 7.113 1 88.25 603 ARG A CA 1
ATOM 4640 C C . ARG A 1 603 ? -1.548 -52.625 7.785 1 88.25 603 ARG A C 1
ATOM 4642 O O . ARG A 1 603 ? -2.75 -52.5 7.547 1 88.25 603 ARG A O 1
ATOM 4649 N N . ALA A 1 604 ? -0.78 -51.938 8.531 1 87.75 604 ALA A N 1
ATOM 4650 C CA . ALA A 1 604 ? -1.432 -50.812 9.172 1 87.75 604 ALA A CA 1
ATOM 4651 C C . ALA A 1 604 ? -1.851 -49.75 8.141 1 87.75 604 ALA A C 1
ATOM 4653 O O . ALA A 1 604 ? -2.965 -49.25 8.203 1 87.75 604 ALA A O 1
ATOM 4654 N N . TYR A 1 605 ? -0.933 -49.5 7.227 1 88.62 605 TYR A N 1
ATOM 4655 C CA . TYR A 1 605 ? -1.239 -48.531 6.176 1 88.62 605 TYR A CA 1
ATOM 4656 C C . TYR A 1 605 ? -2.412 -49 5.324 1 88.62 605 TYR A C 1
ATOM 4658 O O . TYR A 1 605 ? -3.264 -48.219 4.93 1 88.62 605 TYR A O 1
ATOM 4666 N N . ARG A 1 606 ? -2.379 -50.281 5.055 1 91 606 ARG A N 1
ATOM 4667 C CA . ARG A 1 606 ? -3.467 -50.875 4.277 1 91 606 ARG A CA 1
ATOM 4668 C C . ARG A 1 606 ? -4.809 -50.656 4.973 1 91 606 ARG A C 1
ATOM 4670 O O . ARG A 1 606 ? -5.789 -50.25 4.336 1 91 606 ARG A O 1
ATOM 4677 N N . ALA A 1 607 ? -4.797 -50.875 6.227 1 90.25 607 ALA A N 1
ATOM 4678 C CA . ALA A 1 607 ? -6.023 -50.719 7 1 90.25 607 ALA A CA 1
ATOM 4679 C C . ALA A 1 607 ? -6.461 -49.25 7.012 1 90.25 607 ALA A C 1
ATOM 4681 O O . ALA A 1 607 ? -7.645 -48.969 6.848 1 90.25 607 ALA A O 1
ATOM 4682 N N . LEU A 1 608 ? -5.52 -48.406 7.168 1 89.5 608 LEU A N 1
ATOM 4683 C CA . LEU A 1 608 ? -5.805 -47 7.227 1 89.5 608 LEU A CA 1
ATOM 4684 C C . LEU A 1 608 ? -6.34 -46.5 5.891 1 89.5 608 LEU A C 1
ATOM 4686 O O . LEU A 1 608 ? -7.348 -45.781 5.852 1 89.5 608 LEU A O 1
ATOM 4690 N N . VAL A 1 609 ? -5.715 -46.875 4.855 1 90.5 609 VAL A N 1
ATOM 4691 C CA . VAL A 1 609 ? -6.117 -46.438 3.525 1 90.5 609 VAL A CA 1
ATOM 4692 C C . VAL A 1 609 ? -7.488 -47 3.182 1 90.5 609 VAL A C 1
ATOM 4694 O O . VAL A 1 609 ? -8.328 -46.312 2.602 1 90.5 609 VAL A O 1
ATOM 4697 N N . ASN A 1 610 ? -7.637 -48.25 3.541 1 91.31 610 ASN A N 1
ATOM 4698 C CA . ASN A 1 610 ? -8.922 -48.875 3.291 1 91.31 610 ASN A CA 1
ATOM 4699 C C . ASN A 1 610 ? -10.062 -48.125 3.986 1 91.31 610 ASN A C 1
ATOM 4701 O O . ASN A 1 610 ? -11.102 -47.875 3.381 1 91.31 610 ASN A O 1
ATOM 4705 N N . ALA A 1 611 ? -9.797 -47.812 5.188 1 90.38 611 ALA A N 1
ATOM 4706 C CA . ALA A 1 611 ? -10.805 -47.062 5.953 1 90.38 611 ALA A CA 1
ATOM 4707 C C . ALA A 1 611 ? -11.055 -45.688 5.352 1 90.38 611 ALA A C 1
ATOM 4709 O O . ALA A 1 611 ? -12.203 -45.25 5.266 1 90.38 611 ALA A O 1
ATOM 4710 N N . ALA A 1 612 ? -9.992 -45.062 4.949 1 89.12 612 ALA A N 1
ATOM 4711 C CA . ALA A 1 612 ? -10.086 -43.719 4.371 1 89.12 612 ALA A CA 1
ATOM 4712 C C . ALA A 1 612 ? -10.836 -43.75 3.039 1 89.12 612 ALA A C 1
ATOM 4714 O O . ALA A 1 612 ? -11.602 -42.844 2.73 1 89.12 612 ALA A O 1
ATOM 4715 N N . LEU A 1 613 ? -10.641 -44.781 2.295 1 90.69 613 LEU A N 1
ATOM 4716 C CA . LEU A 1 613 ? -11.328 -44.938 1.016 1 90.69 613 LEU A CA 1
ATOM 4717 C C . LEU A 1 613 ? -12.828 -45.125 1.219 1 90.69 613 LEU A C 1
ATOM 4719 O O . LEU A 1 613 ? -13.633 -44.594 0.446 1 90.69 613 LEU A O 1
ATOM 4723 N N . GLN A 1 614 ? -13.172 -45.75 2.23 1 86.62 614 GLN A N 1
ATOM 4724 C CA . GLN A 1 614 ? -14.586 -45.969 2.537 1 86.62 614 GLN A CA 1
ATOM 4725 C C . GLN A 1 614 ? -15.25 -44.688 2.98 1 86.62 614 GLN A C 1
ATOM 4727 O O . GLN A 1 614 ? -16.391 -44.406 2.617 1 86.62 614 GLN A O 1
ATOM 4732 N N . ARG A 1 615 ? -14.547 -43.938 3.65 1 83.44 615 ARG A N 1
ATOM 4733 C CA . ARG A 1 615 ? -15.07 -42.688 4.172 1 83.44 615 ARG A CA 1
ATOM 4734 C C . ARG A 1 615 ? -15.172 -41.625 3.066 1 83.44 615 ARG A C 1
ATOM 4736 O O . ARG A 1 615 ? -16.016 -40.75 3.131 1 83.44 615 ARG A O 1
ATOM 4743 N N . ALA A 1 616 ? -14.281 -41.719 2.193 1 81.12 616 ALA A N 1
ATOM 4744 C CA . ALA A 1 616 ? -14.203 -40.719 1.128 1 81.12 616 ALA A CA 1
ATOM 4745 C C . ALA A 1 616 ? -15.297 -40.938 0.093 1 81.12 616 ALA A C 1
ATOM 4747 O O . ALA A 1 616 ? -15.578 -40.062 -0.725 1 81.12 616 ALA A O 1
ATOM 4748 N N . ARG A 1 617 ? -15.891 -42.125 0.049 1 73.25 617 ARG A N 1
ATOM 4749 C CA . ARG A 1 617 ? -16.938 -42.406 -0.923 1 73.25 617 ARG A CA 1
ATOM 4750 C C . ARG A 1 617 ? -18.188 -41.562 -0.65 1 73.25 617 ARG A C 1
ATOM 4752 O O . ARG A 1 617 ? -18.562 -41.375 0.506 1 73.25 617 ARG A O 1
ATOM 4759 N N . PRO A 1 618 ? -18.547 -40.75 -1.629 1 57.53 618 PRO A N 1
ATOM 4760 C CA . PRO A 1 618 ? -19.797 -40.031 -1.43 1 57.53 618 PRO A CA 1
ATOM 4761 C C . PRO A 1 618 ? -20.953 -40.969 -1.013 1 57.53 618 PRO A C 1
ATOM 4763 O O . PRO A 1 618 ? -21.031 -42.094 -1.493 1 57.53 618 PRO A O 1
ATOM 4766 N N . GLY A 1 619 ? -21.344 -41.031 0.317 1 43.72 619 GLY A N 1
ATOM 4767 C CA . GLY A 1 619 ? -22.562 -41.781 0.655 1 43.72 619 GLY A CA 1
ATOM 4768 C C . GLY A 1 619 ? -23.672 -41.562 -0.35 1 43.72 619 GLY A C 1
ATOM 4769 O O . GLY A 1 619 ? -23.703 -40.562 -1.077 1 43.72 619 GLY A O 1
ATOM 4770 N N . MET B 1 1 ? -27.531 33.5 -9.672 1 87 1 MET B N 1
ATOM 4771 C CA . MET B 1 1 ? -26.891 34.125 -8.516 1 87 1 MET B CA 1
ATOM 4772 C C . MET B 1 1 ? -27.281 33.406 -7.227 1 87 1 MET B C 1
ATOM 4774 O O . MET B 1 1 ? -28.406 32.938 -7.09 1 87 1 MET B O 1
ATOM 4778 N N . PRO B 1 2 ? -26.312 33.25 -6.312 1 96.06 2 PRO B N 1
ATOM 4779 C CA . PRO B 1 2 ? -26.656 32.594 -5.055 1 96.06 2 PRO B CA 1
ATOM 4780 C C . PRO B 1 2 ? -27.594 33.406 -4.18 1 96.06 2 PRO B C 1
ATOM 4782 O O . PRO B 1 2 ? -27.656 34.625 -4.32 1 96.06 2 PRO B O 1
ATOM 4785 N N . ASN B 1 3 ? -28.375 32.75 -3.373 1 97.75 3 ASN B N 1
ATOM 4786 C CA . ASN B 1 3 ? -29.078 33.406 -2.291 1 97.75 3 ASN B CA 1
ATOM 4787 C C . ASN B 1 3 ? -28.109 33.938 -1.229 1 97.75 3 ASN B C 1
ATOM 4789 O O . ASN B 1 3 ? -27.312 33.156 -0.693 1 97.75 3 ASN B O 1
ATOM 4793 N N . ILE B 1 4 ? -28.203 35.219 -0.974 1 98.31 4 ILE B N 1
ATOM 4794 C CA . ILE B 1 4 ? -27.266 35.844 -0.025 1 98.31 4 ILE B CA 1
ATOM 4795 C C . ILE B 1 4 ? -27.938 35.969 1.341 1 98.31 4 ILE B C 1
ATOM 4797 O O . ILE B 1 4 ? -29.078 36.438 1.438 1 98.31 4 ILE B O 1
ATOM 4801 N N . PHE B 1 5 ? -27.234 35.562 2.348 1 98.69 5 PHE B N 1
ATOM 4802 C CA . PHE B 1 5 ? -27.734 35.625 3.717 1 98.69 5 PHE B CA 1
ATOM 4803 C C . PHE B 1 5 ? -26.75 36.406 4.609 1 98.69 5 PHE B C 1
ATOM 4805 O O . PHE B 1 5 ? -25.547 36.438 4.32 1 98.69 5 PHE B O 1
ATOM 4812 N N . THR B 1 6 ? -27.266 36.938 5.812 1 98.12 6 THR B N 1
ATOM 4813 C CA . THR B 1 6 ? -26.406 37.656 6.746 1 98.12 6 THR B CA 1
ATOM 4814 C C . THR B 1 6 ? -26.375 36.938 8.102 1 98.12 6 THR B C 1
ATOM 4816 O O . THR B 1 6 ? -25.594 37.312 8.977 1 98.12 6 THR B O 1
ATOM 4819 N N . ASP B 1 7 ? -27.141 35.969 8.25 1 97.5 7 ASP B N 1
ATOM 4820 C CA . ASP B 1 7 ? -27.141 35.25 9.523 1 97.5 7 ASP B CA 1
ATOM 4821 C C . ASP B 1 7 ? -27.078 33.75 9.305 1 97.5 7 ASP B C 1
ATOM 4823 O O . ASP B 1 7 ? -27.719 33.219 8.391 1 97.5 7 ASP B O 1
ATOM 4827 N N . PRO B 1 8 ? -26.422 33.062 10.188 1 98.5 8 PRO B N 1
ATOM 4828 C CA . PRO B 1 8 ? -26.234 31.625 10.047 1 98.5 8 PRO B CA 1
ATOM 4829 C C . PRO B 1 8 ? -27.531 30.844 10.148 1 98.5 8 PRO B C 1
ATOM 4831 O O . PRO B 1 8 ? -27.719 29.828 9.453 1 98.5 8 PRO B O 1
ATOM 4834 N N . GLU B 1 9 ? -28.484 31.234 10.922 1 98.19 9 GLU B N 1
ATOM 4835 C CA . GLU B 1 9 ? -29.734 30.516 11.086 1 98.19 9 GLU B CA 1
ATOM 4836 C C . GLU B 1 9 ? -30.562 30.547 9.805 1 98.19 9 GLU B C 1
ATOM 4838 O O . GLU B 1 9 ? -31.172 29.547 9.422 1 98.19 9 GLU B O 1
ATOM 4843 N N . GLY B 1 10 ? -30.594 31.734 9.219 1 98.31 10 GLY B N 1
ATOM 4844 C CA . GLY B 1 10 ? -31.328 31.891 7.98 1 98.31 10 GLY B CA 1
ATOM 4845 C C . GLY B 1 10 ? -30.828 30.984 6.863 1 98.31 10 GLY B C 1
ATOM 4846 O O . GLY B 1 10 ? -31.625 30.375 6.148 1 98.31 10 GLY B O 1
ATOM 4847 N N . ILE B 1 11 ? -29.547 30.922 6.711 1 98.62 11 ILE B N 1
ATOM 4848 C CA . ILE B 1 11 ? -29 30.125 5.621 1 98.62 11 ILE B CA 1
ATOM 4849 C C . ILE B 1 11 ? -29.172 28.641 5.934 1 98.62 11 ILE B C 1
ATOM 4851 O O . ILE B 1 11 ? -29.391 27.828 5.031 1 98.62 11 ILE B O 1
ATOM 4855 N N . ALA B 1 12 ? -29.047 28.25 7.172 1 98.75 12 ALA B N 1
ATOM 4856 C CA . ALA B 1 12 ? -29.281 26.859 7.547 1 98.75 12 ALA B CA 1
ATOM 4857 C C . ALA B 1 12 ? -30.719 26.438 7.242 1 98.75 12 ALA B C 1
ATOM 4859 O O . ALA B 1 12 ? -30.953 25.344 6.715 1 98.75 12 ALA B O 1
ATOM 4860 N N . GLU B 1 13 ? -31.672 27.297 7.57 1 98.25 13 GLU B N 1
ATOM 4861 C CA . GLU B 1 13 ? -33.062 27.031 7.266 1 98.25 13 GLU B CA 1
ATOM 4862 C C . GLU B 1 13 ? -33.281 26.891 5.762 1 98.25 13 GLU B C 1
ATOM 4864 O O . GLU B 1 13 ? -34.031 26.016 5.32 1 98.25 13 GLU B O 1
ATOM 4869 N N . HIS B 1 14 ? -32.688 27.766 5.062 1 98.5 14 HIS B N 1
ATOM 4870 C CA . HIS B 1 14 ? -32.812 27.719 3.607 1 98.5 14 HIS B CA 1
ATOM 4871 C C . HIS B 1 14 ? -32.281 26.406 3.055 1 98.5 14 HIS B C 1
ATOM 4873 O O . HIS B 1 14 ? -32.906 25.781 2.199 1 98.5 14 HIS B O 1
ATOM 4879 N N . VAL B 1 15 ? -31.125 25.938 3.533 1 98.62 15 VAL B N 1
ATOM 4880 C CA . VAL B 1 15 ? -30.484 24.703 3.074 1 98.62 15 VAL B CA 1
ATOM 4881 C C . VAL B 1 15 ? -31.406 23.516 3.367 1 98.62 15 VAL B C 1
ATOM 4883 O O . VAL B 1 15 ? -31.625 22.672 2.506 1 98.62 15 VAL B O 1
ATOM 4886 N N . ILE B 1 16 ? -31.938 23.484 4.562 1 98.56 16 ILE B N 1
ATOM 4887 C CA . ILE B 1 16 ? -32.812 22.375 4.969 1 98.56 16 ILE B CA 1
ATOM 4888 C C . ILE B 1 16 ? -34.062 22.375 4.113 1 98.56 16 ILE B C 1
ATOM 4890 O O . ILE B 1 16 ? -34.531 21.312 3.703 1 98.56 16 ILE B O 1
ATOM 4894 N N . ARG B 1 17 ? -34.625 23.531 3.818 1 97.81 17 ARG B N 1
ATOM 4895 C CA . ARG B 1 17 ? -35.812 23.641 2.975 1 97.81 17 ARG B CA 1
ATOM 4896 C C . ARG B 1 17 ? -35.531 23.188 1.549 1 97.81 17 ARG B C 1
ATOM 4898 O O . ARG B 1 17 ? -36.344 22.531 0.914 1 97.81 17 ARG B O 1
ATOM 4905 N N . ASP B 1 18 ? -34.406 23.531 1.118 1 97.62 18 ASP B N 1
ATOM 4906 C CA . ASP B 1 18 ? -34 23.297 -0.27 1 97.62 18 ASP B CA 1
ATOM 4907 C C . ASP B 1 18 ? -33.594 21.844 -0.484 1 97.62 18 ASP B C 1
ATOM 4909 O O . ASP B 1 18 ? -34 21.219 -1.471 1 97.62 18 ASP B O 1
ATOM 4913 N N . VAL B 1 19 ? -32.844 21.234 0.411 1 97.5 19 VAL B N 1
ATOM 4914 C CA . VAL B 1 19 ? -32.219 19.922 0.231 1 97.5 19 VAL B CA 1
ATOM 4915 C C . VAL B 1 19 ? -33.062 18.844 0.882 1 97.5 19 VAL B C 1
ATOM 4917 O O . VAL B 1 19 ? -33.062 17.703 0.426 1 97.5 19 VAL B O 1
ATOM 4920 N N . GLY B 1 20 ? -33.719 19.188 1.949 1 97.56 20 GLY B N 1
ATOM 4921 C CA . GLY B 1 20 ? -34.5 18.234 2.723 1 97.56 20 GLY B CA 1
ATOM 4922 C C . GLY B 1 20 ? -33.906 17.969 4.098 1 97.56 20 GLY B C 1
ATOM 4923 O O . GLY B 1 20 ? -32.906 18.578 4.484 1 97.56 20 GLY B O 1
ATOM 4924 N N . THR B 1 21 ? -34.531 17.062 4.832 1 98.19 21 THR B N 1
ATOM 4925 C CA . THR B 1 21 ? -34.219 16.859 6.238 1 98.19 21 THR B CA 1
ATOM 4926 C C . THR B 1 21 ? -33.156 15.75 6.391 1 98.19 21 THR B C 1
ATOM 4928 O O . THR B 1 21 ? -32.719 15.477 7.5 1 98.19 21 THR B O 1
ATOM 4931 N N . SER B 1 22 ? -32.781 15.07 5.324 1 98.5 22 SER B N 1
ATOM 4932 C CA . SER B 1 22 ? -31.672 14.133 5.344 1 98.5 22 SER B CA 1
ATOM 4933 C C . SER B 1 22 ? -30.406 14.773 4.785 1 98.5 22 SER B C 1
ATOM 4935 O O . SER B 1 22 ? -30.156 14.727 3.578 1 98.5 22 SER B O 1
ATOM 4937 N N . LEU B 1 23 ? -29.609 15.305 5.672 1 98.69 23 LEU B N 1
ATOM 4938 C CA . LEU B 1 23 ? -28.438 16.078 5.277 1 98.69 23 LEU B CA 1
ATOM 4939 C C . LEU B 1 23 ? -27.172 15.219 5.367 1 98.69 23 LEU B C 1
ATOM 4941 O O . LEU B 1 23 ? -26.844 14.703 6.438 1 98.69 23 LEU B O 1
ATOM 4945 N N . VAL B 1 24 ? -26.5 14.977 4.289 1 98.75 24 VAL B N 1
ATOM 4946 C CA . VAL B 1 24 ? -25.156 14.398 4.199 1 98.75 24 VAL B CA 1
ATOM 4947 C C . VAL B 1 24 ? -24.156 15.469 3.797 1 98.75 24 VAL B C 1
ATOM 4949 O O . VAL B 1 24 ? -23.984 15.75 2.607 1 98.75 24 VAL B O 1
ATOM 4952 N N . VAL B 1 25 ? -23.453 16 4.801 1 98.81 25 VAL B N 1
ATOM 4953 C CA . VAL B 1 25 ? -22.688 17.234 4.66 1 98.81 25 VAL B CA 1
ATOM 4954 C C . VAL B 1 25 ? -21.203 16.922 4.578 1 98.81 25 VAL B C 1
ATOM 4956 O O . VAL B 1 25 ? -20.641 16.266 5.465 1 98.81 25 VAL B O 1
ATOM 4959 N N . GLY B 1 26 ? -20.578 17.312 3.463 1 98.56 26 GLY B N 1
ATOM 4960 C CA . GLY B 1 26 ? -19.125 17.219 3.336 1 98.56 26 GLY B CA 1
ATOM 4961 C C . GLY B 1 26 ? -18.406 18.484 3.75 1 98.56 26 GLY B C 1
ATOM 4962 O O . GLY B 1 26 ? -18.594 19.531 3.143 1 98.56 26 GLY B O 1
ATOM 4963 N N . LEU B 1 27 ? -17.609 18.359 4.773 1 98.38 27 LEU B N 1
ATOM 4964 C CA . LEU B 1 27 ? -16.828 19.5 5.266 1 98.38 27 LEU B CA 1
ATOM 4965 C C . LEU B 1 27 ? -15.398 19.438 4.75 1 98.38 27 LEU B C 1
ATOM 4967 O O . LEU B 1 27 ? -14.773 18.375 4.773 1 98.38 27 LEU B O 1
ATOM 4971 N N . PRO B 1 28 ? -14.875 20.625 4.297 1 96.94 28 PRO B N 1
ATOM 4972 C CA . PRO B 1 28 ? -13.461 20.656 3.93 1 96.94 28 PRO B CA 1
ATOM 4973 C C . PRO B 1 28 ? -12.539 20.297 5.098 1 96.94 28 PRO B C 1
ATOM 4975 O O . PRO B 1 28 ? -12.938 20.422 6.258 1 96.94 28 PRO B O 1
ATOM 4978 N N . LEU B 1 29 ? -11.367 19.969 4.746 1 95.81 29 LEU B N 1
ATOM 4979 C CA . LEU B 1 29 ? -10.344 19.656 5.738 1 95.81 29 LEU B CA 1
ATOM 4980 C C . LEU B 1 29 ? -9.859 20.906 6.453 1 95.81 29 LEU B C 1
ATOM 4982 O O . LEU B 1 29 ? -9.609 21.938 5.812 1 95.81 29 LEU B O 1
ATOM 4986 N N . GLY B 1 30 ? -9.773 20.828 7.762 1 95.81 30 GLY B N 1
ATOM 4987 C CA . GLY B 1 30 ? -9.086 21.844 8.547 1 95.81 30 GLY B CA 1
ATOM 4988 C C . GLY B 1 30 ? -9.742 23.219 8.445 1 95.81 30 GLY B C 1
ATOM 4989 O O . GLY B 1 30 ? -10.93 23.359 8.758 1 95.81 30 GLY B O 1
ATOM 4990 N N . LEU B 1 31 ? -9.133 24.156 7.848 1 97 31 LEU B N 1
ATOM 4991 C CA . LEU B 1 31 ? -9.414 25.578 7.91 1 97 31 LEU B CA 1
ATOM 4992 C C . LEU B 1 31 ? -10.617 25.938 7.047 1 97 31 LEU B C 1
ATOM 4994 O O . LEU B 1 31 ? -11.32 26.906 7.328 1 97 31 LEU B O 1
ATOM 4998 N N . GLY B 1 32 ? -10.945 25.141 6.109 1 97.94 32 GLY B N 1
ATOM 4999 C CA . GLY B 1 32 ? -11.898 25.516 5.07 1 97.94 32 GLY B CA 1
ATOM 5000 C C . GLY B 1 32 ? -13.344 25.359 5.496 1 97.94 32 GLY B C 1
ATOM 5001 O O . GLY B 1 32 ? -14.258 25.625 4.719 1 97.94 32 GLY B O 1
ATOM 5002 N N . LYS B 1 33 ? -13.633 25.031 6.754 1 98.44 33 LYS B N 1
ATOM 5003 C CA . LYS B 1 33 ? -14.992 24.75 7.223 1 98.44 33 LYS B CA 1
ATOM 5004 C C . LYS B 1 33 ? -15.773 26.031 7.465 1 98.44 33 LYS B C 1
ATOM 5006 O O . LYS B 1 33 ? -15.242 26.984 8.039 1 98.44 33 LYS B O 1
ATOM 5011 N N . ALA B 1 34 ? -17 26.047 6.988 1 98.69 34 ALA B N 1
ATOM 5012 C CA . ALA B 1 34 ? -17.938 27.141 7.273 1 98.69 34 ALA B CA 1
ATOM 5013 C C . ALA B 1 34 ? -18.547 26.984 8.664 1 98.69 34 ALA B C 1
ATOM 5015 O O . ALA B 1 34 ? -19.719 26.656 8.797 1 98.69 34 ALA B O 1
ATOM 5016 N N . ASN B 1 35 ? -17.812 27.328 9.648 1 98.56 35 ASN B N 1
ATOM 5017 C CA . ASN B 1 35 ? -18.094 26.969 11.031 1 98.56 35 ASN B CA 1
ATOM 5018 C C . ASN B 1 35 ? -19.469 27.469 11.461 1 98.56 35 ASN B C 1
ATOM 5020 O O . ASN B 1 35 ? -20.219 26.75 12.125 1 98.56 35 ASN B O 1
ATOM 5024 N N . HIS B 1 36 ? -19.828 28.734 11.07 1 98.75 36 HIS B N 1
ATOM 5025 C CA . HIS B 1 36 ? -21.125 29.281 11.484 1 98.75 36 HIS B CA 1
ATOM 5026 C C . HIS B 1 36 ? -22.281 28.516 10.867 1 98.75 36 HIS B C 1
ATOM 5028 O O . HIS B 1 36 ? -23.281 28.266 11.523 1 98.75 36 HIS B O 1
ATOM 5034 N N . ILE B 1 37 ? -22.141 28.172 9.625 1 98.88 37 ILE B N 1
ATOM 5035 C CA . ILE B 1 37 ? -23.188 27.438 8.93 1 98.88 37 ILE B CA 1
ATOM 5036 C C . ILE B 1 37 ? -23.297 26.031 9.516 1 98.88 37 ILE B C 1
ATOM 5038 O O . ILE B 1 37 ? -24.406 25.547 9.773 1 98.88 37 ILE B O 1
ATOM 5042 N N . VAL B 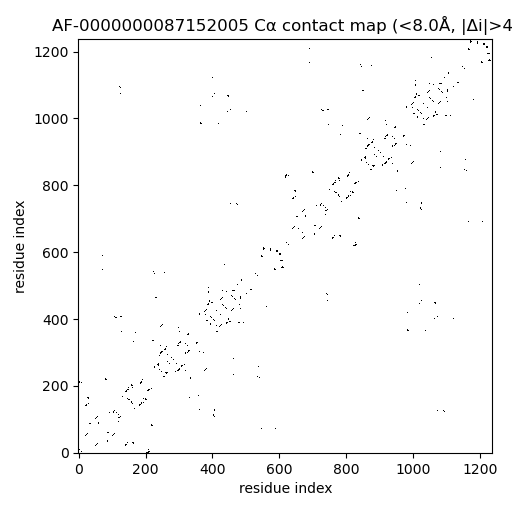1 38 ? -22.156 25.375 9.75 1 98.81 38 VAL B N 1
ATOM 5043 C CA . VAL B 1 38 ? -22.109 24.031 10.297 1 98.81 38 VAL B CA 1
ATOM 5044 C C . VAL B 1 38 ? -22.766 24.016 11.68 1 98.81 38 VAL B C 1
ATOM 5046 O O . VAL B 1 38 ? -23.562 23.125 11.992 1 98.81 38 VAL B O 1
ATOM 5049 N N . ASN B 1 39 ? -22.391 25 12.484 1 98.75 39 ASN B N 1
ATOM 5050 C CA . ASN B 1 39 ? -22.969 25.109 13.82 1 98.75 39 ASN B CA 1
ATOM 5051 C C . ASN B 1 39 ? -24.469 25.328 13.766 1 98.75 39 ASN B C 1
ATOM 5053 O O . ASN B 1 39 ? -25.219 24.797 14.594 1 98.75 39 ASN B O 1
ATOM 5057 N N . ALA B 1 40 ? -24.906 26.156 12.82 1 98.81 40 ALA B N 1
ATOM 5058 C CA . ALA B 1 40 ? -26.328 26.406 12.68 1 98.81 40 ALA B CA 1
ATOM 5059 C C . ALA B 1 40 ? -27.078 25.141 12.25 1 98.81 40 ALA B C 1
ATOM 5061 O O . ALA B 1 40 ? -28.156 24.859 12.758 1 98.81 40 ALA B O 1
ATOM 5062 N N . LEU B 1 41 ? -26.547 24.406 11.266 1 98.81 41 LEU B N 1
ATOM 5063 C CA . LEU B 1 41 ? -27.141 23.125 10.859 1 98.81 41 LEU B CA 1
ATOM 5064 C C . LEU B 1 41 ? -27.203 22.156 12.031 1 98.81 41 LEU B C 1
ATOM 5066 O O . LEU B 1 41 ? -28.219 21.469 12.219 1 98.81 41 LEU B O 1
ATOM 5070 N N . TYR B 1 42 ? -26.109 22.078 12.781 1 98.69 42 TYR B N 1
ATOM 5071 C CA . TYR B 1 42 ? -26.047 21.219 13.961 1 98.69 42 TYR B CA 1
ATOM 5072 C C . TYR B 1 42 ? -27.125 21.609 14.969 1 98.69 42 TYR B C 1
ATOM 5074 O O . TYR B 1 42 ? -27.844 20.734 15.484 1 98.69 42 TYR B O 1
ATOM 5082 N N . ALA B 1 43 ? -27.234 22.906 15.211 1 98.56 43 ALA B N 1
ATOM 5083 C CA . ALA B 1 43 ? -28.219 23.391 16.172 1 98.56 43 ALA B CA 1
ATOM 5084 C C . ALA B 1 43 ? -29.641 23.047 15.719 1 98.56 43 ALA B C 1
ATOM 5086 O O . ALA B 1 43 ? -30.484 22.672 16.547 1 98.56 43 ALA B O 1
ATOM 5087 N N . ARG B 1 44 ? -29.906 23.188 14.484 1 98.5 44 ARG B N 1
ATOM 5088 C CA . ARG B 1 44 ? -31.219 22.844 13.938 1 98.5 44 ARG B CA 1
ATOM 5089 C C . ARG B 1 44 ? -31.531 21.375 14.125 1 98.5 44 ARG B C 1
ATOM 5091 O O . ARG B 1 44 ? -32.656 21 14.484 1 98.5 44 ARG B O 1
ATOM 5098 N N . ALA B 1 45 ? -30.547 20.516 13.875 1 98.62 45 ALA B N 1
ATOM 5099 C CA . ALA B 1 45 ? -30.734 19.062 13.992 1 98.62 45 ALA B CA 1
ATOM 5100 C C . ALA B 1 45 ? -30.922 18.656 15.453 1 98.62 45 ALA B C 1
ATOM 5102 O O . ALA B 1 45 ? -31.641 17.703 15.75 1 98.62 45 ALA B O 1
ATOM 5103 N N . VAL B 1 46 ? -30.188 19.344 16.375 1 98.38 46 VAL B N 1
ATOM 5104 C CA . VAL B 1 46 ? -30.359 19.094 17.797 1 98.38 46 VAL B CA 1
ATOM 5105 C C . VAL B 1 46 ? -31.781 19.453 18.234 1 98.38 46 VAL B C 1
ATOM 5107 O O . VAL B 1 46 ? -32.406 18.734 19.016 1 98.38 46 VAL B O 1
ATOM 5110 N N . ALA B 1 47 ? -32.281 20.516 17.672 1 98 47 ALA B N 1
ATOM 5111 C CA . ALA B 1 47 ? -33.594 21.031 18.078 1 98 47 ALA B CA 1
ATOM 5112 C C . ALA B 1 47 ? -34.719 20.234 17.453 1 98 47 ALA B C 1
ATOM 5114 O O . ALA B 1 47 ? -35.812 20.156 18 1 98 47 ALA B O 1
ATOM 5115 N N . ASP B 1 48 ? -34.531 19.641 16.281 1 98.06 48 ASP B N 1
ATOM 5116 C CA . ASP B 1 48 ? -35.531 18.891 15.531 1 98.06 48 ASP B CA 1
ATOM 5117 C C . ASP B 1 48 ? -34.969 17.531 15.094 1 98.06 48 ASP B C 1
ATOM 5119 O O . ASP B 1 48 ? -34.312 17.438 14.07 1 98.06 48 ASP B O 1
ATOM 5123 N N . ARG B 1 49 ? -35.5 16.531 15.68 1 97.19 49 ARG B N 1
ATOM 5124 C CA . ARG B 1 49 ? -34.938 15.188 15.492 1 97.19 49 ARG B CA 1
ATOM 5125 C C . ARG B 1 49 ? -35.344 14.609 14.148 1 97.19 49 ARG B C 1
ATOM 5127 O O . ARG B 1 49 ? -34.781 13.609 13.695 1 97.19 49 ARG B O 1
ATOM 5134 N N . SER B 1 50 ? -36.219 15.25 13.492 1 97.81 50 SER B N 1
ATOM 5135 C CA . SER B 1 50 ? -36.594 14.789 12.164 1 97.81 50 SER B CA 1
ATOM 5136 C C . SER B 1 50 ? -35.531 15.125 11.141 1 97.81 50 SER B C 1
ATOM 5138 O O . SER B 1 50 ? -35.5 14.578 10.031 1 97.81 50 SER B O 1
ATOM 5140 N N . ILE B 1 51 ? -34.656 16.016 11.547 1 98.56 51 ILE B N 1
ATOM 5141 C CA . ILE B 1 51 ? -33.531 16.344 10.695 1 98.56 51 ILE B CA 1
ATOM 5142 C C . ILE B 1 51 ? -32.375 15.359 10.953 1 98.56 51 ILE B C 1
ATOM 5144 O O . ILE B 1 51 ? -31.844 15.312 12.062 1 98.56 51 ILE B O 1
ATOM 5148 N N . LYS B 1 52 ? -32.094 14.516 10 1 98.62 52 LYS B N 1
ATOM 5149 C CA . LYS B 1 52 ? -30.922 13.625 10.062 1 98.62 52 LYS B CA 1
ATOM 5150 C C . LYS B 1 52 ? -29.672 14.312 9.508 1 98.62 52 LYS B C 1
ATOM 5152 O O . LYS B 1 52 ? -29.641 14.719 8.352 1 98.62 52 LYS B O 1
ATOM 5157 N N . LEU B 1 53 ? -28.656 14.461 10.336 1 98.75 53 LEU B N 1
ATOM 5158 C CA . LEU B 1 53 ? -27.453 15.188 9.953 1 98.75 53 LEU B CA 1
ATOM 5159 C C . LEU B 1 53 ? -26.234 14.273 10.023 1 98.75 53 LEU B C 1
ATOM 5161 O O . LEU B 1 53 ? -25.891 13.773 11.102 1 98.75 53 LEU B O 1
ATOM 5165 N N . THR B 1 54 ? -25.641 13.945 8.93 1 98.69 54 THR B N 1
ATOM 5166 C CA . THR B 1 54 ? -24.359 13.273 8.875 1 98.69 54 THR B CA 1
ATOM 5167 C C . THR B 1 54 ? -23.266 14.234 8.43 1 98.69 54 THR B C 1
ATOM 5169 O O . THR B 1 54 ? -23.328 14.789 7.324 1 98.69 54 THR B O 1
ATOM 5172 N N . LEU B 1 55 ? -22.297 14.469 9.266 1 98.69 55 LEU B N 1
ATOM 5173 C CA . LEU B 1 55 ? -21.141 15.305 8.938 1 98.69 55 LEU B CA 1
ATOM 5174 C C . LEU B 1 55 ? -19.938 14.453 8.562 1 98.69 55 LEU B C 1
ATOM 5176 O O . LEU B 1 55 ? -19.469 13.648 9.375 1 98.69 55 LEU B O 1
ATOM 5180 N N . PHE B 1 56 ? -19.5 14.578 7.34 1 98.31 56 PHE B N 1
ATOM 5181 C CA . PHE B 1 56 ? -18.203 14.039 6.93 1 98.31 56 PHE B CA 1
ATOM 5182 C C . PHE B 1 56 ? -17.125 15.109 7.035 1 98.31 56 PHE B C 1
ATOM 5184 O O . PHE B 1 56 ? -17.219 16.172 6.414 1 98.31 56 PHE B O 1
ATOM 5191 N N . SER B 1 57 ? -16.109 14.828 7.793 1 96.88 57 SER B N 1
ATOM 5192 C CA . SER B 1 57 ? -15.094 15.844 8.086 1 96.88 57 SER B CA 1
ATOM 5193 C C . SER B 1 57 ? -13.695 15.25 8.062 1 96.88 57 SER B C 1
ATOM 5195 O O . SER B 1 57 ? -13.516 14.086 7.703 1 96.88 57 SER B O 1
ATOM 5197 N N . ALA B 1 58 ? -12.695 16.078 8.211 1 96.94 58 ALA B N 1
ATOM 5198 C CA . ALA B 1 58 ? -11.281 15.75 8.383 1 96.94 58 ALA B CA 1
ATOM 5199 C C . ALA B 1 58 ? -10.539 16.875 9.102 1 96.94 58 ALA B C 1
ATOM 5201 O O . ALA B 1 58 ? -10.695 18.047 8.766 1 96.94 58 ALA B O 1
ATOM 5202 N N . LEU B 1 59 ? -9.789 16.469 10.141 1 95.81 59 LEU B N 1
ATOM 5203 C CA . LEU B 1 59 ? -8.984 17.453 10.875 1 95.81 59 LEU B CA 1
ATOM 5204 C C . LEU B 1 59 ? -9.859 18.547 11.461 1 95.81 59 LEU B C 1
ATOM 5206 O O . LEU B 1 59 ? -9.688 19.719 11.141 1 95.81 59 LEU B O 1
ATOM 5210 N N . THR B 1 60 ? -10.797 18.156 12.336 1 97.19 60 THR B N 1
ATOM 5211 C CA . THR B 1 60 ? -11.586 19.125 13.086 1 97.19 60 THR B CA 1
ATOM 5212 C C . THR B 1 60 ? -10.695 19.938 14.016 1 97.19 60 THR B C 1
ATOM 5214 O O . THR B 1 60 ? -10.117 19.406 14.961 1 97.19 60 THR B O 1
ATOM 5217 N N . LEU B 1 61 ? -10.609 21.188 13.68 1 95.06 61 LEU B N 1
ATOM 5218 C CA . LEU B 1 61 ? -9.719 22.062 14.438 1 95.06 61 LEU B CA 1
ATOM 5219 C C . LEU B 1 61 ? -10.336 22.438 15.781 1 95.06 61 LEU B C 1
ATOM 5221 O O . LEU B 1 61 ? -11.492 22.875 15.836 1 95.06 61 LEU B O 1
ATOM 5225 N N . GLU B 1 62 ? -9.594 22.203 16.781 1 92.62 62 GLU B N 1
ATOM 5226 C CA . GLU B 1 62 ? -9.977 22.547 18.141 1 92.62 62 GLU B CA 1
ATOM 5227 C C . GLU B 1 62 ? -8.898 23.391 18.828 1 92.62 62 GLU B C 1
ATOM 5229 O O . GLU B 1 62 ? -7.707 23.156 18.641 1 92.62 62 GLU B O 1
ATOM 5234 N N . LYS B 1 63 ? -9.391 24.375 19.547 1 89.62 63 LYS B N 1
ATOM 5235 C CA . LYS B 1 63 ? -8.445 25.141 20.359 1 89.62 63 LYS B CA 1
ATOM 5236 C C . LYS B 1 63 ? -7.773 24.25 21.406 1 89.62 63 LYS B C 1
ATOM 5238 O O . LYS B 1 63 ? -8.414 23.375 21.984 1 89.62 63 LYS B O 1
ATOM 5243 N N . PRO B 1 64 ? -6.465 24.516 21.547 1 85.5 64 PRO B N 1
ATOM 5244 C CA . PRO B 1 64 ? -5.793 23.734 22.578 1 85.5 64 PRO B CA 1
ATOM 5245 C C . PRO B 1 64 ? -6.398 23.953 23.969 1 85.5 64 PRO B C 1
ATOM 5247 O O . PRO B 1 64 ? -6.82 25.062 24.297 1 85.5 64 PRO B O 1
ATOM 5250 N N . LYS B 1 65 ? -6.469 22.859 24.703 1 83.06 65 LYS B N 1
ATOM 5251 C CA . LYS B 1 65 ? -6.934 22.938 26.078 1 83.06 65 LYS B CA 1
ATOM 5252 C C . LYS B 1 65 ? -5.816 22.578 27.062 1 83.06 65 LYS B C 1
ATOM 5254 O O . LYS B 1 65 ? -5.395 21.422 27.141 1 83.06 65 LYS B O 1
ATOM 5259 N N . PRO B 1 66 ? -5.316 23.609 27.75 1 82.31 66 PRO B N 1
ATOM 5260 C CA . PRO B 1 66 ? -4.246 23.328 28.719 1 82.31 66 PRO B CA 1
ATOM 5261 C C . PRO B 1 66 ? -4.695 22.391 29.844 1 82.31 66 PRO B C 1
ATOM 5263 O O . PRO B 1 66 ? -5.852 22.453 30.266 1 82.31 66 PRO B O 1
ATOM 5266 N N . LYS B 1 67 ? -3.832 21.547 30.359 1 74.19 67 LYS B N 1
ATOM 5267 C CA . LYS B 1 67 ? -4.168 20.547 31.359 1 74.19 67 LYS B CA 1
ATOM 5268 C C . LYS B 1 67 ? -3.703 20.969 32.75 1 74.19 67 LYS B C 1
ATOM 5270 O O . LYS B 1 67 ? -4.363 20.672 33.75 1 74.19 67 LYS B O 1
ATOM 5275 N N . SER B 1 68 ? -2.455 21.609 32.844 1 77 68 SER B N 1
ATOM 5276 C CA . SER B 1 68 ? -1.884 22.031 34.125 1 77 68 SER B CA 1
ATOM 5277 C C . SER B 1 68 ? -1.964 23.547 34.281 1 77 68 SER B C 1
ATOM 5279 O O . SER B 1 68 ? -2.18 24.266 33.312 1 77 68 SER B O 1
ATOM 5281 N N . LEU B 1 69 ? -1.862 23.875 35.531 1 78.38 69 LEU B N 1
ATOM 5282 C CA . LEU B 1 69 ? -1.901 25.297 35.844 1 78.38 69 LEU B CA 1
ATOM 5283 C C . LEU B 1 69 ? -0.791 26.047 35.125 1 78.38 69 LEU B C 1
ATOM 5285 O O . LEU B 1 69 ? -1.021 27.125 34.562 1 78.38 69 LEU B O 1
ATOM 5289 N N . LEU B 1 70 ? 0.389 25.484 35.188 1 78.88 70 LEU B N 1
ATOM 5290 C CA . LEU B 1 70 ? 1.53 26.125 34.531 1 78.88 70 LEU B CA 1
ATOM 5291 C C . LEU B 1 70 ? 1.309 26.219 33.031 1 78.88 70 LEU B C 1
ATOM 5293 O O . LEU B 1 70 ? 1.616 27.25 32.406 1 78.88 70 LEU B O 1
ATOM 5297 N N . GLU B 1 71 ? 0.771 25.188 32.469 1 79.75 71 GLU B N 1
ATOM 5298 C CA . GLU B 1 71 ? 0.471 25.188 31.031 1 79.75 71 GLU B CA 1
ATOM 5299 C C . GLU B 1 71 ? -0.604 26.219 30.703 1 79.75 71 GLU B C 1
ATOM 5301 O O . GLU B 1 71 ? -0.522 26.906 29.672 1 79.75 71 GLU B O 1
ATOM 5306 N N . GLN B 1 72 ? -1.543 26.266 31.594 1 82.44 72 GLN B N 1
ATOM 5307 C CA . GLN B 1 72 ? -2.621 27.234 31.406 1 82.44 72 GLN B CA 1
ATOM 5308 C C . GLN B 1 72 ? -2.084 28.672 31.422 1 82.44 72 GLN B C 1
ATOM 5310 O O . GLN B 1 72 ? -2.473 29.484 30.578 1 82.44 72 GLN B O 1
ATOM 5315 N N . ARG B 1 73 ? -1.241 28.906 32.312 1 83.06 73 ARG B N 1
ATOM 5316 C CA . ARG B 1 73 ? -0.703 30.25 32.438 1 83.06 73 ARG B CA 1
ATOM 5317 C C . ARG B 1 73 ? 0.223 30.594 31.266 1 83.06 73 ARG B C 1
ATOM 5319 O O . ARG B 1 73 ? 0.325 31.75 30.859 1 83.06 73 ARG B O 1
ATOM 5326 N N . PHE B 1 74 ? 0.814 29.609 30.812 1 81.44 74 PHE B N 1
ATOM 5327 C CA . PHE B 1 74 ? 1.684 29.844 29.672 1 81.44 74 PHE B CA 1
ATOM 5328 C C . PHE B 1 74 ? 0.868 29.969 28.391 1 81.44 74 PHE B C 1
ATOM 5330 O O . PHE B 1 74 ? 0.971 30.969 27.672 1 81.44 74 PHE B O 1
ATOM 5337 N N . ILE B 1 75 ? 0.035 28.922 28.125 1 81 75 ILE B N 1
ATOM 5338 C CA . ILE B 1 75 ? -0.535 28.797 26.797 1 81 75 ILE B CA 1
ATOM 5339 C C . ILE B 1 75 ? -1.847 29.578 26.719 1 81 75 ILE B C 1
ATOM 5341 O O . ILE B 1 75 ? -2.322 29.906 25.625 1 81 75 ILE B O 1
ATOM 5345 N N . GLY B 1 76 ? -2.482 29.875 27.797 1 82.69 76 GLY B N 1
ATOM 5346 C CA . GLY B 1 76 ? -3.754 30.578 27.828 1 82.69 76 GLY B CA 1
ATOM 5347 C C . GLY B 1 76 ? -3.748 31.844 27 1 82.69 76 GLY B C 1
ATOM 5348 O O . GLY B 1 76 ? -4.508 31.969 26.031 1 82.69 76 GLY B O 1
ATOM 5349 N N . PRO B 1 77 ? -2.838 32.75 27.375 1 83.75 77 PRO B N 1
ATOM 5350 C CA . PRO B 1 77 ? -2.76 33.969 26.609 1 83.75 77 PRO B CA 1
ATOM 5351 C C . PRO B 1 77 ? -2.438 33.75 25.125 1 83.75 77 PRO B C 1
ATOM 5353 O O . PRO B 1 77 ? -2.889 34.5 24.266 1 83.75 77 PRO B O 1
ATOM 5356 N N . VAL B 1 78 ? -1.649 32.781 24.906 1 84.69 78 VAL B N 1
ATOM 5357 C CA . VAL B 1 78 ? -1.312 32.438 23.531 1 84.69 78 VAL B CA 1
ATOM 5358 C C . VAL B 1 78 ? -2.564 31.984 22.797 1 84.69 78 VAL B C 1
ATOM 5360 O O . VAL B 1 78 ? -2.803 32.375 21.656 1 84.69 78 VAL B O 1
ATOM 5363 N N . ILE B 1 79 ? -3.346 31.188 23.422 1 87.31 79 ILE B N 1
ATOM 5364 C CA . ILE B 1 79 ? -4.59 30.672 22.859 1 87.31 79 ILE B CA 1
ATOM 5365 C C . ILE B 1 79 ? -5.535 31.844 22.578 1 87.31 79 ILE B C 1
ATOM 5367 O O . ILE B 1 79 ? -6.141 31.906 21.5 1 87.31 79 ILE B O 1
ATOM 5371 N N . ASP B 1 80 ? -5.59 32.719 23.5 1 86.94 80 ASP B N 1
ATOM 5372 C CA . ASP B 1 80 ? -6.469 33.875 23.328 1 86.94 80 ASP B CA 1
ATOM 5373 C C . ASP B 1 80 ? -6.039 34.75 22.141 1 86.94 80 ASP B C 1
ATOM 5375 O O . ASP B 1 80 ? -6.879 35.219 21.375 1 86.94 80 ASP B O 1
ATOM 5379 N N . ARG B 1 81 ? -4.809 34.875 22.016 1 85.75 81 ARG B N 1
ATOM 5380 C CA . ARG B 1 81 ? -4.27 35.719 20.953 1 85.75 81 ARG B CA 1
ATOM 5381 C C . ARG B 1 81 ? -4.414 35.031 19.594 1 85.75 81 ARG B C 1
ATOM 5383 O O . ARG B 1 81 ? -4.754 35.688 18.594 1 85.75 81 ARG B O 1
ATOM 5390 N N . LEU B 1 82 ? -4.215 33.781 19.578 1 85.44 82 LEU B N 1
ATOM 5391 C CA . LEU B 1 82 ? -4.098 33.094 18.297 1 85.44 82 LEU B CA 1
ATOM 5392 C C . LEU B 1 82 ? -5.434 32.469 17.891 1 85.44 82 LEU B C 1
ATOM 5394 O O . LEU B 1 82 ? -5.703 32.312 16.703 1 85.44 82 LEU B O 1
ATOM 5398 N N . PHE B 1 83 ? -6.293 32.156 18.875 1 88.38 83 PHE B N 1
ATOM 5399 C CA . PHE B 1 83 ? -7.492 31.391 18.562 1 88.38 83 PHE B CA 1
ATOM 5400 C C . PHE B 1 83 ? -8.742 32.094 19.062 1 88.38 83 PHE B C 1
ATOM 5402 O O . PHE B 1 83 ? -9.859 31.656 18.812 1 88.38 83 PHE B O 1
ATOM 5409 N N . GLY B 1 84 ? -8.648 33.125 19.859 1 83.94 84 GLY B N 1
ATOM 5410 C CA . GLY B 1 84 ? -9.75 33.75 20.562 1 83.94 84 GLY B CA 1
ATOM 5411 C C . GLY B 1 84 ? -10.922 34.094 19.656 1 83.94 84 GLY B C 1
ATOM 5412 O O . GLY B 1 84 ? -12.078 33.938 20.047 1 83.94 84 GLY B O 1
ATOM 5413 N N . GLY B 1 85 ? -10.766 34.531 18.469 1 90.88 85 GLY B N 1
ATOM 5414 C CA . GLY B 1 85 ? -11.852 34.906 17.594 1 90.88 85 GLY B CA 1
ATOM 5415 C C . GLY B 1 85 ? -12.312 33.812 16.672 1 90.88 85 GLY B C 1
ATOM 5416 O O . GLY B 1 85 ? -13.289 33.969 15.945 1 90.88 85 GLY B O 1
ATOM 5417 N N . TYR B 1 86 ? -11.758 32.656 16.75 1 95 86 TYR B N 1
ATOM 5418 C CA . TYR B 1 86 ? -12.117 31.531 15.898 1 95 86 TYR B CA 1
ATOM 5419 C C . TYR B 1 86 ? -13.344 30.812 16.453 1 95 86 TYR B C 1
ATOM 5421 O O . TYR B 1 86 ? -13.352 30.375 17.609 1 95 86 TYR B O 1
ATOM 5429 N N . PRO B 1 87 ? -14.406 30.703 15.672 1 96.69 87 PRO B N 1
ATOM 5430 C CA . PRO B 1 87 ? -15.602 30 16.156 1 96.69 87 PRO B CA 1
ATOM 5431 C C . PRO B 1 87 ? -15.391 28.5 16.297 1 96.69 87 PRO B C 1
ATOM 5433 O O . PRO B 1 87 ? -15.039 27.828 15.32 1 96.69 87 PRO B O 1
ATOM 5436 N N . ASP B 1 88 ? -15.672 27.984 17.469 1 96 88 ASP B N 1
ATOM 5437 C CA . ASP B 1 88 ? -15.531 26.562 17.719 1 96 88 ASP B CA 1
ATOM 5438 C C . ASP B 1 88 ? -16.594 25.766 16.953 1 96 88 ASP B C 1
ATOM 5440 O O . ASP B 1 88 ? -17.656 26.297 16.641 1 96 88 ASP B O 1
ATOM 5444 N N . LEU B 1 89 ? -16.281 24.578 16.594 1 97.62 89 LEU B N 1
ATOM 5445 C CA . LEU B 1 89 ? -17.25 23.641 16.062 1 97.62 89 LEU B CA 1
ATOM 5446 C C . LEU B 1 89 ? -17.969 22.891 17.188 1 97.62 89 LEU B C 1
ATOM 5448 O O . LEU B 1 89 ? -17.391 22.016 17.812 1 97.62 89 LEU B O 1
ATOM 5452 N N . VAL B 1 90 ? -19.188 23.109 17.328 1 97.5 90 VAL B N 1
ATOM 5453 C CA . VAL B 1 90 ? -19.969 22.672 18.484 1 97.5 90 VAL B CA 1
ATOM 5454 C C . VAL B 1 90 ? -20.094 21.141 18.484 1 97.5 90 VAL B C 1
ATOM 5456 O O . VAL B 1 90 ? -20.094 20.516 19.547 1 97.5 90 VAL B O 1
ATOM 5459 N N . TYR B 1 91 ? -20.125 20.578 17.312 1 97.88 91 TYR B N 1
ATOM 5460 C CA . TYR B 1 91 ? -20.281 19.125 17.234 1 97.88 91 TYR B CA 1
ATOM 5461 C C . TYR B 1 91 ? -19.078 18.422 17.844 1 97.88 91 TYR B C 1
ATOM 5463 O O . TYR B 1 91 ? -19.172 17.281 18.297 1 97.88 91 TYR B O 1
ATOM 5471 N N . ALA B 1 92 ? -17.875 19.062 17.812 1 97.06 92 ALA B N 1
ATOM 5472 C CA . ALA B 1 92 ? -16.656 18.453 18.359 1 97.06 92 ALA B CA 1
ATOM 5473 C C . ALA B 1 92 ? -16.766 18.25 19.859 1 97.06 92 ALA B C 1
ATOM 5475 O O . ALA B 1 92 ? -16.344 17.219 20.391 1 97.06 92 ALA B O 1
ATOM 5476 N N . ASP B 1 93 ? -17.312 19.234 20.516 1 95.06 93 ASP B N 1
ATOM 5477 C CA . ASP B 1 93 ? -17.531 19.125 21.953 1 95.06 93 ASP B CA 1
ATOM 5478 C C . ASP B 1 93 ? -18.516 18.016 22.281 1 95.06 93 ASP B C 1
ATOM 5480 O O . ASP B 1 93 ? -18.312 17.25 23.219 1 95.06 93 ASP B O 1
ATOM 5484 N N . ALA B 1 94 ? -19.578 18 21.531 1 96.44 94 ALA B N 1
ATOM 5485 C CA . ALA B 1 94 ? -20.594 16.953 21.734 1 96.44 94 ALA B CA 1
ATOM 5486 C C . ALA B 1 94 ? -20 15.57 21.469 1 96.44 94 ALA B C 1
ATOM 5488 O O . ALA B 1 94 ? -20.297 14.617 22.188 1 96.44 94 ALA B O 1
ATOM 5489 N N . LEU B 1 95 ? -19.219 15.469 20.422 1 96.25 95 LEU B N 1
ATOM 5490 C CA . LEU B 1 95 ? -18.562 14.211 20.078 1 96.25 95 LEU B CA 1
ATOM 5491 C C . LEU B 1 95 ? -17.641 13.75 21.203 1 96.25 95 LEU B C 1
ATOM 5493 O O . LEU B 1 95 ? -17.656 12.578 21.578 1 96.25 95 LEU B O 1
ATOM 5497 N N . ARG B 1 96 ? -16.844 14.625 21.719 1 93.81 96 ARG B N 1
ATOM 5498 C CA . ARG B 1 96 ? -15.906 14.312 22.797 1 93.81 96 ARG B CA 1
ATOM 5499 C C . ARG B 1 96 ? -16.625 13.859 24.047 1 93.81 96 ARG B C 1
ATOM 5501 O O . ARG B 1 96 ? -16.156 12.969 24.766 1 93.81 96 ARG B O 1
ATOM 5508 N N . ALA B 1 97 ? -17.781 14.453 24.281 1 93.75 97 ALA B N 1
ATOM 5509 C CA . ALA B 1 97 ? -18.562 14.156 25.484 1 93.75 97 ALA B CA 1
ATOM 5510 C C . ALA B 1 97 ? -19.422 12.914 25.281 1 93.75 97 ALA B C 1
ATOM 5512 O O . ALA B 1 97 ? -20.062 12.43 26.219 1 93.75 97 ALA B O 1
ATOM 5513 N N . GLY B 1 98 ? -19.422 12.406 24.094 1 91.94 98 GLY B N 1
ATOM 5514 C CA . GLY B 1 98 ? -20.297 11.289 23.797 1 91.94 98 GLY B CA 1
ATOM 5515 C C . GLY B 1 98 ? -21.766 11.656 23.859 1 91.94 98 GLY B C 1
ATOM 5516 O O . GLY B 1 98 ? -22.594 10.844 24.281 1 91.94 98 GLY B O 1
ATOM 5517 N N . ALA B 1 99 ? -22.078 12.93 23.469 1 94.31 99 ALA B N 1
ATOM 5518 C CA . ALA B 1 99 ? -23.422 13.461 23.672 1 94.31 99 ALA B CA 1
ATOM 5519 C C . ALA B 1 99 ? -24.094 13.812 22.344 1 94.31 99 ALA B C 1
ATOM 5521 O O . ALA B 1 99 ? -25.047 14.594 22.312 1 94.31 99 ALA B O 1
ATOM 5522 N N . LEU B 1 100 ? -23.594 13.297 21.281 1 96.5 100 LEU B N 1
ATOM 5523 C CA . LEU B 1 100 ? -24.25 13.531 19.984 1 96.5 100 LEU B CA 1
ATOM 5524 C C . LEU B 1 100 ? -25.625 12.891 19.969 1 96.5 100 LEU B C 1
ATOM 5526 O O . LEU B 1 100 ? -25.797 11.727 20.344 1 96.5 100 LEU B O 1
ATOM 5530 N N . PRO B 1 101 ? -26.641 13.617 19.562 1 96.94 101 PRO B N 1
ATOM 5531 C CA . PRO B 1 101 ? -27.953 12.992 19.375 1 96.94 101 PRO B CA 1
ATOM 5532 C C . PRO B 1 101 ? -27.938 11.867 18.344 1 96.94 101 PRO B C 1
ATOM 5534 O O . PRO B 1 101 ? -27.109 11.883 17.438 1 96.94 101 PRO B O 1
ATOM 5537 N N . PRO B 1 102 ? -28.875 10.906 18.422 1 96.19 102 PRO B N 1
ATOM 5538 C CA . PRO B 1 102 ? -28.859 9.734 17.547 1 96.19 102 PRO B CA 1
ATOM 5539 C C . PRO B 1 102 ? -29.062 10.086 16.078 1 96.19 102 PRO B C 1
ATOM 5541 O O . PRO B 1 102 ? -28.734 9.289 15.195 1 96.19 102 PRO B O 1
ATOM 5544 N N . ASN B 1 103 ? -29.703 11.32 15.82 1 98.19 103 ASN B N 1
ATOM 5545 C CA . ASN B 1 103 ? -29.953 11.711 14.445 1 98.19 103 ASN B CA 1
ATOM 5546 C C . ASN B 1 103 ? -28.75 12.445 13.836 1 98.19 103 ASN B C 1
ATOM 5548 O O . ASN B 1 103 ? -28.844 12.961 12.727 1 98.19 103 ASN B O 1
ATOM 5552 N N . ILE B 1 104 ? -27.641 12.523 14.594 1 98.56 104 ILE B N 1
ATOM 5553 C CA . ILE B 1 104 ? -26.453 13.227 14.109 1 98.56 104 ILE B CA 1
ATOM 5554 C C . ILE B 1 104 ? -25.25 12.281 14.141 1 98.56 104 ILE B C 1
ATOM 5556 O O . ILE B 1 104 ? -24.938 11.695 15.18 1 98.56 104 ILE B O 1
ATOM 5560 N N . ASP B 1 105 ? -24.609 12.055 13.039 1 97.94 105 ASP B N 1
ATOM 5561 C CA . ASP B 1 105 ? -23.391 11.281 12.914 1 97.94 105 ASP B CA 1
ATOM 5562 C C . ASP B 1 105 ? -22.219 12.164 12.469 1 97.94 105 ASP B C 1
ATOM 5564 O O . ASP B 1 105 ? -22.391 13.047 11.617 1 97.94 105 ASP B O 1
ATOM 5568 N N . VAL B 1 106 ? -21.094 11.969 13.07 1 98.31 106 VAL B N 1
ATOM 5569 C CA . VAL B 1 106 ? -19.859 12.625 12.664 1 98.31 106 VAL B CA 1
ATOM 5570 C C . VAL B 1 106 ? -18.844 11.586 12.234 1 98.31 106 VAL B C 1
ATOM 5572 O O . VAL B 1 106 ? -18.453 10.719 13.023 1 98.31 106 VAL B O 1
ATOM 5575 N N . ILE B 1 107 ? -18.422 11.625 11.016 1 97.94 107 ILE B N 1
ATOM 5576 C CA . ILE B 1 107 ? -17.484 10.695 10.398 1 97.94 107 ILE B CA 1
ATOM 5577 C C . ILE B 1 107 ? -16.25 11.453 9.906 1 97.94 107 ILE B C 1
ATOM 5579 O O . ILE B 1 107 ? -16.375 12.43 9.164 1 97.94 107 ILE B O 1
ATOM 5583 N N . GLU B 1 108 ? -15.078 11.016 10.312 1 97.38 108 GLU B N 1
ATOM 5584 C CA . GLU B 1 108 ? -13.867 11.703 9.867 1 97.38 108 GLU B CA 1
ATOM 5585 C C . GLU B 1 108 ? -12.945 10.758 9.109 1 97.38 108 GLU B C 1
ATOM 5587 O O . GLU B 1 108 ? -12.891 9.562 9.406 1 97.38 108 GLU B O 1
ATOM 5592 N N . PHE B 1 109 ? -12.188 11.352 8.164 1 96.88 109 PHE B N 1
ATOM 5593 C CA . PHE B 1 109 ? -11.203 10.633 7.359 1 96.88 109 PHE B CA 1
ATOM 5594 C C . PHE B 1 109 ? -9.797 10.844 7.898 1 96.88 109 PHE B C 1
ATOM 5596 O O . PHE B 1 109 ? -8.875 10.102 7.551 1 96.88 109 PHE B O 1
ATOM 5603 N N . PHE B 1 110 ? -9.594 11.836 8.688 1 96.69 110 PHE B N 1
ATOM 5604 C CA . PHE B 1 110 ? -8.305 12.227 9.242 1 96.69 110 PHE B CA 1
ATOM 5605 C C . PHE B 1 110 ? -8.492 12.984 10.555 1 96.69 110 PHE B C 1
ATOM 5607 O O . PHE B 1 110 ? -9.227 13.969 10.617 1 96.69 110 PHE B O 1
ATOM 5614 N N . PHE B 1 111 ? -7.852 12.508 11.617 1 96.81 111 PHE B N 1
ATOM 5615 C CA . PHE B 1 111 ? -7.965 13.125 12.938 1 96.81 111 PHE B CA 1
ATOM 5616 C C . PHE B 1 111 ? -6.836 14.125 13.172 1 96.81 111 PHE B C 1
ATOM 5618 O O . PHE B 1 111 ? -5.742 13.969 12.625 1 96.81 111 PHE B O 1
ATOM 5625 N N . LEU B 1 112 ? -7.18 15.133 13.891 1 91.88 112 LEU B N 1
ATOM 5626 C CA . LEU B 1 112 ? -6.086 15.82 14.57 1 91.88 112 LEU B CA 1
ATOM 5627 C C . LEU B 1 112 ? -5.336 14.859 15.492 1 91.88 112 LEU B C 1
ATOM 5629 O O . LEU B 1 112 ? -5.941 14.211 16.344 1 91.88 112 LEU B O 1
ATOM 5633 N N . ALA B 1 113 ? -4.09 14.766 15.312 1 89.75 113 ALA B N 1
ATOM 5634 C CA . ALA B 1 113 ? -3.279 13.703 15.898 1 89.75 113 ALA B CA 1
ATOM 5635 C C . ALA B 1 113 ? -3.498 13.602 17.406 1 89.75 113 ALA B C 1
ATOM 5637 O O . ALA B 1 113 ? -3.293 14.578 18.125 1 89.75 113 ALA B O 1
ATOM 5638 N N . GLY B 1 114 ? -3.902 12.477 17.812 1 91.5 114 GLY B N 1
ATOM 5639 C CA . GLY B 1 114 ? -4.004 12.094 19.219 1 91.5 114 GLY B CA 1
ATOM 5640 C C . GLY B 1 114 ? -5.281 12.578 19.875 1 91.5 114 GLY B C 1
ATOM 5641 O O . GLY B 1 114 ? -5.641 12.117 20.969 1 91.5 114 GLY B O 1
ATOM 5642 N N . GLN B 1 115 ? -6.051 13.43 19.172 1 91.5 115 GLN B N 1
ATOM 5643 C CA . GLN B 1 115 ? -7.152 14.148 19.812 1 91.5 115 GLN B CA 1
ATOM 5644 C C . GLN B 1 115 ? -8.328 13.211 20.094 1 91.5 115 GLN B C 1
ATOM 5646 O O . GLN B 1 115 ? -9.102 13.445 21.016 1 91.5 115 GLN B O 1
ATOM 5651 N N . TRP B 1 116 ? -8.406 12.203 19.281 1 95.69 116 TRP B N 1
ATOM 5652 C CA . TRP B 1 116 ? -9.602 11.367 19.406 1 95.69 116 TRP B CA 1
ATOM 5653 C C . TRP B 1 116 ? -9.242 9.969 19.891 1 95.69 116 TRP B C 1
ATOM 5655 O O . TRP B 1 116 ? -10.039 9.039 19.781 1 95.69 116 TRP B O 1
ATOM 5665 N N . LEU B 1 117 ? -8.008 9.789 20.406 1 95.06 117 LEU B N 1
ATOM 5666 C CA . LEU B 1 117 ? -7.645 8.516 21.016 1 95.06 117 LEU B CA 1
ATOM 5667 C C . LEU B 1 117 ? -8.578 8.18 22.172 1 95.06 117 LEU B C 1
ATOM 5669 O O . LEU B 1 117 ? -8.953 9.055 22.953 1 95.06 117 LEU B O 1
ATOM 5673 N N . TYR B 1 118 ? -9.047 6.969 22.25 1 93.38 118 TYR B N 1
ATOM 5674 C CA . TYR B 1 118 ? -9.859 6.402 23.328 1 93.38 118 TYR B CA 1
ATOM 5675 C C . TYR B 1 118 ? -11.234 7.055 23.375 1 93.38 118 TYR B C 1
ATOM 5677 O O . TYR B 1 118 ? -11.859 7.102 24.438 1 93.38 118 TYR B O 1
ATOM 5685 N N . ARG B 1 119 ? -11.641 7.652 22.281 1 96.12 119 ARG B N 1
ATOM 5686 C CA . ARG B 1 119 ? -13.008 8.125 22.109 1 96.12 119 ARG B CA 1
ATOM 5687 C C . ARG B 1 119 ? -13.797 7.191 21.203 1 96.12 119 ARG B C 1
ATOM 5689 O O . ARG B 1 119 ? -13.773 7.34 19.969 1 96.12 119 ARG B O 1
ATOM 5696 N N . PRO B 1 120 ? -14.555 6.328 21.781 1 95.62 120 PRO B N 1
ATOM 5697 C CA . PRO B 1 120 ? -15.125 5.199 21.047 1 95.62 120 PRO B CA 1
ATOM 5698 C C . PRO B 1 120 ? -15.945 5.645 19.844 1 95.62 120 PRO B C 1
ATOM 5700 O O . PRO B 1 120 ? -15.789 5.102 18.734 1 95.62 120 PRO B O 1
ATOM 5703 N N . VAL B 1 121 ? -16.812 6.684 19.984 1 96.44 121 VAL B N 1
ATOM 5704 C CA . VAL B 1 121 ? -17.688 7.078 18.906 1 96.44 121 VAL B CA 1
ATOM 5705 C C . VAL B 1 121 ? -16.859 7.578 17.719 1 96.44 121 VAL B C 1
ATOM 5707 O O . VAL B 1 121 ? -17.109 7.199 16.578 1 96.44 121 VAL B O 1
ATOM 5710 N N . ALA B 1 122 ? -15.8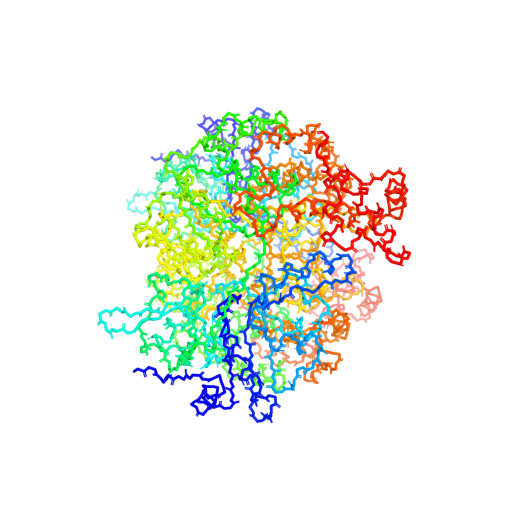59 8.398 17.984 1 97.62 122 ALA B N 1
ATOM 5711 C CA . ALA B 1 122 ? -14.984 8.891 16.922 1 97.62 122 ALA B CA 1
ATOM 5712 C C . ALA B 1 122 ? -14.211 7.754 16.266 1 97.62 122 ALA B C 1
ATOM 5714 O O . ALA B 1 122 ? -14.109 7.691 15.039 1 97.62 122 ALA B O 1
ATOM 5715 N N . GLN B 1 123 ? -13.703 6.848 17.125 1 98.12 123 GLN B N 1
ATOM 5716 C CA . GLN B 1 123 ? -12.914 5.723 16.641 1 98.12 123 GLN B CA 1
ATOM 5717 C C . GLN B 1 123 ? -13.766 4.773 15.797 1 98.12 123 GLN B C 1
ATOM 5719 O O . GLN B 1 123 ? -13.312 4.289 14.758 1 98.12 123 GLN B O 1
ATOM 5724 N N . GLN B 1 124 ? -14.977 4.516 16.234 1 98.25 124 GLN B N 1
ATOM 5725 C CA . GLN B 1 124 ? -15.891 3.598 15.57 1 98.25 124 GLN B CA 1
ATOM 5726 C C . GLN B 1 124 ? -16.359 4.16 14.227 1 98.25 124 GLN B C 1
ATOM 5728 O O . GLN B 1 124 ? -16.516 3.418 13.258 1 98.25 124 GLN B O 1
ATOM 5733 N N . ASN B 1 125 ? -16.531 5.465 14.102 1 98 125 ASN B N 1
ATOM 5734 C CA . ASN B 1 125 ? -17.094 6.098 12.914 1 98 125 ASN B CA 1
ATOM 5735 C C . ASN B 1 125 ? -16.016 6.512 11.922 1 98 125 ASN B C 1
ATOM 5737 O O . ASN B 1 125 ? -16.312 6.992 10.828 1 98 125 ASN B O 1
ATOM 5741 N N . PHE B 1 126 ? -14.789 6.246 12.258 1 98.31 126 PHE B N 1
ATOM 5742 C CA . PHE B 1 126 ? -13.672 6.637 11.398 1 98.31 126 PHE B CA 1
ATOM 5743 C C . PHE B 1 126 ? -13.672 5.82 10.109 1 98.31 126 PHE B C 1
ATOM 5745 O O . PHE B 1 126 ? -13.898 4.609 10.141 1 98.31 126 PHE B O 1
ATOM 5752 N N . ILE B 1 127 ? -13.453 6.449 8.945 1 98.19 127 ILE B N 1
ATOM 5753 C CA . ILE B 1 127 ? -13.242 5.777 7.668 1 98.19 127 ILE B CA 1
ATOM 5754 C C . ILE B 1 127 ? -11.773 5.91 7.254 1 98.19 127 ILE B C 1
ATOM 5756 O O . ILE B 1 127 ? -11.289 7.02 7.031 1 98.19 127 ILE B O 1
ATOM 5760 N N . SER B 1 128 ? -11.062 4.824 7.25 1 97.94 128 SER B N 1
ATOM 5761 C CA . SER B 1 128 ? -9.68 4.824 6.789 1 97.94 128 SER B CA 1
ATOM 5762 C C . SER B 1 128 ? -9.602 5.039 5.281 1 97.94 128 SER B C 1
ATOM 5764 O O . SER B 1 128 ? -10.078 4.207 4.508 1 97.94 128 SER B O 1
ATOM 5766 N N . ALA B 1 129 ? -9.023 6.141 4.879 1 97.06 129 ALA B N 1
ATOM 5767 C CA . ALA B 1 129 ? -8.977 6.492 3.461 1 97.06 129 ALA B CA 1
ATOM 5768 C C . ALA B 1 129 ? -7.676 7.211 3.117 1 97.06 129 ALA B C 1
ATOM 5770 O O . ALA B 1 129 ? -7.152 7.984 3.924 1 97.06 129 ALA B O 1
ATOM 5771 N N . ASN B 1 130 ? -7.129 6.812 1.932 1 97.62 130 ASN B N 1
ATOM 5772 C CA . ASN B 1 130 ? -6.18 7.75 1.338 1 97.62 130 ASN B CA 1
ATOM 5773 C C . ASN B 1 130 ? -6.863 9.047 0.917 1 97.62 130 ASN B C 1
ATOM 5775 O O . ASN B 1 130 ? -8.039 9.047 0.548 1 97.62 130 ASN B O 1
ATOM 5779 N N . TYR B 1 131 ? -6.141 10.109 0.953 1 96.56 131 TYR B N 1
ATOM 5780 C CA . TYR B 1 131 ? -6.727 11.422 0.725 1 96.56 131 TYR B CA 1
ATOM 5781 C C . TYR B 1 131 ? -7.465 11.469 -0.609 1 96.56 131 TYR B C 1
ATOM 5783 O O . TYR B 1 131 ? -8.562 12.023 -0.702 1 96.56 131 TYR B O 1
ATOM 5791 N N . THR B 1 132 ? -6.992 10.867 -1.661 1 95.56 132 THR B N 1
ATOM 5792 C CA . THR B 1 132 ? -7.551 10.93 -3.008 1 95.56 132 THR B CA 1
ATOM 5793 C C . THR B 1 132 ? -8.812 10.078 -3.107 1 95.56 132 THR B C 1
ATOM 5795 O O . THR B 1 132 ? -9.578 10.195 -4.07 1 95.56 132 THR B O 1
ATOM 5798 N N . HIS B 1 133 ? -9.062 9.227 -2.1 1 96.31 133 HIS B N 1
ATOM 5799 C CA . HIS B 1 133 ? -10.242 8.375 -2.119 1 96.31 133 HIS B CA 1
ATOM 5800 C C . HIS B 1 133 ? -11.398 9.016 -1.357 1 96.31 133 HIS B C 1
ATOM 5802 O O . HIS B 1 133 ? -12.555 8.602 -1.504 1 96.31 133 HIS B O 1
ATOM 5808 N N . ALA B 1 134 ? -11.117 10.023 -0.588 1 96 134 ALA B N 1
ATOM 5809 C CA . ALA B 1 134 ? -12.109 10.633 0.298 1 96 134 ALA B CA 1
ATOM 5810 C C . ALA B 1 134 ? -13.297 11.164 -0.494 1 96 134 ALA B C 1
ATOM 5812 O O . ALA B 1 134 ? -14.453 10.953 -0.114 1 96 134 ALA B O 1
ATOM 5813 N N . ALA B 1 135 ? -13.07 11.859 -1.598 1 95.31 135 ALA B N 1
ATOM 5814 C CA . ALA B 1 135 ? -14.148 12.438 -2.396 1 95.31 135 ALA B CA 1
ATOM 5815 C C . ALA B 1 135 ? -15.094 11.359 -2.91 1 95.31 135 ALA B C 1
ATOM 5817 O O . ALA B 1 135 ? -16.312 11.539 -2.885 1 95.31 135 ALA B O 1
ATOM 5818 N N . SER B 1 136 ? -14.5 10.273 -3.363 1 95.19 136 SER B N 1
ATOM 5819 C CA . SER B 1 136 ? -15.32 9.18 -3.877 1 95.19 136 SER B CA 1
ATOM 5820 C C . SER B 1 136 ? -16.188 8.562 -2.775 1 95.19 136 SER B C 1
ATOM 5822 O O . SER B 1 136 ? -17.328 8.188 -3.014 1 95.19 136 SER B O 1
ATOM 5824 N N . TYR B 1 137 ? -15.625 8.438 -1.579 1 96.75 137 TYR B N 1
ATOM 5825 C CA . TYR B 1 137 ? -16.375 7.887 -0.458 1 96.75 137 TYR B CA 1
ATOM 5826 C C . TYR B 1 137 ? -17.516 8.812 -0.061 1 96.75 137 TYR B C 1
ATOM 5828 O O . TYR B 1 137 ? -18.609 8.344 0.277 1 96.75 137 TYR B O 1
ATOM 5836 N N . LEU B 1 138 ? -17.266 10.133 -0.17 1 96.06 138 LEU B N 1
ATOM 5837 C CA . LEU B 1 138 ? -18.312 11.109 0.117 1 96.06 138 LEU B CA 1
ATOM 5838 C C . LEU B 1 138 ? -19.453 10.977 -0.878 1 96.06 138 LEU B C 1
ATOM 5840 O O . LEU B 1 138 ? -20.625 10.969 -0.485 1 96.06 138 LEU B O 1
ATOM 5844 N N . LEU B 1 139 ? -19.125 10.891 -2.098 1 96.38 139 LEU B N 1
ATOM 5845 C CA . LEU B 1 139 ? -20.125 10.812 -3.152 1 96.38 139 LEU B CA 1
ATOM 5846 C C . LEU B 1 139 ? -20.953 9.539 -3.029 1 96.38 139 LEU B C 1
ATOM 5848 O O . LEU B 1 139 ? -22.188 9.57 -3.172 1 96.38 139 LEU B O 1
ATOM 5852 N N . SER B 1 140 ? -20.281 8.461 -2.705 1 93.69 140 SER B N 1
ATOM 5853 C CA . SER B 1 140 ? -20.969 7.176 -2.604 1 93.69 140 SER B CA 1
ATOM 5854 C C . SER B 1 140 ? -21.906 7.148 -1.41 1 93.69 140 SER B C 1
ATOM 5856 O O . SER B 1 140 ? -22.828 6.324 -1.359 1 93.69 140 SER B O 1
ATOM 5858 N N . ARG B 1 141 ? -21.75 8.07 -0.469 1 94.81 141 ARG B N 1
ATOM 5859 C CA . ARG B 1 141 ? -22.578 8.094 0.735 1 94.81 141 ARG B CA 1
ATOM 5860 C C . ARG B 1 141 ? -23.703 9.125 0.611 1 94.81 141 ARG B C 1
ATOM 5862 O O . ARG B 1 141 ? -24.375 9.43 1.594 1 94.81 141 ARG B O 1
ATOM 5869 N N . GLY B 1 142 ? -23.859 9.734 -0.519 1 96.31 142 GLY B N 1
ATOM 5870 C CA . GLY B 1 142 ? -25 10.594 -0.793 1 96.31 142 GLY B CA 1
ATOM 5871 C C . GLY B 1 142 ? -24.766 12.039 -0.42 1 96.31 142 GLY B C 1
ATOM 5872 O O . GLY B 1 142 ? -25.688 12.734 0.016 1 96.31 142 GLY B O 1
ATOM 5873 N N . LEU B 1 143 ? -23.547 12.492 -0.584 1 98.06 143 LEU B N 1
ATOM 5874 C CA . LEU B 1 143 ? -23.219 13.898 -0.356 1 98.06 143 LEU B CA 1
ATOM 5875 C C . LEU B 1 143 ? -24.266 14.812 -0.994 1 98.06 143 LEU B C 1
ATOM 5877 O O . LEU B 1 143 ? -24.594 14.656 -2.172 1 98.06 143 LEU B O 1
ATOM 5881 N N . ASN B 1 144 ? -24.812 15.758 -0.143 1 98.5 144 ASN B N 1
ATOM 5882 C CA . ASN B 1 144 ? -25.812 16.609 -0.778 1 98.5 144 ASN B CA 1
ATOM 5883 C C . ASN B 1 144 ? -25.609 18.078 -0.399 1 98.5 144 ASN B C 1
ATOM 5885 O O . ASN B 1 144 ? -26.219 18.969 -1.006 1 98.5 144 ASN B O 1
ATOM 5889 N N . VAL B 1 145 ? -24.766 18.391 0.567 1 98.81 145 VAL B N 1
ATOM 5890 C CA . VAL B 1 145 ? -24.438 19.766 0.925 1 98.81 145 VAL B CA 1
ATOM 5891 C C . VAL B 1 145 ? -22.938 19.906 1.181 1 98.81 145 VAL B C 1
ATOM 5893 O O . VAL B 1 145 ? -22.344 19.047 1.846 1 98.81 145 VAL B O 1
ATOM 5896 N N . VAL B 1 146 ? -22.25 20.938 0.683 1 98.75 146 VAL B N 1
ATOM 5897 C CA . VAL B 1 146 ? -20.844 21.25 0.954 1 98.75 146 VAL B CA 1
ATOM 5898 C C . VAL B 1 146 ? -20.719 22.703 1.388 1 98.75 146 VAL B C 1
ATOM 5900 O O . VAL B 1 146 ? -20.609 23.594 0.548 1 98.75 146 VAL B O 1
ATOM 5903 N N . PRO B 1 147 ? -20.75 22.953 2.684 1 98.75 147 PRO B N 1
ATOM 5904 C CA . PRO B 1 147 ? -20.438 24.297 3.166 1 98.75 147 PRO B CA 1
ATOM 5905 C C . PRO B 1 147 ? -18.938 24.594 3.195 1 98.75 147 PRO B C 1
ATOM 5907 O O . PRO B 1 147 ? -18.172 23.812 3.756 1 98.75 147 PRO B O 1
ATOM 5910 N N . GLN B 1 148 ? -18.562 25.656 2.725 1 98.38 148 GLN B N 1
ATOM 5911 C CA . GLN B 1 148 ? -17.141 25.938 2.604 1 98.38 148 GLN B CA 1
ATOM 5912 C C . GLN B 1 148 ? -16.828 27.406 2.893 1 98.38 148 GLN B C 1
ATOM 5914 O O . GLN B 1 148 ? -17.594 28.297 2.482 1 98.38 148 GLN B O 1
ATOM 5919 N N . LEU B 1 149 ? -15.719 27.656 3.59 1 98.75 149 LEU B N 1
ATOM 5920 C CA . LEU B 1 149 ? -15.18 29 3.779 1 98.75 149 LEU B CA 1
ATOM 5921 C C . LEU B 1 149 ? -14.562 29.531 2.488 1 98.75 149 LEU B C 1
ATOM 5923 O O . LEU B 1 149 ? -13.812 28.812 1.817 1 98.75 149 LEU B O 1
ATOM 5927 N N . VAL B 1 150 ? -14.891 30.797 2.105 1 98.81 150 VAL B N 1
ATOM 5928 C CA . VAL B 1 150 ? -14.422 31.312 0.822 1 98.81 150 VAL B CA 1
ATOM 5929 C C . VAL B 1 150 ? -13.945 32.75 0.978 1 98.81 150 VAL B C 1
ATOM 5931 O O . VAL B 1 150 ? -14.352 33.438 1.915 1 98.81 150 VAL B O 1
ATOM 5934 N N . ALA B 1 151 ? -13.023 33.156 0.151 1 98.75 151 ALA B N 1
ATOM 5935 C CA . ALA B 1 151 ? -12.656 34.562 -0.025 1 98.75 151 ALA B CA 1
ATOM 5936 C C . ALA B 1 151 ? -13.461 35.188 -1.152 1 98.75 151 ALA B C 1
ATOM 5938 O O . ALA B 1 151 ? -13.766 34.531 -2.152 1 98.75 151 ALA B O 1
ATOM 5939 N N . LYS B 1 152 ? -13.789 36.438 -1.017 1 98.44 152 LYS B N 1
ATOM 5940 C CA . LYS B 1 152 ? -14.633 37.156 -1.975 1 98.44 152 LYS B CA 1
ATOM 5941 C C . LYS B 1 152 ? -13.859 38.281 -2.654 1 98.44 152 LYS B C 1
ATOM 5943 O O . LYS B 1 152 ? -13.07 38.969 -2.008 1 98.44 152 LYS B O 1
ATOM 5948 N N . ARG B 1 153 ? -14.055 38.312 -3.926 1 97 153 ARG B N 1
ATOM 5949 C CA . ARG B 1 153 ? -13.578 39.438 -4.707 1 97 153 ARG B CA 1
ATOM 5950 C C . ARG B 1 153 ? -14.586 39.812 -5.785 1 97 153 ARG B C 1
ATOM 5952 O O . ARG B 1 153 ? -15.32 38.969 -6.289 1 97 153 ARG B O 1
ATOM 5959 N N . VAL B 1 154 ? -14.656 41.125 -6.113 1 95.88 154 VAL B N 1
ATOM 5960 C CA . VAL B 1 154 ? -15.477 41.594 -7.223 1 95.88 154 VAL B CA 1
ATOM 5961 C C . VAL B 1 154 ? -14.578 42 -8.391 1 95.88 154 VAL B C 1
ATOM 5963 O O . VAL B 1 154 ? -13.688 42.844 -8.234 1 95.88 154 VAL B O 1
ATOM 5966 N N . VAL B 1 155 ? -14.773 41.344 -9.422 1 91.81 155 VAL B N 1
ATOM 5967 C CA . VAL B 1 155 ? -14.023 41.625 -10.641 1 91.81 155 VAL B CA 1
ATOM 5968 C C . VAL B 1 155 ? -14.969 42.094 -11.742 1 91.81 155 VAL B C 1
ATOM 5970 O O . VAL B 1 155 ? -15.875 41.375 -12.141 1 91.81 155 VAL B O 1
ATOM 5973 N N . ASP B 1 156 ? -14.742 43.312 -12.312 1 92.88 156 ASP B N 1
ATOM 5974 C CA . ASP B 1 156 ? -15.555 43.906 -13.375 1 92.88 156 ASP B CA 1
ATOM 5975 C C . ASP B 1 156 ? -17.047 43.812 -13.031 1 92.88 156 ASP B C 1
ATOM 5977 O O . ASP B 1 156 ? -17.859 43.406 -13.859 1 92.88 156 ASP B O 1
ATOM 5981 N N . GLY B 1 157 ? -17.375 44 -11.805 1 93 157 GLY B N 1
ATOM 5982 C CA . GLY B 1 157 ? -18.75 44.062 -11.344 1 93 157 GLY B CA 1
ATOM 5983 C C . GLY B 1 157 ? -19.328 42.688 -11.016 1 93 157 GLY B C 1
ATOM 5984 O O . GLY B 1 157 ? -20.438 42.594 -10.523 1 93 157 GLY B O 1
ATOM 5985 N N . ALA B 1 158 ? -18.578 41.719 -11.266 1 95.12 158 ALA B N 1
ATOM 5986 C CA . ALA B 1 158 ? -19.047 40.375 -10.984 1 95.12 158 ALA B CA 1
ATOM 5987 C C . ALA B 1 158 ? -18.375 39.812 -9.734 1 95.12 158 ALA B C 1
ATOM 5989 O O . ALA B 1 158 ? -17.172 39.969 -9.547 1 95.12 158 ALA B O 1
ATOM 5990 N N . THR B 1 159 ? -19.188 39.219 -8.859 1 97.31 159 THR B N 1
ATOM 5991 C CA . THR B 1 159 ? -18.672 38.625 -7.637 1 97.31 159 THR B CA 1
ATOM 5992 C C . THR B 1 159 ? -18.062 37.25 -7.922 1 97.31 159 THR B C 1
ATOM 5994 O O . THR B 1 159 ? -18.656 36.438 -8.648 1 97.31 159 THR B O 1
ATOM 5997 N N . ARG B 1 160 ? -16.875 37.031 -7.375 1 97.94 160 ARG B N 1
ATOM 5998 C CA . ARG B 1 160 ? -16.203 35.719 -7.441 1 97.94 160 ARG B CA 1
ATOM 5999 C C . ARG B 1 160 ? -15.82 35.25 -6.047 1 97.94 160 ARG B C 1
ATOM 6001 O O . ARG B 1 160 ? -15.594 36.062 -5.145 1 97.94 160 ARG B O 1
ATOM 6008 N N . TYR B 1 161 ? -15.875 33.969 -5.844 1 98.56 161 TYR B N 1
ATOM 6009 C CA . TYR B 1 161 ? -15.484 33.375 -4.582 1 98.56 161 TYR B CA 1
ATOM 6010 C C . TYR B 1 161 ? -14.32 32.406 -4.789 1 98.56 161 TYR B C 1
ATOM 6012 O O . TYR B 1 161 ? -14.375 31.531 -5.668 1 98.56 161 TYR B O 1
ATOM 6020 N N . SER B 1 162 ? -13.242 32.594 -4.027 1 98.69 162 SER B N 1
ATOM 6021 C CA . SER B 1 162 ? -12.117 31.688 -4.027 1 98.69 162 SER B CA 1
ATOM 6022 C C . SER B 1 162 ? -12.266 30.625 -2.941 1 98.69 162 SER B C 1
ATOM 6024 O O . SER B 1 162 ? -12.578 30.953 -1.791 1 98.69 162 SER B O 1
ATOM 6026 N N . LEU B 1 163 ? -12.008 29.344 -3.352 1 98.81 163 LEU B N 1
ATOM 6027 C CA . LEU B 1 163 ? -11.969 28.281 -2.361 1 98.81 163 LEU B CA 1
ATOM 6028 C C . LEU B 1 163 ? -10.742 28.422 -1.463 1 98.81 163 LEU B C 1
ATOM 6030 O O . LEU B 1 163 ? -10.648 27.766 -0.423 1 98.81 163 LEU B O 1
ATOM 6034 N N . SER B 1 164 ? -9.812 29.266 -1.812 1 98.44 164 SER B N 1
ATOM 6035 C CA . SER B 1 164 ? -8.672 29.734 -1.035 1 98.44 164 SER B CA 1
ATOM 6036 C C . SER B 1 164 ? -7.914 28.578 -0.413 1 98.44 164 SER B C 1
ATOM 6038 O O . SER B 1 164 ? -7.266 27.797 -1.121 1 98.44 164 SER B O 1
ATOM 6040 N N . CYS B 1 165 ? -8.109 28.266 0.825 1 98.25 165 CYS B N 1
ATOM 6041 C CA . CYS B 1 165 ? -7.266 27.391 1.622 1 98.25 165 CYS B CA 1
ATOM 6042 C C . CYS B 1 165 ? -7.59 25.922 1.345 1 98.25 165 CYS B C 1
ATOM 6044 O O . CYS B 1 165 ? -6.812 25.031 1.696 1 98.25 165 CYS B O 1
ATOM 6046 N N . ASN B 1 166 ? -8.758 25.641 0.688 1 98.31 166 ASN B N 1
ATOM 6047 C CA . ASN B 1 166 ? -9.164 24.25 0.549 1 98.31 166 ASN B CA 1
ATOM 6048 C C . ASN B 1 166 ? -9.805 23.984 -0.81 1 98.31 166 ASN B C 1
ATOM 6050 O O . ASN B 1 166 ? -11.023 23.891 -0.917 1 98.31 166 ASN B O 1
ATOM 6054 N N . THR B 1 167 ? -8.984 23.703 -1.763 1 98.31 167 THR B N 1
ATOM 6055 C CA . THR B 1 167 ? -9.453 23.234 -3.062 1 98.31 167 THR B CA 1
ATOM 6056 C C . THR B 1 167 ? -9.445 21.719 -3.119 1 98.31 167 THR B C 1
ATOM 6058 O O . THR B 1 167 ? -9.984 21.125 -4.055 1 98.31 167 THR B O 1
ATOM 6061 N N . ASP B 1 168 ? -8.922 21.078 -2.15 1 96.19 168 ASP B N 1
ATOM 6062 C CA . ASP B 1 168 ? -8.484 19.688 -2.09 1 96.19 168 ASP B CA 1
ATOM 6063 C C . ASP B 1 168 ? -9.602 18.734 -2.516 1 96.19 168 ASP B C 1
ATOM 6065 O O . ASP B 1 168 ? -9.508 18.078 -3.561 1 96.19 168 ASP B O 1
ATOM 6069 N N . THR B 1 169 ? -10.711 18.641 -1.825 1 97.06 169 THR B N 1
ATOM 6070 C CA . THR B 1 169 ? -11.773 17.688 -2.164 1 97.06 169 THR B CA 1
ATOM 6071 C C . THR B 1 169 ? -12.914 18.406 -2.893 1 97.06 169 THR B C 1
ATOM 6073 O O . THR B 1 169 ? -13.625 17.781 -3.688 1 97.06 169 THR B O 1
ATOM 6076 N N . THR B 1 170 ? -13.078 19.688 -2.693 1 98.25 170 THR B N 1
ATOM 6077 C CA . THR B 1 170 ? -14.203 20.438 -3.25 1 98.25 170 THR B CA 1
ATOM 6078 C C . THR B 1 170 ? -14.141 20.453 -4.773 1 98.25 170 THR B C 1
ATOM 6080 O O . THR B 1 170 ? -15.148 20.234 -5.449 1 98.25 170 THR B O 1
ATOM 6083 N N . LEU B 1 171 ? -12.977 20.719 -5.348 1 98.06 171 LEU B N 1
ATOM 6084 C CA . LEU B 1 171 ? -12.859 20.75 -6.805 1 98.06 171 LEU B CA 1
ATOM 6085 C C . LEU B 1 171 ? -13.133 19.375 -7.398 1 98.06 171 LEU B C 1
ATOM 6087 O O . LEU B 1 171 ? -13.672 19.266 -8.5 1 98.06 171 LEU B O 1
ATOM 6091 N N . ASP B 1 172 ? -12.758 18.297 -6.684 1 97 172 ASP B N 1
ATOM 6092 C CA . ASP B 1 172 ? -13.008 16.938 -7.164 1 97 172 ASP B CA 1
ATOM 6093 C C . ASP B 1 172 ? -14.5 16.625 -7.195 1 97 172 ASP B C 1
ATOM 6095 O O . ASP B 1 172 ? -15.008 16.078 -8.172 1 97 172 ASP B O 1
ATOM 6099 N N . VAL B 1 173 ? -15.258 17 -6.121 1 97.81 173 VAL B N 1
ATOM 6100 C CA . VAL B 1 173 ? -16.688 16.703 -6.102 1 97.81 173 VAL B CA 1
ATOM 6101 C C . VAL B 1 173 ? -17.422 17.625 -7.07 1 97.81 173 VAL B C 1
ATOM 6103 O O . VAL B 1 173 ? -18.422 17.219 -7.68 1 97.81 173 VAL B O 1
ATOM 6106 N N . LEU B 1 174 ? -16.922 18.875 -7.293 1 98.19 174 LEU B N 1
ATOM 6107 C CA . LEU B 1 174 ? -17.5 19.766 -8.281 1 98.19 174 LEU B CA 1
ATOM 6108 C C . LEU B 1 174 ? -17.344 19.203 -9.688 1 98.19 174 LEU B C 1
ATOM 6110 O O . LEU B 1 174 ? -18.25 19.328 -10.523 1 98.19 174 LEU B O 1
ATOM 6114 N N . ARG B 1 175 ? -16.188 18.641 -9.914 1 96.75 175 ARG B N 1
ATOM 6115 C CA . ARG B 1 175 ? -15.969 17.984 -11.203 1 96.75 175 ARG B CA 1
ATOM 6116 C C . ARG B 1 175 ? -16.984 16.875 -11.422 1 96.75 175 ARG B C 1
ATOM 6118 O O . ARG B 1 175 ? -17.547 16.734 -12.516 1 96.75 175 ARG B O 1
ATOM 6125 N N . ALA B 1 176 ? -17.172 16.062 -10.383 1 96.5 176 ALA B N 1
ATOM 6126 C CA . ALA B 1 176 ? -18.156 14.984 -10.469 1 96.5 176 ALA B CA 1
ATOM 6127 C C . ALA B 1 176 ? -19.562 15.547 -10.75 1 96.5 176 ALA B C 1
ATOM 6129 O O . ALA B 1 176 ? -20.312 14.977 -11.539 1 96.5 176 ALA B O 1
ATOM 6130 N N . ARG B 1 177 ? -19.922 16.625 -10.094 1 97.44 177 ARG B N 1
ATOM 6131 C CA . ARG B 1 177 ? -21.219 17.281 -10.312 1 97.44 177 ARG B CA 1
ATOM 6132 C C . ARG B 1 177 ? -21.344 17.781 -11.742 1 97.44 177 ARG B C 1
ATOM 6134 O O . ARG B 1 177 ? -22.375 17.578 -12.383 1 97.44 177 ARG B O 1
ATOM 6141 N N . ALA B 1 178 ? -20.297 18.406 -12.219 1 97 178 ALA B N 1
ATOM 6142 C CA . ALA B 1 178 ? -20.297 18.938 -13.586 1 97 178 ALA B CA 1
ATOM 6143 C C . ALA B 1 178 ? -20.469 17.812 -14.602 1 97 178 ALA B C 1
ATOM 6145 O O . ALA B 1 178 ? -21.062 18.016 -15.664 1 97 178 ALA B O 1
ATOM 6146 N N . GLN B 1 179 ? -20 16.641 -14.266 1 95.31 179 GLN B N 1
ATOM 6147 C CA . GLN B 1 179 ? -20.078 15.477 -15.148 1 95.31 179 GLN B CA 1
ATOM 6148 C C . GLN B 1 179 ? -21.422 14.758 -14.992 1 95.31 179 GLN B C 1
ATOM 6150 O O . GLN B 1 179 ? -21.656 13.734 -15.633 1 95.31 179 GLN B O 1
ATOM 6155 N N . GLY B 1 180 ? -22.266 15.188 -14.109 1 95.88 180 GLY B N 1
ATOM 6156 C CA . GLY B 1 180 ? -23.578 14.578 -13.891 1 95.88 180 GLY B CA 1
ATOM 6157 C C . GLY B 1 180 ? -23.531 13.375 -12.977 1 95.88 180 GLY B C 1
ATOM 6158 O O . GLY B 1 180 ? -24.5 12.625 -12.875 1 95.88 180 GLY B O 1
ATOM 6159 N N . ARG B 1 181 ? -22.406 13.211 -12.25 1 93.25 181 ARG B N 1
ATOM 6160 C CA . ARG B 1 181 ? -22.234 12.031 -11.414 1 93.25 181 ARG B CA 1
ATOM 6161 C C . ARG B 1 181 ? -22.562 12.344 -9.953 1 93.25 181 ARG B C 1
ATOM 6163 O O . ARG B 1 181 ? -22.562 11.445 -9.109 1 93.25 181 ARG B O 1
ATOM 6170 N N . ALA B 1 182 ? -22.922 13.594 -9.641 1 95.69 182 ALA B N 1
ATOM 6171 C CA . ALA B 1 182 ? -23.234 14.016 -8.273 1 95.69 182 ALA B CA 1
ATOM 6172 C C . ALA B 1 182 ? -24.234 15.164 -8.273 1 95.69 182 ALA B C 1
ATOM 6174 O O . ALA B 1 182 ? -24.359 15.891 -9.258 1 95.69 182 ALA B O 1
ATOM 6175 N N . SER B 1 183 ? -24.969 15.234 -7.242 1 96.88 183 SER B N 1
ATOM 6176 C CA . SER B 1 183 ? -25.906 16.328 -7.023 1 96.88 183 SER B CA 1
ATOM 6177 C C . SER B 1 183 ? -25.844 16.828 -5.586 1 96.88 183 SER B C 1
ATOM 6179 O O . SER B 1 183 ? -26.203 16.109 -4.652 1 96.88 183 SER B O 1
ATOM 6181 N N . PHE B 1 184 ? -25.297 17.969 -5.41 1 98.06 184 PHE B N 1
ATOM 6182 C CA . PHE B 1 184 ? -25.203 18.578 -4.094 1 98.06 184 PHE B CA 1
ATOM 6183 C C . PHE B 1 184 ? -25.203 20.109 -4.207 1 98.06 184 PHE B C 1
ATOM 6185 O O . PHE B 1 184 ? -25.031 20.656 -5.297 1 98.06 184 PHE B O 1
ATOM 6192 N N . LYS B 1 185 ? -25.469 20.797 -3.1 1 98.5 185 LYS B N 1
ATOM 6193 C CA . LYS B 1 185 ? -25.422 22.25 -3.027 1 98.5 185 LYS B CA 1
ATOM 6194 C C . LYS B 1 185 ? -24.109 22.734 -2.416 1 98.5 185 LYS B C 1
ATOM 6196 O O . LYS B 1 185 ? -23.75 22.328 -1.309 1 98.5 185 LYS B O 1
ATOM 6201 N N . LEU B 1 186 ? -23.406 23.547 -3.18 1 98.75 186 LEU B N 1
ATOM 6202 C CA . LEU B 1 186 ? -22.266 24.266 -2.627 1 98.75 186 LEU B CA 1
ATOM 6203 C C . LEU B 1 186 ? -22.703 25.547 -1.93 1 98.75 186 LEU B C 1
ATOM 6205 O O . LEU B 1 186 ? -23.391 26.375 -2.525 1 98.75 186 LEU B O 1
ATOM 6209 N N . ILE B 1 187 ? -22.344 25.641 -0.62 1 98.81 187 ILE B N 1
ATOM 6210 C CA . ILE B 1 187 ? -22.734 26.781 0.21 1 98.81 187 ILE B CA 1
ATOM 6211 C C . ILE B 1 187 ? -21.484 27.516 0.684 1 98.81 187 ILE B C 1
ATOM 6213 O O . ILE B 1 187 ? -20.547 26.906 1.208 1 98.81 187 ILE B O 1
ATOM 6217 N N . GLY B 1 188 ? -21.438 28.844 0.511 1 98.81 188 GLY B N 1
ATOM 6218 C CA . GLY B 1 188 ? -20.25 29.594 0.882 1 98.81 188 GLY B CA 1
ATOM 6219 C C . GLY B 1 188 ? -20.438 30.422 2.141 1 98.81 188 GLY B C 1
ATOM 6220 O O . GLY B 1 188 ? -21.531 30.953 2.383 1 98.81 188 GLY B O 1
ATOM 6221 N N . GLN B 1 189 ? -19.453 30.484 2.943 1 98.88 189 GLN B N 1
ATOM 6222 C CA . GLN B 1 189 ? -19.312 31.484 3.996 1 98.88 189 GLN B CA 1
ATOM 6223 C C . GLN B 1 189 ? -18.125 32.406 3.727 1 98.88 189 GLN B C 1
ATOM 6225 O O . GLN B 1 189 ? -16.984 31.969 3.717 1 98.88 189 GLN B O 1
ATOM 6230 N N . VAL B 1 190 ? -18.391 33.625 3.576 1 98.81 190 VAL B N 1
ATOM 6231 C CA . VAL B 1 190 ? -17.344 34.594 3.234 1 98.81 190 VAL B CA 1
ATOM 6232 C C . VAL B 1 190 ? -16.547 34.969 4.484 1 98.81 190 VAL B C 1
ATOM 6234 O O . VAL B 1 190 ? -17.109 35.156 5.555 1 98.81 190 VAL B O 1
ATOM 6237 N N . ASN B 1 191 ? -15.273 34.938 4.391 1 98.56 191 ASN B N 1
ATOM 6238 C CA . ASN B 1 191 ? -14.375 35.438 5.418 1 98.56 191 ASN B CA 1
ATOM 6239 C C . ASN B 1 191 ? -13.32 36.375 4.824 1 98.56 191 ASN B C 1
ATOM 6241 O O . ASN B 1 191 ? -12.547 35.938 3.955 1 98.56 191 ASN B O 1
ATOM 6245 N N . SER B 1 192 ? -13.242 37.531 5.332 1 97 192 SER B N 1
ATOM 6246 C CA . SER B 1 192 ? -12.383 38.562 4.75 1 97 192 SER B CA 1
ATOM 6247 C C . SER B 1 192 ? -10.914 38.281 5.062 1 97 192 SER B C 1
ATOM 6249 O O . SER B 1 192 ? -10.031 38.844 4.402 1 97 192 SER B O 1
ATOM 6251 N N . GLU B 1 193 ? -10.625 37.469 6.047 1 96.06 193 GLU B N 1
ATOM 6252 C CA . GLU B 1 193 ? -9.242 37.188 6.426 1 96.06 193 GLU B CA 1
ATOM 6253 C C . GLU B 1 193 ? -8.633 36.125 5.508 1 96.06 193 GLU B C 1
ATOM 6255 O O . GLU B 1 193 ? -7.414 35.938 5.496 1 96.06 193 GLU B O 1
ATOM 6260 N N . LEU B 1 194 ? -9.383 35.469 4.719 1 97.81 194 LEU B N 1
ATOM 6261 C CA . LEU B 1 194 ? -8.891 34.438 3.82 1 97.81 194 LEU B CA 1
ATOM 6262 C C . LEU B 1 194 ? -8.219 35.062 2.598 1 97.81 194 LEU B C 1
ATOM 6264 O O . LEU B 1 194 ? -8.773 35.969 1.963 1 97.81 194 LEU B O 1
ATOM 6268 N N . PRO B 1 195 ? -7.012 34.594 2.277 1 97.88 195 PRO B N 1
ATOM 6269 C CA . PRO B 1 195 ? -6.414 35.062 1.023 1 97.88 195 PRO B CA 1
ATOM 6270 C C . PRO B 1 195 ? -7.215 34.625 -0.205 1 97.88 195 PRO B C 1
ATOM 6272 O O . PRO B 1 195 ? -7.676 33.469 -0.28 1 97.88 195 PRO B O 1
ATOM 6275 N N . PHE B 1 196 ? -7.484 35.562 -1.113 1 98.25 196 PHE B N 1
ATOM 6276 C CA . PHE B 1 196 ? -8.094 35.188 -2.385 1 98.25 196 PHE B CA 1
ATOM 6277 C C . PHE B 1 196 ? -7.066 34.562 -3.316 1 98.25 196 PHE B C 1
ATOM 6279 O O . PHE B 1 196 ? -6.23 35.25 -3.891 1 98.25 196 PHE B O 1
ATOM 6286 N N . MET B 1 197 ? -7.047 33.281 -3.453 1 98.5 197 MET B N 1
ATOM 6287 C CA . MET B 1 197 ? -6.129 32.562 -4.324 1 98.5 197 MET B CA 1
ATOM 6288 C C . MET B 1 197 ? -6.699 32.438 -5.73 1 98.5 197 MET B C 1
ATOM 6290 O O . MET B 1 197 ? -7.809 31.922 -5.91 1 98.5 197 MET B O 1
ATOM 6294 N N . PRO B 1 198 ? -5.992 32.844 -6.742 1 96.56 198 PRO B N 1
ATOM 6295 C CA . PRO B 1 198 ? -6.461 32.656 -8.117 1 96.56 198 PRO B CA 1
ATOM 6296 C C . PRO B 1 198 ? -6.312 31.219 -8.602 1 96.56 198 PRO B C 1
ATOM 6298 O O . PRO B 1 198 ? -5.688 30.406 -7.926 1 96.56 198 PRO B O 1
ATOM 6301 N N . GLY B 1 199 ? -6.891 30.922 -9.75 1 96.12 199 GLY B N 1
ATOM 6302 C CA . GLY B 1 199 ? -6.711 29.609 -10.352 1 96.12 199 GLY B CA 1
ATOM 6303 C C . GLY B 1 199 ? -7.973 28.781 -10.344 1 96.12 199 GLY B C 1
ATOM 6304 O O . GLY B 1 199 ? -9.078 29.297 -10.484 1 96.12 199 GLY B O 1
ATOM 6305 N N . ALA B 1 200 ? -7.809 27.469 -10.172 1 96.38 200 ALA B N 1
ATOM 6306 C CA . ALA B 1 200 ? -8.891 26.5 -10.344 1 96.38 200 ALA B CA 1
ATOM 6307 C C . ALA B 1 200 ? -9.984 26.688 -9.297 1 96.38 200 ALA B C 1
ATOM 6309 O O . ALA B 1 200 ? -11.156 26.422 -9.562 1 96.38 200 ALA B O 1
ATOM 6310 N N . GLY B 1 201 ? -9.648 27.25 -8.125 1 98 201 GLY B N 1
ATOM 6311 C CA . GLY B 1 201 ? -10.602 27.438 -7.043 1 98 201 GLY B CA 1
ATOM 6312 C C . GLY B 1 201 ? -11.305 28.781 -7.078 1 98 201 GLY B C 1
ATOM 6313 O O . GLY B 1 201 ? -12.125 29.078 -6.211 1 98 201 GLY B O 1
ATOM 6314 N N . ASP B 1 202 ? -10.891 29.625 -8 1 98.19 202 ASP B N 1
ATOM 6315 C CA . ASP B 1 202 ? -11.57 30.891 -8.258 1 98.19 202 ASP B CA 1
ATOM 6316 C C . ASP B 1 202 ? -12.867 30.672 -9.039 1 98.19 202 ASP B C 1
ATOM 6318 O O . ASP B 1 202 ? -12.844 30.516 -10.258 1 98.19 202 ASP B O 1
ATOM 6322 N N . LEU B 1 203 ? -14.008 30.734 -8.328 1 98.38 203 LEU B N 1
ATOM 6323 C CA . LEU B 1 203 ? -15.273 30.281 -8.891 1 98.38 203 LEU B CA 1
ATOM 6324 C C . LEU B 1 203 ? -16.219 31.453 -9.102 1 98.38 203 LEU B C 1
ATOM 6326 O O . LEU B 1 203 ? -16.25 32.406 -8.297 1 98.38 203 LEU B O 1
ATOM 6330 N N . PRO B 1 204 ? -17.047 31.359 -10.156 1 97.88 204 PRO B N 1
ATOM 6331 C CA . PRO B 1 204 ? -18.125 32.344 -10.289 1 97.88 204 PRO B CA 1
ATOM 6332 C C . PRO B 1 204 ? -19.203 32.188 -9.219 1 97.88 204 PRO B C 1
ATOM 6334 O O . PRO B 1 204 ? -19.406 31.062 -8.719 1 97.88 204 PRO B O 1
ATOM 6337 N N . ALA B 1 205 ? -19.844 33.219 -8.922 1 98 205 ALA B N 1
ATOM 6338 C CA . ALA B 1 205 ? -20.844 33.25 -7.863 1 98 205 ALA B CA 1
ATOM 6339 C C . ALA B 1 205 ? -21.953 32.219 -8.125 1 98 205 ALA B C 1
ATOM 6341 O O . ALA B 1 205 ? -22.5 31.625 -7.188 1 98 205 ALA B O 1
ATOM 6342 N N . ASP B 1 206 ? -22.25 31.922 -9.352 1 96.88 206 ASP B N 1
ATOM 6343 C CA . ASP B 1 206 ? -23.375 31.062 -9.703 1 96.88 206 ASP B CA 1
ATOM 6344 C C . ASP B 1 206 ? -23.078 29.609 -9.367 1 96.88 206 ASP B C 1
ATOM 6346 O O . ASP B 1 206 ? -23.984 28.766 -9.398 1 96.88 206 ASP B O 1
ATOM 6350 N N . GLU B 1 207 ? -21.812 29.25 -9.055 1 97.94 207 GLU B N 1
ATOM 6351 C CA . GLU B 1 207 ? -21.484 27.906 -8.594 1 97.94 207 GLU B CA 1
ATOM 6352 C C . GLU B 1 207 ? -22.062 27.641 -7.215 1 97.94 207 GLU B C 1
ATOM 6354 O O . GLU B 1 207 ? -22.203 26.469 -6.812 1 97.94 207 GLU B O 1
ATOM 6359 N N . PHE B 1 208 ? -22.391 28.656 -6.484 1 98.69 208 PHE B N 1
ATOM 6360 C CA . PHE B 1 208 ? -22.891 28.547 -5.121 1 98.69 208 PHE B CA 1
ATOM 6361 C C . PHE B 1 208 ? -24.406 28.672 -5.09 1 98.69 208 PHE B C 1
ATOM 6363 O O . PHE B 1 208 ? -24.984 29.5 -5.805 1 98.69 208 PHE B O 1
ATOM 6370 N N . ALA B 1 209 ? -25.016 27.828 -4.285 1 98.56 209 ALA B N 1
ATOM 6371 C CA . ALA B 1 209 ? -26.453 27.906 -4.117 1 98.56 209 ALA B CA 1
ATOM 6372 C C . ALA B 1 209 ? -26.844 29.016 -3.145 1 98.56 209 ALA B C 1
ATOM 6374 O O . ALA B 1 209 ? -27.859 29.688 -3.324 1 98.56 209 ALA B O 1
ATOM 6375 N N . ALA B 1 210 ? -26.109 29.172 -2.141 1 98.75 210 ALA B N 1
ATOM 6376 C CA . ALA B 1 210 ? -26.297 30.188 -1.113 1 98.75 210 ALA B CA 1
ATOM 6377 C C . ALA B 1 210 ? -24.969 30.625 -0.511 1 98.75 210 ALA B C 1
ATOM 6379 O O . ALA B 1 210 ? -24 29.875 -0.533 1 98.75 210 ALA B O 1
ATOM 6380 N N . VAL B 1 211 ? -24.922 31.875 -0.035 1 98.81 211 VAL B N 1
ATOM 6381 C CA . VAL B 1 211 ? -23.703 32.406 0.546 1 98.81 211 VAL B CA 1
ATOM 6382 C C . VAL B 1 211 ? -24.031 33.219 1.801 1 98.81 211 VAL B C 1
ATOM 6384 O O . VAL B 1 211 ? -24.969 34.031 1.804 1 98.81 211 VAL B O 1
ATOM 6387 N N . LEU B 1 212 ? -23.359 32.875 2.871 1 98.88 212 LEU B N 1
ATOM 6388 C CA . LEU B 1 212 ? -23.359 33.719 4.07 1 98.88 212 LEU B CA 1
ATOM 6389 C C . LEU B 1 212 ? -22.297 34.812 3.988 1 98.88 212 LEU B C 1
ATOM 6391 O O . LEU B 1 212 ? -21.109 34.5 3.971 1 98.88 212 LEU B O 1
ATOM 6395 N N . ASP B 1 213 ? -22.703 36.031 3.914 1 98.38 213 ASP B N 1
ATOM 6396 C CA . ASP B 1 213 ? -21.812 37.188 3.754 1 98.38 213 ASP B CA 1
ATOM 6397 C C . ASP B 1 213 ? -22.219 38.312 4.676 1 98.38 213 ASP B C 1
ATOM 6399 O O . ASP B 1 213 ? -23.125 39.094 4.363 1 98.38 213 ASP B O 1
ATOM 6403 N N . SER B 1 214 ? -21.531 38.344 5.836 1 97.31 214 SER B N 1
ATOM 6404 C CA . SER B 1 214 ? -21.828 39.375 6.836 1 97.31 214 SER B CA 1
ATOM 6405 C C . SER B 1 214 ? -20.594 39.719 7.668 1 97.31 214 SER B C 1
ATOM 6407 O O . SER B 1 214 ? -19.812 38.844 8.023 1 97.31 214 SER B O 1
ATOM 6409 N N . PRO B 1 215 ? -20.406 41.031 8.031 1 95.81 215 PRO B N 1
ATOM 6410 C CA . PRO B 1 215 ? -19.328 41.375 8.945 1 95.81 215 PRO B CA 1
ATOM 6411 C C . PRO B 1 215 ? -19.453 40.688 10.305 1 95.81 215 PRO B C 1
ATOM 6413 O O . PRO B 1 215 ? -18.438 40.438 10.969 1 95.81 215 PRO B O 1
ATOM 6416 N N . ASP B 1 216 ? -20.641 40.312 10.625 1 96.12 216 ASP B N 1
ATOM 6417 C CA . ASP B 1 216 ? -20.906 39.719 11.922 1 96.12 216 ASP B CA 1
ATOM 6418 C C . ASP B 1 216 ? -20.391 38.281 11.969 1 96.12 216 ASP B C 1
ATOM 6420 O O . ASP B 1 216 ? -20.25 37.688 13.047 1 96.12 216 ASP B O 1
ATOM 6424 N N . THR B 1 217 ? -20.156 37.719 10.828 1 96.94 217 THR B N 1
ATOM 6425 C CA . THR B 1 217 ? -19.703 36.344 10.781 1 96.94 217 THR B CA 1
ATOM 6426 C C . THR B 1 217 ? -18.25 36.25 10.32 1 96.94 217 THR B C 1
ATOM 6428 O O . THR B 1 217 ? -17.75 35.156 10.008 1 96.94 217 THR B O 1
ATOM 6431 N N . ASP B 1 218 ? -17.625 37.375 10.188 1 96.81 218 ASP B N 1
ATOM 6432 C CA . ASP B 1 218 ? -16.188 37.406 9.938 1 96.81 218 ASP B CA 1
ATOM 6433 C C . ASP B 1 218 ? -15.398 37.062 11.188 1 96.81 218 ASP B C 1
ATOM 6435 O O . ASP B 1 218 ? -15.844 37.312 12.312 1 96.81 218 ASP B O 1
ATOM 6439 N N . PHE B 1 219 ? -14.312 36.406 11.062 1 96.62 219 PHE B N 1
ATOM 6440 C CA . PHE B 1 219 ? -13.531 35.969 12.219 1 96.62 219 PHE B CA 1
ATOM 6441 C C . PHE B 1 219 ? -12.07 35.75 11.836 1 96.62 219 PHE B C 1
ATOM 6443 O O . PHE B 1 219 ? -11.75 35.531 10.672 1 96.62 219 PHE B O 1
ATOM 6450 N N . PRO B 1 220 ? -11.133 35.906 12.867 1 95.12 220 PRO B N 1
ATOM 6451 C CA . PRO B 1 220 ? -9.734 35.531 12.609 1 95.12 220 PRO B CA 1
ATOM 6452 C C . PRO B 1 220 ? -9.57 34.031 12.312 1 95.12 220 PRO B C 1
ATOM 6454 O O . PRO B 1 220 ? -10.227 33.188 12.93 1 95.12 220 PRO B O 1
ATOM 6457 N N . LEU B 1 221 ? -8.742 33.75 11.328 1 96.38 221 LEU B N 1
ATOM 6458 C CA . LEU B 1 221 ? -8.523 32.375 10.914 1 96.38 221 LEU B CA 1
ATOM 6459 C C . LEU B 1 221 ? -7.781 31.594 11.992 1 96.38 221 LEU B C 1
ATOM 6461 O O . LEU B 1 221 ? -7.02 32.156 12.773 1 96.38 221 LEU B O 1
ATOM 6465 N N . PHE B 1 222 ? -8.086 30.234 12.055 1 95.38 222 PHE B N 1
ATOM 6466 C CA . PHE B 1 222 ? -7.336 29.344 12.922 1 95.38 222 PHE B CA 1
ATOM 6467 C C . PHE B 1 222 ? -5.855 29.344 12.555 1 95.38 222 PHE B C 1
ATOM 6469 O O . PHE B 1 222 ? -5.492 29.078 11.414 1 95.38 222 PHE B O 1
ATOM 6476 N N . ALA B 1 223 ? -5 29.688 13.539 1 92.5 223 ALA B N 1
ATOM 6477 C CA . ALA B 1 223 ? -3.578 29.859 13.258 1 92.5 223 ALA B CA 1
ATOM 6478 C C . ALA B 1 223 ? -2.723 29.094 14.273 1 92.5 223 ALA B C 1
ATOM 6480 O O . ALA B 1 223 ? -2.316 29.656 15.289 1 92.5 223 ALA B O 1
ATOM 6481 N N . PRO B 1 224 ? -2.432 27.797 13.914 1 88.94 224 PRO B N 1
ATOM 6482 C CA . PRO B 1 224 ? -1.514 27.109 14.828 1 88.94 224 PRO B CA 1
ATOM 6483 C C . PRO B 1 224 ? -0.143 27.766 14.906 1 88.94 224 PRO B C 1
ATOM 6485 O O . PRO B 1 224 ? 0.401 28.188 13.875 1 88.94 224 PRO B O 1
ATOM 6488 N N . PRO B 1 225 ? 0.32 27.859 16.172 1 85.25 225 PRO B N 1
ATOM 6489 C CA . PRO B 1 225 ? 1.651 28.469 16.266 1 85.25 225 PRO B CA 1
ATOM 6490 C C . PRO B 1 225 ? 2.756 27.547 15.758 1 85.25 225 PRO B C 1
ATOM 6492 O O . PRO B 1 225 ? 2.607 26.328 15.781 1 85.25 225 PRO B O 1
ATOM 6495 N N . SER B 1 226 ? 3.811 28.172 15.297 1 87.38 226 SER B N 1
ATOM 6496 C CA . SER B 1 226 ? 4.984 27.391 14.914 1 87.38 226 SER B CA 1
ATOM 6497 C C . SER B 1 226 ? 5.555 26.641 16.109 1 87.38 226 SER B C 1
ATOM 6499 O O . SER B 1 226 ? 5.48 27.109 17.25 1 87.38 226 SER B O 1
ATOM 6501 N N . GLU B 1 227 ? 6.051 25.516 15.875 1 86.56 227 GLU B N 1
ATOM 6502 C CA . GLU B 1 227 ? 6.719 24.734 16.906 1 86.56 227 GLU B CA 1
ATOM 6503 C C . GLU B 1 227 ? 8.234 24.906 16.844 1 86.56 227 GLU B C 1
ATOM 6505 O O . GLU B 1 227 ? 8.805 24.969 15.75 1 86.56 227 GLU B O 1
ATOM 6510 N N . PRO B 1 228 ? 8.828 25.062 18.094 1 91.56 228 PRO B N 1
ATOM 6511 C CA . PRO B 1 228 ? 10.289 25.125 18.078 1 91.56 228 PRO B CA 1
ATOM 6512 C C . PRO B 1 228 ? 10.93 23.828 17.578 1 91.56 228 PRO B C 1
ATOM 6514 O O . PRO B 1 228 ? 10.477 22.734 17.938 1 91.56 228 PRO B O 1
ATOM 6517 N N . ILE B 1 229 ? 11.969 23.953 16.812 1 95.75 229 ILE B N 1
ATOM 6518 C CA . ILE B 1 229 ? 12.609 22.797 16.219 1 95.75 229 ILE B CA 1
ATOM 6519 C C . ILE B 1 229 ? 13.727 22.297 17.125 1 95.75 229 ILE B C 1
ATOM 6521 O O . ILE B 1 229 ? 14.633 23.062 17.484 1 95.75 229 ILE B O 1
ATOM 6525 N N . SER B 1 230 ? 13.672 21.094 17.562 1 93.88 230 SER B N 1
ATOM 6526 C CA . SER B 1 230 ? 14.695 20.484 18.406 1 93.88 230 SER B CA 1
ATOM 6527 C C . SER B 1 230 ? 15.906 20.062 17.594 1 93.88 230 SER B C 1
ATOM 6529 O O . SER B 1 230 ? 15.859 20.062 16.359 1 93.88 230 SER B O 1
ATOM 6531 N N . ASP B 1 231 ? 16.984 19.719 18.281 1 96.88 231 ASP B N 1
ATOM 6532 C CA . ASP B 1 231 ? 18.188 19.234 17.609 1 96.88 231 ASP B CA 1
ATOM 6533 C C . ASP B 1 231 ? 17.891 17.938 16.859 1 96.88 231 ASP B C 1
ATOM 6535 O O . ASP B 1 231 ? 18.391 17.734 15.75 1 96.88 231 ASP B O 1
ATOM 6539 N N . THR B 1 232 ? 17.078 17.078 17.484 1 97.25 232 THR B N 1
ATOM 6540 C CA . THR B 1 232 ? 16.703 15.82 16.859 1 97.25 232 THR B CA 1
ATOM 6541 C C . THR B 1 232 ? 16.016 16.062 15.508 1 97.25 232 THR B C 1
ATOM 6543 O O . THR B 1 232 ? 16.391 15.461 14.5 1 97.25 232 THR B O 1
ATOM 6546 N N . LYS B 1 233 ? 15.062 17 15.516 1 98 233 LYS B N 1
ATOM 6547 C CA . LYS B 1 233 ? 14.305 17.297 14.297 1 98 233 LYS B CA 1
ATOM 6548 C C . LYS B 1 233 ? 15.172 18 13.266 1 98 233 LYS B C 1
ATOM 6550 O O . LYS B 1 233 ? 15.031 17.766 12.062 1 98 233 LYS B O 1
ATOM 6555 N N . TYR B 1 234 ? 16.047 18.828 13.695 1 98.5 234 TYR B N 1
ATOM 6556 C CA . TYR B 1 234 ? 16.969 19.453 12.758 1 98.5 234 TYR B CA 1
ATOM 6557 C C . TYR B 1 234 ? 17.875 18.422 12.109 1 98.5 234 TYR B C 1
ATOM 6559 O O . TYR B 1 234 ? 18.141 18.484 10.906 1 98.5 234 TYR B O 1
ATOM 6567 N N . ALA B 1 235 ? 18.406 17.484 12.945 1 98.62 235 ALA B N 1
ATOM 6568 C CA . ALA B 1 235 ? 19.266 16.453 12.359 1 98.62 235 ALA B CA 1
ATOM 6569 C C . ALA B 1 235 ? 18.516 15.688 11.266 1 98.62 235 ALA B C 1
ATOM 6571 O O . ALA B 1 235 ? 19.078 15.438 10.195 1 98.62 235 ALA B O 1
ATOM 6572 N N . ILE B 1 236 ? 17.297 15.32 11.531 1 98.56 236 ILE B N 1
ATOM 6573 C CA . ILE B 1 236 ? 16.469 14.617 10.562 1 98.56 236 ILE B CA 1
ATOM 6574 C C . ILE B 1 236 ? 16.297 15.477 9.312 1 98.56 236 ILE B C 1
ATOM 6576 O O . ILE B 1 236 ? 16.516 15.008 8.188 1 98.56 236 ILE B O 1
ATOM 6580 N N . GLY B 1 237 ? 15.922 16.766 9.516 1 98.25 237 GLY B N 1
ATOM 6581 C CA . GLY B 1 237 ? 15.719 17.672 8.398 1 98.25 237 GLY B CA 1
ATOM 6582 C C . GLY B 1 237 ? 16.953 17.875 7.555 1 98.25 237 GLY B C 1
ATOM 6583 O O . GLY B 1 237 ? 16.875 17.953 6.324 1 98.25 237 GLY B O 1
ATOM 6584 N N . LEU B 1 238 ? 18.125 17.969 8.211 1 97.81 238 LEU B N 1
ATOM 6585 C CA . LEU B 1 238 ? 19.391 18.172 7.516 1 97.81 238 LEU B CA 1
ATOM 6586 C C . LEU B 1 238 ? 19.766 16.938 6.691 1 97.81 238 LEU B C 1
ATOM 6588 O O . LEU B 1 238 ? 20.219 17.078 5.551 1 97.81 238 LEU B O 1
ATOM 6592 N N . HIS B 1 239 ? 19.578 15.75 7.273 1 97.19 239 HIS B N 1
ATOM 6593 C CA . HIS B 1 239 ? 19.797 14.539 6.492 1 97.19 239 HIS B CA 1
ATOM 6594 C C . HIS B 1 239 ? 18.891 14.508 5.262 1 97.19 239 HIS B C 1
ATOM 6596 O O . HIS B 1 239 ? 19.344 14.172 4.164 1 97.19 239 HIS B O 1
ATOM 6602 N N . ALA B 1 240 ? 17.656 14.852 5.43 1 97.62 240 ALA B N 1
ATOM 6603 C CA . ALA B 1 240 ? 16.703 14.875 4.32 1 97.62 240 ALA B CA 1
ATOM 6604 C C . ALA B 1 240 ? 17.094 15.914 3.281 1 97.62 240 ALA B C 1
ATOM 6606 O O . ALA B 1 240 ? 16.938 15.695 2.078 1 97.62 240 ALA B O 1
ATOM 6607 N N . ALA B 1 241 ? 17.562 17.031 3.746 1 97.88 241 ALA B N 1
ATOM 6608 C CA . ALA B 1 241 ? 17.984 18.094 2.84 1 97.88 241 ALA B CA 1
ATOM 6609 C C . ALA B 1 241 ? 19.109 17.609 1.914 1 97.88 241 ALA B C 1
ATOM 6611 O O . ALA B 1 241 ? 19.203 18.047 0.768 1 97.88 241 ALA B O 1
ATOM 6612 N N . GLY B 1 242 ? 19.891 16.672 2.438 1 96.5 242 GLY B N 1
ATOM 6613 C CA . GLY B 1 242 ? 20.984 16.109 1.652 1 96.5 242 GLY B CA 1
ATOM 6614 C C . GLY B 1 242 ? 20.5 15.133 0.589 1 96.5 242 GLY B C 1
ATOM 6615 O O . GLY B 1 242 ? 21.312 14.617 -0.187 1 96.5 242 GLY B O 1
ATOM 6616 N N . LEU B 1 243 ? 19.234 14.93 0.475 1 97.19 243 LEU B N 1
ATOM 6617 C CA . LEU B 1 243 ? 18.688 13.969 -0.484 1 97.19 243 LEU B CA 1
ATOM 6618 C C . LEU B 1 243 ? 17.984 14.695 -1.635 1 97.19 243 LEU B C 1
ATOM 6620 O O . LEU B 1 243 ? 17.656 14.078 -2.646 1 97.19 243 LEU B O 1
ATOM 6624 N N . VAL B 1 244 ? 17.781 16.031 -1.515 1 98.06 244 VAL B N 1
ATOM 6625 C CA . VAL B 1 244 ? 17 16.781 -2.482 1 98.06 244 VAL B CA 1
ATOM 6626 C C . VAL B 1 244 ? 17.891 17.219 -3.646 1 98.06 244 VAL B C 1
ATOM 6628 O O . VAL B 1 244 ? 18.922 17.844 -3.441 1 98.06 244 VAL B O 1
ATOM 6631 N N . ARG B 1 245 ? 17.469 16.969 -4.84 1 97.19 245 ARG B N 1
ATOM 6632 C CA . ARG B 1 245 ? 18.266 17.25 -6.023 1 97.19 245 ARG B CA 1
ATOM 6633 C C . ARG B 1 245 ? 17.875 18.578 -6.648 1 97.19 245 ARG B C 1
ATOM 6635 O O . ARG B 1 245 ? 16.688 18.875 -6.801 1 97.19 245 ARG B O 1
ATOM 6642 N N . ASP B 1 246 ? 18.922 19.406 -6.996 1 97.94 246 ASP B N 1
ATOM 6643 C CA . ASP B 1 246 ? 18.672 20.625 -7.754 1 97.94 246 ASP B CA 1
ATOM 6644 C C . ASP B 1 246 ? 17.938 20.312 -9.062 1 97.94 246 ASP B C 1
ATOM 6646 O O . ASP B 1 246 ? 18.281 19.328 -9.742 1 97.94 246 ASP B O 1
ATOM 6650 N N . GLY B 1 247 ? 16.953 21.062 -9.312 1 97.88 247 GLY B N 1
ATOM 6651 C CA . GLY B 1 247 ? 16.156 20.859 -10.516 1 97.88 247 GLY B CA 1
ATOM 6652 C C . GLY B 1 247 ? 15 19.891 -10.305 1 97.88 247 GLY B C 1
ATOM 6653 O O . GLY B 1 247 ? 14.195 19.688 -11.211 1 97.88 247 GLY B O 1
ATOM 6654 N N . GLY B 1 248 ? 14.914 19.328 -9.133 1 98.19 248 GLY B N 1
ATOM 6655 C CA . GLY B 1 248 ? 13.906 18.328 -8.852 1 98.19 248 GLY B CA 1
ATOM 6656 C C . GLY B 1 248 ? 12.602 18.906 -8.336 1 98.19 248 GLY B C 1
ATOM 6657 O O . GLY B 1 248 ? 12.297 20.078 -8.578 1 98.19 248 GLY B O 1
ATOM 6658 N N . THR B 1 249 ? 11.75 18.062 -7.809 1 98.56 249 THR B N 1
ATOM 6659 C CA . THR B 1 249 ? 10.445 18.375 -7.238 1 98.56 249 THR B CA 1
ATOM 6660 C C . THR B 1 249 ? 10.422 18.094 -5.738 1 98.56 249 THR B C 1
ATOM 6662 O O . THR B 1 249 ? 11.031 17.125 -5.281 1 98.56 249 THR B O 1
ATOM 6665 N N . LEU B 1 250 ? 9.688 18.922 -5 1 98.69 250 LEU B N 1
ATOM 6666 C CA . LEU B 1 250 ? 9.703 18.781 -3.549 1 98.69 250 LEU B CA 1
ATOM 6667 C C . LEU B 1 250 ? 8.289 18.719 -2.99 1 98.69 250 LEU B C 1
ATOM 6669 O O . LEU B 1 250 ? 7.445 19.547 -3.344 1 98.69 250 LEU B O 1
ATOM 6673 N N . GLN B 1 251 ? 8.008 17.766 -2.252 1 98.44 251 GLN B N 1
ATOM 6674 C CA . GLN B 1 251 ? 6.859 17.672 -1.357 1 98.44 251 GLN B CA 1
ATOM 6675 C C . GLN B 1 251 ? 7.301 17.484 0.092 1 98.44 251 GLN B C 1
ATOM 6677 O O . GLN B 1 251 ? 8.148 16.641 0.385 1 98.44 251 GLN B O 1
ATOM 6682 N N . ILE B 1 252 ? 6.82 18.297 1.062 1 95.75 252 ILE B N 1
ATOM 6683 C CA . ILE B 1 252 ? 7.211 18.172 2.463 1 95.75 252 ILE B CA 1
ATOM 6684 C C . ILE B 1 252 ? 5.961 18.109 3.342 1 95.75 252 ILE B C 1
ATOM 6686 O O . ILE B 1 252 ? 4.98 18.812 3.09 1 95.75 252 ILE B O 1
ATOM 6690 N N . GLY B 1 253 ? 6.016 17.172 4.309 1 88.62 253 GLY B N 1
ATOM 6691 C CA . GLY B 1 253 ? 4.965 17.141 5.312 1 88.62 253 GLY B CA 1
ATOM 6692 C C . GLY B 1 253 ? 5.098 18.25 6.348 1 88.62 253 GLY B C 1
ATOM 6693 O O . GLY B 1 253 ? 6.168 18.844 6.5 1 88.62 253 GLY B O 1
ATOM 6694 N N . ILE B 1 254 ? 4.105 18.5 7.016 1 80.88 254 ILE B N 1
ATOM 6695 C CA . ILE B 1 254 ? 4.039 19.578 7.992 1 80.88 254 ILE B CA 1
ATOM 6696 C C . ILE B 1 254 ? 4.785 19.172 9.258 1 80.88 254 ILE B C 1
ATOM 6698 O O . ILE B 1 254 ? 5.09 18 9.461 1 80.88 254 ILE B O 1
ATOM 6702 N N . GLY B 1 255 ? 5.188 20.172 10.031 1 86.25 255 GLY B N 1
ATOM 6703 C CA . GLY B 1 255 ? 5.781 19.906 11.336 1 86.25 255 GLY B CA 1
ATOM 6704 C C . GLY B 1 255 ? 7.246 20.297 11.406 1 86.25 255 GLY B C 1
ATOM 6705 O O . GLY B 1 255 ? 7.793 20.859 10.461 1 86.25 255 GLY B O 1
ATOM 6706 N N . GLN B 1 256 ? 7.766 19.969 12.523 1 93.31 256 GLN B N 1
ATOM 6707 C CA . GLN B 1 256 ? 9.141 20.344 12.828 1 93.31 256 GLN B CA 1
ATOM 6708 C C . GLN B 1 256 ? 10.109 19.812 11.781 1 93.31 256 GLN B C 1
ATOM 6710 O O . GLN B 1 256 ? 11.047 20.5 11.375 1 93.31 256 GLN B O 1
ATOM 6715 N N . VAL B 1 257 ? 9.828 18.641 11.305 1 95.94 257 VAL B N 1
ATOM 6716 C CA . VAL B 1 257 ? 10.734 18.031 10.344 1 95.94 257 VAL B CA 1
ATOM 6717 C C . VAL B 1 257 ? 10.68 18.781 9.023 1 95.94 257 VAL B C 1
ATOM 6719 O O . VAL B 1 257 ? 11.711 19.016 8.383 1 95.94 257 VAL B O 1
ATOM 6722 N N . GLY B 1 258 ? 9.453 19.141 8.586 1 96.62 258 GLY B N 1
ATOM 6723 C CA . GLY B 1 258 ? 9.32 19.922 7.371 1 96.62 258 GLY B CA 1
ATOM 6724 C C . GLY B 1 258 ? 10.031 21.266 7.441 1 96.62 258 GLY B C 1
ATOM 6725 O O . GLY B 1 258 ? 10.719 21.656 6.5 1 96.62 258 GLY B O 1
ATOM 6726 N N . ASP B 1 259 ? 9.906 21.938 8.578 1 97.25 259 ASP B N 1
ATOM 6727 C CA . ASP B 1 259 ? 10.57 23.219 8.789 1 97.25 259 ASP B CA 1
ATOM 6728 C C . ASP B 1 259 ? 12.086 23.047 8.82 1 97.25 259 ASP B C 1
ATOM 6730 O O . ASP B 1 259 ? 12.82 23.859 8.258 1 97.25 259 ASP B O 1
ATOM 6734 N N . ALA B 1 260 ? 12.469 21.984 9.523 1 98.38 260 ALA B N 1
ATOM 6735 C CA . ALA B 1 260 ? 13.898 21.703 9.609 1 98.38 260 ALA B CA 1
ATOM 6736 C C . ALA B 1 260 ? 14.492 21.422 8.234 1 98.38 260 ALA B C 1
ATOM 6738 O O . ALA B 1 260 ? 15.594 21.875 7.926 1 98.38 260 ALA B O 1
ATOM 6739 N N . LEU B 1 261 ? 13.789 20.656 7.453 1 98.38 261 LEU B N 1
ATOM 6740 C CA . LEU B 1 261 ? 14.227 20.359 6.09 1 98.38 261 LEU B CA 1
ATOM 6741 C C . LEU B 1 261 ? 14.352 21.641 5.273 1 98.38 261 LEU B C 1
ATOM 6743 O O . LEU B 1 261 ? 15.375 21.859 4.621 1 98.38 261 LEU B O 1
ATOM 6747 N N . ALA B 1 262 ? 13.344 22.484 5.289 1 98.5 262 ALA B N 1
ATOM 6748 C CA . ALA B 1 262 ? 13.367 23.719 4.527 1 98.5 262 ALA B CA 1
ATOM 6749 C C . ALA B 1 262 ? 14.531 24.609 4.953 1 98.5 262 ALA B C 1
ATOM 6751 O O . ALA B 1 262 ? 15.242 25.156 4.109 1 98.5 262 ALA B O 1
ATOM 6752 N N . GLN B 1 263 ? 14.719 24.75 6.254 1 98.56 263 GLN B N 1
ATOM 6753 C CA . GLN B 1 263 ? 15.844 25.531 6.75 1 98.56 263 GLN B CA 1
ATOM 6754 C C . GLN B 1 263 ? 17.172 24.922 6.332 1 98.56 263 GLN B C 1
ATOM 6756 O O . GLN B 1 263 ? 18.125 25.641 6.004 1 98.56 263 GLN B O 1
ATOM 6761 N N . GLY B 1 264 ? 17.234 23.578 6.402 1 98.5 264 GLY B N 1
ATOM 6762 C CA . GLY B 1 264 ? 18.422 22.891 5.902 1 98.5 264 GLY B CA 1
ATOM 6763 C C . GLY B 1 264 ? 18.719 23.203 4.449 1 98.5 264 GLY B C 1
ATOM 6764 O O . GLY B 1 264 ? 19.875 23.406 4.074 1 98.5 264 GLY B O 1
ATOM 6765 N N . LEU B 1 265 ? 17.719 23.219 3.615 1 98.75 265 LEU B N 1
ATOM 6766 C CA . LEU B 1 265 ? 17.875 23.562 2.207 1 98.75 265 LEU B CA 1
ATOM 6767 C C . LEU B 1 265 ? 18.375 24.984 2.049 1 98.75 265 LEU B C 1
ATOM 6769 O O . LEU B 1 265 ? 19.172 25.281 1.152 1 98.75 265 LEU B O 1
ATOM 6773 N N . ILE B 1 266 ? 17.891 25.922 2.895 1 98.81 266 ILE B N 1
ATOM 6774 C CA . ILE B 1 266 ? 18.297 27.312 2.836 1 98.81 266 ILE B CA 1
ATOM 6775 C C . ILE B 1 266 ? 19.766 27.438 3.207 1 98.81 266 ILE B C 1
ATOM 6777 O O . ILE B 1 266 ? 20.531 28.141 2.527 1 98.81 266 ILE B O 1
ATOM 6781 N N . VAL B 1 267 ? 20.172 26.734 4.293 1 98.56 267 VAL B N 1
ATOM 6782 C CA . VAL B 1 267 ? 21.578 26.734 4.676 1 98.56 267 VAL B CA 1
ATOM 6783 C C . VAL B 1 267 ? 22.422 26.172 3.537 1 98.56 267 VAL B C 1
ATOM 6785 O O . VAL B 1 267 ? 23.453 26.75 3.186 1 98.56 267 VAL B O 1
ATOM 6788 N N . ARG B 1 268 ? 21.984 25.078 2.963 1 98.06 268 ARG B N 1
ATOM 6789 C CA . ARG B 1 268 ? 22.672 24.453 1.84 1 98.06 268 ARG B CA 1
ATOM 6790 C C . ARG B 1 268 ? 22.844 25.438 0.685 1 98.06 268 ARG B C 1
ATOM 6792 O O . ARG B 1 268 ? 23.891 25.5 0.054 1 98.06 268 ARG B O 1
ATOM 6799 N N . HIS B 1 269 ? 21.859 26.219 0.429 1 98.5 269 HIS B N 1
ATOM 6800 C CA . HIS B 1 269 ? 21.812 27.125 -0.714 1 98.5 269 HIS B CA 1
ATOM 6801 C C . HIS B 1 269 ? 22.625 28.391 -0.441 1 98.5 269 HIS B C 1
ATOM 6803 O O . HIS B 1 269 ? 23.406 28.828 -1.287 1 98.5 269 HIS B O 1
ATOM 6809 N N . ARG B 1 270 ? 22.531 29 0.763 1 98.06 270 ARG B N 1
ATOM 6810 C CA . ARG B 1 270 ? 23.094 30.312 1.059 1 98.06 270 ARG B CA 1
ATOM 6811 C C . ARG B 1 270 ? 24.484 30.203 1.671 1 98.06 270 ARG B C 1
ATOM 6813 O O . ARG B 1 270 ? 25.312 31.094 1.514 1 98.06 270 ARG B O 1
ATOM 6820 N N . ASP B 1 271 ? 24.703 29.125 2.436 1 97.31 271 ASP B N 1
ATOM 6821 C CA . ASP B 1 271 ? 25.969 28.875 3.133 1 97.31 271 ASP B CA 1
ATOM 6822 C C . ASP B 1 271 ? 26.422 27.438 2.951 1 97.31 271 ASP B C 1
ATOM 6824 O O . ASP B 1 271 ? 26.531 26.688 3.922 1 97.31 271 ASP B O 1
ATOM 6828 N N . ASN B 1 272 ? 26.828 27.156 1.786 1 97.06 272 ASN B N 1
ATOM 6829 C CA . ASN B 1 272 ? 27.078 25.781 1.374 1 97.06 272 ASN B CA 1
ATOM 6830 C C . ASN B 1 272 ? 28.219 25.156 2.168 1 97.06 272 ASN B C 1
ATOM 6832 O O . ASN B 1 272 ? 28.172 23.969 2.498 1 97.06 272 ASN B O 1
ATOM 6836 N N . ALA B 1 273 ? 29.234 25.922 2.436 1 95.94 273 ALA B N 1
ATOM 6837 C CA . ALA B 1 273 ? 30.359 25.438 3.219 1 95.94 273 ALA B CA 1
ATOM 6838 C C . ALA B 1 273 ? 29.922 25.016 4.617 1 95.94 273 ALA B C 1
ATOM 6840 O O . ALA B 1 273 ? 30.375 23.984 5.137 1 95.94 273 ALA B O 1
ATOM 6841 N N . GLN B 1 274 ? 29.062 25.891 5.195 1 96.31 274 GLN B N 1
ATOM 6842 C CA . GLN B 1 274 ? 28.547 25.562 6.523 1 96.31 274 GLN B CA 1
ATOM 6843 C C . GLN B 1 274 ? 27.672 24.312 6.484 1 96.31 274 GLN B C 1
ATOM 6845 O O . GLN B 1 274 ? 27.719 23.5 7.41 1 96.31 274 GLN B O 1
ATOM 6850 N N . PHE B 1 275 ? 26.922 24.203 5.461 1 96.69 275 PHE B N 1
ATOM 6851 C CA . PHE B 1 275 ? 26.109 23 5.312 1 96.69 275 PHE B CA 1
ATOM 6852 C C . PHE B 1 275 ? 26.984 21.766 5.305 1 96.69 275 PHE B C 1
ATOM 6854 O O . PHE B 1 275 ? 26.719 20.797 6.016 1 96.69 275 PHE B O 1
ATOM 6861 N N . HIS B 1 276 ? 28.047 21.766 4.555 1 95.06 276 HIS B N 1
ATOM 6862 C CA . HIS B 1 276 ? 28.984 20.641 4.488 1 95.06 276 HIS B CA 1
ATOM 6863 C C . HIS B 1 276 ? 29.578 20.344 5.852 1 95.06 276 HIS B C 1
ATOM 6865 O O . HIS B 1 276 ? 29.734 19.188 6.227 1 95.06 276 HIS B O 1
ATOM 6871 N N . GLY B 1 277 ? 29.938 21.438 6.527 1 94.69 277 GLY B N 1
ATOM 6872 C CA . GLY B 1 277 ? 30.484 21.25 7.863 1 94.69 277 GLY B CA 1
ATOM 6873 C C . GLY B 1 277 ? 29.516 20.578 8.812 1 94.69 277 GLY B C 1
ATOM 6874 O O . GLY B 1 277 ? 29.922 19.688 9.586 1 94.69 277 GLY B O 1
ATOM 6875 N N . ILE B 1 278 ? 28.266 21 8.766 1 96.31 278 ILE B N 1
ATOM 6876 C CA . ILE B 1 278 ? 27.234 20.406 9.617 1 96.31 278 ILE B CA 1
ATOM 6877 C C . ILE B 1 278 ? 27.078 18.922 9.297 1 96.31 278 ILE B C 1
ATOM 6879 O O . ILE B 1 278 ? 27.062 18.094 10.195 1 96.31 278 ILE B O 1
ATOM 6883 N N . MET B 1 279 ? 27 18.594 7.988 1 95.44 279 MET B N 1
ATOM 6884 C CA . MET B 1 279 ? 26.766 17.219 7.559 1 95.44 279 MET B CA 1
ATOM 6885 C C . MET B 1 279 ? 27.938 16.328 7.941 1 95.44 279 MET B C 1
ATOM 6887 O O . MET B 1 279 ? 27.734 15.156 8.297 1 95.44 279 MET B O 1
ATOM 6891 N N . LYS B 1 280 ? 29.109 16.828 7.859 1 93.56 280 LYS B N 1
ATOM 6892 C CA . LYS B 1 280 ? 30.297 16.062 8.25 1 93.56 280 LYS B CA 1
ATOM 6893 C C . LYS B 1 280 ? 30.266 15.711 9.734 1 93.56 280 LYS B C 1
ATOM 6895 O O . LYS B 1 280 ? 30.641 14.609 10.125 1 93.56 280 LYS B O 1
ATOM 6900 N N . ARG B 1 281 ? 29.797 16.672 10.531 1 94.69 281 ARG B N 1
ATOM 6901 C CA . ARG B 1 281 ? 29.719 16.422 11.969 1 94.69 281 ARG B CA 1
ATOM 6902 C C . ARG B 1 281 ? 28.594 15.445 12.297 1 94.69 281 ARG B C 1
ATOM 6904 O O . ARG B 1 281 ? 28.719 14.641 13.227 1 94.69 281 ARG B O 1
ATOM 6911 N N . LEU B 1 282 ? 27.516 15.516 11.578 1 94.06 282 LEU B N 1
ATOM 6912 C CA . LEU B 1 282 ? 26.359 14.656 11.82 1 94.06 282 LEU B CA 1
ATOM 6913 C C . LEU B 1 282 ? 26.672 13.211 11.422 1 94.06 282 LEU B C 1
ATOM 6915 O O . LEU B 1 282 ? 26.141 12.273 12.023 1 94.06 282 LEU B O 1
ATOM 6919 N N . ALA B 1 283 ? 27.375 13.023 10.438 1 87.56 283 ALA B N 1
ATOM 6920 C CA . ALA B 1 283 ? 27.719 11.695 9.945 1 87.56 283 ALA B CA 1
ATOM 6921 C C . ALA B 1 283 ? 29.219 11.578 9.68 1 87.56 283 ALA B C 1
ATOM 6923 O O . ALA B 1 283 ? 29.641 11.5 8.523 1 87.56 283 ALA B O 1
ATOM 6924 N N . PRO B 1 284 ? 29.922 11.336 10.891 1 75.5 284 PRO B N 1
ATOM 6925 C CA . PRO B 1 284 ? 31.375 11.273 10.703 1 75.5 284 PRO B CA 1
ATOM 6926 C C . PRO B 1 284 ? 31.812 10.016 9.961 1 75.5 284 PRO B C 1
ATOM 6928 O O . PRO B 1 284 ? 31.266 8.938 10.18 1 75.5 284 PRO B O 1
ATOM 6931 N N . GLY B 1 285 ? 32.625 10.156 8.836 1 64.75 285 GLY B N 1
ATOM 6932 C CA . GLY B 1 285 ? 33.25 9.039 8.133 1 64.75 285 GLY B CA 1
ATOM 6933 C C . GLY B 1 285 ? 32.438 8.539 6.957 1 64.75 285 GLY B C 1
ATOM 6934 O O . GLY B 1 285 ? 32.844 7.598 6.27 1 64.75 285 GLY B O 1
ATOM 6935 N N . THR B 1 286 ? 31.25 8.938 7.035 1 62.97 286 THR B N 1
ATOM 6936 C CA . THR B 1 286 ? 30.438 8.461 5.918 1 62.97 286 THR B CA 1
ATOM 6937 C C . THR B 1 286 ? 30.438 9.477 4.781 1 62.97 286 THR B C 1
ATOM 6939 O O . THR B 1 286 ? 30.266 10.68 5.016 1 62.97 286 THR B O 1
ATOM 6942 N N . GLU B 1 287 ? 31.297 9.25 3.889 1 56.41 287 GLU B N 1
ATOM 6943 C CA . GLU B 1 287 ? 31.078 10.102 2.727 1 56.41 287 GLU B CA 1
ATOM 6944 C C . GLU B 1 287 ? 29.641 9.977 2.213 1 56.41 287 GLU B C 1
ATOM 6946 O O . GLU B 1 287 ? 29.172 8.867 1.958 1 56.41 287 GLU B O 1
ATOM 6951 N N . PRO B 1 288 ? 28.969 10.906 2.508 1 53.12 288 PRO B N 1
ATOM 6952 C CA . PRO B 1 288 ? 27.578 10.68 2.131 1 53.12 288 PRO B CA 1
ATOM 6953 C C . PRO B 1 288 ? 27.406 10.305 0.658 1 53.12 288 PRO B C 1
ATOM 6955 O O . PRO B 1 288 ? 27.906 11.023 -0.22 1 53.12 288 PRO B O 1
ATOM 6958 N N . ALA B 1 289 ? 27.578 9.156 0.208 1 47 289 ALA B N 1
ATOM 6959 C CA . ALA B 1 289 ? 27.422 8.641 -1.152 1 47 289 ALA B CA 1
ATOM 6960 C C . ALA B 1 289 ? 26.5 9.531 -1.977 1 47 289 ALA B C 1
ATOM 6962 O O . ALA B 1 289 ? 26.812 9.891 -3.113 1 47 289 ALA B O 1
ATOM 6963 N N . ALA B 1 290 ? 25.234 9.578 -1.771 1 54.97 290 ALA B N 1
ATOM 6964 C CA . ALA B 1 290 ? 24.109 10.055 -2.559 1 54.97 290 ALA B CA 1
ATOM 6965 C C . ALA B 1 290 ? 23.75 11.492 -2.189 1 54.97 290 ALA B C 1
ATOM 6967 O O . ALA B 1 290 ? 22.688 11.992 -2.574 1 54.97 290 ALA B O 1
ATOM 6968 N N . ALA B 1 291 ? 24.859 12.164 -1.656 1 64.12 291 ALA B N 1
ATOM 6969 C CA . ALA B 1 291 ? 24.391 13.406 -1.057 1 64.12 291 ALA B CA 1
ATOM 6970 C C . ALA B 1 291 ? 24.469 14.562 -2.053 1 64.12 291 ALA B C 1
ATOM 6972 O O . ALA B 1 291 ? 25.5 14.766 -2.697 1 64.12 291 ALA B O 1
ATOM 6973 N N . GLU B 1 292 ? 23.234 14.969 -2.305 1 78.81 292 GLU B N 1
ATOM 6974 C CA . GLU B 1 292 ? 23.094 16.234 -3.021 1 78.81 292 GLU B CA 1
ATOM 6975 C C . GLU B 1 292 ? 23.5 17.406 -2.139 1 78.81 292 GLU B C 1
ATOM 6977 O O . GLU B 1 292 ? 22.812 17.703 -1.151 1 78.81 292 GLU B O 1
ATOM 6982 N N . THR B 1 293 ? 24.641 18.016 -2.363 1 87.62 293 THR B N 1
ATOM 6983 C CA . THR B 1 293 ? 25.109 19.016 -1.412 1 87.62 293 THR B CA 1
ATOM 6984 C C . THR B 1 293 ? 25.297 20.375 -2.094 1 87.62 293 THR B C 1
ATOM 6986 O O . THR B 1 293 ? 25.531 21.391 -1.428 1 87.62 293 THR B O 1
ATOM 6989 N N . ALA B 1 294 ? 25.016 20.375 -3.33 1 94.38 294 ALA B N 1
ATOM 6990 C CA . ALA B 1 294 ? 25.25 21.625 -4.043 1 94.38 294 ALA B CA 1
ATOM 6991 C C . ALA B 1 294 ? 24.078 22.594 -3.834 1 94.38 294 ALA B C 1
ATOM 6993 O O . ALA B 1 294 ? 22.984 22.172 -3.461 1 94.38 294 ALA B O 1
ATOM 6994 N N . PRO B 1 295 ? 24.328 23.891 -3.951 1 97.44 295 PRO B N 1
ATOM 6995 C CA . PRO B 1 295 ? 23.219 24.859 -3.918 1 97.44 295 PRO B CA 1
ATOM 6996 C C . PRO B 1 295 ? 22.203 24.625 -5.035 1 97.44 295 PRO B C 1
ATOM 6998 O O . PRO B 1 295 ? 22.422 23.797 -5.914 1 97.44 295 PRO B O 1
ATOM 7001 N N . PHE B 1 296 ? 21.188 25.406 -5.027 1 98.25 296 PHE B N 1
ATOM 7002 C CA . PHE B 1 296 ? 20.125 25.266 -6.004 1 98.25 296 PHE B CA 1
ATOM 7003 C C . PHE B 1 296 ? 20.266 26.297 -7.117 1 98.25 296 PHE B C 1
ATOM 7005 O O . PHE B 1 296 ? 19.781 27.422 -6.984 1 98.25 296 PHE B O 1
ATOM 7012 N N . GLU B 1 297 ? 20.875 25.875 -8.172 1 97.88 297 GLU B N 1
ATOM 7013 C CA . GLU B 1 297 ? 21.016 26.734 -9.352 1 97.88 297 GLU B CA 1
ATOM 7014 C C . GLU B 1 297 ? 19.75 26.719 -10.203 1 97.88 297 GLU B C 1
ATOM 7016 O O . GLU B 1 297 ? 19.25 27.766 -10.602 1 97.88 297 GLU B O 1
ATOM 7021 N N . LYS B 1 298 ? 19.25 25.562 -10.508 1 97.81 298 LYS B N 1
ATOM 7022 C CA . LYS B 1 298 ? 18.031 25.406 -11.289 1 97.81 298 LYS B CA 1
ATOM 7023 C C . LYS B 1 298 ? 16.797 25.672 -10.43 1 97.81 298 LYS B C 1
ATOM 7025 O O . LYS B 1 298 ? 15.805 26.203 -10.922 1 97.81 298 LYS B O 1
ATOM 7030 N N . GLY B 1 299 ? 16.906 25.312 -9.148 1 98.5 299 GLY B N 1
ATOM 7031 C CA . GLY B 1 299 ? 15.789 25.453 -8.227 1 98.5 299 GLY B CA 1
ATOM 7032 C C . GLY B 1 299 ? 14.883 24.234 -8.203 1 98.5 299 GLY B C 1
ATOM 7033 O O . GLY B 1 299 ? 15.133 23.25 -8.898 1 98.5 299 GLY B O 1
ATOM 7034 N N . LEU B 1 300 ? 13.875 24.312 -7.383 1 98.75 300 LEU B N 1
ATOM 7035 C CA . LEU B 1 300 ? 12.922 23.234 -7.176 1 98.75 300 LEU B CA 1
ATOM 7036 C C . LEU B 1 300 ? 11.516 23.641 -7.602 1 98.75 300 LEU B C 1
ATOM 7038 O O . LEU B 1 300 ? 11.211 24.844 -7.648 1 98.75 300 LEU B O 1
ATOM 7042 N N . TYR B 1 301 ? 10.742 22.703 -8 1 98.75 301 TYR B N 1
ATOM 7043 C CA . TYR B 1 301 ? 9.297 22.812 -8.148 1 98.75 301 TYR B CA 1
ATOM 7044 C C . TYR B 1 301 ? 8.578 22.188 -6.953 1 98.75 301 TYR B C 1
ATOM 7046 O O . TYR B 1 301 ? 8.945 21.109 -6.492 1 98.75 301 TYR B O 1
ATOM 7054 N N . GLY B 1 302 ? 7.652 23 -6.395 1 98.62 302 GLY B N 1
ATOM 7055 C CA . GLY B 1 302 ? 6.898 22.469 -5.266 1 98.62 302 GLY B CA 1
ATOM 7056 C C . GLY B 1 302 ? 5.555 21.891 -5.66 1 98.62 302 GLY B C 1
ATOM 7057 O O . GLY B 1 302 ? 4.793 22.516 -6.398 1 98.62 302 GLY B O 1
ATOM 7058 N N . VAL B 1 303 ? 5.234 20.672 -5.242 1 98.25 303 VAL B N 1
ATOM 7059 C CA . VAL B 1 303 ? 3.904 20.078 -5.309 1 98.25 303 VAL B CA 1
ATOM 7060 C C . VAL B 1 303 ? 3.58 19.391 -3.986 1 98.25 303 VAL B C 1
ATOM 7062 O O . VAL B 1 303 ? 3.979 18.234 -3.764 1 98.25 303 VAL B O 1
ATOM 7065 N N . SER B 1 304 ? 2.904 20.047 -3.195 1 96.69 304 SER B N 1
ATOM 7066 C CA . SER B 1 304 ? 2.668 19.562 -1.839 1 96.69 304 SER B CA 1
ATOM 7067 C C . SER B 1 304 ? 1.184 19.609 -1.491 1 96.69 304 SER B C 1
ATOM 7069 O O . SER B 1 304 ? 0.472 20.531 -1.878 1 96.69 304 SER B O 1
ATOM 7071 N N . GLU B 1 305 ? 0.776 18.562 -0.777 1 96.06 305 GLU B N 1
ATOM 7072 C CA . GLU B 1 305 ? -0.604 18.516 -0.302 1 96.06 305 GLU B CA 1
ATOM 7073 C C . GLU B 1 305 ? -0.924 19.719 0.592 1 96.06 305 GLU B C 1
ATOM 7075 O O . GLU B 1 305 ? -1.891 20.438 0.345 1 96.06 305 GLU B O 1
ATOM 7080 N N . MET B 1 306 ? -0.152 19.953 1.537 1 96 306 MET B N 1
ATOM 7081 C CA . MET B 1 306 ? -0.297 21.094 2.439 1 96 306 MET B CA 1
ATOM 7082 C C . MET B 1 306 ? 0.76 22.156 2.152 1 96 306 MET B C 1
ATOM 7084 O O . MET B 1 306 ? 1.944 21.844 2.029 1 96 306 MET B O 1
ATOM 7088 N N . VAL B 1 307 ? 0.301 23.344 1.961 1 96.75 307 VAL B N 1
ATOM 7089 C CA . VAL B 1 307 ? 1.183 24.5 1.828 1 96.75 307 VAL B CA 1
ATOM 7090 C C . VAL B 1 307 ? 1.27 25.25 3.16 1 96.75 307 VAL B C 1
ATOM 7092 O O . VAL B 1 307 ? 0.245 25.547 3.779 1 96.75 307 VAL B O 1
ATOM 7095 N N . PHE B 1 308 ? 2.416 25.484 3.604 1 94.56 308 PHE B N 1
ATOM 7096 C CA . PHE B 1 308 ? 2.613 26.203 4.863 1 94.56 308 PHE B CA 1
ATOM 7097 C C . PHE B 1 308 ? 3.834 27.109 4.781 1 94.56 308 PHE B C 1
ATOM 7099 O O . PHE B 1 308 ? 4.402 27.297 3.705 1 94.56 308 PHE B O 1
ATOM 7106 N N . GLU B 1 309 ? 4.223 27.766 5.766 1 94.81 309 GLU B N 1
ATOM 7107 C CA . GLU B 1 309 ? 5.113 28.922 5.773 1 94.81 309 GLU B CA 1
ATOM 7108 C C . GLU B 1 309 ? 6.508 28.547 5.277 1 94.81 309 GLU B C 1
ATOM 7110 O O . GLU B 1 309 ? 7.207 29.375 4.691 1 94.81 309 GLU B O 1
ATOM 7115 N N . ALA B 1 310 ? 6.887 27.281 5.449 1 96.5 310 ALA B N 1
ATOM 7116 C CA . ALA B 1 310 ? 8.211 26.859 5.004 1 96.5 310 ALA B CA 1
ATOM 7117 C C . ALA B 1 310 ? 8.375 27.031 3.498 1 96.5 310 ALA B C 1
ATOM 7119 O O . ALA B 1 310 ? 9.469 27.359 3.018 1 96.5 310 ALA B O 1
ATOM 7120 N N . PHE B 1 311 ? 7.328 26.844 2.734 1 97.75 311 PHE B N 1
ATOM 7121 C CA . PHE B 1 311 ? 7.395 27 1.287 1 97.75 311 PHE B CA 1
ATOM 7122 C C . PHE B 1 311 ? 7.629 28.469 0.916 1 97.75 311 PHE B C 1
ATOM 7124 O O . PHE B 1 311 ? 8.336 28.766 -0.05 1 97.75 311 PHE B O 1
ATOM 7131 N N . LEU B 1 312 ? 6.996 29.406 1.629 1 97.25 312 LEU B N 1
ATOM 7132 C CA . LEU B 1 312 ? 7.246 30.812 1.382 1 97.25 312 LEU B CA 1
ATOM 7133 C C . LEU B 1 312 ? 8.703 31.172 1.672 1 97.25 312 LEU B C 1
ATOM 7135 O O . LEU B 1 312 ? 9.305 31.984 0.966 1 97.25 312 LEU B O 1
ATOM 7139 N N . GLY B 1 313 ? 9.211 30.516 2.76 1 97.38 313 GLY B N 1
ATOM 7140 C CA . GLY B 1 313 ? 10.633 30.688 3.039 1 97.38 313 GLY B CA 1
ATOM 7141 C C . GLY B 1 313 ? 11.523 30.234 1.897 1 97.38 313 GLY B C 1
ATOM 7142 O O . GLY B 1 313 ? 12.508 30.906 1.573 1 97.38 313 GLY B O 1
ATOM 7143 N N . LEU B 1 314 ? 11.18 29.125 1.302 1 98.62 314 LEU B N 1
ATOM 7144 C CA . LEU B 1 314 ? 11.961 28.578 0.198 1 98.62 314 LEU B CA 1
ATOM 7145 C C . LEU B 1 314 ? 11.844 29.469 -1.038 1 98.62 314 LEU B C 1
ATOM 7147 O O . LEU B 1 314 ? 12.805 29.609 -1.797 1 98.62 314 LEU B O 1
ATOM 7151 N N . ILE B 1 315 ? 10.664 30.047 -1.292 1 98.31 315 ILE B N 1
ATOM 7152 C CA . ILE B 1 315 ? 10.469 30.984 -2.393 1 98.31 315 ILE B CA 1
ATOM 7153 C C . ILE B 1 315 ? 11.328 32.219 -2.178 1 98.31 315 ILE B C 1
ATOM 7155 O O . ILE B 1 315 ? 12.055 32.656 -3.08 1 98.31 315 ILE B O 1
ATOM 7159 N N . ASP B 1 316 ? 11.281 32.75 -0.936 1 97.56 316 ASP B N 1
ATOM 7160 C CA . ASP B 1 316 ? 12.039 33.969 -0.589 1 97.56 316 ASP B CA 1
ATOM 7161 C C . ASP B 1 316 ? 13.539 33.719 -0.743 1 97.56 316 ASP B C 1
ATOM 7163 O O . ASP B 1 316 ? 14.281 34.625 -1.124 1 97.56 316 ASP B O 1
ATOM 7167 N N . ALA B 1 317 ? 13.938 32.5 -0.455 1 98.19 317 ALA B N 1
ATOM 7168 C CA . ALA B 1 317 ? 15.352 32.125 -0.513 1 98.19 317 ALA B CA 1
ATOM 7169 C C . ALA B 1 317 ? 15.797 31.875 -1.949 1 98.19 317 ALA B C 1
ATOM 7171 O O . ALA B 1 317 ? 16.984 31.672 -2.213 1 98.19 317 ALA B O 1
ATOM 7172 N N . GLY B 1 318 ? 14.859 31.844 -2.873 1 98.06 318 GLY B N 1
ATOM 7173 C CA . GLY B 1 318 ? 15.195 31.594 -4.266 1 98.06 318 GLY B CA 1
ATOM 7174 C C . GLY B 1 318 ? 15.438 30.125 -4.566 1 98.06 318 GLY B C 1
ATOM 7175 O O . GLY B 1 318 ? 16.156 29.797 -5.512 1 98.06 318 GLY B O 1
ATOM 7176 N N . ILE B 1 319 ? 14.977 29.266 -3.74 1 98.69 319 ILE B N 1
ATOM 7177 C CA . ILE B 1 319 ? 15.148 27.828 -3.93 1 98.69 319 ILE B CA 1
ATOM 7178 C C . ILE B 1 319 ? 13.969 27.266 -4.719 1 98.69 319 ILE B C 1
ATOM 7180 O O . ILE B 1 319 ? 14.148 26.484 -5.664 1 98.69 319 ILE B O 1
ATOM 7184 N N . LEU B 1 320 ? 12.766 27.594 -4.348 1 98.31 320 LEU B N 1
ATOM 7185 C CA . LEU B 1 320 ? 11.578 27.25 -5.117 1 98.31 320 LEU B CA 1
ATOM 7186 C C . LEU B 1 320 ? 11.367 28.234 -6.262 1 98.31 320 LEU B C 1
ATOM 7188 O O . LEU B 1 320 ? 10.672 29.25 -6.105 1 98.31 320 LEU B O 1
ATOM 7192 N N . LYS B 1 321 ? 11.906 27.906 -7.406 1 98.25 321 LYS B N 1
ATOM 7193 C CA . LYS B 1 321 ? 11.836 28.859 -8.516 1 98.25 321 LYS B CA 1
ATOM 7194 C C . LYS B 1 321 ? 11.68 28.125 -9.852 1 98.25 321 LYS B C 1
ATOM 7196 O O . LYS B 1 321 ? 11.5 28.766 -10.891 1 98.25 321 LYS B O 1
ATOM 7201 N N . ARG B 1 322 ? 11.781 26.781 -9.812 1 98.44 322 ARG B N 1
ATOM 7202 C CA . ARG B 1 322 ? 11.562 26.062 -11.062 1 98.44 322 ARG B CA 1
ATOM 7203 C C . ARG B 1 322 ? 10.117 26.203 -11.531 1 98.44 322 ARG B C 1
ATOM 7205 O O . ARG B 1 322 ? 9.188 25.812 -10.828 1 98.44 322 ARG B O 1
ATOM 7212 N N . ASP B 1 323 ? 9.992 26.734 -12.711 1 97.44 323 ASP B N 1
ATOM 7213 C CA . ASP B 1 323 ? 8.703 27.125 -13.273 1 97.44 323 ASP B CA 1
ATOM 7214 C C . ASP B 1 323 ? 8.102 25.984 -14.102 1 97.44 323 ASP B C 1
ATOM 7216 O O . ASP B 1 323 ? 8.727 25.5 -15.047 1 97.44 323 ASP B O 1
ATOM 7220 N N . VAL B 1 324 ? 6.941 25.484 -13.727 1 97.12 324 VAL B N 1
ATOM 7221 C CA . VAL B 1 324 ? 6.164 24.516 -14.492 1 97.12 324 VAL B CA 1
ATOM 7222 C C . VAL B 1 324 ? 4.867 25.156 -14.969 1 97.12 324 VAL B C 1
ATOM 7224 O O . VAL B 1 324 ? 3.879 25.203 -14.234 1 97.12 324 VAL B O 1
ATOM 7227 N N . ASP B 1 325 ? 4.801 25.594 -16.203 1 95.69 325 ASP B N 1
ATOM 7228 C CA . ASP B 1 325 ? 3.643 26.234 -16.828 1 95.69 325 ASP B CA 1
ATOM 7229 C C . ASP B 1 325 ? 3.184 27.453 -16.016 1 95.69 325 ASP B C 1
ATOM 7231 O O . ASP B 1 325 ? 2 27.578 -15.695 1 95.69 325 ASP B O 1
ATOM 7235 N N . GLY B 1 326 ? 4.164 28.266 -15.547 1 97.19 326 GLY B N 1
ATOM 7236 C CA . GLY B 1 326 ? 3.867 29.516 -14.867 1 97.19 326 GLY B CA 1
ATOM 7237 C C . GLY B 1 326 ? 3.709 29.344 -13.367 1 97.19 326 GLY B C 1
ATOM 7238 O O . GLY B 1 326 ? 3.436 30.312 -12.656 1 97.19 326 GLY B O 1
ATOM 7239 N N . VAL B 1 327 ? 3.906 28.141 -12.836 1 98.38 327 VAL B N 1
ATOM 7240 C CA . VAL B 1 327 ? 3.645 27.875 -11.422 1 98.38 327 VAL B CA 1
ATOM 7241 C C . VAL B 1 327 ? 4.891 27.281 -10.773 1 98.38 327 VAL B C 1
ATOM 7243 O O . VAL B 1 327 ? 5.57 26.438 -11.367 1 98.38 327 VAL B O 1
ATOM 7246 N N . ILE B 1 328 ? 5.219 27.719 -9.562 1 98.69 328 ILE B N 1
ATOM 7247 C CA . ILE B 1 328 ? 6.395 27.203 -8.875 1 98.69 328 ILE B CA 1
ATOM 7248 C C . ILE B 1 328 ? 5.961 26.344 -7.691 1 98.69 328 ILE B C 1
ATOM 7250 O O . ILE B 1 328 ? 6.754 25.562 -7.156 1 98.69 328 ILE B O 1
ATOM 7254 N N . LEU B 1 329 ? 4.676 26.469 -7.301 1 98.69 329 LEU B N 1
ATOM 7255 C CA . LEU B 1 329 ? 4.16 25.719 -6.156 1 98.69 329 LEU B CA 1
ATOM 7256 C C . LEU B 1 329 ? 2.688 25.375 -6.355 1 98.69 329 LEU B C 1
ATOM 7258 O O . LEU B 1 329 ? 1.855 26.266 -6.547 1 98.69 329 LEU B O 1
ATOM 7262 N N . HIS B 1 330 ? 2.393 24.109 -6.43 1 98.5 330 HIS B N 1
ATOM 7263 C CA . HIS B 1 330 ? 1.019 23.625 -6.387 1 98.5 330 HIS B CA 1
ATOM 7264 C C . HIS B 1 330 ? 0.679 23.047 -5.02 1 98.5 330 HIS B C 1
ATOM 7266 O O . HIS B 1 330 ? 1.491 22.328 -4.422 1 98.5 330 HIS B O 1
ATOM 7272 N N . GLY B 1 331 ? -0.442 23.344 -4.453 1 97.94 331 GLY B N 1
ATOM 7273 C CA . GLY B 1 331 ? -0.919 22.828 -3.18 1 97.94 331 GLY B CA 1
ATOM 7274 C C . GLY B 1 331 ? -2.398 22.5 -3.188 1 97.94 331 GLY B C 1
ATOM 7275 O O . GLY B 1 331 ? -3.127 22.891 -4.098 1 97.94 331 GLY B O 1
ATOM 7276 N N . ALA B 1 332 ? -2.824 21.719 -2.166 1 97.75 332 ALA B N 1
ATOM 7277 C CA . ALA B 1 332 ? -4.223 21.297 -2.111 1 97.75 332 ALA B CA 1
ATOM 7278 C C . ALA B 1 332 ? -4.965 22.016 -0.984 1 97.75 332 ALA B C 1
ATOM 7280 O O . ALA B 1 332 ? -6.176 22.234 -1.067 1 97.75 332 ALA B O 1
ATOM 7281 N N . PHE B 1 333 ? -4.273 22.266 0.091 1 97.75 333 PHE B N 1
ATOM 7282 C CA . PHE B 1 333 ? -4.812 23.078 1.18 1 97.75 333 PHE B CA 1
ATOM 7283 C C . PHE B 1 333 ? -3.695 23.766 1.957 1 97.75 333 PHE B C 1
ATOM 7285 O O . PHE B 1 333 ? -2.518 23.453 1.761 1 97.75 333 PHE B O 1
ATOM 7292 N N . PHE B 1 334 ? -4.004 24.766 2.713 1 97.38 334 PHE B N 1
ATOM 7293 C CA . PHE B 1 334 ? -2.971 25.375 3.543 1 97.38 334 PHE B CA 1
ATOM 7294 C C . PHE B 1 334 ? -3.504 25.672 4.938 1 97.38 334 PHE B C 1
ATOM 7296 O O . PHE B 1 334 ? -4.715 25.766 5.141 1 97.38 334 PHE B O 1
ATOM 7303 N N . LEU B 1 335 ? -2.721 25.641 5.836 1 95.06 335 LEU B N 1
ATOM 7304 C CA . LEU B 1 335 ? -2.891 25.969 7.246 1 95.06 335 LEU B CA 1
ATOM 7305 C C . LEU B 1 335 ? -1.586 26.469 7.848 1 95.06 335 LEU B C 1
ATOM 7307 O O . LEU B 1 335 ? -0.516 25.922 7.578 1 95.06 335 LEU B O 1
ATOM 7311 N N . GLY B 1 336 ? -1.608 27.547 8.539 1 92.5 336 GLY B N 1
ATOM 7312 C CA . GLY B 1 336 ? -0.401 28.078 9.141 1 92.5 336 GLY B CA 1
ATOM 7313 C C . GLY B 1 336 ? -0.676 29.219 10.102 1 92.5 336 GLY B C 1
ATOM 7314 O O . GLY B 1 336 ? -1.828 29.469 10.461 1 92.5 336 GLY B O 1
ATOM 7315 N N . PRO B 1 337 ? 0.354 29.812 10.539 1 91.69 337 PRO B N 1
ATOM 7316 C CA . PRO B 1 337 ? 0.205 30.938 11.461 1 91.69 337 PRO B CA 1
ATOM 7317 C C . PRO B 1 337 ? -0.361 32.188 10.781 1 91.69 337 PRO B C 1
ATOM 7319 O O . PRO B 1 337 ? -0.478 32.219 9.547 1 91.69 337 PRO B O 1
ATOM 7322 N N . GLN B 1 338 ? -0.682 33.188 11.586 1 91.31 338 GLN B N 1
ATOM 7323 C CA . GLN B 1 338 ? -1.278 34.406 11.086 1 91.31 338 GLN B CA 1
ATOM 7324 C C . GLN B 1 338 ? -0.365 35.094 10.07 1 91.31 338 GLN B C 1
ATOM 7326 O O . GLN B 1 338 ? -0.838 35.688 9.094 1 91.31 338 GLN B O 1
ATOM 7331 N N . SER B 1 339 ? 0.951 35.031 10.359 1 91.56 339 SER B N 1
ATOM 7332 C CA . SER B 1 339 ? 1.917 35.656 9.469 1 91.56 339 SER B CA 1
ATOM 7333 C C . SER B 1 339 ? 1.887 35.031 8.086 1 91.56 339 SER B C 1
ATOM 7335 O O . SER B 1 339 ? 2.08 35.719 7.078 1 91.56 339 SER B O 1
ATOM 7337 N N . PHE B 1 340 ? 1.623 33.812 8 1 95.06 340 PHE B N 1
ATOM 7338 C CA . PHE B 1 340 ? 1.522 33.094 6.734 1 95.06 340 PHE B CA 1
ATOM 7339 C C . PHE B 1 340 ? 0.325 33.594 5.93 1 95.06 340 PHE B C 1
ATOM 7341 O O . PHE B 1 340 ? 0.45 33.906 4.738 1 95.06 340 PHE B O 1
ATOM 7348 N N . TYR B 1 341 ? -0.862 33.688 6.555 1 96.19 341 TYR B N 1
ATOM 7349 C CA . TYR B 1 341 ? -2.059 34.188 5.879 1 96.19 341 TYR B CA 1
ATOM 7350 C C . TYR B 1 341 ? -1.857 35.594 5.371 1 96.19 341 TYR B C 1
ATOM 7352 O O . TYR B 1 341 ? -2.252 35.938 4.25 1 96.19 341 TYR B O 1
ATOM 7360 N N . ARG B 1 342 ? -1.235 36.406 6.23 1 95.12 342 ARG B N 1
ATOM 7361 C CA . ARG B 1 342 ? -0.974 37.781 5.867 1 95.12 342 ARG B CA 1
ATOM 7362 C C . ARG B 1 342 ? -0.056 37.875 4.652 1 95.12 342 ARG B C 1
ATOM 7364 O O . ARG B 1 342 ? -0.292 38.656 3.742 1 95.12 342 ARG B O 1
ATOM 7371 N N . ALA B 1 343 ? 0.941 37.062 4.699 1 96.5 343 ALA B N 1
ATOM 7372 C CA . ALA B 1 343 ? 1.885 37.031 3.586 1 96.5 343 ALA B CA 1
ATOM 7373 C C . ALA B 1 343 ? 1.174 36.719 2.271 1 96.5 343 ALA B C 1
ATOM 7375 O O . ALA B 1 343 ? 1.458 37.344 1.245 1 96.5 343 ALA B O 1
ATOM 7376 N N . LEU B 1 344 ? 0.272 35.812 2.258 1 98 344 LEU B N 1
ATOM 7377 C CA . LEU B 1 344 ? -0.464 35.438 1.051 1 98 344 LEU B CA 1
ATOM 7378 C C . LEU B 1 344 ? -1.409 36.562 0.636 1 98 344 LEU B C 1
ATOM 7380 O O . LEU B 1 344 ? -1.534 36.875 -0.553 1 98 344 LEU B O 1
ATOM 7384 N N . ARG B 1 345 ? -2.045 37.219 1.59 1 97.38 345 ARG B N 1
ATOM 7385 C CA . ARG B 1 345 ? -2.984 38.281 1.295 1 97.38 345 ARG B CA 1
ATOM 7386 C C . ARG B 1 345 ? -2.266 39.5 0.692 1 97.38 345 ARG B C 1
ATOM 7388 O O . ARG B 1 345 ? -2.811 40.188 -0.181 1 97.38 345 ARG B O 1
ATOM 7395 N N . GLU B 1 346 ? -1.078 39.688 1.149 1 97.25 346 GLU B N 1
ATOM 7396 C CA . GLU B 1 346 ? -0.357 40.906 0.782 1 97.25 346 GLU B CA 1
ATOM 7397 C C . GLU B 1 346 ? 0.594 40.656 -0.384 1 97.25 346 GLU B C 1
ATOM 7399 O O . GLU B 1 346 ? 1.185 41.594 -0.927 1 97.25 346 GLU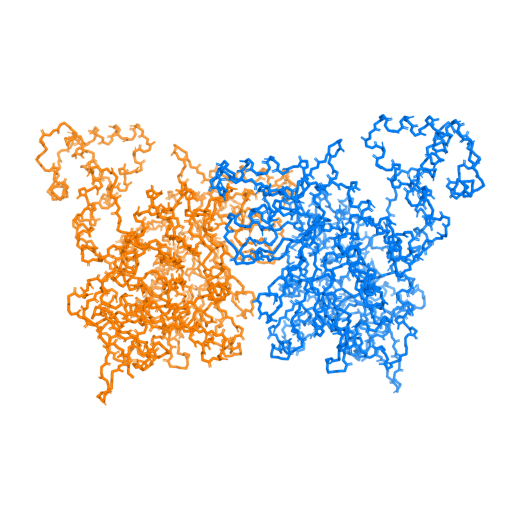 B O 1
ATOM 7404 N N . MET B 1 347 ? 0.68 39.5 -0.792 1 97.25 347 MET B N 1
ATOM 7405 C CA . MET B 1 347 ? 1.589 39.125 -1.875 1 97.25 347 MET B CA 1
ATOM 7406 C C . MET B 1 347 ? 1.173 39.781 -3.182 1 97.25 347 MET B C 1
ATOM 7408 O O . MET B 1 347 ? -0.015 39.844 -3.504 1 97.25 347 MET B O 1
ATOM 7412 N N . PRO B 1 348 ? 2.168 40.312 -3.934 1 97.31 348 PRO B N 1
ATOM 7413 C CA . PRO B 1 348 ? 1.833 40.844 -5.254 1 97.31 348 PRO B CA 1
ATOM 7414 C C . PRO B 1 348 ? 1.144 39.844 -6.152 1 97.31 348 PRO B C 1
ATOM 7416 O O . PRO B 1 348 ? 1.501 38.656 -6.137 1 97.31 348 PRO B O 1
ATOM 7419 N N . ALA B 1 349 ? 0.266 40.312 -6.965 1 96.06 349 ALA B N 1
ATOM 7420 C CA . ALA B 1 349 ? -0.608 39.469 -7.766 1 96.06 349 ALA B CA 1
ATOM 7421 C C . ALA B 1 349 ? 0.203 38.531 -8.672 1 96.06 349 ALA B C 1
ATOM 7423 O O . ALA B 1 349 ? -0.167 37.375 -8.891 1 96.06 349 ALA B O 1
ATOM 7424 N N . ASP B 1 350 ? 1.256 39.062 -9.25 1 96.25 350 ASP B N 1
ATOM 7425 C CA . ASP B 1 350 ? 2.074 38.281 -10.172 1 96.25 350 ASP B CA 1
ATOM 7426 C C . ASP B 1 350 ? 2.787 37.156 -9.445 1 96.25 350 ASP B C 1
ATOM 7428 O O . ASP B 1 350 ? 2.963 36.062 -10 1 96.25 350 ASP B O 1
ATOM 7432 N N . GLN B 1 351 ? 3.152 37.406 -8.203 1 96.88 351 GLN B N 1
ATOM 7433 C CA . GLN B 1 351 ? 3.787 36.375 -7.395 1 96.88 351 GLN B CA 1
ATOM 7434 C C . GLN B 1 351 ? 2.764 35.344 -6.895 1 96.88 351 GLN B C 1
ATOM 7436 O O . GLN B 1 351 ? 3.025 34.156 -6.898 1 96.88 351 GLN B O 1
ATOM 7441 N N . LEU B 1 352 ? 1.668 35.875 -6.488 1 97.94 352 LEU B N 1
ATOM 7442 C CA . LEU B 1 352 ? 0.614 35 -5.977 1 97.94 352 LEU B CA 1
ATOM 7443 C C . LEU B 1 352 ? 0.13 34.062 -7.062 1 97.94 352 LEU B C 1
ATOM 7445 O O . LEU B 1 352 ? -0.228 32.906 -6.77 1 97.94 352 LEU B O 1
ATOM 7449 N N . ALA B 1 353 ? 0.174 34.469 -8.297 1 97 353 ALA B N 1
ATOM 7450 C CA . ALA B 1 353 ? -0.29 33.688 -9.43 1 97 353 ALA B CA 1
ATOM 7451 C C . ALA B 1 353 ? 0.604 32.469 -9.648 1 97 353 ALA B C 1
ATOM 7453 O O . ALA B 1 353 ? 0.212 31.5 -10.32 1 97 353 ALA B O 1
ATOM 7454 N N . ARG B 1 354 ? 1.807 32.469 -9.07 1 98 354 ARG B N 1
ATOM 7455 C CA . ARG B 1 354 ? 2.754 31.375 -9.234 1 98 354 ARG B CA 1
ATOM 7456 C C . ARG B 1 354 ? 2.508 30.281 -8.195 1 98 354 ARG B C 1
ATOM 7458 O O . ARG B 1 354 ? 3.135 29.219 -8.242 1 98 354 ARG B O 1
ATOM 7465 N N . ILE B 1 355 ? 1.662 30.531 -7.238 1 98.44 355 ILE B N 1
ATOM 7466 C CA . ILE B 1 355 ? 1.179 29.547 -6.266 1 98.44 355 ILE B CA 1
ATOM 7467 C C . ILE B 1 355 ? -0.266 29.172 -6.586 1 98.44 355 ILE B C 1
ATOM 7469 O O . ILE B 1 355 ? -1.166 30.016 -6.504 1 98.44 355 ILE B O 1
ATOM 7473 N N . ARG B 1 356 ? -0.508 27.938 -6.914 1 98.25 356 ARG B N 1
ATOM 7474 C CA . ARG B 1 356 ? -1.841 27.531 -7.348 1 98.25 356 ARG B CA 1
ATOM 7475 C C . ARG B 1 356 ? -2.404 26.453 -6.441 1 98.25 356 ARG B C 1
ATOM 7477 O O . ARG B 1 356 ? -1.738 25.438 -6.18 1 98.25 356 ARG B O 1
ATOM 7484 N N . MET B 1 357 ? -3.57 26.688 -5.949 1 98.44 357 MET B N 1
ATOM 7485 C CA . MET B 1 357 ? -4.301 25.688 -5.191 1 98.44 357 MET B CA 1
ATOM 7486 C C . MET B 1 357 ? -5.062 24.75 -6.121 1 98.44 357 MET B C 1
ATOM 7488 O O . MET B 1 357 ? -5.777 25.203 -7.016 1 98.44 357 MET B O 1
ATOM 7492 N N . MET B 1 358 ? -4.848 23.453 -5.977 1 98.06 358 MET B N 1
ATOM 7493 C CA . MET B 1 358 ? -5.348 22.422 -6.879 1 98.06 358 MET B CA 1
ATOM 7494 C C . MET B 1 358 ? -6.09 21.344 -6.109 1 98.06 358 MET B C 1
ATOM 7496 O O . MET B 1 358 ? -5.941 21.234 -4.891 1 98.06 358 MET B O 1
ATOM 7500 N N . PRO B 1 359 ? -6.996 20.562 -6.781 1 97.62 359 PRO B N 1
ATOM 7501 C CA . PRO B 1 359 ? -7.582 19.406 -6.094 1 97.62 359 PRO B CA 1
ATOM 7502 C C . PRO B 1 359 ? -6.535 18.375 -5.695 1 97.62 359 PRO B C 1
ATOM 7504 O O . PRO B 1 359 ? -5.48 18.281 -6.328 1 97.62 359 PRO B O 1
ATOM 7507 N N . VAL B 1 360 ? -6.805 17.625 -4.664 1 96.81 360 VAL B N 1
ATOM 7508 C CA . VAL B 1 360 ? -5.875 16.609 -4.168 1 96.81 360 VAL B CA 1
ATOM 7509 C C . VAL B 1 360 ? -5.625 15.562 -5.246 1 96.81 360 VAL B C 1
ATOM 7511 O O . VAL B 1 360 ? -4.543 14.969 -5.301 1 96.81 360 VAL B O 1
ATOM 7514 N N . SER B 1 361 ? -6.559 15.336 -6.215 1 95.94 361 SER B N 1
ATOM 7515 C CA . SER B 1 361 ? -6.367 14.406 -7.324 1 95.94 361 SER B CA 1
ATOM 7516 C C . SER B 1 361 ? -5.238 14.875 -8.242 1 95.94 361 SER B C 1
ATOM 7518 O O . SER B 1 361 ? -4.703 14.086 -9.023 1 95.94 361 SER B O 1
ATOM 7520 N N . PHE B 1 362 ? -4.906 16.141 -8.141 1 97.06 362 PHE B N 1
ATOM 7521 C CA . PHE B 1 362 ? -3.768 16.656 -8.891 1 97.06 362 PHE B CA 1
ATOM 7522 C C . PHE B 1 362 ? -2.477 16.484 -8.094 1 97.06 362 PHE B C 1
ATOM 7524 O O . PHE B 1 362 ? -1.506 15.906 -8.594 1 97.06 362 PHE B O 1
ATOM 7531 N N . THR B 1 363 ? -2.439 16.953 -6.898 1 97.44 363 THR B N 1
ATOM 7532 C CA . THR B 1 363 ? -1.203 17 -6.125 1 97.44 363 THR B CA 1
ATOM 7533 C C . THR B 1 363 ? -0.778 15.602 -5.691 1 97.44 363 THR B C 1
ATOM 7535 O O . THR B 1 363 ? 0.413 15.289 -5.676 1 97.44 363 THR B O 1
ATOM 7538 N N . ASN B 1 364 ? -1.749 14.75 -5.352 1 97.38 364 ASN B N 1
ATOM 7539 C CA . ASN B 1 364 ? -1.443 13.516 -4.641 1 97.38 364 ASN B CA 1
ATOM 7540 C C . ASN B 1 364 ? -1.492 12.305 -5.57 1 97.38 364 ASN B C 1
ATOM 7542 O O . ASN B 1 364 ? -1.348 11.164 -5.121 1 97.38 364 ASN B O 1
ATOM 7546 N N . GLU B 1 365 ? -1.696 12.469 -6.883 1 93.56 365 GLU B N 1
ATOM 7547 C CA . GLU B 1 365 ? -1.727 11.336 -7.812 1 93.56 365 GLU B CA 1
ATOM 7548 C C . GLU B 1 365 ? -1.166 11.734 -9.18 1 93.56 365 GLU B C 1
ATOM 7550 O O . GLU B 1 365 ? -1.074 12.922 -9.5 1 93.56 365 GLU B O 1
ATOM 7555 N N . ILE B 1 366 ? -0.856 10.742 -10.016 1 92.56 366 ILE B N 1
ATOM 7556 C CA . ILE B 1 366 ? -0.258 11.031 -11.312 1 92.56 366 ILE B CA 1
ATOM 7557 C C . ILE B 1 366 ? -1.211 10.609 -12.422 1 92.56 366 ILE B C 1
ATOM 7559 O O . ILE B 1 366 ? -0.915 10.789 -13.609 1 92.56 366 ILE B O 1
ATOM 7563 N N . PHE B 1 367 ? -2.402 10.023 -12.219 1 86.06 367 PHE B N 1
ATOM 7564 C CA . PHE B 1 367 ? -3.262 9.352 -13.188 1 86.06 367 PHE B CA 1
ATOM 7565 C C . PHE B 1 367 ? -3.783 10.344 -14.219 1 86.06 367 PHE B C 1
ATOM 7567 O O . PHE B 1 367 ? -3.676 10.109 -15.43 1 86.06 367 PHE B O 1
ATOM 7574 N N . ALA B 1 368 ? -4.367 11.461 -13.781 1 82.38 368 ALA B N 1
ATOM 7575 C CA . ALA B 1 368 ? -4.824 12.461 -14.734 1 82.38 368 ALA B CA 1
ATOM 7576 C C . ALA B 1 368 ? -3.666 13.328 -15.219 1 82.38 368 ALA B C 1
ATOM 7578 O O . ALA B 1 368 ? -2.811 13.734 -14.43 1 82.38 368 ALA B O 1
ATOM 7579 N N . ASP B 1 369 ? -3.578 13.539 -16.516 1 87.25 369 ASP B N 1
ATOM 7580 C CA . ASP B 1 369 ? -2.502 14.328 -17.109 1 87.25 369 ASP B CA 1
ATOM 7581 C C . ASP B 1 369 ? -1.136 13.75 -16.75 1 87.25 369 ASP B C 1
ATOM 7583 O O . ASP B 1 369 ? -0.242 14.484 -16.312 1 87.25 369 ASP B O 1
ATOM 7587 N N . ALA B 1 370 ? -1.065 12.469 -16.844 1 89.25 370 ALA B N 1
ATOM 7588 C CA . ALA B 1 370 ? 0.094 11.742 -16.344 1 89.25 370 ALA B CA 1
ATOM 7589 C C . ALA B 1 370 ? 1.375 12.195 -17.031 1 89.25 370 ALA B C 1
ATOM 7591 O O . ALA B 1 370 ? 2.412 12.367 -16.391 1 89.25 370 ALA B O 1
ATOM 7592 N N . ASP B 1 371 ? 1.316 12.422 -18.328 1 90.12 371 ASP B N 1
ATOM 7593 C CA . ASP B 1 371 ? 2.516 12.789 -19.062 1 90.12 371 ASP B CA 1
ATOM 7594 C C . ASP B 1 371 ? 3.062 14.133 -18.594 1 90.12 371 ASP B C 1
ATOM 7596 O O . ASP B 1 371 ? 4.266 14.281 -18.375 1 90.12 371 ASP B O 1
ATOM 7600 N N . SER B 1 372 ? 2.18 15.094 -18.453 1 93.75 372 SER B N 1
ATOM 7601 C CA . SER B 1 372 ? 2.596 16.406 -17.984 1 93.75 372 SER B CA 1
ATOM 7602 C C . SER B 1 372 ? 3.141 16.344 -16.562 1 93.75 372 SER B C 1
ATOM 7604 O O . SER B 1 372 ? 4.145 16.984 -16.234 1 93.75 372 SER B O 1
ATOM 7606 N N . LYS B 1 373 ? 2.512 15.578 -15.758 1 95.44 373 LYS B N 1
ATOM 7607 C CA . LYS B 1 373 ? 2.947 15.453 -14.375 1 95.44 373 LYS B CA 1
ATOM 7608 C C . LYS B 1 373 ? 4.301 14.75 -14.289 1 95.44 373 LYS B C 1
ATOM 7610 O O . LYS B 1 373 ? 5.141 15.109 -13.461 1 95.44 373 LYS B O 1
ATOM 7615 N N . ARG B 1 374 ? 4.512 13.789 -15.148 1 94.81 374 ARG B N 1
ATOM 7616 C CA . ARG B 1 374 ? 5.781 13.078 -15.172 1 94.81 374 ARG B CA 1
ATOM 7617 C C . ARG B 1 374 ? 6.922 13.992 -15.594 1 94.81 374 ARG B C 1
ATOM 7619 O O . ARG B 1 374 ? 8.031 13.898 -15.07 1 94.81 374 ARG B O 1
ATOM 7626 N N . ARG B 1 375 ? 6.621 14.859 -16.516 1 95.5 375 ARG B N 1
ATOM 7627 C CA . ARG B 1 375 ? 7.637 15.805 -16.953 1 95.5 375 ARG B CA 1
ATOM 7628 C C . ARG B 1 375 ? 7.941 16.828 -15.875 1 95.5 375 ARG B C 1
ATOM 7630 O O . ARG B 1 375 ? 9.086 17.266 -15.727 1 95.5 375 ARG B O 1
ATOM 7637 N N . ALA B 1 376 ? 6.965 17.156 -15.141 1 97.31 376 ALA B N 1
ATOM 7638 C CA . ALA B 1 376 ? 7.105 18.188 -14.117 1 97.31 376 ALA B CA 1
ATOM 7639 C C . ALA B 1 376 ? 7.75 17.625 -12.852 1 97.31 376 ALA B C 1
ATOM 7641 O O . ALA B 1 376 ? 8.562 18.297 -12.211 1 97.31 376 ALA B O 1
ATOM 7642 N N . ARG B 1 377 ? 7.402 16.406 -12.508 1 98.12 377 ARG B N 1
ATOM 7643 C CA . ARG B 1 377 ? 7.758 15.859 -11.203 1 98.12 377 ARG B CA 1
ATOM 7644 C C . ARG B 1 377 ? 8.984 14.961 -11.305 1 98.12 377 ARG B C 1
ATOM 7646 O O . ARG B 1 377 ? 8.984 13.836 -10.789 1 98.12 377 ARG B O 1
ATOM 7653 N N . VAL B 1 378 ? 10.016 15.438 -11.859 1 97.12 378 VAL B N 1
ATOM 7654 C CA . VAL B 1 378 ? 11.266 14.703 -12.031 1 97.12 378 VAL B CA 1
ATOM 7655 C C . VAL B 1 378 ? 12.07 14.742 -10.734 1 97.12 378 VAL B C 1
ATOM 7657 O O . VAL B 1 378 ? 11.977 15.703 -9.969 1 97.12 378 VAL B O 1
ATOM 7660 N N . ASP B 1 379 ? 12.812 13.703 -10.438 1 97.56 379 ASP B N 1
ATOM 7661 C CA . ASP B 1 379 ? 13.695 13.609 -9.273 1 97.56 379 ASP B CA 1
ATOM 7662 C C . ASP B 1 379 ? 12.984 14.102 -8.016 1 97.56 379 ASP B C 1
ATOM 7664 O O . ASP B 1 379 ? 13.539 14.891 -7.25 1 97.56 379 ASP B O 1
ATOM 7668 N N . ALA B 1 380 ? 11.719 13.672 -7.922 1 98.56 380 ALA B N 1
ATOM 7669 C CA . ALA B 1 380 ? 10.898 14.148 -6.812 1 98.56 380 ALA B CA 1
ATOM 7670 C C . ALA B 1 380 ? 11.359 13.539 -5.488 1 98.56 380 ALA B C 1
ATOM 7672 O O . ALA B 1 380 ? 11.758 12.375 -5.438 1 98.56 380 ALA B O 1
ATOM 7673 N N . ARG B 1 381 ? 11.391 14.32 -4.473 1 98.62 381 ARG B N 1
ATOM 7674 C CA . ARG B 1 381 ? 11.555 13.883 -3.092 1 98.62 381 ARG B CA 1
ATOM 7675 C C . ARG B 1 381 ? 10.297 14.164 -2.273 1 98.62 381 ARG B C 1
ATOM 7677 O O . ARG B 1 381 ? 9.953 15.32 -2.039 1 98.62 381 ARG B O 1
ATOM 7684 N N . PHE B 1 382 ? 9.625 13.102 -1.958 1 98.62 382 PHE B N 1
ATOM 7685 C CA . PHE B 1 382 ? 8.438 13.172 -1.115 1 98.62 382 PHE B CA 1
ATOM 7686 C C . PHE B 1 382 ? 8.789 12.867 0.337 1 98.62 382 PHE B C 1
ATOM 7688 O O . PHE B 1 382 ? 8.945 11.703 0.71 1 98.62 382 PHE B O 1
ATOM 7695 N N . VAL B 1 383 ? 8.859 13.891 1.186 1 98.5 383 VAL B N 1
ATOM 7696 C CA . VAL B 1 383 ? 9.336 13.742 2.555 1 98.5 383 VAL B CA 1
ATOM 7697 C C . VAL B 1 383 ? 8.156 13.797 3.525 1 98.5 383 VAL B C 1
ATOM 7699 O O . VAL B 1 383 ? 7.48 14.82 3.633 1 98.5 383 VAL B O 1
ATOM 7702 N N . ASN B 1 384 ? 7.859 12.734 4.172 1 97.69 384 ASN B N 1
ATOM 7703 C CA . ASN B 1 384 ? 6.785 12.633 5.156 1 97.69 384 ASN B CA 1
ATOM 7704 C C . ASN B 1 384 ? 7.281 12.031 6.469 1 97.69 384 ASN B C 1
ATOM 7706 O O . ASN B 1 384 ? 8.375 11.453 6.52 1 97.69 384 ASN B O 1
ATOM 7710 N N . ASN B 1 385 ? 6.496 12.188 7.469 1 97.19 385 ASN B N 1
ATOM 7711 C CA . ASN B 1 385 ? 6.832 11.633 8.773 1 97.19 385 ASN B CA 1
ATOM 7712 C C . ASN B 1 385 ? 6.164 10.281 9 1 97.19 385 ASN B C 1
ATOM 7714 O O . ASN B 1 385 ? 5.09 10.016 8.453 1 97.19 385 ASN B O 1
ATOM 7718 N N . ALA B 1 386 ? 6.789 9.445 9.727 1 97.88 386 ALA B N 1
ATOM 7719 C CA . ALA B 1 386 ? 6.211 8.211 10.234 1 97.88 386 ALA B CA 1
ATOM 7720 C C . ALA B 1 386 ? 6.344 8.133 11.758 1 97.88 386 ALA B C 1
ATOM 7722 O O . ALA B 1 386 ? 7.285 8.68 12.336 1 97.88 386 ALA B O 1
ATOM 7723 N N . MET B 1 387 ? 5.395 7.469 12.43 1 97.62 387 MET B N 1
ATOM 7724 C CA . MET B 1 387 ? 5.477 7.254 13.875 1 97.62 387 MET B CA 1
ATOM 7725 C C . MET B 1 387 ? 6.547 6.223 14.211 1 97.62 387 MET B C 1
ATOM 7727 O O . MET B 1 387 ? 7.309 6.398 15.164 1 97.62 387 MET B O 1
ATOM 7731 N N . MET B 1 388 ? 6.543 5.148 13.469 1 98.56 388 MET B N 1
ATOM 7732 C CA . MET B 1 388 ? 7.469 4.031 13.656 1 98.56 388 MET B CA 1
ATOM 7733 C C . MET B 1 388 ? 7.828 3.395 12.32 1 98.56 388 MET B C 1
ATOM 7735 O O . MET B 1 388 ? 7.172 3.652 11.305 1 98.56 388 MET B O 1
ATOM 7739 N N . ALA B 1 389 ? 8.859 2.615 12.336 1 98.81 389 ALA B N 1
ATOM 7740 C CA . ALA B 1 389 ? 9.234 1.726 11.242 1 98.81 389 ALA B CA 1
ATOM 7741 C C . ALA B 1 389 ? 9.656 0.356 11.766 1 98.81 389 ALA B C 1
ATOM 7743 O O . ALA B 1 389 ? 9.938 0.201 12.953 1 98.81 389 ALA B O 1
ATOM 7744 N N . THR B 1 390 ? 9.602 -0.647 10.953 1 98.69 390 THR B N 1
ATOM 7745 C CA . THR B 1 390 ? 10.117 -1.953 11.344 1 98.69 390 THR B CA 1
ATOM 7746 C C . THR B 1 390 ? 11.508 -2.184 10.75 1 98.69 390 THR B C 1
ATOM 7748 O O . THR B 1 390 ? 11.867 -1.558 9.75 1 98.69 390 THR B O 1
ATOM 7751 N N . LEU B 1 391 ? 12.219 -3.104 11.281 1 98.5 391 LEU B N 1
ATOM 7752 C CA . LEU B 1 391 ? 13.562 -3.439 10.805 1 98.5 391 LEU B CA 1
ATOM 7753 C C . LEU B 1 391 ? 13.508 -3.984 9.375 1 98.5 391 LEU B C 1
ATOM 7755 O O . LEU B 1 391 ? 14.516 -3.965 8.664 1 98.5 391 LEU B O 1
ATOM 7759 N N . LEU B 1 392 ? 12.375 -4.41 8.938 1 98.44 392 LEU B N 1
ATOM 7760 C CA . LEU B 1 392 ? 12.234 -4.973 7.598 1 98.44 392 LEU B CA 1
ATOM 7761 C C . LEU B 1 392 ? 11.719 -3.922 6.621 1 98.44 392 LEU B C 1
ATOM 7763 O O . LEU B 1 392 ? 11.539 -4.207 5.434 1 98.44 392 LEU B O 1
ATOM 7767 N N . GLY B 1 393 ? 11.469 -2.736 7.113 1 98.5 393 GLY B N 1
ATOM 7768 C CA . GLY B 1 393 ? 11.234 -1.622 6.207 1 98.5 393 GLY B CA 1
ATOM 7769 C C . GLY B 1 393 ? 9.766 -1.295 6.027 1 98.5 393 GLY B C 1
ATOM 7770 O O . GLY B 1 393 ? 9.375 -0.697 5.02 1 98.5 393 GLY B O 1
ATOM 7771 N N . ALA B 1 394 ? 8.828 -1.718 6.93 1 98.62 394 ALA B N 1
ATOM 7772 C CA . ALA B 1 394 ? 7.469 -1.19 6.945 1 98.62 394 ALA B CA 1
ATOM 7773 C C . ALA B 1 394 ? 7.383 0.085 7.777 1 98.62 394 ALA B C 1
ATOM 7775 O O . ALA B 1 394 ? 8.242 0.339 8.625 1 98.62 394 ALA B O 1
ATOM 7776 N N . ALA B 1 395 ? 6.34 0.923 7.508 1 98.81 395 ALA B N 1
ATOM 7777 C CA . ALA B 1 395 ? 6.16 2.152 8.273 1 98.81 395 ALA B CA 1
ATOM 7778 C C . ALA B 1 395 ? 4.777 2.195 8.922 1 98.81 395 ALA B C 1
ATOM 7780 O O . ALA B 1 395 ? 3.797 1.723 8.344 1 98.81 395 ALA B O 1
ATOM 7781 N N . ILE B 1 396 ? 4.645 2.684 10.141 1 98.62 396 ILE B N 1
ATOM 7782 C CA . ILE B 1 396 ? 3.42 2.947 10.891 1 98.62 396 ILE B CA 1
ATOM 7783 C C . ILE B 1 396 ? 3.242 4.453 11.078 1 98.62 396 ILE B C 1
ATOM 7785 O O . ILE B 1 396 ? 4.09 5.113 11.68 1 98.62 396 ILE B O 1
ATOM 7789 N N . SER B 1 397 ? 2.162 4.934 10.57 1 98.12 397 SER B N 1
ATOM 7790 C CA . SER B 1 397 ? 2.074 6.391 10.531 1 98.12 397 SER B CA 1
ATOM 7791 C C . SER B 1 397 ? 0.732 6.879 11.062 1 98.12 397 SER B C 1
ATOM 7793 O O . SER B 1 397 ? 0.578 8.062 11.383 1 98.12 397 SER B O 1
ATOM 7795 N N . ASP B 1 398 ? -0.275 5.945 11.281 1 97.62 398 ASP B N 1
ATOM 7796 C CA . ASP B 1 398 ? -1.608 6.516 11.445 1 97.62 398 ASP B CA 1
ATOM 7797 C C . ASP B 1 398 ? -2.32 5.902 12.648 1 97.62 398 ASP B C 1
ATOM 7799 O O . ASP B 1 398 ? -3.334 6.43 13.117 1 97.62 398 ASP B O 1
ATOM 7803 N N . GLY B 1 399 ? -1.822 4.828 13.133 1 96.69 399 GLY B N 1
ATOM 7804 C CA . GLY B 1 399 ? -2.592 4.164 14.172 1 96.69 399 GLY B CA 1
ATOM 7805 C C . GLY B 1 399 ? -1.753 3.25 15.047 1 96.69 399 GLY B C 1
ATOM 7806 O O . GLY B 1 399 ? -0.578 3.014 14.758 1 96.69 399 GLY B O 1
ATOM 7807 N N . LEU B 1 400 ? -2.41 2.703 16.094 1 96.62 400 LEU B N 1
ATOM 7808 C CA . LEU B 1 400 ? -1.788 1.817 17.062 1 96.62 400 LEU B CA 1
ATOM 7809 C C . LEU B 1 400 ? -2.146 0.361 16.797 1 96.62 400 LEU B C 1
ATOM 7811 O O . LEU B 1 400 ? -3.016 0.079 15.969 1 96.62 400 LEU B O 1
ATOM 7815 N N . GLU B 1 401 ? -1.455 -0.541 17.438 1 93.81 401 GLU B N 1
ATOM 7816 C CA . GLU B 1 401 ? -1.63 -1.968 17.188 1 93.81 401 GLU B CA 1
ATOM 7817 C C . GLU B 1 401 ? -3.016 -2.439 17.609 1 93.81 401 GLU B C 1
ATOM 7819 O O . GLU B 1 401 ? -3.545 -3.41 17.078 1 93.81 401 GLU B O 1
ATOM 7824 N N . ASN B 1 402 ? -3.662 -1.72 18.547 1 93.88 402 ASN B N 1
ATOM 7825 C CA . ASN B 1 402 ? -4.992 -2.115 19 1 93.88 402 ASN B CA 1
ATOM 7826 C C . ASN B 1 402 ? -6.086 -1.535 18.109 1 93.88 402 ASN B C 1
ATOM 7828 O O . ASN B 1 402 ? -7.27 -1.605 18.438 1 93.88 402 ASN B O 1
ATOM 7832 N N . GLY B 1 403 ? -5.676 -0.873 17.078 1 95.44 403 GLY B N 1
ATOM 7833 C CA . GLY B 1 403 ? -6.637 -0.406 16.078 1 95.44 403 GLY B CA 1
ATOM 7834 C C . GLY B 1 403 ? -7.012 1.052 16.266 1 95.44 403 GLY B C 1
ATOM 7835 O O . GLY B 1 403 ? -7.641 1.647 15.383 1 95.44 403 GLY B O 1
ATOM 7836 N N . GLN B 1 404 ? -6.598 1.696 17.328 1 96.94 404 GLN B N 1
ATOM 7837 C CA . GLN B 1 404 ? -6.906 3.105 17.547 1 96.94 404 GLN B CA 1
ATOM 7838 C C . GLN B 1 404 ? -6.18 3.988 16.547 1 96.94 404 GLN B C 1
ATOM 7840 O O . GLN B 1 404 ? -4.977 3.832 16.328 1 96.94 404 GLN B O 1
ATOM 7845 N N . VAL B 1 405 ? -6.965 4.879 15.961 1 98.12 405 VAL B N 1
ATOM 7846 C CA . VAL B 1 405 ? -6.422 5.797 14.969 1 98.12 405 VAL B CA 1
ATOM 7847 C C . VAL B 1 405 ? -5.855 7.031 15.664 1 98.12 405 VAL B C 1
ATOM 7849 O O . VAL B 1 405 ? -6.535 7.664 16.469 1 98.12 405 VAL B O 1
ATOM 7852 N N . VAL B 1 406 ? -4.637 7.316 15.359 1 97.56 406 VAL B N 1
ATOM 7853 C CA . VAL B 1 406 ? -3.986 8.5 15.906 1 97.56 406 VAL B CA 1
ATOM 7854 C C . VAL B 1 406 ? -4.305 9.719 15.039 1 97.56 406 VAL B C 1
ATOM 7856 O O . VAL B 1 406 ? -4.746 10.75 15.547 1 97.56 406 VAL B O 1
ATOM 7859 N N . SER B 1 407 ? -4.168 9.664 13.75 1 95.31 407 SER B N 1
ATOM 7860 C CA . SER B 1 407 ? -4.453 10.789 12.867 1 95.31 407 SER B CA 1
ATOM 7861 C C . SER B 1 407 ? -5.148 10.328 11.586 1 95.31 407 SER B C 1
ATOM 7863 O O . SER B 1 407 ? -6.039 11.016 11.078 1 95.31 407 SER B O 1
ATOM 7865 N N . GLY B 1 408 ? -4.746 9.18 10.953 1 96.12 408 GLY B N 1
ATOM 7866 C CA . GLY B 1 408 ? -5.125 8.703 9.633 1 96.12 408 GLY B CA 1
ATOM 7867 C C . GLY B 1 408 ? -3.982 8.742 8.633 1 96.12 408 GLY B C 1
ATOM 7868 O O . GLY B 1 408 ? -2.895 9.227 8.945 1 96.12 408 GLY B O 1
ATOM 7869 N N . VAL B 1 409 ? -4.246 8.242 7.434 1 96.56 409 VAL B N 1
ATOM 7870 C CA . VAL B 1 409 ? -3.191 8.039 6.441 1 96.56 409 VAL B CA 1
ATOM 7871 C C . VAL B 1 409 ? -2.924 9.344 5.695 1 96.56 409 VAL B C 1
ATOM 7873 O O . VAL B 1 409 ? -1.772 9.68 5.414 1 96.56 409 VAL B O 1
ATOM 7876 N N . GLY B 1 410 ? -4.031 10.094 5.418 1 94.75 410 GLY B N 1
ATOM 7877 C CA . GLY B 1 410 ? -3.895 11.297 4.605 1 94.75 410 GLY B CA 1
ATOM 7878 C C . GLY B 1 410 ? -3.355 11.016 3.217 1 94.75 410 GLY B C 1
ATOM 7879 O O . GLY B 1 410 ? -3.879 10.156 2.504 1 94.75 410 GLY B O 1
ATOM 7880 N N . GLY B 1 411 ? -2.314 11.805 2.85 1 96.69 411 GLY B N 1
ATOM 7881 C CA . GLY B 1 411 ? -1.749 11.672 1.517 1 96.69 411 GLY B CA 1
ATOM 7882 C C . GLY B 1 411 ? -0.48 10.836 1.489 1 96.69 411 GLY B C 1
ATOM 7883 O O . GLY B 1 411 ? 0.122 10.648 0.431 1 96.69 411 GLY B O 1
ATOM 7884 N N . GLN B 1 412 ? -0.08 10.25 2.623 1 97.69 412 GLN B N 1
ATOM 7885 C CA . GLN B 1 412 ? 1.229 9.609 2.689 1 97.69 412 GLN B CA 1
ATOM 7886 C C . GLN B 1 412 ? 1.348 8.492 1.66 1 97.69 412 GLN B C 1
ATOM 7888 O O . GLN B 1 412 ? 2.318 8.438 0.903 1 97.69 412 GLN B O 1
ATOM 7893 N N . TYR B 1 413 ? 0.335 7.555 1.595 1 98.25 413 TYR B N 1
ATOM 7894 C CA . TYR B 1 413 ? 0.361 6.465 0.624 1 98.25 413 TYR B CA 1
ATOM 7895 C C . TYR B 1 413 ? 0.472 7.004 -0.797 1 98.25 413 TYR B C 1
ATOM 7897 O O . TYR B 1 413 ? 1.218 6.461 -1.616 1 98.25 413 TYR B O 1
ATOM 7905 N N . ASN B 1 414 ? -0.254 8.078 -1.136 1 97.81 414 ASN B N 1
ATOM 7906 C CA . ASN B 1 414 ? -0.254 8.656 -2.477 1 97.81 414 ASN B CA 1
ATOM 7907 C C . ASN B 1 414 ? 1.149 9.078 -2.906 1 97.81 414 ASN B C 1
ATOM 7909 O O . ASN B 1 414 ? 1.566 8.805 -4.031 1 97.81 414 ASN B O 1
ATOM 7913 N N . PHE B 1 415 ? 1.841 9.633 -2.006 1 98.25 415 PHE B N 1
ATOM 7914 C CA . PHE B 1 415 ? 3.17 10.125 -2.352 1 98.25 415 PHE B CA 1
ATOM 7915 C C . PHE B 1 415 ? 4.164 8.977 -2.441 1 98.25 415 PHE B C 1
ATOM 7917 O O . PHE B 1 415 ? 5.094 9.008 -3.252 1 98.25 415 PHE B O 1
ATOM 7924 N N . VAL B 1 416 ? 4.004 7.934 -1.58 1 98.5 416 VAL B N 1
ATOM 7925 C CA . VAL B 1 416 ? 4.828 6.734 -1.704 1 98.5 416 VAL B CA 1
ATOM 7926 C C . VAL B 1 416 ? 4.594 6.086 -3.064 1 98.5 416 VAL B C 1
ATOM 7928 O O . VAL B 1 416 ? 5.547 5.711 -3.754 1 98.5 416 VAL B O 1
ATOM 7931 N N . ALA B 1 417 ? 3.326 5.953 -3.451 1 97.12 417 ALA B N 1
ATOM 7932 C CA . ALA B 1 417 ? 2.99 5.363 -4.746 1 97.12 417 ALA B CA 1
ATOM 7933 C C . ALA B 1 417 ? 3.611 6.16 -5.887 1 97.12 417 ALA B C 1
ATOM 7935 O O . ALA B 1 417 ? 4.113 5.582 -6.855 1 97.12 417 ALA B O 1
ATOM 7936 N N . GLN B 1 418 ? 3.633 7.492 -5.82 1 97 418 GLN B N 1
ATOM 7937 C CA . GLN B 1 418 ? 4.234 8.336 -6.844 1 97 418 GLN B CA 1
ATOM 7938 C C . GLN B 1 418 ? 5.742 8.109 -6.926 1 97 418 GLN B C 1
ATOM 7940 O O . GLN B 1 418 ? 6.324 8.148 -8.016 1 97 418 GLN B O 1
ATOM 7945 N N . ALA B 1 419 ? 6.375 7.941 -5.746 1 98 419 ALA B N 1
ATOM 7946 C CA . ALA B 1 419 ? 7.82 7.727 -5.711 1 98 419 ALA B CA 1
ATOM 7947 C C . ALA B 1 419 ? 8.211 6.512 -6.551 1 98 419 ALA B C 1
ATOM 7949 O O . ALA B 1 419 ? 9.297 6.488 -7.148 1 98 419 ALA B O 1
ATOM 7950 N N . PHE B 1 420 ? 7.352 5.523 -6.645 1 96.06 420 PHE B N 1
ATOM 7951 C CA . PHE B 1 420 ? 7.648 4.301 -7.383 1 96.06 420 PHE B CA 1
ATOM 7952 C C . PHE B 1 420 ? 7.211 4.43 -8.836 1 96.06 420 PHE B C 1
ATOM 7954 O O . PHE B 1 420 ? 7.641 3.646 -9.688 1 96.06 420 PHE B O 1
ATOM 7961 N N . ALA B 1 421 ? 6.406 5.43 -9.141 1 93.94 421 ALA B N 1
ATOM 7962 C CA . ALA B 1 421 ? 5.863 5.562 -10.492 1 93.94 421 ALA B CA 1
ATOM 7963 C C . ALA B 1 421 ? 6.656 6.574 -11.305 1 93.94 421 ALA B C 1
ATOM 7965 O O . ALA B 1 421 ? 6.629 6.547 -12.539 1 93.94 421 ALA B O 1
ATOM 7966 N N . LEU B 1 422 ? 7.395 7.473 -10.602 1 95.25 422 LEU B N 1
ATOM 7967 C CA . LEU B 1 422 ? 8.039 8.602 -11.273 1 95.25 422 LEU B CA 1
ATOM 7968 C C . LEU B 1 422 ? 9.539 8.352 -11.422 1 95.25 422 LEU B C 1
ATOM 7970 O O . LEU B 1 422 ? 10.172 7.789 -10.531 1 95.25 422 LEU B O 1
ATOM 7974 N N . GLU B 1 423 ? 10.07 8.844 -12.445 1 90.38 423 GLU B N 1
ATOM 7975 C CA . GLU B 1 423 ? 11.492 8.672 -12.734 1 90.38 423 GLU B CA 1
ATOM 7976 C C . GLU B 1 423 ? 12.352 9.414 -11.719 1 90.38 423 GLU B C 1
ATOM 7978 O O . GLU B 1 423 ? 12.172 10.617 -11.5 1 90.38 423 GLU B O 1
ATOM 7983 N N . GLY B 1 424 ? 13.211 8.734 -11.133 1 94.75 424 GLY B N 1
ATOM 7984 C CA . GLY B 1 424 ? 14.18 9.328 -10.234 1 94.75 424 GLY B CA 1
ATOM 7985 C C . GLY B 1 424 ? 13.586 9.734 -8.898 1 94.75 424 GLY B C 1
ATOM 7986 O O . GLY B 1 424 ? 14.281 10.25 -8.023 1 94.75 424 GLY B O 1
ATOM 7987 N N . ALA B 1 425 ? 12.312 9.477 -8.703 1 97.88 425 ALA B N 1
ATOM 7988 C CA . ALA B 1 425 ? 11.633 9.914 -7.492 1 97.88 425 ALA B CA 1
ATOM 7989 C C . ALA B 1 425 ? 11.906 8.961 -6.332 1 97.88 425 ALA B C 1
ATOM 7991 O O . ALA B 1 425 ? 12.211 7.789 -6.543 1 97.88 425 ALA B O 1
ATOM 7992 N N . ARG B 1 426 ? 11.867 9.5 -5.102 1 98.38 426 ARG B N 1
ATOM 7993 C CA . ARG B 1 426 ? 12.07 8.727 -3.877 1 98.38 426 ARG B CA 1
ATOM 7994 C C . ARG B 1 426 ? 11.102 9.164 -2.785 1 98.38 426 ARG B C 1
ATOM 7996 O O . ARG B 1 426 ? 10.766 10.344 -2.682 1 98.38 426 ARG B O 1
ATOM 8003 N N . SER B 1 427 ? 10.594 8.211 -2.053 1 98.69 427 SER B N 1
ATOM 8004 C CA . SER B 1 427 ? 9.859 8.469 -0.82 1 98.69 427 SER B CA 1
ATOM 8005 C C . SER B 1 427 ? 10.789 8.477 0.389 1 98.69 427 SER B C 1
ATOM 8007 O O . SER B 1 427 ? 11.547 7.527 0.605 1 98.69 427 SER B O 1
ATOM 8009 N N . VAL B 1 428 ? 10.797 9.539 1.131 1 98.62 428 VAL B N 1
ATOM 8010 C CA . VAL B 1 428 ? 11.594 9.695 2.344 1 98.62 428 VAL B CA 1
ATOM 8011 C C . VAL B 1 428 ? 10.672 9.727 3.564 1 98.62 428 VAL B C 1
ATOM 8013 O O . VAL B 1 428 ? 9.898 10.672 3.742 1 98.62 428 VAL B O 1
ATOM 8016 N N . LEU B 1 429 ? 10.727 8.711 4.367 1 98.81 429 LEU B N 1
ATOM 8017 C CA . LEU B 1 429 ? 9.953 8.664 5.605 1 98.81 429 LEU B CA 1
ATOM 8018 C C . LEU B 1 429 ? 10.836 8.961 6.812 1 98.81 429 LEU B C 1
ATOM 8020 O O . LEU B 1 429 ? 11.734 8.18 7.133 1 98.81 429 LEU B O 1
ATOM 8024 N N . ALA B 1 430 ? 10.555 10.086 7.445 1 98.69 430 ALA B N 1
ATOM 8025 C CA . ALA B 1 430 ? 11.344 10.555 8.578 1 98.69 430 ALA B CA 1
ATOM 8026 C C . ALA B 1 430 ? 10.703 10.148 9.898 1 98.69 430 ALA B C 1
ATOM 8028 O O . ALA B 1 430 ? 9.477 10.172 10.039 1 98.69 430 ALA B O 1
ATOM 8029 N N . LEU B 1 431 ? 11.484 9.711 10.836 1 98.5 431 LEU B N 1
ATOM 8030 C CA . LEU B 1 431 ? 11.008 9.398 12.18 1 98.5 431 LEU B CA 1
ATOM 8031 C C . LEU B 1 431 ? 12.117 9.602 13.203 1 98.5 431 LEU B C 1
ATOM 8033 O O . LEU B 1 431 ? 13.297 9.445 12.891 1 98.5 431 LEU B O 1
ATOM 8037 N N . GLU B 1 432 ? 11.758 9.984 14.391 1 98.25 432 GLU B N 1
ATOM 8038 C CA . GLU B 1 432 ? 12.703 9.945 15.492 1 98.25 432 GLU B CA 1
ATOM 8039 C C . GLU B 1 432 ? 13.062 8.508 15.859 1 98.25 432 GLU B C 1
ATOM 8041 O O . GLU B 1 432 ? 12.203 7.621 15.844 1 98.25 432 GLU B O 1
ATOM 8046 N N . ALA B 1 433 ? 14.266 8.266 16.234 1 98.56 433 ALA B N 1
ATOM 8047 C CA . ALA B 1 433 ? 14.711 6.902 16.5 1 98.56 433 ALA B CA 1
ATOM 8048 C C . ALA B 1 433 ? 14.062 6.344 17.766 1 98.56 433 ALA B C 1
ATOM 8050 O O . ALA B 1 433 ? 13.906 5.129 17.906 1 98.56 433 ALA B O 1
ATOM 8051 N N . THR B 1 434 ? 13.727 7.266 18.688 1 97.88 434 THR B N 1
ATOM 8052 C CA . THR B 1 434 ? 13.125 6.836 19.938 1 97.88 434 THR B CA 1
ATOM 8053 C C . THR B 1 434 ? 11.992 7.766 20.359 1 97.88 434 THR B C 1
ATOM 8055 O O . THR B 1 434 ? 11.812 8.836 19.766 1 97.88 434 THR B O 1
ATOM 8058 N N . ARG B 1 435 ? 11.195 7.395 21.219 1 94.31 435 ARG B N 1
ATOM 8059 C CA . ARG B 1 435 ? 10.148 8.195 21.844 1 94.31 435 ARG B CA 1
ATOM 8060 C C . ARG B 1 435 ? 10.094 7.945 23.344 1 94.31 435 ARG B C 1
ATOM 8062 O O . ARG B 1 435 ? 10.484 6.875 23.812 1 94.31 435 ARG B O 1
ATOM 8069 N N . PRO B 1 436 ? 9.602 8.93 24.031 1 86.12 436 PRO B N 1
ATOM 8070 C CA . PRO B 1 436 ? 9.383 8.68 25.453 1 86.12 436 PRO B CA 1
ATOM 8071 C C . PRO B 1 436 ? 8.242 7.691 25.719 1 86.12 436 PRO B C 1
ATOM 8073 O O . PRO B 1 436 ? 7.23 7.715 25.016 1 86.12 436 PRO B O 1
ATOM 8076 N N . SER B 1 437 ? 8.422 6.816 26.5 1 80.88 437 SER B N 1
ATOM 8077 C CA . SER B 1 437 ? 7.41 5.871 26.969 1 80.88 437 SER B CA 1
ATOM 8078 C C . SER B 1 437 ? 7.461 5.711 28.484 1 80.88 437 SER B C 1
ATOM 8080 O O . SER B 1 437 ? 8.078 4.777 29 1 80.88 437 SER B O 1
ATOM 8082 N N . GLY B 1 438 ? 6.703 6.508 29.141 1 70.75 438 GLY B N 1
ATOM 8083 C CA . GLY B 1 438 ? 6.793 6.543 30.594 1 70.75 438 GLY B CA 1
ATOM 8084 C C . GLY B 1 438 ? 8.164 6.934 31.109 1 70.75 438 GLY B C 1
ATOM 8085 O O . GLY B 1 438 ? 8.703 7.973 30.719 1 70.75 438 GLY B O 1
ATOM 8086 N N . LYS B 1 439 ? 8.664 6.051 32 1 66.69 439 LYS B N 1
ATOM 8087 C CA . LYS B 1 439 ? 9.977 6.305 32.594 1 66.69 439 LYS B CA 1
ATOM 8088 C C . LYS B 1 439 ? 11.094 5.785 31.688 1 66.69 439 LYS B C 1
ATOM 8090 O O . LYS B 1 439 ? 12.273 5.961 31.984 1 66.69 439 LYS B O 1
ATOM 8095 N N . ARG B 1 440 ? 10.625 5.191 30.641 1 83.81 440 ARG B N 1
ATOM 8096 C CA . ARG B 1 440 ? 11.625 4.578 29.766 1 83.81 440 ARG B CA 1
ATOM 8097 C C . ARG B 1 440 ? 11.492 5.102 28.328 1 83.81 440 ARG B C 1
ATOM 8099 O O . ARG B 1 440 ? 10.617 5.922 28.047 1 83.81 440 ARG B O 1
ATOM 8106 N N . ARG B 1 441 ? 12.539 4.922 27.594 1 90.38 441 ARG B N 1
ATOM 8107 C CA . ARG B 1 441 ? 12.547 5.195 26.156 1 90.38 441 ARG B CA 1
ATOM 8108 C C . ARG B 1 441 ? 12.234 3.934 25.359 1 90.38 441 ARG B C 1
ATOM 8110 O O . ARG B 1 441 ? 12.562 2.824 25.781 1 90.38 441 ARG B O 1
ATOM 8117 N N . GLN B 1 442 ? 11.484 4.152 24.312 1 95.5 442 GLN B N 1
ATOM 8118 C CA . GLN B 1 442 ? 11.203 3.051 23.406 1 95.5 442 GLN B CA 1
ATOM 8119 C C . GLN B 1 442 ? 11.719 3.348 22 1 95.5 442 GLN B C 1
ATOM 8121 O O . GLN B 1 442 ? 11.68 4.496 21.562 1 95.5 442 GLN B O 1
ATOM 8126 N N . SER B 1 443 ? 12.234 2.32 21.344 1 98.25 443 SER B N 1
ATOM 8127 C CA . SER B 1 443 ? 12.68 2.471 19.969 1 98.25 443 SER B CA 1
ATOM 8128 C C . SER B 1 443 ? 11.5 2.654 19.016 1 98.25 443 SER B C 1
ATOM 8130 O O . SER B 1 443 ? 10.477 1.979 19.156 1 98.25 443 SER B O 1
ATOM 8132 N N . ASN B 1 444 ? 11.594 3.605 18.141 1 98.56 444 ASN B N 1
ATOM 8133 C CA . ASN B 1 444 ? 10.594 3.756 17.078 1 98.56 444 ASN B CA 1
ATOM 8134 C C . ASN B 1 444 ? 10.891 2.857 15.891 1 98.56 444 ASN B C 1
ATOM 8136 O O . ASN B 1 444 ? 10.094 2.766 14.961 1 98.56 444 ASN B O 1
ATOM 8140 N N . ILE B 1 445 ? 12.047 2.252 15.852 1 98.81 445 ILE B N 1
ATOM 8141 C CA . ILE B 1 445 ? 12.336 1.146 14.945 1 98.81 445 ILE B CA 1
ATOM 8142 C C . ILE B 1 445 ? 12.109 -0.182 15.664 1 98.81 445 ILE B C 1
ATOM 8144 O O . ILE B 1 445 ? 12.766 -0.473 16.672 1 98.81 445 ILE B O 1
ATOM 8148 N N . ARG B 1 446 ? 11.133 -0.904 15.148 1 98.25 446 ARG B N 1
ATOM 8149 C CA . ARG B 1 446 ? 10.68 -2.127 15.797 1 98.25 446 ARG B CA 1
ATOM 8150 C C . ARG B 1 446 ? 10.93 -3.344 14.914 1 98.25 446 ARG B C 1
ATOM 8152 O O . ARG B 1 446 ? 11.094 -3.213 13.695 1 98.25 446 ARG B O 1
ATOM 8159 N N . TRP B 1 447 ? 11.055 -4.504 15.609 1 97.88 447 TRP B N 1
ATOM 8160 C CA . TRP B 1 447 ? 11.109 -5.723 14.805 1 97.88 447 TRP B CA 1
ATOM 8161 C C . TRP B 1 447 ? 9.797 -5.953 14.07 1 97.88 447 TRP B C 1
ATOM 8163 O O . TRP B 1 447 ? 9.789 -6.238 12.867 1 97.88 447 TRP B O 1
ATOM 8173 N N . SER B 1 448 ? 8.711 -5.902 14.773 1 96.5 448 SER B N 1
ATOM 8174 C CA . SER B 1 448 ? 7.363 -6.051 14.242 1 96.5 448 SER B CA 1
ATOM 8175 C C . SER B 1 448 ? 6.371 -5.168 14.992 1 96.5 448 SER B C 1
ATOM 8177 O O . SER B 1 448 ? 6.664 -4.688 16.094 1 96.5 448 SER B O 1
ATOM 8179 N N . TYR B 1 449 ? 5.246 -4.828 14.367 1 97.25 449 TYR B N 1
ATOM 8180 C CA . TYR B 1 449 ? 4.16 -4.047 14.953 1 97.25 449 TYR B CA 1
ATOM 8181 C C . TYR B 1 449 ? 2.814 -4.461 14.367 1 97.25 449 TYR B C 1
ATOM 8183 O O . TYR B 1 449 ? 2.713 -4.758 13.18 1 97.25 449 TYR B O 1
ATOM 8191 N N . GLY B 1 450 ? 1.758 -4.562 15.148 1 96.75 450 GLY B N 1
ATOM 8192 C CA . GLY B 1 450 ? 0.466 -5.125 14.781 1 96.75 450 GLY B CA 1
ATOM 8193 C C . GLY B 1 450 ? -0.321 -4.246 13.828 1 96.75 450 GLY B C 1
ATOM 8194 O O . GLY B 1 450 ? -1.495 -4.508 13.562 1 96.75 450 GLY B O 1
ATOM 8195 N N . HIS B 1 451 ? 0.24 -3.195 13.305 1 96.19 451 HIS B N 1
ATOM 8196 C CA . HIS B 1 451 ? -0.343 -2.26 12.352 1 96.19 451 HIS B CA 1
ATOM 8197 C C . HIS B 1 451 ? 0.72 -1.699 11.414 1 96.19 451 HIS B C 1
ATOM 8199 O O . HIS B 1 451 ? 1.828 -1.373 11.844 1 96.19 451 HIS B O 1
ATOM 8205 N N . GLU B 1 452 ? 0.391 -1.651 10.078 1 97.75 452 GLU B N 1
ATOM 8206 C CA . GLU B 1 452 ? 1.307 -1.054 9.109 1 97.75 452 GLU B CA 1
ATOM 8207 C C . GLU B 1 452 ? 0.567 -0.124 8.156 1 97.75 452 GLU B C 1
ATOM 8209 O O . GLU B 1 452 ? -0.522 -0.451 7.68 1 97.75 452 GLU B O 1
ATOM 8214 N N . THR B 1 453 ? 1.13 1.065 7.895 1 98.56 453 THR B N 1
ATOM 8215 C CA . THR B 1 453 ? 0.579 2.027 6.945 1 98.56 453 THR B CA 1
ATOM 8216 C C . THR B 1 453 ? 1.183 1.826 5.559 1 98.56 453 THR B C 1
ATOM 8218 O O . THR B 1 453 ? 0.46 1.787 4.562 1 98.56 453 THR B O 1
ATOM 8221 N N . ILE B 1 454 ? 2.504 1.732 5.516 1 98.81 454 ILE B N 1
ATOM 8222 C CA . ILE B 1 454 ? 3.236 1.424 4.293 1 98.81 454 ILE B CA 1
ATOM 8223 C C . ILE B 1 454 ? 3.916 0.063 4.426 1 98.81 454 ILE B C 1
ATOM 8225 O O . ILE B 1 454 ? 4.793 -0.118 5.273 1 98.81 454 ILE B O 1
ATOM 8229 N N . PRO B 1 455 ? 3.545 -0.878 3.613 1 98.44 455 PRO B N 1
ATOM 8230 C CA . PRO B 1 455 ? 4.148 -2.207 3.725 1 98.44 455 PRO B CA 1
ATOM 8231 C C . PRO B 1 455 ? 5.59 -2.246 3.219 1 98.44 455 PRO B C 1
ATOM 8233 O O . PRO B 1 455 ? 6.027 -1.328 2.521 1 98.44 455 PRO B O 1
ATOM 8236 N N . ARG B 1 456 ? 6.316 -3.287 3.586 1 98 456 ARG B N 1
ATOM 8237 C CA . ARG B 1 456 ? 7.758 -3.361 3.359 1 98 456 ARG B CA 1
ATOM 8238 C C . ARG B 1 456 ? 8.07 -3.461 1.87 1 98 456 ARG B C 1
ATOM 8240 O O . ARG B 1 456 ? 9.195 -3.164 1.446 1 98 456 ARG B O 1
ATOM 8247 N N . HIS B 1 457 ? 7.066 -3.914 1.02 1 98.25 457 HIS B N 1
ATOM 8248 C CA . HIS B 1 457 ? 7.355 -4 -0.407 1 98.25 457 HIS B CA 1
ATOM 8249 C C . HIS B 1 457 ? 7.332 -2.621 -1.058 1 98.25 457 HIS B C 1
ATOM 8251 O O . HIS B 1 457 ? 7.711 -2.473 -2.223 1 98.25 457 HIS B O 1
ATOM 8257 N N . LEU B 1 458 ? 6.973 -1.57 -0.274 1 98.62 458 LEU B N 1
ATOM 8258 C CA . LEU B 1 458 ? 7.016 -0.183 -0.721 1 98.62 458 LEU B CA 1
ATOM 8259 C C . LEU B 1 458 ? 8.047 0.612 0.068 1 98.62 458 LEU B C 1
ATOM 8261 O O . LEU B 1 458 ? 7.969 1.84 0.143 1 98.62 458 LEU B O 1
ATOM 8265 N N . ARG B 1 459 ? 8.945 -0.088 0.704 1 98.75 459 ARG B N 1
ATOM 8266 C CA . ARG B 1 459 ? 10.023 0.572 1.423 1 98.75 459 ARG B CA 1
ATOM 8267 C C . ARG B 1 459 ? 10.93 1.341 0.466 1 98.75 459 ARG B C 1
ATOM 8269 O O . ARG B 1 459 ? 11.141 0.918 -0.673 1 98.75 459 ARG B O 1
ATOM 8276 N N . ASP B 1 460 ? 11.523 2.488 0.945 1 98.69 460 ASP B N 1
ATOM 8277 C CA . ASP B 1 460 ? 12.383 3.326 0.121 1 98.69 460 ASP B CA 1
ATOM 8278 C C . ASP B 1 460 ? 13.492 3.959 0.958 1 98.69 460 ASP B C 1
ATOM 8280 O O . ASP B 1 460 ? 14.461 3.291 1.327 1 98.69 460 ASP B O 1
ATOM 8284 N N . ILE B 1 461 ? 13.297 5.164 1.479 1 98.75 461 ILE B N 1
ATOM 8285 C CA . ILE B 1 461 ? 14.312 5.789 2.318 1 98.75 461 ILE B CA 1
ATOM 8286 C C . ILE B 1 461 ? 13.727 6.094 3.697 1 98.75 461 ILE B C 1
ATOM 8288 O O . ILE B 1 461 ? 12.609 6.602 3.805 1 98.75 461 ILE B O 1
ATOM 8292 N N . PHE B 1 462 ? 14.438 5.703 4.727 1 98.88 462 PHE B N 1
ATOM 8293 C CA . PHE B 1 462 ? 14.117 6.105 6.09 1 98.88 462 PHE B CA 1
ATOM 8294 C C . PHE B 1 462 ? 15.188 7.043 6.641 1 98.88 462 PHE B C 1
ATOM 8296 O O . PHE B 1 462 ? 16.375 6.84 6.41 1 98.88 462 PHE B O 1
ATOM 8303 N N . VAL B 1 463 ? 14.742 8.094 7.332 1 98.44 463 VAL B N 1
ATOM 8304 C CA . VAL B 1 463 ? 15.672 9.055 7.918 1 98.44 463 VAL B CA 1
ATOM 8305 C C . VAL B 1 463 ? 15.391 9.203 9.414 1 98.44 463 VAL B C 1
ATOM 8307 O O . VAL B 1 463 ? 14.25 9.445 9.812 1 98.44 463 VAL B O 1
ATOM 8310 N N . THR B 1 464 ? 16.359 8.984 10.266 1 98.62 464 THR B N 1
ATOM 8311 C CA . THR B 1 464 ? 16.328 9.383 11.672 1 98.62 464 THR B CA 1
ATOM 8312 C C . THR B 1 464 ? 17.375 10.461 11.945 1 98.62 464 THR B C 1
ATOM 8314 O O . THR B 1 464 ? 18.031 10.938 11.016 1 98.62 464 THR B O 1
ATOM 8317 N N . GLU B 1 465 ? 17.469 10.891 13.211 1 98.44 465 GLU B N 1
ATOM 8318 C CA . GLU B 1 465 ? 18.469 11.906 13.562 1 98.44 465 GLU B CA 1
ATOM 8319 C C . GLU B 1 465 ? 19.891 11.359 13.406 1 98.44 465 GLU B C 1
ATOM 8321 O O . GLU B 1 465 ? 20.844 12.133 13.383 1 98.44 465 GLU B O 1
ATOM 8326 N N . TYR B 1 466 ? 20 10.023 13.156 1 97.94 466 TYR B N 1
ATOM 8327 C CA . TYR B 1 466 ? 21.312 9.406 13.125 1 97.94 466 TYR B CA 1
ATOM 8328 C C . TYR B 1 466 ? 21.766 9.156 11.695 1 97.94 466 TYR B C 1
ATOM 8330 O O . TYR B 1 466 ? 22.906 8.734 11.461 1 97.94 466 TYR B O 1
ATOM 8338 N N . GLY B 1 467 ? 20.859 9.352 10.734 1 96.94 467 GLY B N 1
ATOM 8339 C CA . GLY B 1 467 ? 21.312 9.188 9.367 1 96.94 467 GLY B CA 1
ATOM 8340 C C . GLY B 1 467 ? 20.219 8.742 8.422 1 96.94 467 GLY B C 1
ATOM 8341 O O . GLY B 1 467 ? 19.031 8.945 8.695 1 96.94 467 GLY B O 1
ATOM 8342 N N . VAL B 1 468 ? 20.672 8.25 7.238 1 97.44 468 VAL B N 1
ATOM 8343 C CA . VAL B 1 468 ? 19.781 7.867 6.137 1 97.44 468 VAL B CA 1
ATOM 8344 C C . VAL B 1 468 ? 19.922 6.375 5.863 1 97.44 468 VAL B C 1
ATOM 8346 O O . VAL B 1 468 ? 21.047 5.867 5.695 1 97.44 468 VAL B O 1
ATOM 8349 N N . ALA B 1 469 ? 18.828 5.656 5.879 1 98.31 469 ALA B N 1
ATOM 8350 C CA . ALA B 1 469 ? 18.781 4.27 5.422 1 98.31 469 ALA B CA 1
ATOM 8351 C C . ALA B 1 469 ? 18.094 4.16 4.07 1 98.31 469 ALA B C 1
ATOM 8353 O O . ALA B 1 469 ? 16.859 4.262 3.986 1 98.31 469 ALA B O 1
ATOM 8354 N N . ASP B 1 470 ? 18.812 4 3.01 1 97.88 470 ASP B N 1
ATOM 8355 C CA . ASP B 1 470 ? 18.281 3.715 1.68 1 97.88 470 ASP B CA 1
ATOM 8356 C C . ASP B 1 470 ? 18.062 2.217 1.486 1 97.88 470 ASP B C 1
ATOM 8358 O O . ASP B 1 470 ? 19.031 1.454 1.363 1 97.88 470 ASP B O 1
ATOM 8362 N N . VAL B 1 471 ? 16.766 1.789 1.364 1 98.44 471 VAL B N 1
ATOM 8363 C CA . VAL B 1 471 ? 16.531 0.356 1.494 1 98.44 471 VAL B CA 1
ATOM 8364 C C . VAL B 1 471 ? 15.742 -0.147 0.284 1 98.44 471 VAL B C 1
ATOM 8366 O O . VAL B 1 471 ? 15.391 -1.326 0.213 1 98.44 471 VAL B O 1
ATOM 8369 N N . ARG B 1 472 ? 15.43 0.691 -0.705 1 97.81 472 ARG B N 1
ATOM 8370 C CA . ARG B 1 472 ? 14.68 0.274 -1.885 1 97.81 472 ARG B CA 1
ATOM 8371 C C . ARG B 1 472 ? 15.453 -0.775 -2.68 1 97.81 472 ARG B C 1
ATOM 8373 O O . ARG B 1 472 ? 16.625 -0.583 -2.994 1 97.81 472 ARG B O 1
ATOM 8380 N N . GLY B 1 473 ? 14.82 -1.886 -2.986 1 97.06 473 GLY B N 1
ATOM 8381 C CA . GLY B 1 473 ? 15.398 -2.914 -3.836 1 97.06 473 GLY B CA 1
ATOM 8382 C C . GLY B 1 473 ? 16.469 -3.73 -3.141 1 97.06 473 GLY B C 1
ATOM 8383 O O . GLY B 1 473 ? 17.172 -4.523 -3.777 1 97.06 473 GLY B O 1
ATOM 8384 N N . LYS B 1 474 ? 16.641 -3.557 -1.822 1 97.94 474 LYS B N 1
ATOM 8385 C CA . LYS B 1 474 ? 17.656 -4.293 -1.076 1 97.94 474 LYS B CA 1
ATOM 8386 C C . LYS B 1 474 ? 17.094 -5.586 -0.502 1 97.94 474 LYS B C 1
ATOM 8388 O O . LYS B 1 474 ? 15.883 -5.723 -0.338 1 97.94 474 LYS B O 1
ATOM 8393 N N . SER B 1 475 ? 18.016 -6.57 -0.269 1 98.12 475 SER B N 1
ATOM 8394 C CA . SER B 1 475 ? 17.625 -7.812 0.394 1 98.12 475 SER B CA 1
ATOM 8395 C C . SER B 1 475 ? 17.203 -7.559 1.834 1 98.12 475 SER B C 1
ATOM 8397 O O . SER B 1 475 ? 17.516 -6.512 2.406 1 98.12 475 SER B O 1
ATOM 8399 N N . ASP B 1 476 ? 16.469 -8.484 2.43 1 98.56 476 ASP B N 1
ATOM 8400 C CA . ASP B 1 476 ? 16 -8.328 3.807 1 98.56 476 ASP B CA 1
ATOM 8401 C C . ASP B 1 476 ? 17.172 -8.117 4.762 1 98.56 476 ASP B C 1
ATOM 8403 O O . ASP B 1 476 ? 17.125 -7.266 5.648 1 98.56 476 ASP B O 1
ATOM 8407 N N . ALA B 1 477 ? 18.234 -8.859 4.582 1 98.69 477 ALA B N 1
ATOM 8408 C CA . ALA B 1 477 ? 19.375 -8.695 5.461 1 98.69 477 ALA B CA 1
ATOM 8409 C C . ALA B 1 477 ? 20 -7.305 5.309 1 98.69 477 ALA B C 1
ATOM 8411 O O . ALA B 1 477 ? 20.375 -6.676 6.297 1 98.69 477 ALA B O 1
ATOM 8412 N N . ASP B 1 478 ? 20.078 -6.859 4.059 1 98.5 478 ASP B N 1
ATOM 8413 C CA . ASP B 1 478 ? 20.656 -5.543 3.807 1 98.5 478 ASP B CA 1
ATOM 8414 C C . ASP B 1 478 ? 19.766 -4.438 4.367 1 98.5 478 ASP B C 1
ATOM 8416 O O . ASP B 1 478 ? 20.25 -3.414 4.84 1 98.5 478 ASP B O 1
ATOM 8420 N N . VAL B 1 479 ? 18.484 -4.625 4.246 1 98.81 479 VAL B N 1
ATOM 8421 C CA . VAL B 1 479 ? 17.531 -3.67 4.812 1 98.81 479 VAL B CA 1
ATOM 8422 C C . VAL B 1 479 ? 17.719 -3.594 6.324 1 98.81 479 VAL B C 1
ATOM 8424 O O . VAL B 1 479 ? 17.797 -2.502 6.895 1 98.81 479 VAL B O 1
ATOM 8427 N N . ILE B 1 480 ? 17.781 -4.77 6.945 1 98.88 480 ILE B N 1
ATOM 8428 C CA . ILE B 1 480 ? 17.953 -4.844 8.391 1 98.88 480 ILE B CA 1
ATOM 8429 C C . ILE B 1 480 ? 19.234 -4.133 8.797 1 98.88 480 ILE B C 1
ATOM 8431 O O . ILE B 1 480 ? 19.25 -3.33 9.734 1 98.88 480 ILE B O 1
ATOM 8435 N N . ALA B 1 481 ? 20.297 -4.383 8.07 1 98.81 481 ALA B N 1
ATOM 8436 C CA . ALA B 1 481 ? 21.578 -3.744 8.352 1 98.81 481 ALA B CA 1
ATOM 8437 C C . ALA B 1 481 ? 21.469 -2.227 8.242 1 98.81 481 ALA B C 1
ATOM 8439 O O . ALA B 1 481 ? 21.938 -1.499 9.125 1 98.81 481 ALA B O 1
ATOM 8440 N N . ALA B 1 482 ? 20.859 -1.746 7.176 1 98.62 482 ALA B N 1
ATOM 8441 C CA . ALA B 1 482 ? 20.703 -0.309 6.961 1 98.62 482 ALA B CA 1
ATOM 8442 C C . ALA B 1 482 ? 19.859 0.327 8.062 1 98.62 482 ALA B C 1
ATOM 8444 O O . ALA B 1 482 ? 20.188 1.41 8.555 1 98.62 482 ALA B O 1
ATOM 8445 N N . MET B 1 483 ? 18.797 -0.35 8.445 1 98.88 483 MET B N 1
ATOM 8446 C CA . MET B 1 483 ? 17.906 0.178 9.469 1 98.88 483 MET B CA 1
ATOM 8447 C C . MET B 1 483 ? 18.594 0.216 10.828 1 98.88 483 MET B C 1
ATOM 8449 O O . MET B 1 483 ? 18.375 1.138 11.617 1 98.88 483 MET B O 1
ATOM 8453 N N . LEU B 1 484 ? 19.391 -0.803 11.094 1 98.81 484 LEU B N 1
ATOM 8454 C CA . LEU B 1 484 ? 20.156 -0.827 12.336 1 98.81 484 LEU B CA 1
ATOM 8455 C C . LEU B 1 484 ? 21.094 0.37 12.414 1 98.81 484 LEU B C 1
ATOM 8457 O O . LEU B 1 484 ? 21.297 0.934 13.492 1 98.81 484 LEU B O 1
ATOM 8461 N N . GLN B 1 485 ? 21.641 0.778 11.328 1 98 485 GLN B N 1
ATOM 8462 C CA . GLN B 1 485 ? 22.594 1.869 11.281 1 98 485 GLN B CA 1
ATOM 8463 C C . GLN B 1 485 ? 21.969 3.189 11.703 1 98 485 GLN B C 1
ATOM 8465 O O . GLN B 1 485 ? 22.656 4.109 12.141 1 98 485 GLN B O 1
ATOM 8470 N N . VAL B 1 486 ? 20.656 3.314 11.562 1 98.38 486 VAL B N 1
ATOM 8471 C CA . VAL B 1 486 ? 20.031 4.59 11.875 1 98.38 486 VAL B CA 1
ATOM 8472 C C . VAL B 1 486 ? 19.188 4.457 13.141 1 98.38 486 VAL B C 1
ATOM 8474 O O . VAL B 1 486 ? 18.375 5.332 13.453 1 98.38 486 VAL B O 1
ATOM 8477 N N . ALA B 1 487 ? 19.281 3.342 13.828 1 98.75 487 ALA B N 1
ATOM 8478 C CA . ALA B 1 487 ? 18.625 3.131 15.117 1 98.75 487 ALA B CA 1
ATOM 8479 C C . ALA B 1 487 ? 19.453 3.703 16.266 1 98.75 487 ALA B C 1
ATOM 8481 O O . ALA B 1 487 ? 20.672 3.896 16.109 1 98.75 487 ALA B O 1
ATOM 8482 N N . ASP B 1 488 ? 18.797 4.062 17.359 1 98.56 488 ASP B N 1
ATOM 8483 C CA . ASP B 1 488 ? 19.484 4.48 18.578 1 98.56 488 ASP B CA 1
ATOM 8484 C C . ASP B 1 488 ? 20.312 3.344 19.172 1 98.56 488 ASP B C 1
ATOM 8486 O O . ASP B 1 488 ? 19.844 2.205 19.25 1 98.56 488 ASP B O 1
ATOM 8490 N N . SER B 1 489 ? 21.516 3.66 19.562 1 98.19 489 SER B N 1
ATOM 8491 C CA . SER B 1 489 ? 22.484 2.65 19.969 1 98.19 489 SER B CA 1
ATOM 8492 C C . SER B 1 489 ? 21.984 1.877 21.188 1 98.19 489 SER B C 1
ATOM 8494 O O . SER B 1 489 ? 22.391 0.729 21.406 1 98.19 489 SER B O 1
ATOM 8496 N N . ARG B 1 490 ? 21.156 2.465 22 1 97.5 490 ARG B N 1
ATOM 8497 C CA . ARG B 1 490 ? 20.641 1.802 23.188 1 97.5 490 ARG B CA 1
ATOM 8498 C C . ARG B 1 490 ? 19.766 0.608 22.812 1 97.5 490 ARG B C 1
ATOM 8500 O O . ARG B 1 490 ? 19.531 -0.28 23.641 1 97.5 490 ARG B O 1
ATOM 8507 N N . PHE B 1 491 ? 19.297 0.478 21.516 1 98.5 491 PHE B N 1
ATOM 8508 C CA . PHE B 1 491 ? 18.328 -0.549 21.156 1 98.5 491 PHE B CA 1
ATOM 8509 C C . PHE B 1 491 ? 18.891 -1.438 20.047 1 98.5 491 PHE B C 1
ATOM 8511 O O . PHE B 1 491 ? 18.281 -2.451 19.688 1 98.5 491 PHE B O 1
ATOM 8518 N N . GLN B 1 492 ? 20.062 -1.149 19.484 1 98.69 492 GLN B N 1
ATOM 8519 C CA . GLN B 1 492 ? 20.625 -1.846 18.328 1 98.69 492 GLN B CA 1
ATOM 8520 C C . GLN B 1 492 ? 20.875 -3.318 18.641 1 98.69 492 GLN B C 1
ATOM 8522 O O . GLN B 1 492 ? 20.578 -4.191 17.828 1 98.69 492 GLN B O 1
ATOM 8527 N N . SER B 1 493 ? 21.391 -3.59 19.766 1 98.38 493 SER B N 1
ATOM 8528 C CA . SER B 1 493 ? 21.734 -4.961 20.141 1 98.38 493 SER B CA 1
ATOM 8529 C C . SER B 1 493 ? 20.5 -5.848 20.188 1 98.38 493 SER B C 1
ATOM 8531 O O . SER B 1 493 ? 20.5 -6.965 19.672 1 98.38 493 SER B O 1
ATOM 8533 N N . GLU B 1 494 ? 19.469 -5.344 20.875 1 98.31 494 GLU B N 1
ATOM 8534 C CA . GLU B 1 494 ? 18.219 -6.109 20.969 1 98.31 494 GLU B CA 1
ATOM 8535 C C . GLU B 1 494 ? 17.594 -6.332 19.594 1 98.31 494 GLU B C 1
ATOM 8537 O O . GLU B 1 494 ? 17.141 -7.434 19.297 1 98.31 494 GLU B O 1
ATOM 8542 N N . LEU B 1 495 ? 17.547 -5.336 18.812 1 98.56 495 LEU B N 1
ATOM 8543 C CA . LEU B 1 495 ? 17 -5.438 17.453 1 98.56 495 LEU B CA 1
ATOM 8544 C C . LEU B 1 495 ? 17.797 -6.449 16.641 1 98.56 495 LEU B C 1
ATOM 8546 O O . LEU B 1 495 ? 17.203 -7.258 15.906 1 98.56 495 LEU B O 1
ATOM 8550 N N . MET B 1 496 ? 19.109 -6.391 16.75 1 98.44 496 MET B N 1
ATOM 8551 C CA . MET B 1 496 ? 19.984 -7.32 16.031 1 98.44 496 MET B CA 1
ATOM 8552 C C . MET B 1 496 ? 19.703 -8.758 16.453 1 98.44 496 MET B C 1
ATOM 8554 O O . MET B 1 496 ? 19.641 -9.656 15.609 1 98.44 496 MET B O 1
ATOM 8558 N N . ARG B 1 497 ? 19.578 -8.953 17.734 1 98.38 497 ARG B N 1
ATOM 8559 C CA . ARG B 1 497 ? 19.297 -10.281 18.266 1 98.38 497 ARG B CA 1
ATOM 8560 C C . ARG B 1 497 ? 17.984 -10.82 17.703 1 98.38 497 ARG B C 1
ATOM 8562 O O . ARG B 1 497 ? 17.906 -11.977 17.281 1 98.38 497 ARG B O 1
ATOM 8569 N N . GLN B 1 498 ? 16.938 -10.016 17.672 1 98.25 498 GLN B N 1
ATOM 8570 C CA . GLN B 1 498 ? 15.633 -10.422 17.156 1 98.25 498 GLN B CA 1
ATOM 8571 C C . GLN B 1 498 ? 15.742 -10.828 15.68 1 98.25 498 GLN B C 1
ATOM 8573 O O . GLN B 1 498 ? 15.156 -11.828 15.266 1 98.25 498 GLN B O 1
ATOM 8578 N N . ALA B 1 499 ? 16.453 -10.07 14.891 1 98.44 499 ALA B N 1
ATOM 8579 C CA . ALA B 1 499 ? 16.625 -10.359 13.469 1 98.44 499 ALA B CA 1
ATOM 8580 C C . ALA B 1 499 ? 17.375 -11.68 13.266 1 98.44 499 ALA B C 1
ATOM 8582 O O . ALA B 1 499 ? 17 -12.477 12.398 1 98.44 499 ALA B O 1
ATOM 8583 N N . LYS B 1 500 ? 18.469 -11.867 14.094 1 98.25 500 LYS B N 1
ATOM 8584 C CA . LYS B 1 500 ? 19.234 -13.109 14.016 1 98.25 500 LYS B CA 1
ATOM 8585 C C . LYS B 1 500 ? 18.391 -14.312 14.422 1 98.25 500 LYS B C 1
ATOM 8587 O O . LYS B 1 500 ? 18.422 -15.352 13.766 1 98.25 500 LYS B O 1
ATOM 8592 N N . ASP B 1 501 ? 17.609 -14.141 15.469 1 97.81 501 ASP B N 1
ATOM 8593 C CA . ASP B 1 501 ? 16.734 -15.211 15.945 1 97.81 501 ASP B CA 1
ATOM 8594 C C . ASP B 1 501 ? 15.711 -15.602 14.883 1 97.81 501 ASP B C 1
ATOM 8596 O O . ASP B 1 501 ? 15.312 -16.766 14.789 1 97.81 501 ASP B O 1
ATOM 8600 N N . ALA B 1 502 ? 15.32 -14.688 14.109 1 97.44 502 ALA B N 1
ATOM 8601 C CA . ALA B 1 502 ? 14.32 -14.93 13.07 1 97.44 502 ALA B CA 1
ATOM 8602 C C . ALA B 1 502 ? 14.969 -15.492 11.805 1 97.44 502 ALA B C 1
ATOM 8604 O O . ALA B 1 502 ? 14.281 -15.852 10.852 1 97.44 502 ALA B O 1
ATOM 8605 N N . GLY B 1 503 ? 16.281 -15.562 11.766 1 97.31 503 GLY B N 1
ATOM 8606 C CA . GLY B 1 503 ? 17 -16.062 10.609 1 97.31 503 GLY B CA 1
ATOM 8607 C C . GLY B 1 503 ? 17.078 -15.07 9.469 1 97.31 503 GLY B C 1
ATOM 8608 O O . GLY B 1 503 ? 17.328 -15.445 8.32 1 97.31 503 GLY B O 1
ATOM 8609 N N . LYS B 1 504 ? 16.875 -13.797 9.734 1 98.38 504 LYS B N 1
ATOM 8610 C CA . LYS B 1 504 ? 16.797 -12.781 8.695 1 98.38 504 LYS B CA 1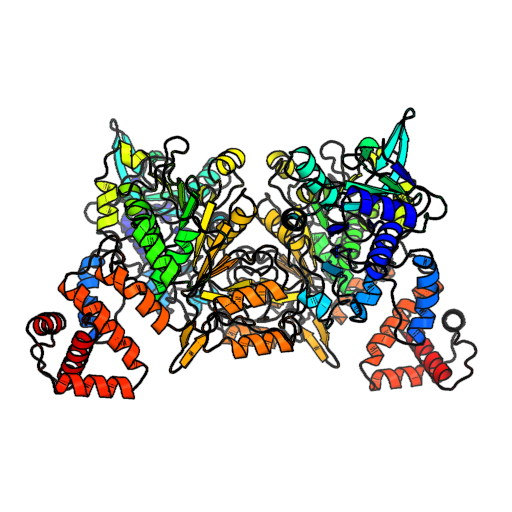
ATOM 8611 C C . LYS B 1 504 ? 18.078 -11.961 8.633 1 98.38 504 LYS B C 1
ATOM 8613 O O . LYS B 1 504 ? 18.25 -11.109 7.758 1 98.38 504 LYS B O 1
ATOM 8618 N N . LEU B 1 505 ? 18.938 -12.188 9.531 1 98.5 505 LEU B N 1
ATOM 8619 C CA . LEU B 1 505 ? 20.266 -11.586 9.586 1 98.5 505 LEU B CA 1
ATOM 8620 C C . LEU B 1 505 ? 21.328 -12.633 9.898 1 98.5 505 LEU B C 1
ATOM 8622 O O . LEU B 1 505 ? 21.125 -13.5 10.758 1 98.5 505 LEU B O 1
ATOM 8626 N N . PRO B 1 506 ? 22.438 -12.602 9.148 1 97.75 506 PRO B N 1
ATOM 8627 C CA . PRO B 1 506 ? 23.484 -13.578 9.461 1 97.75 506 PRO B CA 1
ATOM 8628 C C . PRO B 1 506 ? 23.906 -13.555 10.938 1 97.75 506 PRO B C 1
ATOM 8630 O O . PRO B 1 506 ? 24 -12.477 11.531 1 97.75 506 PRO B O 1
ATOM 8633 N N . ARG B 1 507 ? 24.219 -14.688 11.453 1 97 507 ARG B N 1
ATOM 8634 C CA . ARG B 1 507 ? 24.578 -14.805 12.867 1 97 507 ARG B CA 1
ATOM 8635 C C . ARG B 1 507 ? 25.859 -14.047 13.172 1 97 507 ARG B C 1
ATOM 8637 O O . ARG B 1 507 ? 26.031 -13.516 14.266 1 97 507 ARG B O 1
ATOM 8644 N N . ASN B 1 508 ? 26.719 -13.914 12.234 1 97.12 508 ASN B N 1
ATOM 8645 C CA . ASN B 1 508 ? 28.016 -13.289 12.461 1 97.12 508 ASN B CA 1
ATOM 8646 C C . ASN B 1 508 ? 28 -11.812 12.07 1 97.12 508 ASN B C 1
ATOM 8648 O O . ASN B 1 508 ? 29.047 -11.156 12.047 1 97.12 508 ASN B O 1
ATOM 8652 N N . TYR B 1 509 ? 26.859 -11.336 11.727 1 97.94 509 TYR B N 1
ATOM 8653 C CA . TYR B 1 509 ? 26.781 -9.922 11.391 1 97.94 509 TYR B CA 1
ATOM 8654 C C . TYR B 1 509 ? 27.156 -9.055 12.594 1 97.94 509 TYR B C 1
ATOM 8656 O O . TYR B 1 509 ? 26.766 -9.352 13.727 1 97.94 509 TYR B O 1
ATOM 8664 N N . GLU B 1 510 ? 27.922 -8.031 12.328 1 97.88 510 GLU B N 1
ATOM 8665 C CA . GLU B 1 510 ? 28.25 -7.008 13.312 1 97.88 510 GLU B CA 1
ATOM 8666 C C . GLU B 1 510 ? 28.016 -5.609 12.758 1 97.88 510 GLU B C 1
ATOM 8668 O O . GLU B 1 510 ? 28.391 -5.316 11.617 1 97.88 510 GLU B O 1
ATOM 8673 N N . LEU B 1 511 ? 27.406 -4.844 13.531 1 97.44 511 LEU B N 1
ATOM 8674 C CA . LEU B 1 511 ? 27.188 -3.455 13.141 1 97.44 511 LEU B CA 1
ATOM 8675 C C . LEU B 1 511 ? 28.516 -2.703 13.078 1 97.44 511 LEU B C 1
ATOM 8677 O O . LEU B 1 511 ? 29.312 -2.752 14.023 1 97.44 511 LEU B O 1
ATOM 8681 N N . PRO B 1 512 ? 28.797 -2.057 11.984 1 95.75 512 PRO B N 1
ATOM 8682 C CA . PRO B 1 512 ? 30.062 -1.314 11.898 1 95.75 512 PRO B CA 1
ATOM 8683 C C . PRO B 1 512 ? 30.219 -0.287 13.016 1 95.75 512 PRO B C 1
ATOM 8685 O O . PRO B 1 512 ? 29.234 0.333 13.43 1 95.75 512 PRO B O 1
ATOM 8688 N N . ALA B 1 513 ? 31.406 -0.004 13.398 1 94.56 513 ALA B N 1
ATOM 8689 C CA . ALA B 1 513 ? 31.734 0.833 14.547 1 94.56 513 ALA B CA 1
ATOM 8690 C C . ALA B 1 513 ? 31.219 2.256 14.352 1 94.56 513 ALA B C 1
ATOM 8692 O O . ALA B 1 513 ? 30.797 2.904 15.32 1 94.56 513 ALA B O 1
ATOM 8693 N N . ALA B 1 514 ? 31.203 2.684 13.156 1 92.81 514 ALA B N 1
ATOM 8694 C CA . ALA B 1 514 ? 30.828 4.059 12.852 1 92.81 514 ALA B CA 1
ATOM 8695 C C . ALA B 1 514 ? 29.359 4.324 13.219 1 92.81 514 ALA B C 1
ATOM 8697 O O . ALA B 1 514 ? 28.953 5.477 13.367 1 92.81 514 ALA B O 1
ATOM 8698 N N . TYR B 1 515 ? 28.578 3.258 13.398 1 95.81 515 TYR B N 1
ATOM 8699 C CA . TYR B 1 515 ? 27.141 3.418 13.617 1 95.81 515 TYR B CA 1
ATOM 8700 C C . TYR B 1 515 ? 26.75 2.994 15.031 1 95.81 515 TYR B C 1
ATOM 8702 O O . TYR B 1 515 ? 25.578 2.814 15.328 1 95.81 515 TYR B O 1
ATOM 8710 N N . ARG B 1 516 ? 27.734 2.861 15.914 1 96.25 516 ARG B N 1
ATOM 8711 C CA . ARG B 1 516 ? 27.469 2.354 17.266 1 96.25 516 ARG B CA 1
ATOM 8712 C C . ARG B 1 516 ? 27.469 3.484 18.281 1 96.25 516 ARG B C 1
ATOM 8714 O O . ARG B 1 516 ? 27.406 3.238 19.484 1 96.25 516 ARG B O 1
ATOM 8721 N N . GLU B 1 517 ? 27.531 4.758 17.812 1 95.19 517 GLU B N 1
ATOM 8722 C CA . GLU B 1 517 ? 27.516 5.918 18.703 1 95.19 517 GLU B CA 1
ATOM 8723 C C . GLU B 1 517 ? 26.328 6.816 18.406 1 95.19 517 GLU B C 1
ATOM 8725 O O . GLU B 1 517 ? 26.469 8.039 18.312 1 95.19 517 GLU B O 1
ATOM 8730 N N . ASN B 1 518 ? 25.234 6.164 18.125 1 97.62 518 ASN B N 1
ATOM 8731 C CA . ASN B 1 518 ? 23.984 6.891 17.906 1 97.62 518 ASN B CA 1
ATOM 8732 C C . ASN B 1 518 ? 23.328 7.293 19.219 1 97.62 518 ASN B C 1
ATOM 8734 O O . ASN B 1 518 ? 22.453 6.586 19.719 1 97.62 518 ASN B O 1
ATOM 8738 N N . PHE B 1 519 ? 23.766 8.391 19.766 1 97.12 519 PHE B N 1
ATOM 8739 C CA . PHE B 1 519 ? 23.234 8.914 21.031 1 97.12 519 PHE B CA 1
ATOM 8740 C C . PHE B 1 519 ? 22.812 10.375 20.875 1 97.12 519 PHE B C 1
ATOM 8742 O O . PHE B 1 519 ? 23.375 11.102 20.047 1 97.12 519 PHE B O 1
ATOM 8749 N N . PRO B 1 520 ? 21.797 10.812 21.594 1 95.12 520 PRO B N 1
ATOM 8750 C CA . PRO B 1 520 ? 21.328 12.195 21.469 1 95.12 520 PRO B CA 1
ATOM 8751 C C . PRO B 1 520 ? 22.438 13.211 21.734 1 95.12 520 PRO B C 1
ATOM 8753 O O . PRO B 1 520 ? 22.438 14.289 21.125 1 95.12 520 PRO B O 1
ATOM 8756 N N . GLU B 1 521 ? 23.391 12.875 22.594 1 95.94 521 GLU B N 1
ATOM 8757 C CA . GLU B 1 521 ? 24.484 13.789 22.922 1 95.94 521 GLU B CA 1
ATOM 8758 C C . GLU B 1 521 ? 25.344 14.062 21.703 1 95.94 521 GLU B C 1
ATOM 8760 O O . GLU B 1 521 ? 25.812 15.188 21.5 1 95.94 521 GLU B O 1
ATOM 8765 N N . ARG B 1 522 ? 25.516 13.039 20.938 1 95.94 522 ARG B N 1
ATOM 8766 C CA . ARG B 1 522 ? 26.297 13.211 19.719 1 95.94 522 ARG B CA 1
ATOM 8767 C C . ARG B 1 522 ? 25.625 14.18 18.766 1 95.94 522 ARG B C 1
ATOM 8769 O O . ARG B 1 522 ? 26.297 14.969 18.094 1 95.94 522 ARG B O 1
ATOM 8776 N N . ILE B 1 523 ? 24.359 14.141 18.656 1 97.75 523 ILE B N 1
ATOM 8777 C CA . ILE B 1 523 ? 23.594 15.008 17.781 1 97.75 523 ILE B CA 1
ATOM 8778 C C . ILE B 1 523 ? 23.672 16.453 18.281 1 97.75 523 ILE B C 1
ATOM 8780 O O . ILE B 1 523 ? 23.922 17.375 17.5 1 97.75 523 ILE B O 1
ATOM 8784 N N . ARG B 1 524 ? 23.5 16.641 19.578 1 96.5 524 ARG B N 1
ATOM 8785 C CA . ARG B 1 524 ? 23.594 17.969 20.172 1 96.5 524 ARG B CA 1
ATOM 8786 C C . ARG B 1 524 ? 24.969 18.594 19.906 1 96.5 524 ARG B C 1
ATOM 8788 O O . ARG B 1 524 ? 25.062 19.766 19.516 1 96.5 524 ARG B O 1
ATOM 8795 N N . ASP B 1 525 ? 25.984 17.766 20.109 1 96.88 525 ASP B N 1
ATOM 8796 C CA . ASP B 1 525 ? 27.359 18.25 19.906 1 96.88 525 ASP B CA 1
ATOM 8797 C C . ASP B 1 525 ? 27.609 18.594 18.438 1 96.88 525 ASP B C 1
ATOM 8799 O O . ASP B 1 525 ? 28.266 19.609 18.141 1 96.88 525 ASP B O 1
ATOM 8803 N N . ALA B 1 526 ? 27.078 17.781 17.578 1 97.19 526 ALA B N 1
ATOM 8804 C CA . ALA B 1 526 ? 27.297 17.984 16.141 1 97.19 526 ALA B CA 1
ATOM 8805 C C . ALA B 1 526 ? 26.641 19.281 15.664 1 97.19 526 ALA B C 1
ATOM 8807 O O . ALA B 1 526 ? 27.141 19.938 14.75 1 97.19 526 ALA B O 1
ATOM 8808 N N . LEU B 1 527 ? 25.547 19.719 16.281 1 98.25 527 LEU B N 1
ATOM 8809 C CA . LEU B 1 527 ? 24.766 20.844 15.766 1 98.25 527 LEU B CA 1
ATOM 8810 C C . LEU B 1 527 ? 25.094 22.125 16.516 1 98.25 527 LEU B C 1
ATOM 8812 O O . LEU B 1 527 ? 24.734 23.219 16.062 1 98.25 527 LEU B O 1
ATOM 8816 N N . LYS B 1 528 ? 25.828 22.031 17.625 1 97.38 528 LYS B N 1
ATOM 8817 C CA . LYS B 1 528 ? 26.078 23.156 18.531 1 97.38 528 LYS B CA 1
ATOM 8818 C C . LYS B 1 528 ? 26.703 24.328 17.781 1 97.38 528 LYS B C 1
ATOM 8820 O O . LYS B 1 528 ? 26.219 25.453 17.875 1 97.38 528 LYS B O 1
ATOM 8825 N N . PRO B 1 529 ? 27.75 24.125 16.938 1 97.25 529 PRO B N 1
ATOM 8826 C CA . PRO B 1 529 ? 28.344 25.266 16.234 1 97.25 529 PRO B CA 1
ATOM 8827 C C . PRO B 1 529 ? 27.359 25.984 15.312 1 97.25 529 PRO B C 1
ATOM 8829 O O . PRO B 1 529 ? 27.359 27.203 15.227 1 97.25 529 PRO B O 1
ATOM 8832 N N . ALA B 1 530 ? 26.562 25.203 14.641 1 97.88 530 ALA B N 1
ATOM 8833 C CA . ALA B 1 530 ? 25.594 25.797 13.711 1 97.88 530 ALA B CA 1
ATOM 8834 C C . ALA B 1 530 ? 24.484 26.531 14.469 1 97.88 530 ALA B C 1
ATOM 8836 O O . ALA B 1 530 ? 24 27.562 14 1 97.88 530 ALA B O 1
ATOM 8837 N N . ARG B 1 531 ? 24.062 25.969 15.625 1 96.31 531 ARG B N 1
ATOM 8838 C CA . ARG B 1 531 ? 23.109 26.641 16.484 1 96.31 531 ARG B CA 1
ATOM 8839 C C . ARG B 1 531 ? 23.641 27.984 16.953 1 96.31 531 ARG B C 1
ATOM 8841 O O . ARG B 1 531 ? 22.938 29 16.891 1 96.31 531 ARG B O 1
ATOM 8848 N N . GLU B 1 532 ? 24.875 28 17.344 1 95.62 532 GLU B N 1
ATOM 8849 C CA . GLU B 1 532 ? 25.516 29.188 17.875 1 95.62 532 GLU B CA 1
ATOM 8850 C C . GLU B 1 532 ? 25.719 30.234 16.781 1 95.62 532 GLU B C 1
ATOM 8852 O O . GLU B 1 532 ? 25.656 31.438 17.047 1 95.62 532 GLU B O 1
ATOM 8857 N N . ALA B 1 533 ? 25.875 29.75 15.555 1 97.19 533 ALA B N 1
ATOM 8858 C CA . ALA B 1 533 ? 26.078 30.656 14.414 1 97.19 533 ALA B CA 1
ATOM 8859 C C . ALA B 1 533 ? 24.75 31.188 13.898 1 97.19 533 ALA B C 1
ATOM 8861 O O . ALA B 1 533 ? 24.719 32.031 12.992 1 97.19 533 ALA B O 1
ATOM 8862 N N . GLY B 1 534 ? 23.625 30.719 14.43 1 96.38 534 GLY B N 1
ATOM 8863 C CA . GLY B 1 534 ? 22.312 31.219 14.055 1 96.38 534 GLY B CA 1
ATOM 8864 C C . GLY B 1 534 ? 21.766 30.578 12.789 1 96.38 534 GLY B C 1
ATOM 8865 O O . GLY B 1 534 ? 20.766 31.031 12.234 1 96.38 534 GLY B O 1
ATOM 8866 N N . LEU B 1 535 ? 22.391 29.5 12.344 1 98.12 535 LEU B N 1
ATOM 8867 C CA . LEU B 1 535 ? 21.984 28.844 11.102 1 98.12 535 LEU B CA 1
ATOM 8868 C C . LEU B 1 535 ? 20.781 27.953 11.328 1 98.12 535 LEU B C 1
ATOM 8870 O O . LEU B 1 535 ? 20.078 27.594 10.383 1 98.12 535 LEU B O 1
ATOM 8874 N N . LEU B 1 536 ? 20.578 27.531 12.594 1 98.25 536 LEU B N 1
ATOM 8875 C CA . LEU B 1 536 ? 19.5 26.625 12.977 1 98.25 536 LEU B CA 1
ATOM 8876 C C . LEU B 1 536 ? 18.641 27.234 14.078 1 98.25 536 LEU B C 1
ATOM 8878 O O . LEU B 1 536 ? 18.625 26.734 15.203 1 98.25 536 LEU B O 1
ATOM 8882 N N . PRO B 1 537 ? 17.875 28.234 13.711 1 95.69 537 PRO B N 1
ATOM 8883 C CA . PRO B 1 537 ? 17.078 28.906 14.727 1 95.69 537 PRO B CA 1
ATOM 8884 C C . PRO B 1 537 ? 15.914 28.031 15.227 1 95.69 537 PRO B C 1
ATOM 8886 O O . PRO B 1 537 ? 15.5 27.094 14.539 1 95.69 537 PRO B O 1
ATOM 8889 N N . LEU B 1 538 ? 15.367 28.359 16.391 1 93.44 538 LEU B N 1
ATOM 8890 C CA . LEU B 1 538 ? 14.234 27.641 16.969 1 93.44 538 LEU B CA 1
ATOM 8891 C C . LEU B 1 538 ? 13 27.766 16.062 1 93.44 538 LEU B C 1
ATOM 8893 O O . LEU B 1 538 ? 12.203 26.828 15.977 1 93.44 538 LEU B O 1
ATOM 8897 N N . PHE B 1 539 ? 12.82 28.922 15.438 1 94.56 539 PHE B N 1
ATOM 8898 C CA . PHE B 1 539 ? 11.703 29.234 14.555 1 94.56 539 PHE B CA 1
ATOM 8899 C C . PHE B 1 539 ? 12.195 29.844 13.242 1 94.56 539 PHE B C 1
ATOM 8901 O O . PHE B 1 539 ? 12.109 31.047 13.047 1 94.56 539 PHE B O 1
ATOM 8908 N N . PRO B 1 540 ? 12.617 29.031 12.336 1 95.38 540 PRO B N 1
ATOM 8909 C CA . PRO B 1 540 ? 13.266 29.562 11.133 1 95.38 540 PRO B CA 1
ATOM 8910 C C . PRO B 1 540 ? 12.312 30.375 10.258 1 95.38 540 PRO B C 1
ATOM 8912 O O . PRO B 1 540 ? 12.758 31.203 9.453 1 95.38 540 PRO B O 1
ATOM 8915 N N . PHE B 1 541 ? 11.047 30.25 10.414 1 94.62 541 PHE B N 1
ATOM 8916 C CA . PHE B 1 541 ? 10.109 30.922 9.531 1 94.62 541 PHE B CA 1
ATOM 8917 C C . PHE B 1 541 ? 9.164 31.828 10.328 1 94.62 541 PHE B C 1
ATOM 8919 O O . PHE B 1 541 ? 8.016 32.031 9.938 1 94.62 541 PHE B O 1
ATOM 8926 N N . GLY B 1 542 ? 9.672 32.188 11.477 1 88.69 542 GLY B N 1
ATOM 8927 C CA . GLY B 1 542 ? 8.938 33.125 12.312 1 88.69 542 GLY B CA 1
ATOM 8928 C C . GLY B 1 542 ? 8.164 32.469 13.43 1 88.69 542 GLY B C 1
ATOM 8929 O O . GLY B 1 542 ? 8.055 31.234 13.469 1 88.69 542 GLY B O 1
ATOM 8930 N N . SER B 1 543 ? 7.781 33.25 14.398 1 88.62 543 SER B N 1
ATOM 8931 C CA . SER B 1 543 ? 7.031 32.781 15.547 1 88.62 543 SER B CA 1
ATOM 8932 C C . SER B 1 543 ? 5.965 33.781 15.977 1 88.62 543 SER B C 1
ATOM 8934 O O . SER B 1 543 ? 6.156 34.969 15.844 1 88.62 543 SER B O 1
ATOM 8936 N N . ASP B 1 544 ? 4.883 33.188 16.375 1 85.62 544 ASP B N 1
ATOM 8937 C CA . ASP B 1 544 ? 3.83 34.031 16.922 1 85.62 544 ASP B CA 1
ATOM 8938 C C . ASP B 1 544 ? 4.02 34.219 18.422 1 85.62 544 ASP B C 1
ATOM 8940 O O . ASP B 1 544 ? 3.246 34.938 19.062 1 85.62 544 ASP B O 1
ATOM 8944 N N . PHE B 1 545 ? 5.102 33.656 18.953 1 86.94 545 PHE B N 1
ATOM 8945 C CA . PHE B 1 545 ? 5.406 33.844 20.375 1 86.94 545 PHE B CA 1
ATOM 8946 C C . PHE B 1 545 ? 6.191 35.125 20.594 1 86.94 545 PHE B C 1
ATOM 8948 O O . PHE B 1 545 ? 7.031 35.5 19.781 1 86.94 545 PHE B O 1
ATOM 8955 N N . THR B 1 546 ? 5.887 35.688 21.719 1 87.75 546 THR B N 1
ATOM 8956 C CA . THR B 1 546 ? 6.688 36.844 22.125 1 87.75 546 THR B CA 1
ATOM 8957 C C . THR B 1 546 ? 8.094 36.406 22.531 1 87.75 546 THR B C 1
ATOM 8959 O O . THR B 1 546 ? 8.359 35.219 22.688 1 87.75 546 THR B O 1
ATOM 8962 N N . ASP B 1 547 ? 8.891 37.344 22.672 1 88.19 547 ASP B N 1
ATOM 8963 C CA . ASP B 1 547 ? 10.266 37.062 23.062 1 88.19 547 ASP B CA 1
ATOM 8964 C C . ASP B 1 547 ? 10.297 36.344 24.422 1 88.19 547 ASP B C 1
ATOM 8966 O O . ASP B 1 547 ? 11.055 35.406 24.594 1 88.19 547 ASP B O 1
ATOM 8970 N N . VAL B 1 548 ? 9.5 36.812 25.281 1 89.06 548 VAL B N 1
ATOM 8971 C CA . VAL B 1 548 ? 9.445 36.219 26.625 1 89.06 548 VAL B CA 1
ATOM 8972 C C . VAL B 1 548 ? 8.914 34.812 26.531 1 89.06 548 VAL B C 1
ATOM 8974 O O . VAL B 1 548 ? 9.422 33.906 27.203 1 89.06 548 VAL B O 1
ATOM 8977 N N . GLU B 1 549 ? 7.93 34.656 25.703 1 88.5 549 GLU B N 1
ATOM 8978 C CA . GLU B 1 549 ? 7.348 33.312 25.516 1 88.5 549 GLU B CA 1
ATOM 8979 C C . GLU B 1 549 ? 8.352 32.344 24.875 1 88.5 549 GLU B C 1
ATOM 8981 O O . GLU B 1 549 ? 8.422 31.188 25.266 1 88.5 549 GLU B O 1
ATOM 8986 N N . GLN B 1 550 ? 9.07 32.875 23.984 1 88.31 550 GLN B N 1
ATOM 8987 C CA . GLN B 1 550 ? 10.078 32.062 23.328 1 88.31 550 GLN B CA 1
ATOM 8988 C C . GLN B 1 550 ? 11.148 31.594 24.312 1 88.31 550 GLN B C 1
ATOM 8990 O O . GLN B 1 550 ? 11.672 30.484 24.188 1 88.31 550 GLN B O 1
ATOM 8995 N N . ARG B 1 551 ? 11.438 32.406 25.266 1 86.62 551 ARG B N 1
ATOM 8996 C CA . ARG B 1 551 ? 12.414 32.062 26.281 1 86.62 551 ARG B CA 1
ATOM 8997 C C . ARG B 1 551 ? 11.859 31.031 27.25 1 86.62 551 ARG B C 1
ATOM 8999 O O . ARG B 1 551 ? 12.602 30.203 27.766 1 86.62 551 ARG B O 1
ATOM 9006 N N . LEU B 1 552 ? 10.586 31.031 27.375 1 88.31 552 LEU B N 1
ATOM 9007 C CA . LEU B 1 552 ? 9.922 30.141 28.312 1 88.31 552 LEU B CA 1
ATOM 9008 C C . LEU B 1 552 ? 9.773 28.734 27.734 1 88.31 552 LEU B C 1
ATOM 9010 O O . LEU B 1 552 ? 9.742 27.75 28.469 1 88.31 552 LEU B O 1
ATOM 9014 N N . ILE B 1 553 ? 9.688 28.641 26.406 1 86.38 553 ILE B N 1
ATOM 9015 C CA . ILE B 1 553 ? 9.344 27.391 25.734 1 86.38 553 ILE B CA 1
ATOM 9016 C C . ILE B 1 553 ? 10.383 26.328 26.062 1 86.38 553 ILE B C 1
ATOM 9018 O O . ILE B 1 553 ? 10.031 25.25 26.562 1 86.38 553 ILE B O 1
ATOM 9022 N N . PRO B 1 554 ? 11.641 26.578 25.906 1 82.62 554 PRO B N 1
ATOM 9023 C CA . PRO B 1 554 ? 12.617 25.547 26.25 1 82.62 554 PRO B CA 1
ATOM 9024 C C . PRO B 1 554 ? 12.57 25.172 27.734 1 82.62 554 PRO B C 1
ATOM 9026 O O . PRO B 1 554 ? 12.766 24 28.094 1 82.62 554 PRO B O 1
ATOM 9029 N N . ALA B 1 555 ? 12.32 26.125 28.562 1 84.06 555 ALA B N 1
ATOM 9030 C CA . ALA B 1 555 ? 12.234 25.875 30 1 84.06 555 ALA B CA 1
ATOM 9031 C C . ALA B 1 555 ? 11.07 24.953 30.328 1 84.06 555 ALA B C 1
ATOM 9033 O O . ALA B 1 555 ? 11.211 24.047 31.156 1 84.06 555 ALA B O 1
ATOM 9034 N N . LEU B 1 556 ? 10.031 25.234 29.672 1 83.44 556 LEU B N 1
ATOM 9035 C CA . LEU B 1 556 ? 8.844 24.422 29.922 1 83.44 556 LEU B CA 1
ATOM 9036 C C . LEU B 1 556 ? 9.023 23.016 29.406 1 83.44 556 LEU B C 1
ATOM 9038 O O . LEU B 1 556 ? 8.492 22.062 29.969 1 83.44 556 LEU B O 1
ATOM 9042 N N . GLN B 1 557 ? 9.711 22.922 28.312 1 79 557 GLN B N 1
ATOM 9043 C CA . GLN B 1 557 ? 10.023 21.594 27.781 1 79 557 GLN B CA 1
ATOM 9044 C C . GLN B 1 557 ? 10.875 20.797 28.766 1 79 557 GLN B C 1
ATOM 9046 O O . GLN B 1 557 ? 10.664 19.594 28.938 1 79 557 GLN B O 1
ATOM 9051 N N . ILE B 1 558 ? 11.812 21.453 29.344 1 80.56 558 ILE B N 1
ATOM 9052 C CA . ILE B 1 558 ? 12.664 20.844 30.359 1 80.56 558 ILE B CA 1
ATOM 9053 C C . ILE B 1 558 ? 11.805 20.375 31.547 1 80.56 558 ILE B C 1
ATOM 9055 O O . ILE B 1 558 ? 11.984 19.266 32.062 1 80.56 558 ILE B O 1
ATOM 9059 N N . LEU B 1 559 ? 10.914 21.219 31.922 1 81.69 559 LEU B N 1
ATOM 9060 C CA . LEU B 1 559 ? 10.031 20.906 33.031 1 81.69 559 LEU B CA 1
ATOM 9061 C C . LEU B 1 559 ? 9.133 19.703 32.719 1 81.69 559 LEU B C 1
ATOM 9063 O O . LEU B 1 559 ? 8.891 18.859 33.562 1 81.69 559 LEU B O 1
ATOM 9067 N N . GLN B 1 560 ? 8.625 19.734 31.484 1 76.38 560 GLN B N 1
ATOM 9068 C CA . GLN B 1 560 ? 7.766 18.641 31.047 1 76.38 560 GLN B CA 1
ATOM 9069 C C . GLN B 1 560 ? 8.516 17.312 31.062 1 76.38 560 GLN B C 1
ATOM 9071 O O . GLN B 1 560 ? 7.957 16.281 31.469 1 76.38 560 GLN B O 1
ATOM 9076 N N . GLN B 1 561 ? 9.695 17.344 30.641 1 74.12 561 GLN B N 1
ATOM 9077 C CA . GLN B 1 561 ? 10.516 16.141 30.641 1 74.12 561 GLN B CA 1
ATOM 9078 C C . GLN B 1 561 ? 10.82 15.688 32.062 1 74.12 561 GLN B C 1
ATOM 9080 O O . GLN B 1 561 ? 10.859 14.484 32.344 1 74.12 561 GLN B O 1
ATOM 9085 N N . ALA B 1 562 ? 11 16.656 32.938 1 76.56 562 ALA B N 1
ATOM 9086 C CA . ALA B 1 562 ? 11.359 16.359 34.312 1 76.56 562 ALA B CA 1
ATOM 9087 C C . ALA B 1 562 ? 10.172 15.781 35.094 1 76.56 562 ALA B C 1
ATOM 9089 O O . ALA B 1 562 ? 10.359 15.086 36.094 1 76.56 562 ALA B O 1
ATOM 9090 N N . GLN B 1 563 ? 9.031 16.125 34.625 1 74 563 GLN B N 1
ATOM 9091 C CA . GLN B 1 563 ? 7.828 15.641 35.281 1 74 563 GLN B CA 1
ATOM 9092 C C . GLN B 1 563 ? 7.75 14.117 35.25 1 74 563 GLN B C 1
ATOM 9094 O O . GLN B 1 563 ? 7.102 13.508 36.094 1 74 563 GLN B O 1
ATOM 9099 N N . ALA B 1 564 ? 8.422 13.57 34.25 1 69.75 564 ALA B N 1
ATOM 9100 C CA . ALA B 1 564 ? 8.375 12.117 34.094 1 69.75 564 ALA B CA 1
ATOM 9101 C C . ALA B 1 564 ? 9.328 11.438 35.094 1 69.75 564 ALA B C 1
ATOM 9103 O O . ALA B 1 564 ? 9.258 10.219 35.281 1 69.75 564 ALA B O 1
ATOM 9104 N N . THR B 1 565 ? 10.273 12.18 35.75 1 76.44 565 THR B N 1
ATOM 9105 C CA . THR B 1 565 ? 11.273 11.633 36.656 1 76.44 565 THR B CA 1
ATOM 9106 C C . THR B 1 565 ? 11.281 12.398 38 1 76.44 565 THR B C 1
ATOM 9108 O O . THR B 1 565 ? 11.891 13.469 38.094 1 76.44 565 THR B O 1
ATOM 9111 N N . PRO B 1 566 ? 10.758 11.812 39.031 1 76.5 566 PRO B N 1
ATOM 9112 C CA . PRO B 1 566 ? 10.641 12.516 40.312 1 76.5 566 PRO B CA 1
ATOM 9113 C C . PRO B 1 566 ? 11.977 13.047 40.812 1 76.5 566 PRO B C 1
ATOM 9115 O O . PRO B 1 566 ? 12.039 14.148 41.375 1 76.5 566 PRO B O 1
ATOM 9118 N N . LEU B 1 567 ? 12.961 12.289 40.562 1 77.56 567 LEU B N 1
ATOM 9119 C CA . LEU B 1 567 ? 14.273 12.727 41.031 1 77.56 567 LEU B CA 1
ATOM 9120 C C . LEU B 1 567 ? 14.703 14 40.312 1 77.56 567 LEU B C 1
ATOM 9122 O O . LEU B 1 567 ? 15.312 14.883 40.906 1 77.56 567 LEU B O 1
ATOM 9126 N N . GLN B 1 568 ? 14.367 14.094 39.094 1 80.75 568 GLN B N 1
ATOM 9127 C CA . GLN B 1 568 ? 14.711 15.273 38.312 1 80.75 568 GLN B CA 1
ATOM 9128 C C . GLN B 1 568 ? 13.898 16.484 38.75 1 80.75 568 GLN B C 1
ATOM 9130 O O . GLN B 1 568 ? 14.398 17.609 38.781 1 80.75 568 GLN B O 1
ATOM 9135 N N . LEU B 1 569 ? 12.719 16.203 39.031 1 84.62 569 LEU B N 1
ATOM 9136 C CA . LEU B 1 569 ? 11.852 17.297 39.5 1 84.62 569 LEU B CA 1
ATOM 9137 C C . LEU B 1 569 ? 12.336 17.859 40.844 1 84.62 569 LEU B C 1
ATOM 9139 O O . LEU B 1 569 ? 12.336 19.078 41.031 1 84.62 569 LEU B O 1
ATOM 9143 N N . ALA B 1 570 ? 12.727 16.938 41.688 1 85.38 570 ALA B N 1
ATOM 9144 C CA . ALA B 1 570 ? 13.234 17.359 43 1 85.38 570 ALA B CA 1
ATOM 9145 C C . ALA B 1 570 ? 14.516 18.172 42.875 1 85.38 570 ALA B C 1
ATOM 9147 O O . ALA B 1 570 ? 14.727 19.141 43.594 1 85.38 570 ALA B O 1
ATOM 9148 N N . SER B 1 571 ? 15.297 17.719 41.969 1 88.38 571 SER B N 1
ATOM 9149 C CA . SER B 1 571 ? 16.547 18.438 41.719 1 88.38 571 SER B CA 1
ATOM 9150 C C . SER B 1 571 ? 16.281 19.844 41.188 1 88.38 571 SER B C 1
ATOM 9152 O O . SER B 1 571 ? 16.953 20.797 41.594 1 88.38 571 SER B O 1
ATOM 9154 N N . LEU B 1 572 ? 15.383 19.953 40.281 1 88.38 572 LEU B N 1
ATOM 9155 C CA . LEU B 1 572 ? 15.039 21.266 39.75 1 88.38 572 LEU B CA 1
ATOM 9156 C C . LEU B 1 572 ? 14.469 22.172 40.812 1 88.38 572 LEU B C 1
ATOM 9158 O O . LEU B 1 572 ? 14.781 23.375 40.844 1 88.38 572 LEU B O 1
ATOM 9162 N N . LEU B 1 573 ? 13.656 21.594 41.625 1 88.5 573 LEU B N 1
ATOM 9163 C CA . LEU B 1 573 ? 13.055 22.375 42.688 1 88.5 573 LEU B CA 1
ATOM 9164 C C . LEU B 1 573 ? 14.133 22.922 43.625 1 88.5 573 LEU B C 1
ATOM 9166 O O . LEU B 1 573 ? 14.094 24.094 44 1 88.5 573 LEU B O 1
ATOM 9170 N N . TRP B 1 574 ? 15.039 22.031 43.906 1 87.88 574 TRP B N 1
ATOM 9171 C CA . TRP B 1 574 ? 16.125 22.422 44.812 1 87.88 574 TRP B CA 1
ATOM 9172 C C . TRP B 1 574 ? 16.984 23.516 44.188 1 87.88 574 TRP B C 1
ATOM 9174 O O . TRP B 1 574 ? 17.312 24.5 44.875 1 87.88 574 TRP B O 1
ATOM 9184 N N . GLN B 1 575 ? 17.25 23.391 43 1 88.94 575 GLN B N 1
ATOM 9185 C CA . GLN B 1 575 ? 18.062 24.375 42.281 1 88.94 575 GLN B CA 1
ATOM 9186 C C . GLN B 1 575 ? 17.344 25.719 42.188 1 88.94 575 GLN B C 1
ATOM 9188 O O . GLN B 1 575 ? 17.969 26.766 42.375 1 88.94 575 GLN B O 1
ATOM 9193 N N . GLY B 1 576 ? 16.156 25.703 41.969 1 89.56 576 GLY B N 1
ATOM 9194 C CA . GLY B 1 576 ? 15.375 26.922 41.844 1 89.56 576 GLY B CA 1
ATOM 9195 C C . GLY B 1 576 ? 15.219 27.672 43.156 1 89.56 576 GLY B C 1
ATOM 9196 O O . GLY B 1 576 ? 15.102 28.906 43.156 1 89.56 576 GLY B O 1
ATOM 9197 N N . MET B 1 577 ? 15.227 26.922 44.156 1 87.25 577 MET B N 1
ATOM 9198 C CA . MET B 1 577 ? 15.086 27.531 45.5 1 87.25 577 MET B CA 1
ATOM 9199 C C . MET B 1 577 ? 16.406 28.156 45.938 1 87.25 577 MET B C 1
ATOM 9201 O O . MET B 1 577 ? 16.406 29.141 46.688 1 87.25 577 MET B O 1
ATOM 9205 N N . ARG B 1 578 ? 17.406 27.547 45.438 1 88.12 578 ARG B N 1
ATOM 9206 C CA . ARG B 1 578 ? 18.719 27.969 45.906 1 88.12 578 ARG B CA 1
ATOM 9207 C C . ARG B 1 578 ? 19.188 29.219 45.156 1 88.12 578 ARG B C 1
ATOM 9209 O O . ARG B 1 578 ? 20.016 29.984 45.656 1 88.12 578 ARG B O 1
ATOM 9216 N N . HIS B 1 579 ? 18.75 29.391 44.031 1 87.44 579 HIS B N 1
ATOM 9217 C CA . HIS B 1 579 ? 19.219 30.5 43.188 1 87.44 579 HIS B CA 1
ATOM 9218 C C . HIS B 1 579 ? 18.094 31.469 42.906 1 87.44 579 HIS B C 1
ATOM 9220 O O . HIS B 1 579 ? 17.125 31.125 42.219 1 87.44 579 HIS B O 1
ATOM 9226 N N . PRO B 1 580 ? 18.328 32.688 43.406 1 84.88 580 PRO B N 1
ATOM 9227 C CA . PRO B 1 580 ? 17.297 33.688 43.062 1 84.88 580 PRO B CA 1
ATOM 9228 C C . PRO B 1 580 ? 17.234 33.969 41.562 1 84.88 580 PRO B C 1
ATOM 9230 O O . PRO B 1 580 ? 18.234 33.875 40.875 1 84.88 580 PRO B O 1
ATOM 9233 N N . PRO B 1 581 ? 16.047 34.312 41.031 1 88.56 581 PRO B N 1
ATOM 9234 C CA . PRO B 1 581 ? 15.898 34.594 39.594 1 88.56 581 PRO B CA 1
ATOM 9235 C C . PRO B 1 581 ? 16.594 35.875 39.188 1 88.56 581 PRO B C 1
ATOM 9237 O O . PRO B 1 581 ? 16.594 36.844 39.906 1 88.56 581 PRO B O 1
ATOM 9240 N N . ASP B 1 582 ? 17.328 35.875 38.125 1 86.38 582 ASP B N 1
ATOM 9241 C CA . ASP B 1 582 ? 17.906 37.062 37.531 1 86.38 582 ASP B CA 1
ATOM 9242 C C . ASP B 1 582 ? 16.844 37.906 36.812 1 86.38 582 ASP B C 1
ATOM 9244 O O . ASP B 1 582 ? 15.664 37.531 36.812 1 86.38 582 ASP B O 1
ATOM 9248 N N . VAL B 1 583 ? 17.281 39 36.25 1 83.75 583 VAL B N 1
ATOM 9249 C CA . VAL B 1 583 ? 16.328 39.938 35.656 1 83.75 583 VAL B CA 1
ATOM 9250 C C . VAL B 1 583 ? 15.57 39.25 34.531 1 83.75 583 VAL B C 1
ATOM 9252 O O . VAL B 1 583 ? 14.344 39.375 34.438 1 83.75 583 VAL B O 1
ATOM 9255 N N . ALA B 1 584 ? 16.281 38.562 33.656 1 83.06 584 ALA B N 1
ATOM 9256 C CA . ALA B 1 584 ? 15.656 37.875 32.531 1 83.06 584 ALA B CA 1
ATOM 9257 C C . ALA B 1 584 ? 14.664 36.812 33.031 1 83.06 584 ALA B C 1
ATOM 9259 O O . ALA B 1 584 ? 13.586 36.656 32.438 1 83.06 584 ALA B O 1
ATOM 9260 N N . SER B 1 585 ? 15.008 36.219 34.031 1 89.81 585 SER B N 1
ATOM 9261 C CA . SER B 1 585 ? 14.133 35.188 34.594 1 89.81 585 SER B CA 1
ATOM 9262 C C . SER B 1 585 ? 12.898 35.781 35.25 1 89.81 585 SER B C 1
ATOM 9264 O O . SER B 1 585 ? 11.82 35.188 35.219 1 89.81 585 SER B O 1
ATOM 9266 N N . ARG B 1 586 ? 13.07 36.906 35.781 1 89.44 586 ARG B N 1
ATOM 9267 C CA . ARG B 1 586 ? 11.945 37.594 36.438 1 89.44 586 ARG B CA 1
ATOM 9268 C C . ARG B 1 586 ? 10.852 37.938 35.438 1 89.44 586 ARG B C 1
ATOM 9270 O O . ARG B 1 586 ? 9.664 37.844 35.781 1 89.44 586 ARG B O 1
ATOM 9277 N N . GLU B 1 587 ? 11.266 38.375 34.312 1 91.06 587 GLU B N 1
ATOM 9278 C CA . GLU B 1 587 ? 10.289 38.656 33.281 1 91.06 587 GLU B CA 1
ATOM 9279 C C . GLU B 1 587 ? 9.492 37.438 32.906 1 91.06 587 GLU B C 1
ATOM 9281 O O . GLU B 1 587 ? 8.281 37.5 32.688 1 91.06 587 GLU B O 1
ATOM 9286 N N . CYS B 1 588 ? 10.172 36.344 32.75 1 91.75 588 CYS B N 1
ATOM 9287 C CA . CYS B 1 588 ? 9.539 35.062 32.406 1 91.75 588 CYS B CA 1
ATOM 9288 C C . CYS B 1 588 ? 8.594 34.625 33.5 1 91.75 588 CYS B C 1
ATOM 9290 O O . CYS B 1 588 ? 7.496 34.125 33.25 1 91.75 588 CYS B O 1
ATOM 9292 N N . LEU B 1 589 ? 9.055 34.75 34.75 1 91.62 589 LEU B N 1
ATOM 9293 C CA . LEU B 1 589 ? 8.234 34.375 35.906 1 91.62 589 LEU B CA 1
ATOM 9294 C C . LEU B 1 589 ? 6.988 35.25 36 1 91.62 589 LEU B C 1
ATOM 9296 O O . LEU B 1 589 ? 5.906 34.781 36.344 1 91.62 589 LEU B O 1
ATOM 9300 N N . ALA B 1 590 ? 7.168 36.5 35.688 1 91.06 590 ALA B N 1
ATOM 9301 C CA . ALA B 1 590 ? 6.031 37.406 35.688 1 91.06 590 ALA B CA 1
ATOM 9302 C C . ALA B 1 590 ? 5.012 37.031 34.625 1 91.06 590 ALA B C 1
ATOM 9304 O O . ALA B 1 590 ? 3.803 37.125 34.844 1 91.06 590 ALA B O 1
ATOM 9305 N N . ARG B 1 591 ? 5.559 36.625 33.469 1 91 591 ARG B N 1
ATOM 9306 C CA . ARG B 1 591 ? 4.699 36.188 32.375 1 91 591 ARG B CA 1
ATOM 9307 C C . ARG B 1 591 ? 3.848 35 32.812 1 91 591 ARG B C 1
ATOM 9309 O O . ARG B 1 591 ? 2.715 34.844 32.344 1 91 591 ARG B O 1
ATOM 9316 N N . LEU B 1 592 ? 4.336 34.188 33.781 1 90.88 592 LEU B N 1
ATOM 9317 C CA . LEU B 1 592 ? 3.627 33.031 34.281 1 90.88 592 LEU B CA 1
ATOM 9318 C C . LEU B 1 592 ? 2.887 33.344 35.562 1 90.88 592 LEU B C 1
ATOM 9320 O O . LEU B 1 592 ? 2.391 32.438 36.25 1 90.88 592 LEU B O 1
ATOM 9324 N N . ASP B 1 593 ? 2.9 34.562 36 1 89.31 593 ASP B N 1
ATOM 9325 C CA . ASP B 1 593 ? 2.303 35.031 37.25 1 89.31 593 ASP B CA 1
ATOM 9326 C C . ASP B 1 593 ? 2.941 34.344 38.438 1 89.31 593 ASP B C 1
ATOM 9328 O O . ASP B 1 593 ? 2.244 33.938 39.375 1 89.31 593 ASP B O 1
ATOM 9332 N N . LEU B 1 594 ? 4.238 34.188 38.312 1 89.62 594 LEU B N 1
ATOM 9333 C CA . LEU B 1 594 ? 4.945 33.5 39.375 1 89.62 594 LEU B CA 1
ATOM 9334 C C . LEU B 1 594 ? 5.914 34.469 40.094 1 89.62 594 LEU B C 1
ATOM 9336 O O . LEU B 1 594 ? 6.688 34.062 40.938 1 89.62 594 LEU B O 1
ATOM 9340 N N . ASP B 1 595 ? 5.914 35.688 39.688 1 87.38 595 ASP B N 1
ATOM 9341 C CA . ASP B 1 595 ? 6.809 36.656 40.281 1 87.38 595 ASP B CA 1
ATOM 9342 C C . ASP B 1 595 ? 6.406 36.969 41.719 1 87.38 595 ASP B C 1
ATOM 9344 O O . ASP B 1 595 ? 7.246 37.344 42.562 1 87.38 595 ASP B O 1
ATOM 9348 N N . LYS B 1 596 ? 5.121 36.875 42.031 1 87.56 596 LYS B N 1
ATOM 9349 C CA . LYS B 1 596 ? 4.609 37.062 43.375 1 87.56 596 LYS B CA 1
ATOM 9350 C C . LYS B 1 596 ? 3.713 35.906 43.781 1 87.56 596 LYS B C 1
ATOM 9352 O O . LYS B 1 596 ? 2.496 36.062 43.906 1 87.56 596 LYS B O 1
ATOM 9357 N N . PRO B 1 597 ? 4.41 34.844 44.125 1 86.69 597 PRO B N 1
ATOM 9358 C CA . PRO B 1 597 ? 3.613 33.656 44.469 1 86.69 597 PRO B CA 1
ATOM 9359 C C . PRO B 1 597 ? 2.834 33.844 45.75 1 86.69 597 PRO B C 1
ATOM 9361 O O . PRO B 1 597 ? 3.354 34.406 46.719 1 86.69 597 PRO B O 1
ATOM 9364 N N . THR B 1 598 ? 1.637 33.438 45.781 1 84.12 598 THR B N 1
ATOM 9365 C CA . THR B 1 598 ? 0.779 33.594 46.938 1 84.12 598 THR B CA 1
ATOM 9366 C C . THR B 1 598 ? 0.597 32.281 47.688 1 84.12 598 THR B C 1
ATOM 9368 O O . THR B 1 598 ? 0.229 32.25 48.844 1 84.12 598 THR B O 1
ATOM 9371 N N . HIS B 1 599 ? 0.721 31.172 46.969 1 85.56 599 HIS B N 1
ATOM 9372 C CA . HIS B 1 599 ? 0.519 29.844 47.531 1 85.56 599 HIS B CA 1
ATOM 9373 C C . HIS B 1 599 ? 1.776 29 47.406 1 85.56 599 HIS B C 1
ATOM 9375 O O . HIS B 1 599 ? 2.672 29.312 46.625 1 85.56 599 HIS B O 1
ATOM 9381 N N . PHE B 1 600 ? 1.832 27.969 48.188 1 84 600 PHE B N 1
ATOM 9382 C CA . PHE B 1 600 ? 2.988 27.094 48.25 1 84 600 PHE B CA 1
ATOM 9383 C C . PHE B 1 600 ? 3.23 26.438 46.875 1 84 600 PHE B C 1
ATOM 9385 O O . PHE B 1 600 ? 4.375 26.297 46.438 1 84 600 PHE B O 1
ATOM 9392 N N . CYS B 1 601 ? 2.119 26.141 46.188 1 84.38 601 CYS B N 1
ATOM 9393 C CA . CYS B 1 601 ? 2.242 25.516 44.875 1 84.38 601 CYS B CA 1
ATOM 9394 C C . CYS B 1 601 ? 2.887 26.453 43.875 1 84.38 601 CYS B C 1
ATOM 9396 O O . CYS B 1 601 ? 3.689 26.031 43.062 1 84.38 601 CYS B O 1
ATOM 9398 N N . GLU B 1 602 ? 2.627 27.672 44 1 88.44 602 GLU B N 1
ATOM 9399 C CA . GLU B 1 602 ? 3.199 28.672 43.094 1 88.44 602 GLU B CA 1
ATOM 9400 C C . GLU B 1 602 ? 4.68 28.906 43.406 1 88.44 602 GLU B C 1
ATOM 9402 O O . GLU B 1 602 ? 5.465 29.172 42.5 1 88.44 602 GLU B O 1
ATOM 9407 N N . ARG B 1 603 ? 5.012 28.812 44.656 1 88.19 603 ARG B N 1
ATOM 9408 C CA . ARG B 1 603 ? 6.418 28.953 45.031 1 88.19 603 ARG B CA 1
ATOM 9409 C C . ARG B 1 603 ? 7.238 27.797 44.469 1 88.19 603 ARG B C 1
ATOM 9411 O O . ARG B 1 603 ? 8.375 27.984 44.031 1 88.19 603 ARG B O 1
ATOM 9418 N N . ALA B 1 604 ? 6.559 26.719 44.531 1 87.62 604 ALA B N 1
ATOM 9419 C CA . ALA B 1 604 ? 7.227 25.547 43.969 1 87.62 604 ALA B CA 1
ATOM 9420 C C . ALA B 1 604 ? 7.387 25.703 42.469 1 87.62 604 ALA B C 1
ATOM 9422 O O . ALA B 1 604 ? 8.453 25.406 41.906 1 87.62 604 ALA B O 1
ATOM 9423 N N . TYR B 1 605 ? 6.305 26.141 41.844 1 88.56 605 TYR B N 1
ATOM 9424 C CA . TYR B 1 605 ? 6.359 26.359 40.375 1 88.56 605 TYR B CA 1
ATOM 9425 C C . TYR B 1 605 ? 7.402 27.406 40.031 1 88.56 605 TYR B C 1
ATOM 9427 O O . TYR B 1 605 ? 8.109 27.266 39.031 1 88.56 605 TYR B O 1
ATOM 9435 N N . ARG B 1 606 ? 7.422 28.438 40.844 1 91 606 ARG B N 1
ATOM 9436 C CA . ARG B 1 606 ? 8.398 29.484 40.594 1 91 606 ARG B CA 1
ATOM 9437 C C . ARG B 1 606 ? 9.82 28.938 40.656 1 91 606 ARG B C 1
ATOM 9439 O O . ARG B 1 606 ? 10.648 29.25 39.812 1 91 606 ARG B O 1
ATOM 9446 N N . ALA B 1 607 ? 10.047 28.125 41.625 1 90.25 607 ALA B N 1
ATOM 9447 C CA . ALA B 1 607 ? 11.367 27.516 41.781 1 90.25 607 ALA B CA 1
ATOM 9448 C C . ALA B 1 607 ? 11.695 26.609 40.594 1 90.25 607 ALA B C 1
ATOM 9450 O O . ALA B 1 607 ? 12.805 26.641 40.062 1 90.25 607 ALA B O 1
ATOM 9451 N N . LEU B 1 608 ? 10.734 25.875 40.219 1 89.38 608 LEU B N 1
ATOM 9452 C CA . LEU B 1 608 ? 10.914 24.938 39.125 1 89.38 608 LEU B CA 1
ATOM 9453 C C . LEU B 1 608 ? 11.172 25.672 37.812 1 89.38 608 LEU B C 1
ATOM 9455 O O . LEU B 1 608 ? 12.102 25.312 37.062 1 89.38 608 LEU B O 1
ATOM 9459 N N . VAL B 1 609 ? 10.406 26.641 37.562 1 90.5 609 VAL B N 1
ATOM 9460 C CA . VAL B 1 609 ? 10.539 27.406 36.312 1 90.5 609 VAL B CA 1
ATOM 9461 C C . VAL B 1 609 ? 11.875 28.156 36.312 1 90.5 609 VAL B C 1
ATOM 9463 O O . VAL B 1 609 ? 12.547 28.219 35.281 1 90.5 609 VAL B O 1
ATOM 9466 N N . ASN B 1 610 ? 12.172 28.688 37.438 1 91.31 610 ASN B N 1
ATOM 9467 C CA . ASN B 1 610 ? 13.445 29.391 37.562 1 91.31 610 ASN B CA 1
ATOM 9468 C C . ASN B 1 610 ? 14.625 28.484 37.25 1 91.31 610 ASN B C 1
ATOM 9470 O O . ASN B 1 610 ? 15.531 28.859 36.5 1 91.31 610 ASN B O 1
ATOM 9474 N N . ALA B 1 611 ? 14.555 27.328 37.781 1 90.31 611 ALA B N 1
ATOM 9475 C CA . ALA B 1 611 ? 15.617 26.359 37.531 1 90.31 611 ALA B CA 1
ATOM 9476 C C . ALA B 1 611 ? 15.656 25.938 36.062 1 90.31 611 ALA B C 1
ATOM 9478 O O . ALA B 1 611 ? 16.734 25.812 35.469 1 90.31 611 ALA B O 1
ATOM 9479 N N . ALA B 1 612 ? 14.484 25.75 35.5 1 89 612 ALA B N 1
ATOM 9480 C CA . ALA B 1 612 ? 14.383 25.344 34.125 1 89 612 ALA B CA 1
ATOM 9481 C C . ALA B 1 612 ? 14.891 26.438 33.188 1 89 612 ALA B C 1
ATOM 9483 O O . ALA B 1 612 ? 15.523 26.141 32.156 1 89 612 ALA B O 1
ATOM 9484 N N . LEU B 1 613 ? 14.656 27.641 33.531 1 90.69 613 LEU B N 1
ATOM 9485 C CA . LEU B 1 613 ? 15.117 28.766 32.719 1 90.69 613 LEU B CA 1
ATOM 9486 C C . LEU B 1 613 ? 16.641 28.859 32.75 1 90.69 613 LEU B C 1
ATOM 9488 O O . LEU B 1 613 ? 17.266 29.172 31.719 1 90.69 613 LEU B O 1
ATOM 9492 N N . GLN B 1 614 ? 17.219 28.531 33.812 1 86.5 614 GLN B N 1
ATOM 9493 C CA . GLN B 1 614 ? 18.672 28.547 33.938 1 86.5 614 GLN B CA 1
ATOM 9494 C C . GLN B 1 614 ? 19.297 27.422 33.094 1 86.5 614 GLN B C 1
ATOM 9496 O O . GLN B 1 614 ? 20.344 27.625 32.469 1 86.5 614 GLN B O 1
ATOM 9501 N N . ARG B 1 615 ? 18.656 26.406 33.094 1 83.38 615 ARG B N 1
ATOM 9502 C CA . ARG B 1 615 ? 19.156 25.234 32.375 1 83.38 615 ARG B CA 1
ATOM 9503 C C . ARG B 1 615 ? 19 25.406 30.859 1 83.38 615 ARG B C 1
ATOM 9505 O O . ARG B 1 615 ? 19.766 24.844 30.078 1 83.38 615 ARG B O 1
ATOM 9512 N N . ALA B 1 616 ? 17.969 26.047 30.516 1 81 616 ALA B N 1
ATOM 9513 C CA . ALA B 1 616 ? 17.641 26.203 29.109 1 81 616 ALA B CA 1
ATOM 9514 C C . ALA B 1 616 ? 18.562 27.219 28.438 1 81 616 ALA B C 1
ATOM 9516 O O . ALA B 1 616 ? 18.625 27.297 27.203 1 81 616 ALA B O 1
ATOM 9517 N N . ARG B 1 617 ? 19.219 28.078 29.219 1 73.12 617 ARG B N 1
ATOM 9518 C CA . ARG B 1 617 ? 20.109 29.078 28.656 1 73.12 617 ARG B CA 1
ATOM 9519 C C . ARG B 1 617 ? 21.328 28.438 27.984 1 73.12 617 ARG B C 1
ATOM 9521 O O . ARG B 1 617 ? 21.875 27.453 28.5 1 73.12 617 ARG B O 1
ATOM 9528 N N . PRO B 1 618 ? 21.453 28.672 26.688 1 57.66 618 PRO B N 1
ATOM 9529 C CA . PRO B 1 618 ? 22.672 28.172 26.062 1 57.66 618 PRO B CA 1
ATOM 9530 C C . PRO B 1 618 ? 23.938 28.547 26.844 1 57.66 618 PRO B C 1
ATOM 9532 O O . PRO B 1 618 ? 24.031 29.656 27.375 1 57.66 618 PRO B O 1
ATOM 9535 N N . GLY B 1 619 ? 24.578 27.641 27.688 1 43.34 619 GLY B N 1
ATOM 9536 C CA . GLY B 1 619 ? 25.875 27.969 28.25 1 43.34 619 GLY B CA 1
ATOM 9537 C C . GLY B 1 619 ? 26.781 28.703 27.281 1 43.34 619 GLY B C 1
ATOM 9538 O O . GLY B 1 619 ? 26.594 28.609 26.062 1 43.34 619 GLY B O 1
#

Foldseek 3Di:
DAAEDAALLVVLVVQCVVQHLEAQEEEFADQWGLQSNQQNVLVVCVVPVSRQAEYEYAAQDDQDDDDDLLRCLQCVVVSCVQPVFPDHRPVVVCQQVVNRDPSYAYEYQWYDFQPCFPRCSHLVRYDFDALVCSLVVSQVVAHAEYETEWEWDADPNFIKTFSQFAQANVLVNVVCVVVVNHHYAYEYEYEHLGARFDDPRTGGPVSHNYYHDHPVSYTDTRADWAFFADLFLLLLLLQLLQQAAAVAAEEADDHNNRLSVLLNLLCLAVPLVVSVLLVCLLQPPDPPPNTDRHHHPQAYAYQYAEDELSVVVCVVSVRQDNAQPLASYEYRGYHHHSVGSVCLNPPDPSVSNNYHHHYNCVRLAQPPPNVSCLVRRELYEHEEEFQAAELQFFTHRFAALVSGGRTHLYSLVSQLVVQVVHYNRFYEYEYEQWDDDQLDIDGSYHNDGNDTNGDSQSGAWYTTSNHIQGPHPHASQSSSLSVLLRHALVCSVVSQVVCVVVVSYDPPDDRDPSSNPRDVVSSCVSCVVVVVVVSRGRRPSDTPDDPLSVLQVQLVVLVVVQVSPVVSLVVQLVQLVVDDADPSLLSNCVSSVLNDDDDPVSNSVNSNSRSSSVVSPDD/DAAEDAALLVVLVVQCVVQHLEALEEEFEDQWGLQSNQQNVLVVCVVPVSRQAEYEYAAQDDQDDDDDLLSCLQCVVVSCVQPVFPDHRPVVVCQQVVNRDPSYAYEYQWYDFQPCFPRCRHLVRYDFDALVCSLVVSQVVAHAEYETEWEWDADPNFIKTFSAFAQANVLVNVVCVVVVNHHYAYEYEYEHLGARFDDPRTGGPVSHNYYHDHPVSYTDTRADWAFFADLFLLLLLLQLLQQAAAVAEEEADDHNNRLSVLLNLLCLAPPLVVSVLLVCLLQPPDPPPNTDRHHHPQAYAYQYAEDELSVVVCVVSVRQDNAQPLASYEYRGYHHHSVGSVCLNPPDPSVSNNYHHHYNCVRLAQPPPNVSCLVRRALYEHEEEFQAAELQFFTHRFAALVSGGRTHLYSLVSQLVVQVVHYNRFYEYEYEQWDDDQLDIDGRYHNDGNDTNGDSQSGAWYTTSNHIQGPHPHASQSSSLSVLLRHALVCSVVSQVVCVVVVSYDPPDDRDPSSNPRDVVSSCVSCVVVVVVVSRGRRPSDTPDDPLSVLQVQLVVLVVVCVSPVVSLVVQLVQLVVDDADPSLLVNCVSSVLNDDDDPVSNSVNSNSRSSSVVSPDD

pLDDT: mean 94.18, std 7.27, range [43.34, 98.88]

Solvent-accessible surface area (backbone atoms only — not comparable to full-atom values): 61781 Å² total; per-residue (Å²): 114,40,50,77,30,67,46,42,60,60,47,31,51,49,49,39,69,72,73,36,48,72,40,27,33,45,40,43,57,45,75,18,39,23,42,60,45,53,40,30,44,49,50,51,30,71,75,34,70,77,26,32,37,36,40,37,38,23,29,76,71,70,81,85,75,65,87,46,70,69,45,32,44,55,46,43,63,51,44,48,72,42,42,57,60,38,74,73,51,57,66,58,59,29,52,74,68,70,61,58,53,92,44,47,46,67,30,35,41,28,46,42,70,56,73,48,55,95,34,40,68,56,45,20,34,23,26,64,30,40,52,73,48,45,49,59,43,42,55,74,68,52,38,37,35,32,44,28,30,23,8,75,48,73,55,96,87,38,57,31,35,10,30,33,46,37,17,26,51,56,50,52,48,48,50,36,32,75,72,68,75,46,67,62,43,36,31,37,27,43,26,85,67,47,35,71,38,56,59,82,33,47,34,59,43,64,71,26,56,31,33,40,60,35,82,87,66,42,49,56,65,73,28,59,69,67,64,71,44,49,66,58,34,35,37,26,7,39,53,52,31,28,63,48,47,66,57,14,19,40,25,54,36,83,58,46,45,32,45,24,21,44,45,32,44,48,36,21,48,78,37,40,69,58,36,52,52,42,50,45,49,60,37,64,91,53,72,67,82,77,51,37,62,70,49,45,82,64,8,24,27,36,45,16,57,56,41,42,51,48,57,56,51,33,39,76,69,52,34,40,57,25,69,57,94,71,27,25,32,40,22,12,29,42,64,39,31,66,69,43,44,49,50,59,56,68,40,54,67,77,61,44,60,21,44,33,41,34,30,30,63,58,57,45,42,54,78,70,64,35,68,62,44,52,68,62,40,30,37,22,36,35,37,36,73,32,65,31,34,28,38,66,38,29,30,23,55,21,52,42,52,72,66,47,50,32,25,38,57,37,54,56,64,38,42,45,55,45,20,77,71,32,64,74,24,39,30,35,39,32,32,57,32,54,43,83,49,80,85,42,76,37,66,20,62,28,80,55,47,37,44,50,61,41,32,40,55,71,32,38,30,40,30,14,48,53,33,76,24,82,35,55,75,36,26,39,27,56,25,31,53,36,42,44,44,27,31,38,38,91,48,37,64,61,53,50,49,53,37,34,73,51,32,33,31,66,84,81,65,70,83,59,74,82,40,61,69,33,46,73,66,53,50,50,62,34,43,43,66,43,44,75,69,59,70,56,50,48,48,80,80,51,65,84,58,49,72,58,50,57,59,42,47,55,14,50,50,50,48,58,60,25,69,59,34,68,69,50,40,52,50,32,35,52,49,14,68,72,44,80,69,52,74,74,48,41,54,42,30,44,65,53,65,30,65,70,50,86,47,73,68,37,46,48,47,34,14,32,49,44,27,23,43,60,66,53,45,81,126,113,40,50,77,30,68,46,41,61,62,46,31,52,49,47,38,71,72,73,36,49,72,40,27,33,44,39,43,57,46,76,17,40,24,41,60,45,52,41,30,44,49,51,50,31,72,75,33,70,80,26,32,37,35,40,37,39,23,29,75,74,68,82,86,74,66,86,45,71,70,46,32,44,56,45,42,61,52,43,48,72,43,41,58,58,39,74,71,50,59,65,56,57,29,53,74,68,71,60,58,54,94,43,46,47,66,30,36,40,28,48,43,71,56,73,48,54,95,33,40,68,56,46,19,35,22,27,62,29,39,52,74,48,46,48,59,42,42,55,75,68,52,40,38,36,33,44,28,30,24,10,75,47,73,55,98,87,39,58,31,35,10,29,35,46,37,18,26,52,56,51,53,49,49,50,35,32,75,71,69,75,46,66,60,42,36,30,37,27,42,26,84,67,45,34,71,40,57,59,82,32,47,35,60,42,64,71,27,57,31,32,40,60,34,82,87,66,43,49,55,63,74,27,58,69,67,63,73,43,49,64,59,35,35,36,27,7,40,53,52,31,29,63,48,45,68,58,13,18,41,25,54,36,84,57,44,45,31,45,24,21,44,45,32,43,49,37,21,48,77,37,39,69,58,37,50,52,42,50,45,49,61,36,65,90,51,71,67,81,78,52,35,62,70,48,45,80,63,8,23,27,35,46,16,58,56,41,43,51,48,58,56,52,33,40,76,69,53,34,42,55,24,68,58,93,70,27,26,32,39,23,12,29,41,65,40,31,66,68,43,45,48,51,59,56,67,41,54,68,77,62,45,58,21,44,32,40,35,30,30,62,59,57,45,44,54,78,72,64,34,70,61,44,52,69,61,41,31,37,21,37,35,36,37,74,31,64,30,32,28,38,67,39,27,30,24,55,22,53,43,52,72,66,48,51,32,25,37,57,38,54,55,64,36,43,45,54,44,19,75,71,32,62,74,23,40,29,37,39,32,33,57,32,54,43,84,48,80,87,40,78,39,65,21,61,28,79,56,48,38,46,52,62,41,33,40,56,72,33,39,30,40,29,14,49,53,33,77,23,81,35,54,76,37,25,41,29,55,24,32,53,37,42,45,44,26,30,38,40,94,48,36,65,61,53,49,49,53,36,32,74,51,32,33,31,66,83,83,66,71,82,59,73,84,40,62,69,35,46,73,66,52,50,48,62,34,43,42,66,44,43,75,69,58,70,58,50,51,48,82,80,50,66,85,60,48,72,58,50,56,58,42,48,56,13,49,51,50,47,58,59,23,68,60,34,68,69,49,40,53,50,30,34,52,48,13,68,72,44,80,70,53,73,74,47,42,56,43,29,44,65,50,64,31,67,71,49,87,47,72,68,36,46,48,47,35,13,31,50,46,28,22,41,62,65,53,45,80,126